Protein AF-A0A957L681-F1 (afdb_monomer_lite)

Foldseek 3Di:
DDWPQALWLQGFAPLQVLQVVCVVVVFFSLCCCQPQLQVQVDPPNDDDSVNCLQCVLCCQEADPVVVSSQVSCCVVVVDPDNCLNHNNLQVLAADPPQQFDQFFWADLQVQVVCVVVVHAAGHGSLRGGSLAQADLVVLGGIDQFAPDPVGRDGHGSGDRQDDRQAGSPPRDGRSDDDDDPPPPDDPSVLNNLLSVLCGCVSNCPVVQPGRFHLQLLLQLLLVLCCVPPVDNCLVVLCVVLVHPSVQNVCSNPVSHHYHSNSLSSSCVVSVHRSVCSRRPGDDNPPGDPDDPPPPPPLVVLVVLLVVQLVDPVRDALQVSCVVSVHGSVVCCVSPVPSNVSSHVSNVVSVVVVLVVVLVVLVVVLVCLLPDPDPVRDQLVNVCVVVVHDSVVNCVSPVVSNVSSNVSNVVVVVVLLVLLVVLLVVLLVDPDVVRDALVRSCVVSVHDSVVCCVRPVPSNVSSVVSNVPDDDDDDDDDDDDDDPVLVVLLVVLLVVLDVVQDDLCRSCVVSVHDSVCCCVRPVVSNVSSVVSNVVNVVVLLVCVVVVLVVVLVPPDPALDDLVNVCVVSVHDSVVCCVSPVPSNVVSVVRNVVVVVVLLVVLVVLLVVLLDDDPDQRDQLCVSCVVSVHHSVVSCVSPVPSSVSSNVSNVVSVVVLLVVLVVLLVVLLPPLPDQRDQCCVSCVVSVHNGNPVSCVSPVPSNVSSVVSNVVVVVVLLVVLVVLLVVLQVVQPPDQQDALCVSCVSSVHDSVVCCVSPVPSNVVSVVSNVVVVVVVVVVVVVVVVVVVVVVPDDPDDDDDD

Structure (mmCIF, N/CA/C/O backbone):
data_AF-A0A957L681-F1
#
_entry.id   AF-A0A957L681-F1
#
loop_
_atom_site.group_PDB
_atom_site.id
_atom_site.type_symbol
_atom_site.label_atom_id
_atom_site.label_alt_id
_atom_site.label_comp_id
_atom_site.label_asym_id
_atom_site.label_entity_id
_atom_site.label_seq_id
_atom_site.pdbx_PDB_ins_code
_atom_site.Cartn_x
_atom_site.Cartn_y
_atom_site.Cartn_z
_atom_site.occupancy
_atom_site.B_iso_or_equiv
_atom_site.auth_seq_id
_atom_site.auth_comp_id
_atom_site.auth_asym_id
_atom_site.auth_atom_id
_atom_site.pdbx_PDB_model_num
ATOM 1 N N . MET A 1 1 ? -26.807 -1.780 -19.763 1.00 87.75 1 MET A N 1
ATOM 2 C CA . MET A 1 1 ? -26.046 -3.051 -19.727 1.00 87.75 1 MET A CA 1
ATOM 3 C C . MET A 1 1 ? -26.229 -3.669 -18.350 1.00 87.75 1 MET A C 1
ATOM 5 O O . MET A 1 1 ? -25.937 -2.991 -17.377 1.00 87.75 1 MET A O 1
ATOM 9 N N . SER A 1 2 ? -26.726 -4.903 -18.248 1.00 89.81 2 SER A N 1
ATOM 10 C CA . SER A 1 2 ? -27.035 -5.515 -16.944 1.00 89.81 2 SER A CA 1
ATOM 11 C C . SER A 1 2 ? -25.801 -6.160 -16.287 1.00 89.81 2 SER A C 1
ATOM 13 O O . SER A 1 2 ? -25.000 -6.780 -17.005 1.00 89.81 2 SER A O 1
ATOM 15 N N . PRO A 1 3 ? -25.640 -6.055 -14.951 1.00 93.31 3 PRO A N 1
ATOM 16 C CA . PRO A 1 3 ? -24.631 -6.807 -14.207 1.00 93.31 3 PRO A CA 1
ATOM 17 C C . PRO A 1 3 ? -24.843 -8.319 -14.333 1.00 93.31 3 PRO A C 1
ATOM 19 O O . PRO A 1 3 ? -25.966 -8.779 -14.552 1.00 93.31 3 PRO A O 1
ATOM 22 N N . ARG A 1 4 ? -23.771 -9.107 -14.211 1.00 93.75 4 ARG A N 1
ATOM 23 C CA . ARG A 1 4 ? -23.842 -10.578 -14.316 1.00 93.75 4 ARG A CA 1
ATOM 24 C C . ARG A 1 4 ? -23.822 -11.254 -12.948 1.00 93.75 4 ARG A C 1
ATOM 26 O O . ARG A 1 4 ? -23.226 -10.744 -12.004 1.00 93.75 4 ARG A O 1
ATOM 33 N N . GLY A 1 5 ? -24.481 -12.409 -12.861 1.00 89.88 5 GLY A N 1
ATOM 34 C CA . GLY A 1 5 ? -24.462 -13.268 -11.675 1.00 89.88 5 GLY A CA 1
ATOM 35 C C . GLY A 1 5 ? -25.135 -12.681 -10.427 1.00 89.88 5 GLY A C 1
ATOM 36 O O . GLY A 1 5 ? -24.836 -13.138 -9.327 1.00 89.88 5 GLY A O 1
ATOM 37 N N . LEU A 1 6 ? -26.009 -11.674 -10.556 1.00 89.62 6 LEU A N 1
ATOM 38 C CA . LEU A 1 6 ? -26.772 -11.145 -9.417 1.00 89.62 6 LEU A CA 1
ATOM 39 C C . LEU A 1 6 ? -27.554 -12.270 -8.721 1.00 89.62 6 LEU A C 1
ATOM 41 O O . LEU A 1 6 ? -28.134 -13.117 -9.393 1.00 89.62 6 LEU A O 1
ATOM 45 N N . GLY A 1 7 ? -27.541 -12.282 -7.385 1.00 85.50 7 GLY A N 1
ATOM 46 C CA . GLY A 1 7 ? -28.184 -13.336 -6.591 1.00 85.50 7 GLY A CA 1
ATOM 47 C C . GLY A 1 7 ? -27.446 -14.682 -6.601 1.00 85.50 7 GLY A C 1
ATOM 48 O O . GLY A 1 7 ? -27.969 -15.668 -6.096 1.00 85.50 7 GLY A O 1
ATOM 49 N N . SER A 1 8 ? -26.223 -14.746 -7.138 1.00 90.44 8 SER A N 1
ATOM 50 C CA . SER A 1 8 ? -25.410 -15.968 -7.171 1.00 90.44 8 SER A CA 1
ATOM 51 C C . SER A 1 8 ? -24.030 -15.768 -6.541 1.00 90.44 8 SER A C 1
ATOM 53 O O . SER A 1 8 ? -23.558 -14.644 -6.363 1.00 90.44 8 SER A O 1
ATOM 55 N N . SER A 1 9 ? -23.337 -16.872 -6.260 1.00 87.75 9 SER A N 1
ATOM 56 C CA . SER A 1 9 ? -21.938 -16.865 -5.812 1.00 87.75 9 SER A CA 1
ATOM 57 C C . SER A 1 9 ? -20.956 -16.369 -6.882 1.00 87.75 9 SER A C 1
ATOM 59 O O . SER A 1 9 ? -19.845 -15.945 -6.560 1.00 87.75 9 SER A O 1
ATOM 61 N N . GLU A 1 10 ? -21.371 -16.378 -8.151 1.00 90.62 10 GLU A N 1
ATOM 62 C CA . GLU A 1 10 ? -20.607 -15.884 -9.297 1.00 90.62 10 GLU A CA 1
ATOM 63 C C . GLU A 1 10 ? -20.992 -14.440 -9.665 1.00 90.62 10 GLU A C 1
ATOM 65 O O . GLU A 1 10 ? -20.824 -14.036 -10.817 1.00 90.62 10 GLU A O 1
ATOM 70 N N . VAL A 1 11 ? -21.506 -13.651 -8.711 1.00 94.94 11 VAL A N 1
ATOM 71 C CA . VAL A 1 11 ? -21.824 -12.232 -8.929 1.00 94.94 11 VAL A CA 1
ATOM 72 C C . VAL A 1 11 ? -20.609 -11.460 -9.432 1.00 94.94 11 VAL A C 1
ATOM 74 O O . VAL A 1 11 ? -19.487 -11.616 -8.945 1.00 94.94 11 VAL A O 1
ATOM 77 N N . GLU A 1 12 ? -20.823 -10.630 -10.444 1.00 95.81 12 GLU A N 1
ATOM 78 C CA . GLU A 1 12 ? -19.795 -9.797 -11.052 1.00 95.81 12 GLU A CA 1
ATOM 79 C C . GLU A 1 12 ? -19.247 -8.748 -10.068 1.00 95.81 12 GLU A C 1
ATOM 81 O O . GLU A 1 12 ? -19.979 -8.193 -9.254 1.00 95.81 12 GLU A O 1
ATOM 86 N N . SER A 1 13 ? -17.950 -8.434 -10.149 1.00 95.38 13 SER A N 1
ATOM 87 C CA . SER A 1 13 ? -17.375 -7.322 -9.382 1.00 95.38 13 SER A CA 1
ATOM 88 C C . SER A 1 13 ? -17.637 -5.965 -10.040 1.00 95.38 13 SER A C 1
ATOM 90 O O . SER A 1 13 ? -17.685 -5.851 -11.268 1.00 95.38 13 SER A O 1
ATOM 92 N N . LEU A 1 14 ? -17.716 -4.891 -9.250 1.00 94.50 14 LEU A N 1
ATOM 93 C CA . LEU A 1 14 ? -17.930 -3.541 -9.784 1.00 94.50 14 LEU A CA 1
ATOM 94 C C . LEU A 1 14 ? -16.829 -3.117 -10.775 1.00 94.50 14 LEU A C 1
ATOM 96 O O . LEU A 1 14 ? -17.115 -2.484 -11.791 1.00 94.50 14 LEU A O 1
ATOM 100 N N . THR A 1 15 ? -15.568 -3.495 -10.537 1.00 93.69 15 THR A N 1
ATOM 101 C CA . THR A 1 15 ? -14.467 -3.221 -11.483 1.00 93.69 15 THR A CA 1
ATOM 102 C C . THR A 1 15 ? -14.595 -3.996 -12.796 1.00 93.69 15 THR A C 1
ATOM 104 O O . THR A 1 15 ? -14.230 -3.471 -13.851 1.00 93.69 15 THR A O 1
ATOM 107 N N . SER A 1 16 ? -15.117 -5.227 -12.757 1.00 94.56 16 SER A N 1
ATOM 108 C CA . SER A 1 16 ? -15.453 -5.995 -13.963 1.00 94.56 16 SER A CA 1
ATOM 109 C C . SER A 1 16 ? -16.592 -5.343 -14.738 1.00 94.56 16 SER A C 1
ATOM 111 O O . SER A 1 16 ? -16.451 -5.108 -15.940 1.00 94.56 16 SER A O 1
ATOM 113 N N . TYR A 1 17 ? -17.666 -4.970 -14.037 1.00 94.81 17 TYR A N 1
ATOM 114 C CA . TYR A 1 17 ? -18.809 -4.277 -14.621 1.00 94.81 17 TYR A CA 1
ATOM 115 C C . TYR A 1 17 ? -18.373 -2.990 -15.332 1.00 94.81 17 TYR A C 1
ATOM 117 O O . TYR A 1 17 ? -18.709 -2.788 -16.495 1.00 94.81 17 TYR A O 1
ATOM 125 N N . LEU A 1 18 ? -17.531 -2.172 -14.689 1.00 92.69 18 LEU A N 1
ATOM 126 C CA . LEU A 1 18 ? -16.954 -0.964 -15.290 1.00 92.69 18 LEU A CA 1
ATOM 127 C C . LEU A 1 18 ? -16.109 -1.249 -16.535 1.00 92.69 18 LEU A C 1
ATOM 129 O O . LEU A 1 18 ? -16.176 -0.503 -17.508 1.00 92.69 18 LEU A O 1
ATOM 133 N N . THR A 1 19 ? -15.311 -2.317 -16.512 1.00 92.56 19 THR A N 1
ATOM 134 C CA . THR A 1 19 ? -14.456 -2.698 -17.646 1.00 92.56 19 THR A CA 1
ATOM 135 C C . THR A 1 19 ? -15.303 -3.138 -18.839 1.00 92.56 19 THR A C 1
ATOM 137 O O . THR A 1 19 ? -15.050 -2.705 -19.961 1.00 92.56 19 THR A O 1
ATOM 140 N N . ARG A 1 20 ? -16.352 -3.934 -18.605 1.00 93.56 20 ARG A N 1
ATOM 141 C CA . ARG A 1 20 ? -17.291 -4.340 -19.659 1.00 93.56 20 ARG A CA 1
ATOM 142 C C . ARG A 1 20 ? -18.157 -3.187 -20.152 1.00 93.56 20 ARG A C 1
ATOM 144 O O . ARG A 1 20 ? -18.409 -3.113 -21.348 1.00 93.56 20 ARG A O 1
ATOM 151 N N . LEU A 1 21 ? -18.572 -2.280 -19.267 1.00 92.94 21 LEU A N 1
ATOM 152 C CA . LEU A 1 21 ? -19.291 -1.068 -19.651 1.00 92.94 21 LEU A CA 1
ATOM 153 C C . LEU A 1 21 ? -18.421 -0.222 -20.587 1.00 92.94 21 LEU A C 1
ATOM 155 O O . LEU A 1 21 ? -18.846 0.131 -21.680 1.00 92.94 21 LEU A O 1
ATOM 159 N N . ALA A 1 22 ? -17.167 0.021 -20.210 1.00 92.12 22 ALA A N 1
ATOM 160 C CA . ALA A 1 22 ? -16.224 0.764 -21.036 1.00 92.12 22 ALA A CA 1
ATOM 161 C C . ALA A 1 22 ? -15.970 0.083 -22.393 1.00 92.12 22 ALA A C 1
ATOM 163 O O . ALA A 1 22 ? -15.969 0.751 -23.425 1.00 92.12 22 ALA A O 1
ATOM 164 N N . GLN A 1 23 ? -15.843 -1.250 -22.403 1.00 91.06 23 GLN A N 1
ATOM 165 C CA . GLN A 1 23 ? -15.726 -2.038 -23.631 1.00 91.06 23 GLN A CA 1
ATOM 166 C C . GLN A 1 23 ? -16.964 -1.894 -24.529 1.00 91.06 23 GLN A C 1
ATOM 168 O O . GLN A 1 23 ? -16.808 -1.689 -25.728 1.00 91.06 23 GLN A O 1
ATOM 173 N N . ALA A 1 24 ? -18.175 -1.964 -23.968 1.00 91.44 24 ALA A N 1
ATOM 174 C CA . ALA A 1 24 ? -19.424 -1.803 -24.718 1.00 91.44 24 ALA A CA 1
ATOM 175 C C . ALA A 1 24 ? -19.571 -0.400 -25.331 1.00 91.44 24 ALA A C 1
ATOM 177 O O . ALA A 1 24 ? -20.181 -0.248 -26.382 1.00 91.44 24 ALA A O 1
ATOM 178 N N . HIS A 1 25 ? -18.980 0.611 -24.691 1.00 91.31 25 HIS A N 1
ATOM 179 C CA . HIS A 1 25 ? -18.936 1.987 -25.182 1.00 91.31 25 HIS A CA 1
ATOM 180 C C . HIS A 1 25 ? -17.671 2.311 -25.997 1.00 91.31 25 HIS A C 1
ATOM 182 O O . HIS A 1 25 ? -17.462 3.468 -26.346 1.00 91.31 25 HIS A O 1
ATOM 188 N N . CYS A 1 26 ? -16.819 1.322 -26.301 1.00 90.88 26 CYS A N 1
ATOM 189 C CA . CYS A 1 26 ? -15.567 1.497 -27.049 1.00 90.88 26 CYS A CA 1
ATOM 190 C C . CYS A 1 26 ? -14.629 2.576 -26.469 1.00 90.88 26 CYS A C 1
ATOM 192 O O . CYS A 1 26 ? -13.864 3.210 -27.197 1.00 90.88 26 CYS A O 1
ATOM 194 N N . VAL A 1 27 ? -14.656 2.777 -25.149 1.00 91.62 27 VAL A N 1
ATOM 195 C CA . VAL A 1 27 ? -13.833 3.771 -24.447 1.00 91.62 27 VAL A CA 1
ATOM 196 C C . VAL A 1 27 ? -12.896 3.102 -23.443 1.00 91.62 27 VAL A C 1
ATOM 198 O O . VAL A 1 27 ? -13.237 2.081 -22.846 1.00 91.62 27 VAL A O 1
ATOM 201 N N . PRO A 1 28 ? -11.710 3.674 -23.171 1.00 89.12 28 PRO A N 1
ATOM 202 C CA . PRO A 1 28 ? -10.885 3.208 -22.065 1.00 89.12 28 PRO A CA 1
ATOM 203 C C . PRO A 1 28 ? -11.620 3.376 -20.730 1.00 89.12 28 PRO A C 1
ATOM 205 O O . PRO A 1 28 ? -12.110 4.461 -20.420 1.00 89.12 28 PRO A O 1
ATOM 208 N N . VAL A 1 29 ? -11.610 2.347 -19.879 1.00 88.69 29 VAL A N 1
ATOM 209 C CA . VAL A 1 29 ? -12.271 2.371 -18.554 1.00 88.69 29 VAL A CA 1
ATOM 210 C C . VAL A 1 29 ? -11.850 3.552 -17.680 1.00 88.69 29 VAL A C 1
ATOM 212 O O . VAL A 1 29 ? -12.662 4.120 -16.956 1.00 88.69 29 VAL A O 1
ATOM 215 N N . THR A 1 30 ? -10.593 3.985 -17.774 1.00 84.94 30 THR A N 1
ATOM 216 C CA . THR A 1 30 ? -10.134 5.152 -17.017 1.00 84.94 30 THR A CA 1
ATOM 217 C C . THR A 1 30 ? -10.623 6.473 -17.590 1.00 84.94 30 THR A C 1
ATOM 219 O O . THR A 1 30 ? -10.729 7.428 -16.832 1.00 84.94 30 THR A O 1
ATOM 222 N N . LYS A 1 31 ? -10.930 6.534 -18.892 1.00 86.62 31 LYS A N 1
ATOM 223 C CA . LYS A 1 31 ? -11.551 7.701 -19.520 1.00 86.62 31 LYS A CA 1
ATOM 224 C C . LYS A 1 31 ? -13.026 7.787 -19.171 1.00 86.62 31 LYS A C 1
ATOM 226 O O . LYS A 1 31 ? -13.458 8.858 -18.776 1.00 86.62 31 LYS A O 1
ATOM 231 N N . LEU A 1 32 ? -13.744 6.664 -19.192 1.00 88.25 32 LEU A N 1
ATOM 232 C CA . LEU A 1 32 ? -15.112 6.600 -18.669 1.00 88.25 32 LEU A CA 1
ATOM 233 C C . LEU A 1 32 ? -15.155 7.066 -17.206 1.00 88.25 32 LEU A C 1
ATOM 235 O O . LEU A 1 32 ? -15.974 7.898 -16.831 1.00 88.25 32 LEU A O 1
ATOM 239 N N . ALA A 1 33 ? -14.217 6.597 -16.381 1.00 84.50 33 ALA A N 1
ATOM 240 C CA . ALA A 1 33 ? -14.135 7.022 -14.989 1.00 84.50 33 ALA A CA 1
ATOM 241 C C . ALA A 1 33 ? -13.776 8.505 -14.806 1.00 84.50 33 ALA A C 1
ATOM 243 O O . ALA A 1 33 ? -14.333 9.156 -13.929 1.00 84.50 33 ALA A O 1
ATOM 244 N N . GLU A 1 34 ? -12.840 9.029 -15.598 1.00 82.31 34 GLU A N 1
ATOM 245 C CA . GLU A 1 34 ? -12.382 10.424 -15.538 1.00 82.31 34 GLU A CA 1
ATOM 246 C C . GLU A 1 34 ? -13.435 11.414 -16.044 1.00 82.31 34 GLU A C 1
ATOM 248 O O . GLU A 1 34 ? -13.578 12.483 -15.460 1.00 82.31 34 GLU A O 1
ATOM 253 N N . LEU A 1 35 ? -14.154 11.073 -17.113 1.00 83.56 35 LEU A N 1
ATOM 254 C CA . LEU A 1 35 ? -15.069 11.992 -17.789 1.00 83.56 35 LEU A CA 1
ATOM 255 C C . LEU A 1 35 ? -16.498 11.912 -17.256 1.00 83.56 35 LEU A C 1
ATOM 257 O O . LEU A 1 35 ? -17.141 12.945 -17.163 1.00 83.56 35 LEU A O 1
ATOM 261 N N . GLU A 1 36 ? -16.975 10.729 -16.865 1.00 86.38 36 GLU A N 1
ATOM 262 C CA . GLU A 1 36 ? -18.381 10.548 -16.473 1.00 86.38 36 GLU A CA 1
ATOM 263 C C . GLU A 1 36 ? -18.541 10.410 -14.962 1.00 86.38 36 GLU A C 1
ATOM 265 O O . GLU A 1 36 ? -19.365 11.073 -14.334 1.00 86.38 36 GLU A O 1
ATOM 270 N N . ILE A 1 37 ? -17.724 9.554 -14.339 1.00 83.19 37 ILE A N 1
ATOM 271 C CA . ILE A 1 37 ? -17.869 9.279 -12.909 1.00 83.19 37 ILE A CA 1
ATOM 272 C C . ILE A 1 37 ? -17.265 10.439 -12.105 1.00 83.19 37 ILE A C 1
ATOM 274 O O . ILE A 1 37 ? -17.917 10.979 -11.216 1.00 83.19 37 ILE A O 1
ATOM 278 N N . ALA A 1 38 ? -16.022 10.847 -12.391 1.00 80.31 38 ALA A N 1
ATOM 279 C CA . ALA A 1 38 ? -15.285 11.813 -11.571 1.00 80.31 38 ALA A CA 1
ATOM 280 C C . ALA A 1 38 ? -15.967 13.186 -11.390 1.00 80.31 38 ALA A C 1
ATOM 282 O O . ALA A 1 38 ? -15.841 13.722 -10.283 1.00 80.31 38 ALA A O 1
ATOM 283 N N . PRO A 1 39 ? -16.691 13.757 -12.377 1.00 80.19 39 PRO A N 1
ATOM 284 C CA . PRO A 1 39 ? -17.434 15.004 -12.180 1.00 80.19 39 PRO A CA 1
ATOM 285 C C . PRO A 1 39 ? -18.550 14.891 -11.139 1.00 80.19 39 PRO A C 1
ATOM 287 O O . PRO A 1 39 ? -18.707 15.783 -10.312 1.00 80.19 39 PRO A O 1
ATOM 290 N N . LEU A 1 40 ? -19.267 13.764 -11.097 1.00 75.75 40 LEU A N 1
ATOM 291 C CA . LEU A 1 40 ? -20.317 13.524 -10.096 1.00 75.75 40 LEU A CA 1
ATOM 292 C C . LEU A 1 40 ? -19.758 13.319 -8.682 1.00 75.75 40 LEU A C 1
ATOM 294 O O . LEU A 1 40 ? -20.473 13.438 -7.689 1.00 75.75 40 LEU A O 1
ATOM 298 N N . LEU A 1 41 ? -18.467 13.012 -8.586 1.00 70.69 41 LEU A N 1
ATOM 299 C CA . LEU A 1 41 ? -17.764 12.729 -7.338 1.00 70.69 41 LEU A CA 1
ATOM 300 C C . LEU A 1 41 ? -17.086 13.973 -6.751 1.00 70.69 41 LEU A C 1
ATOM 302 O O . LEU A 1 41 ? -16.596 13.927 -5.624 1.00 70.69 41 LEU A O 1
ATOM 306 N N . ASN A 1 42 ? -17.019 15.078 -7.498 1.00 55.84 42 ASN A N 1
ATOM 307 C CA . ASN A 1 42 ? -16.224 16.247 -7.147 1.00 55.84 42 ASN A CA 1
ATOM 308 C C . ASN A 1 42 ? -17.022 17.549 -7.228 1.00 55.84 42 ASN A C 1
ATOM 310 O O . ASN A 1 42 ? -17.269 18.062 -8.311 1.00 55.84 42 ASN A O 1
ATOM 314 N N . LYS A 1 43 ? -17.217 18.196 -6.073 1.00 48.75 43 LYS A N 1
ATOM 315 C CA . LYS A 1 43 ? -17.292 19.666 -6.023 1.00 48.75 43 LYS A CA 1
ATOM 316 C C . LYS A 1 43 ? -15.898 20.325 -6.197 1.00 48.75 43 LYS A C 1
ATOM 318 O O . LYS A 1 43 ? -15.844 21.504 -6.512 1.00 48.75 43 LYS A O 1
ATOM 323 N N . ASN A 1 44 ? -14.781 19.570 -6.070 1.00 42.41 44 ASN A N 1
ATOM 324 C CA . ASN A 1 44 ? -13.398 20.104 -5.963 1.00 42.41 44 ASN A CA 1
ATOM 325 C C . ASN A 1 44 ? -12.315 19.426 -6.870 1.00 42.41 44 ASN A C 1
ATOM 327 O O . ASN A 1 44 ? -11.127 19.440 -6.545 1.00 42.41 44 ASN A O 1
ATOM 331 N N . GLY A 1 45 ? -12.678 18.787 -7.988 1.00 50.12 45 GLY A N 1
ATOM 332 C CA . GLY A 1 45 ? -11.745 18.376 -9.067 1.00 50.12 45 GLY A CA 1
ATOM 333 C C . GLY A 1 45 ? -10.561 17.431 -8.745 1.00 50.12 45 GLY A C 1
ATOM 334 O O . GLY A 1 45 ? -9.553 17.463 -9.444 1.00 50.12 45 GLY A O 1
ATOM 335 N N . THR A 1 46 ? -10.604 16.590 -7.702 1.00 56.09 46 THR A N 1
ATOM 336 C CA . THR A 1 46 ? -9.388 15.929 -7.163 1.00 56.09 46 THR A CA 1
ATOM 337 C C . THR A 1 46 ? -9.098 14.494 -7.665 1.00 56.09 46 THR A C 1
ATOM 339 O O . THR A 1 46 ? -8.046 13.928 -7.320 1.00 56.09 46 THR A O 1
ATOM 342 N N . LEU A 1 47 ? -9.988 13.874 -8.456 1.00 59.66 47 LEU A N 1
ATOM 343 C CA . LEU A 1 47 ? -9.836 12.494 -8.955 1.00 59.66 47 LEU A CA 1
ATOM 344 C C . LEU A 1 47 ? -9.117 12.467 -10.307 1.00 59.66 47 LEU A C 1
ATOM 346 O O . LEU A 1 47 ? -9.688 12.798 -11.335 1.00 59.66 47 LEU A O 1
ATOM 350 N N . THR A 1 48 ? -7.856 12.039 -10.300 1.00 64.06 48 THR A N 1
ATOM 351 C CA . THR A 1 48 ? -7.056 11.852 -11.516 1.00 64.06 48 THR A CA 1
ATOM 352 C C . THR A 1 48 ? -7.100 10.397 -11.986 1.00 64.06 48 THR A C 1
ATOM 354 O O . THR A 1 48 ? -7.285 9.476 -11.183 1.00 64.06 48 THR A O 1
ATOM 357 N N . ARG A 1 49 ? -6.798 10.159 -13.269 1.00 63.75 49 ARG A N 1
ATOM 358 C CA . ARG A 1 49 ? -6.617 8.815 -13.857 1.00 63.75 49 ARG A CA 1
ATOM 359 C C . ARG A 1 49 ? -5.746 7.875 -13.008 1.00 63.75 49 ARG A C 1
ATOM 361 O O . ARG A 1 49 ? -6.047 6.687 -12.860 1.00 63.75 49 ARG A O 1
ATOM 368 N N . THR A 1 50 ? -4.648 8.396 -12.458 1.00 63.56 50 THR A N 1
ATOM 369 C CA . THR A 1 50 ? -3.697 7.629 -11.639 1.00 63.56 50 THR A CA 1
ATOM 370 C C . THR A 1 50 ? -4.268 7.286 -10.268 1.00 63.56 50 THR A C 1
ATOM 372 O O . THR A 1 50 ? -4.107 6.156 -9.813 1.00 63.56 50 THR A O 1
ATOM 375 N N . LYS A 1 51 ? -4.998 8.211 -9.631 1.00 67.44 51 LYS A N 1
ATOM 376 C CA . LYS A 1 51 ? -5.697 7.948 -8.365 1.00 67.44 51 LYS A CA 1
ATOM 377 C C . LYS A 1 51 ? -6.818 6.928 -8.537 1.00 67.44 51 LYS A C 1
ATOM 379 O O . LYS A 1 51 ? -6.939 6.046 -7.696 1.00 67.44 51 LYS A O 1
ATOM 384 N N . PHE A 1 52 ? -7.571 7.000 -9.637 1.00 71.56 52 PHE A N 1
ATOM 385 C CA . PHE A 1 52 ? -8.606 6.015 -9.953 1.00 71.56 52 PHE A CA 1
ATOM 386 C C . PHE A 1 52 ? -8.012 4.611 -10.123 1.00 71.56 52 PHE A C 1
ATOM 388 O O . PHE A 1 52 ? -8.444 3.672 -9.462 1.00 71.56 52 PHE A O 1
ATOM 395 N N . SER A 1 53 ? -6.955 4.477 -10.932 1.00 69.88 53 SER A N 1
ATOM 396 C CA . SER A 1 53 ? -6.303 3.181 -11.178 1.00 69.88 53 SER A CA 1
ATOM 397 C C . SER A 1 53 ? -5.679 2.595 -9.902 1.00 69.88 53 SER A C 1
ATOM 399 O O . SER A 1 53 ? -5.852 1.414 -9.613 1.00 69.88 53 SER A O 1
ATOM 401 N N . ASN A 1 54 ? -5.011 3.425 -9.093 1.00 70.44 54 ASN A N 1
ATOM 402 C CA . ASN A 1 54 ? -4.397 2.995 -7.831 1.00 70.44 54 ASN A CA 1
ATOM 403 C C . ASN A 1 54 ? -5.436 2.694 -6.734 1.00 70.44 54 ASN A C 1
ATOM 405 O O . ASN A 1 54 ? -5.190 1.871 -5.852 1.00 70.44 54 ASN A O 1
ATOM 409 N N . GLY A 1 55 ? -6.593 3.358 -6.780 1.00 73.88 55 GLY A N 1
ATOM 410 C CA . GLY A 1 55 ? -7.714 3.173 -5.859 1.00 73.88 55 GLY A CA 1
ATOM 411 C C . GLY A 1 55 ? -8.731 2.122 -6.306 1.00 73.88 55 GLY A C 1
ATOM 412 O O . GLY A 1 55 ? -9.656 1.837 -5.548 1.00 73.88 55 GLY A O 1
ATOM 413 N N . ALA A 1 56 ? -8.570 1.527 -7.493 1.00 80.31 56 ALA A N 1
ATOM 414 C CA . ALA A 1 56 ? -9.566 0.654 -8.114 1.00 80.31 56 ALA A CA 1
ATOM 415 C C . ALA A 1 56 ? -9.952 -0.546 -7.240 1.00 80.31 56 ALA A C 1
ATOM 417 O O . ALA A 1 56 ? -11.117 -0.928 -7.218 1.00 80.31 56 ALA A O 1
ATOM 418 N N . LYS A 1 57 ? -9.019 -1.093 -6.446 1.00 81.12 57 LYS A N 1
ATOM 419 C CA . LYS A 1 57 ? -9.336 -2.176 -5.500 1.00 81.12 57 LYS A CA 1
ATOM 420 C C . LYS A 1 57 ? -10.434 -1.793 -4.512 1.00 81.12 57 LYS A C 1
ATOM 422 O O . LYS A 1 57 ? -11.271 -2.619 -4.186 1.00 81.12 57 LYS A O 1
ATOM 427 N N . ASN A 1 58 ? -10.481 -0.533 -4.080 1.00 85.94 58 ASN A N 1
ATOM 428 C CA . ASN A 1 58 ? -11.452 -0.088 -3.089 1.00 85.94 58 ASN A CA 1
ATOM 429 C C . ASN A 1 58 ? -12.878 -0.062 -3.662 1.00 85.94 58 ASN A C 1
ATOM 431 O O . ASN A 1 58 ? -13.824 -0.139 -2.887 1.00 85.94 58 ASN A O 1
ATOM 435 N N . LEU A 1 59 ? -13.054 -0.017 -4.991 1.00 89.25 59 LEU A N 1
ATOM 436 C CA . LEU A 1 59 ? -14.375 -0.026 -5.634 1.00 89.25 59 LEU A CA 1
ATOM 437 C C . LEU A 1 59 ? -15.163 -1.306 -5.346 1.00 89.25 59 LEU A C 1
ATOM 439 O O . LEU A 1 59 ? -16.369 -1.237 -5.179 1.00 89.25 59 LEU A O 1
ATOM 443 N N . ASN A 1 60 ? -14.492 -2.451 -5.224 1.00 93.81 60 ASN A N 1
ATOM 444 C CA . ASN A 1 60 ? -15.156 -3.712 -4.876 1.00 93.81 60 ASN A CA 1
ATOM 445 C C . ASN A 1 60 ? -15.374 -3.868 -3.362 1.00 93.81 60 ASN A C 1
ATOM 447 O O . ASN A 1 60 ? -15.929 -4.867 -2.917 1.00 93.81 60 ASN A O 1
ATOM 451 N N . GLY A 1 61 ? -14.886 -2.923 -2.555 1.00 92.25 61 GLY A N 1
ATOM 452 C CA . GLY A 1 61 ? -14.891 -3.000 -1.098 1.00 92.25 61 GLY A CA 1
ATOM 453 C C . GLY A 1 61 ? -16.017 -2.203 -0.478 1.00 92.25 61 GLY A C 1
ATOM 454 O O . GLY A 1 61 ? -17.106 -2.087 -1.027 1.00 92.25 61 GLY A O 1
ATOM 455 N N . TRP A 1 62 ? -15.715 -1.614 0.671 1.00 88.50 62 TRP A N 1
ATOM 456 C CA . TRP A 1 62 ? -16.579 -0.646 1.316 1.00 88.50 62 TRP A CA 1
ATOM 457 C C . TRP A 1 62 ? -15.749 0.566 1.737 1.00 88.50 62 TRP A C 1
ATOM 459 O O . TRP A 1 62 ? -14.910 0.524 2.634 1.00 88.50 62 TRP A O 1
ATOM 469 N N . SER A 1 63 ? -15.923 1.673 1.035 1.00 86.56 63 SER A N 1
ATOM 470 C CA . SER A 1 63 ? -15.283 2.946 1.351 1.00 86.56 63 SER A CA 1
ATOM 471 C C . SER A 1 63 ? -16.211 4.089 0.982 1.00 86.56 63 SER A C 1
ATOM 473 O O . SER A 1 63 ? -17.156 3.882 0.222 1.00 86.56 63 SER A O 1
ATOM 475 N N . ASP A 1 64 ? -15.938 5.290 1.488 1.00 83.56 64 ASP A N 1
ATOM 476 C CA . ASP A 1 64 ? -16.701 6.482 1.094 1.00 83.56 64 ASP A CA 1
ATOM 477 C C . ASP A 1 64 ? -16.607 6.673 -0.423 1.00 83.56 64 ASP A C 1
ATOM 479 O O . ASP A 1 64 ? -17.599 6.926 -1.098 1.00 83.56 64 ASP A O 1
ATOM 483 N N . TRP A 1 65 ? -15.424 6.388 -0.975 1.00 81.31 65 TRP A N 1
ATOM 484 C CA . TRP A 1 65 ? -15.198 6.307 -2.411 1.00 81.31 65 TRP A CA 1
ATOM 485 C C . TRP A 1 65 ? -16.125 5.300 -3.111 1.00 81.31 65 TRP A C 1
ATOM 487 O O . TRP A 1 65 ? -16.716 5.625 -4.137 1.00 81.31 65 TRP A O 1
ATOM 497 N N . THR A 1 66 ? -16.289 4.097 -2.555 1.00 89.38 66 THR A N 1
ATOM 498 C CA . THR A 1 66 ? -17.207 3.081 -3.092 1.00 89.38 66 THR A CA 1
ATOM 499 C C . THR A 1 66 ? -18.649 3.568 -3.074 1.00 89.38 66 THR A C 1
ATOM 501 O O . THR A 1 66 ? -19.330 3.438 -4.083 1.00 89.38 66 THR A O 1
ATOM 504 N N . ALA A 1 67 ? -19.102 4.153 -1.960 1.00 89.06 67 ALA A N 1
ATOM 505 C CA . ALA A 1 67 ? -20.458 4.684 -1.832 1.00 89.06 67 ALA A CA 1
ATOM 506 C C . ALA A 1 67 ? -20.737 5.734 -2.910 1.00 89.06 67 ALA A C 1
ATOM 508 O O . ALA A 1 67 ? -21.722 5.645 -3.634 1.00 89.06 67 ALA A O 1
ATOM 509 N N . MET A 1 68 ? -19.821 6.693 -3.061 1.00 86.00 68 MET A N 1
ATOM 510 C CA . MET A 1 68 ? -19.950 7.750 -4.056 1.00 86.00 68 MET A CA 1
ATOM 511 C C . MET A 1 68 ? -19.936 7.190 -5.486 1.00 86.00 68 MET A C 1
ATOM 513 O O . MET A 1 68 ? -20.745 7.605 -6.313 1.00 86.00 68 MET A O 1
ATOM 517 N N . ALA A 1 69 ? -19.051 6.230 -5.782 1.00 87.69 69 ALA A N 1
ATOM 518 C CA . ALA A 1 69 ? -18.983 5.588 -7.093 1.00 87.69 69 ALA A CA 1
ATOM 519 C C . ALA A 1 69 ? -20.254 4.788 -7.418 1.00 87.69 69 ALA A C 1
ATOM 521 O O . ALA A 1 69 ? -20.723 4.847 -8.551 1.00 87.69 69 ALA A O 1
ATOM 522 N N . LEU A 1 70 ? -20.830 4.084 -6.437 1.00 91.62 70 LEU A N 1
ATOM 523 C CA . LEU A 1 70 ? -22.113 3.395 -6.583 1.00 91.62 70 LEU A CA 1
ATOM 524 C C . LEU A 1 70 ? -23.222 4.395 -6.921 1.00 91.62 70 LEU A C 1
ATOM 526 O O . LEU A 1 70 ? -23.871 4.238 -7.951 1.00 91.62 70 LEU A O 1
ATOM 530 N N . THR A 1 71 ? -23.368 5.469 -6.141 1.00 90.12 71 THR A N 1
ATOM 531 C CA . THR A 1 71 ? -24.373 6.513 -6.398 1.00 90.12 71 THR A CA 1
ATOM 532 C C . THR A 1 71 ? -24.216 7.133 -7.786 1.00 90.12 71 THR A C 1
ATOM 534 O O . THR A 1 71 ? -25.194 7.253 -8.527 1.00 90.12 71 THR A O 1
ATOM 537 N N . ALA A 1 72 ? -22.988 7.491 -8.173 1.00 89.25 72 ALA A N 1
ATOM 538 C CA . ALA A 1 72 ? -22.701 8.051 -9.490 1.00 89.25 72 ALA A CA 1
ATOM 539 C C . ALA A 1 72 ? -23.075 7.067 -10.610 1.00 89.25 72 ALA A C 1
ATOM 541 O O . ALA A 1 72 ? -23.770 7.436 -11.553 1.00 89.25 72 ALA A O 1
ATOM 542 N N . LEU A 1 73 ? -22.682 5.796 -10.489 1.00 91.62 73 LEU A N 1
ATOM 543 C CA . LEU A 1 73 ? -22.964 4.784 -11.506 1.00 91.62 73 LEU A CA 1
ATOM 544 C C . LEU A 1 73 ? -24.445 4.436 -11.604 1.00 91.62 73 LEU A C 1
ATOM 546 O O . LEU A 1 73 ? -24.943 4.290 -12.715 1.00 91.62 73 LEU A O 1
ATOM 550 N N . GLN A 1 74 ? -25.164 4.341 -10.488 1.00 93.19 74 GLN A N 1
ATOM 551 C CA . GLN A 1 74 ? -26.613 4.124 -10.507 1.00 93.19 74 GLN A CA 1
ATOM 552 C C . GLN A 1 74 ? -27.330 5.307 -11.169 1.00 93.19 74 GLN A C 1
ATOM 554 O O . GLN A 1 74 ? -28.244 5.108 -11.965 1.00 93.19 74 GLN A O 1
ATOM 559 N N . THR A 1 75 ? -26.862 6.533 -10.922 1.00 91.38 75 THR A N 1
ATOM 560 C CA . THR A 1 75 ? -27.405 7.745 -11.554 1.00 91.38 75 THR A CA 1
ATOM 561 C C . THR A 1 75 ? -27.161 7.755 -13.064 1.00 91.38 75 THR A C 1
ATOM 563 O O . THR A 1 75 ? -28.092 7.988 -13.832 1.00 91.38 75 THR A O 1
ATOM 566 N N . LEU A 1 76 ? -25.927 7.471 -13.494 1.00 91.19 76 LEU A N 1
ATOM 567 C CA . LEU A 1 76 ? -25.525 7.489 -14.904 1.00 91.19 76 LEU A CA 1
ATOM 568 C C . LEU A 1 76 ? -26.137 6.337 -15.705 1.00 91.19 76 LEU A C 1
ATOM 570 O O . LEU A 1 76 ? -26.599 6.531 -16.823 1.00 91.19 76 LEU A O 1
ATOM 574 N N . THR A 1 77 ? -26.127 5.128 -15.144 1.00 91.75 77 THR A N 1
ATOM 575 C CA . THR A 1 77 ? -26.539 3.915 -15.868 1.00 91.75 77 THR A CA 1
ATOM 576 C C . THR A 1 77 ? -28.014 3.577 -15.693 1.00 91.75 77 THR A C 1
ATOM 578 O O . THR A 1 77 ? -28.519 2.741 -16.438 1.00 91.75 77 THR A O 1
ATOM 581 N N . ARG A 1 78 ? -28.695 4.194 -14.712 1.00 92.06 78 ARG A N 1
ATOM 582 C CA . ARG A 1 78 ? -30.063 3.855 -14.273 1.00 92.06 78 ARG A CA 1
ATOM 583 C C . ARG A 1 78 ? -30.233 2.393 -13.842 1.00 92.06 78 ARG A C 1
ATOM 585 O O . ARG A 1 78 ? -31.349 1.900 -13.749 1.00 92.06 78 ARG A O 1
ATOM 592 N N . VAL A 1 79 ? -29.127 1.699 -13.575 1.00 91.50 79 VAL A N 1
ATOM 593 C CA . VAL A 1 79 ? -29.127 0.325 -13.075 1.00 91.50 79 VAL A CA 1
ATOM 594 C C . VAL A 1 79 ? -29.173 0.360 -11.555 1.00 91.50 79 VAL A C 1
ATOM 596 O O . VAL A 1 79 ? -28.307 0.951 -10.911 1.00 91.50 79 VAL A O 1
ATOM 599 N N . GLU A 1 80 ? -30.169 -0.298 -10.978 1.00 88.38 80 GLU A N 1
ATOM 600 C CA . GLU A 1 80 ? -30.299 -0.452 -9.532 1.00 88.38 80 GLU A CA 1
ATOM 601 C C . GLU A 1 80 ? -29.495 -1.654 -9.010 1.00 88.38 80 GLU A C 1
ATOM 603 O O . GLU A 1 80 ? -28.971 -2.467 -9.770 1.00 88.38 80 GLU A O 1
ATOM 608 N N . GLY A 1 81 ? -29.338 -1.753 -7.688 1.00 86.69 81 GLY A N 1
ATOM 609 C CA . GLY A 1 81 ? -28.723 -2.929 -7.062 1.00 86.69 81 GLY A CA 1
ATOM 610 C C . GLY A 1 81 ? -27.204 -3.076 -7.240 1.00 86.69 81 GLY A C 1
ATOM 611 O O . GLY A 1 81 ? -26.650 -4.090 -6.820 1.00 86.69 81 GLY A O 1
ATOM 612 N N . LEU A 1 82 ? -26.490 -2.069 -7.771 1.00 92.75 82 LEU A N 1
ATOM 613 C CA . LEU A 1 82 ? -25.026 -2.130 -7.970 1.00 92.75 82 LEU A CA 1
ATOM 614 C C . LEU A 1 82 ? -24.230 -2.391 -6.677 1.00 92.75 82 LEU A C 1
ATOM 616 O O . LEU A 1 82 ? -23.098 -2.870 -6.740 1.00 92.75 82 LEU A O 1
ATOM 620 N N . ARG A 1 83 ? -24.825 -2.139 -5.501 1.00 92.56 83 ARG A N 1
ATOM 621 C CA . ARG A 1 83 ? -24.239 -2.478 -4.193 1.00 92.56 83 ARG A CA 1
ATOM 622 C C . ARG A 1 83 ? -23.865 -3.962 -4.072 1.00 92.56 83 ARG A C 1
ATOM 624 O O . ARG A 1 83 ? -22.880 -4.267 -3.405 1.00 92.56 83 ARG A O 1
ATOM 631 N N . ALA A 1 84 ? -24.598 -4.855 -4.746 1.00 93.12 84 ALA A N 1
ATOM 632 C CA . ALA A 1 84 ? -24.352 -6.298 -4.749 1.00 93.12 84 ALA A CA 1
ATOM 633 C C . ALA A 1 84 ? -23.063 -6.704 -5.486 1.00 93.12 84 ALA A C 1
ATOM 635 O O . ALA A 1 84 ? -22.557 -7.800 -5.278 1.00 93.12 84 ALA A O 1
ATOM 636 N N . LEU A 1 85 ? -22.485 -5.807 -6.293 1.00 94.75 85 LEU A N 1
ATOM 637 C CA . LEU A 1 85 ? -21.214 -6.035 -6.994 1.00 94.75 85 LEU A CA 1
ATOM 638 C C . LEU A 1 85 ? -19.987 -5.698 -6.122 1.00 94.75 85 LEU A C 1
ATOM 640 O O . LEU A 1 85 ? -18.860 -5.604 -6.620 1.00 94.75 85 LEU A O 1
ATOM 644 N N . THR A 1 86 ? -20.201 -5.436 -4.829 1.00 95.12 86 THR A N 1
ATOM 645 C CA . THR A 1 86 ? -19.198 -4.937 -3.879 1.00 95.12 86 THR A CA 1
ATOM 646 C C . THR A 1 86 ? -19.390 -5.539 -2.487 1.00 95.12 86 THR A C 1
ATOM 648 O O . THR A 1 86 ? -20.447 -6.071 -2.166 1.00 95.12 86 THR A O 1
ATOM 651 N N . MET A 1 87 ? -18.402 -5.358 -1.608 1.00 94.88 87 MET A N 1
ATOM 652 C CA . MET A 1 87 ? -18.513 -5.675 -0.178 1.00 94.88 87 MET A CA 1
ATOM 653 C C . MET A 1 87 ? -19.181 -4.559 0.651 1.00 94.88 87 MET A C 1
ATOM 655 O O . MET A 1 87 ? -19.129 -4.599 1.880 1.00 94.88 87 MET A O 1
ATOM 659 N N . TYR A 1 88 ? -19.802 -3.558 0.013 1.00 94.12 88 TYR A N 1
ATOM 660 C CA . TYR A 1 88 ? -20.464 -2.433 0.685 1.00 94.12 88 TYR A CA 1
ATOM 661 C C . TYR A 1 88 ? -21.564 -2.812 1.698 1.00 94.12 88 TYR A C 1
ATOM 663 O O . TYR A 1 88 ? -21.610 -2.177 2.761 1.00 94.12 88 TYR A O 1
ATOM 671 N N . PRO A 1 89 ? -22.412 -3.834 1.447 1.00 92.81 89 PRO A N 1
ATOM 672 C CA . PRO A 1 89 ? -23.418 -4.272 2.421 1.00 92.81 89 PRO A CA 1
ATOM 673 C C . PRO A 1 89 ? -22.807 -4.697 3.766 1.00 92.81 89 PRO A C 1
ATOM 675 O O . PRO A 1 89 ? -23.394 -4.487 4.819 1.00 92.81 89 PRO A O 1
ATOM 678 N N . TRP A 1 90 ? -21.572 -5.202 3.753 1.00 93.12 90 TRP A N 1
ATOM 679 C CA . TRP A 1 90 ? -20.895 -5.781 4.919 1.00 93.12 90 TRP A CA 1
ATOM 680 C C . TRP A 1 90 ? -20.013 -4.779 5.693 1.00 93.12 90 TRP A C 1
ATOM 682 O O . TRP A 1 90 ? -19.225 -5.171 6.555 1.00 93.12 90 TRP A O 1
ATOM 692 N N . ARG A 1 91 ? -20.120 -3.474 5.395 1.00 92.75 91 ARG A N 1
ATOM 693 C CA . ARG A 1 91 ? -19.176 -2.426 5.845 1.00 92.75 91 ARG A CA 1
ATOM 694 C C . ARG A 1 91 ? -19.056 -2.228 7.353 1.00 92.75 91 ARG A C 1
ATOM 696 O O . ARG A 1 91 ? -18.055 -1.691 7.812 1.00 92.75 91 ARG A O 1
ATOM 703 N N . GLN A 1 92 ? -20.099 -2.568 8.105 1.00 90.25 92 GLN A N 1
ATOM 704 C CA . GLN A 1 92 ? -20.116 -2.335 9.550 1.00 90.25 92 GLN A CA 1
ATOM 705 C C . GLN A 1 92 ? -19.492 -3.507 10.321 1.00 90.25 92 GLN A C 1
ATOM 707 O O . GLN A 1 92 ? -18.994 -3.323 11.425 1.00 90.25 92 GLN A O 1
ATOM 712 N N . VAL A 1 93 ? -19.479 -4.700 9.721 1.00 91.62 93 VAL A N 1
ATOM 713 C CA . VAL A 1 93 ? -19.124 -5.963 10.385 1.00 91.62 93 VAL A CA 1
ATOM 714 C C . VAL A 1 93 ? -17.770 -6.519 9.936 1.00 91.62 93 VAL A C 1
ATOM 716 O O . VAL A 1 93 ? -17.061 -7.127 10.738 1.00 91.62 93 VAL A O 1
ATOM 719 N N . LEU A 1 94 ? -17.363 -6.271 8.686 1.00 93.50 94 LEU A N 1
ATOM 720 C CA . LEU A 1 94 ? -16.087 -6.742 8.141 1.00 93.50 94 LEU A CA 1
ATOM 721 C C . LEU A 1 94 ? -15.058 -5.623 8.061 1.00 93.50 94 LEU A C 1
ATOM 723 O O . LEU A 1 94 ? -15.353 -4.566 7.522 1.00 93.50 94 LEU A O 1
ATOM 727 N N . ALA A 1 95 ? -13.832 -5.871 8.518 1.00 92.56 95 ALA A N 1
ATOM 728 C CA . ALA A 1 95 ? -12.732 -4.906 8.475 1.00 92.56 95 ALA A CA 1
ATOM 729 C C . ALA A 1 95 ? -12.181 -4.707 7.043 1.00 92.56 95 ALA A C 1
ATOM 731 O O . ALA A 1 95 ? -12.303 -5.591 6.194 1.00 92.56 95 ALA A O 1
ATOM 732 N N . ARG A 1 96 ? -11.553 -3.552 6.757 1.00 90.00 96 ARG A N 1
ATOM 733 C CA . ARG A 1 96 ? -10.952 -3.252 5.430 1.00 90.00 96 ARG A CA 1
ATOM 734 C C . ARG A 1 96 ? -9.640 -4.000 5.216 1.00 90.00 96 ARG A C 1
ATOM 736 O O . ARG A 1 96 ? -9.257 -4.297 4.082 1.00 90.00 96 ARG A O 1
ATOM 743 N N . GLU A 1 97 ? -8.911 -4.235 6.297 1.00 88.31 97 GLU A N 1
ATOM 744 C CA . GLU A 1 97 ? -7.595 -4.848 6.305 1.00 88.31 97 GLU A CA 1
ATOM 745 C C . GLU A 1 97 ? -7.675 -6.269 5.749 1.00 88.31 97 GLU A C 1
ATOM 747 O O . GLU A 1 97 ? -8.439 -7.092 6.241 1.00 88.31 97 GLU A O 1
ATOM 752 N N . LYS A 1 98 ? -6.863 -6.562 4.725 1.00 89.25 98 LYS A N 1
ATOM 753 C CA . LYS A 1 98 ? -6.848 -7.863 4.033 1.00 89.25 98 LYS A CA 1
ATOM 754 C C . LYS A 1 98 ? -8.222 -8.343 3.535 1.00 89.25 98 LYS A C 1
ATOM 756 O O . LYS A 1 98 ? -8.439 -9.537 3.385 1.00 89.25 98 LYS A O 1
ATOM 761 N N . LEU A 1 99 ? -9.157 -7.432 3.258 1.00 93.94 99 LEU A N 1
ATOM 762 C CA . LEU A 1 99 ? -10.428 -7.817 2.645 1.00 93.94 99 LEU A CA 1
ATOM 763 C C . LEU A 1 99 ? -10.250 -8.104 1.151 1.00 93.94 99 LEU A C 1
ATOM 765 O O . LEU A 1 99 ? -10.743 -9.106 0.642 1.00 93.94 99 LEU A O 1
ATOM 769 N N . LEU A 1 100 ? -9.524 -7.224 0.455 1.00 94.69 100 LEU A N 1
ATOM 770 C CA . LEU A 1 100 ? -9.379 -7.248 -0.998 1.00 94.69 100 LEU A CA 1
ATOM 771 C C . LEU A 1 100 ? -7.922 -7.305 -1.431 1.00 94.69 100 LEU A C 1
ATOM 773 O O . LEU A 1 100 ? -7.076 -6.564 -0.916 1.00 94.69 100 LEU A O 1
ATOM 777 N N . ARG A 1 101 ? -7.663 -8.107 -2.463 1.00 92.62 101 ARG A N 1
ATOM 778 C CA . ARG A 1 101 ? -6.343 -8.187 -3.091 1.00 92.62 101 ARG A CA 1
ATOM 779 C C . ARG A 1 101 ? -6.044 -6.975 -3.979 1.00 92.62 101 ARG A C 1
ATOM 781 O O . ARG A 1 101 ? -6.954 -6.370 -4.550 1.00 92.62 101 ARG A O 1
ATOM 788 N N . PRO A 1 102 ? -4.761 -6.601 -4.129 1.00 90.31 102 PRO A N 1
ATOM 789 C CA . PRO A 1 102 ? -4.360 -5.445 -4.934 1.00 90.31 102 PRO A CA 1
ATOM 790 C C . PRO A 1 102 ? -4.308 -5.711 -6.449 1.00 90.31 102 PRO A C 1
ATOM 792 O O . PRO A 1 102 ? -4.303 -4.756 -7.227 1.00 90.31 102 PRO A O 1
ATOM 795 N N . HIS A 1 103 ? -4.256 -6.976 -6.872 1.00 91.19 103 HIS A N 1
ATOM 796 C CA . HIS A 1 103 ? -4.068 -7.392 -8.265 1.00 91.19 103 HIS A CA 1
ATOM 797 C C . HIS A 1 103 ? -5.170 -8.352 -8.711 1.00 91.19 103 HIS A C 1
ATOM 799 O O . HIS A 1 103 ? -5.785 -9.022 -7.885 1.00 91.19 103 HIS A O 1
ATOM 805 N N . LEU A 1 104 ? -5.418 -8.420 -10.019 1.00 92.38 104 LEU A N 1
ATOM 806 C CA . LEU A 1 104 ? -6.412 -9.321 -10.589 1.00 92.38 104 LEU A CA 1
ATOM 807 C C . LEU A 1 104 ? -6.006 -10.778 -10.356 1.00 92.38 104 LEU A C 1
ATOM 809 O O . LEU A 1 104 ? -4.862 -11.162 -10.598 1.00 92.38 104 LEU A O 1
ATOM 813 N N . ALA A 1 105 ? -6.977 -11.573 -9.924 1.00 94.25 105 ALA A N 1
ATOM 814 C CA . ALA A 1 105 ? -6.890 -13.019 -9.863 1.00 94.25 105 ALA A CA 1
ATOM 815 C C . ALA A 1 105 ? -7.999 -13.623 -10.723 1.00 94.25 105 ALA A C 1
ATOM 817 O O . ALA A 1 105 ? -9.083 -13.042 -10.810 1.00 94.25 105 ALA A O 1
ATOM 818 N N . TRP A 1 106 ? -7.736 -14.758 -11.362 1.00 94.94 106 TRP A N 1
ATOM 819 C CA . TRP A 1 106 ? -8.722 -15.401 -12.226 1.00 94.94 106 TRP A CA 1
ATOM 820 C C . TRP A 1 106 ? -8.553 -16.909 -12.298 1.00 94.94 106 TRP A C 1
ATOM 822 O O . TRP A 1 106 ? -7.500 -17.455 -11.994 1.00 94.94 106 TRP A O 1
ATOM 832 N N . CYS A 1 107 ? -9.601 -17.580 -12.749 1.00 94.12 107 CYS A N 1
ATOM 833 C CA . CYS A 1 107 ? -9.578 -18.997 -13.062 1.00 94.12 107 CYS A CA 1
ATOM 834 C C . CYS A 1 107 ? -9.432 -19.171 -14.580 1.00 94.12 107 CYS A C 1
ATOM 836 O O . CYS A 1 107 ? -10.303 -18.723 -15.329 1.00 94.12 107 CYS A O 1
ATOM 838 N N . SER A 1 108 ? -8.343 -19.795 -15.045 1.00 93.62 108 SER A N 1
ATOM 839 C CA . SER A 1 108 ? -8.098 -19.993 -16.484 1.00 93.62 108 SER A CA 1
ATOM 840 C C . SER A 1 108 ? -9.183 -20.855 -17.132 1.00 93.62 108 SER A C 1
ATOM 842 O O . SER A 1 108 ? -9.679 -20.489 -18.193 1.00 93.62 108 SER A O 1
ATOM 844 N N . SER A 1 109 ? -9.624 -21.919 -16.456 1.00 94.00 109 SER A N 1
ATOM 845 C CA . SER A 1 109 ? -10.697 -22.794 -16.949 1.00 94.00 109 SER A CA 1
ATOM 846 C C . SER A 1 109 ? -12.060 -22.099 -16.979 1.00 94.00 109 SER A C 1
ATOM 848 O O . SER A 1 109 ? -12.804 -22.302 -17.927 1.00 94.00 109 SER A O 1
ATOM 850 N N . CYS A 1 110 ? -12.389 -21.219 -16.017 1.00 94.06 110 CYS A N 1
ATOM 851 C CA . CYS A 1 110 ? -13.619 -20.410 -16.104 1.00 94.06 110 CYS A CA 1
ATOM 852 C C . CYS A 1 110 ? -13.613 -19.534 -17.352 1.00 94.06 110 CYS A C 1
ATOM 854 O O . CYS A 1 110 ? -14.603 -19.501 -18.075 1.00 94.06 110 CYS A O 1
ATOM 856 N N . TYR A 1 111 ? -12.502 -18.842 -17.613 1.00 95.00 111 TYR A N 1
ATOM 857 C CA . TYR A 1 111 ? -12.379 -18.053 -18.832 1.00 95.00 111 TYR A CA 1
ATOM 858 C C . TYR A 1 111 ? -12.523 -18.920 -20.077 1.00 95.00 111 TYR A C 1
ATOM 860 O O . TYR A 1 111 ? -13.291 -18.553 -20.962 1.00 95.00 111 TYR A O 1
ATOM 868 N N . ASP A 1 112 ? -11.810 -20.043 -20.146 1.00 93.81 112 ASP A N 1
ATOM 869 C CA . ASP A 1 112 ? -11.836 -20.941 -21.300 1.00 93.81 112 ASP A CA 1
ATOM 870 C C . ASP A 1 112 ? -13.247 -21.485 -21.575 1.00 93.81 112 ASP A C 1
ATOM 872 O O . ASP A 1 112 ? -13.766 -21.303 -22.675 1.00 93.81 112 ASP A O 1
ATOM 876 N N . VAL A 1 113 ? -13.932 -22.001 -20.548 1.00 94.25 113 VAL A N 1
ATOM 877 C CA . VAL A 1 113 ? -15.327 -22.464 -20.641 1.00 94.25 113 VAL A CA 1
ATOM 878 C C . VAL A 1 113 ? -16.258 -21.347 -21.106 1.00 94.25 113 VAL A C 1
ATOM 880 O O . VAL A 1 113 ? -17.079 -21.570 -21.996 1.00 94.25 113 VAL A O 1
ATOM 883 N N . TRP A 1 114 ? -16.141 -20.137 -20.546 1.00 94.38 114 TRP A N 1
ATOM 884 C CA . TRP A 1 114 ? -16.976 -19.014 -20.977 1.00 94.38 114 TRP A CA 1
ATOM 885 C C . TRP A 1 114 ? -16.712 -18.625 -22.430 1.00 94.38 114 TRP A C 1
ATOM 887 O O . TRP A 1 114 ? -17.661 -18.348 -23.153 1.00 94.38 114 TRP A O 1
ATOM 897 N N . ARG A 1 115 ? -15.456 -18.656 -22.888 1.00 93.62 115 ARG A N 1
ATOM 898 C CA . ARG A 1 115 ? -15.117 -18.361 -24.284 1.00 93.62 115 ARG A CA 1
ATOM 899 C C . ARG A 1 115 ? -15.641 -19.425 -25.244 1.00 93.62 115 ARG A C 1
ATOM 901 O O . ARG A 1 115 ? -16.177 -19.060 -26.282 1.00 93.62 115 ARG A O 1
ATOM 908 N N . GLN A 1 116 ? -15.491 -20.704 -24.906 1.00 92.81 116 GLN A N 1
ATOM 909 C CA . GLN A 1 116 ? -15.970 -21.824 -25.726 1.00 92.81 116 GLN A CA 1
ATOM 910 C C . GLN A 1 116 ? -17.497 -21.872 -25.802 1.00 92.81 116 GLN A C 1
ATOM 912 O O . GLN A 1 116 ? -18.052 -22.216 -26.837 1.00 92.81 116 GLN A O 1
ATOM 917 N N . SER A 1 117 ? -18.170 -21.487 -24.718 1.00 92.94 117 SER A N 1
ATOM 918 C CA . SER A 1 117 ? -19.636 -21.461 -24.634 1.00 92.94 117 SER A CA 1
ATOM 919 C C . SER A 1 117 ? -20.244 -20.129 -25.095 1.00 92.94 117 SER A C 1
ATOM 921 O O . SER A 1 117 ? -21.418 -19.881 -24.824 1.00 92.94 117 SER A O 1
ATOM 923 N N . GLU A 1 118 ? -19.437 -19.236 -25.683 1.00 91.44 118 GLU A N 1
ATOM 924 C CA . GLU A 1 118 ? -19.820 -17.875 -26.100 1.00 91.44 118 GLU A CA 1
ATOM 925 C C . GLU A 1 118 ? -20.526 -17.052 -25.002 1.00 91.44 118 GLU A C 1
ATOM 927 O O . GLU A 1 118 ? -21.305 -16.131 -25.255 1.00 91.44 118 GLU A O 1
ATOM 932 N N . GLN A 1 119 ? -20.223 -17.359 -23.742 1.00 91.06 119 GLN A N 1
ATOM 933 C CA . GLN A 1 119 ? -20.729 -16.632 -22.591 1.00 91.06 119 GLN A CA 1
ATOM 934 C C . GLN A 1 119 ? -19.926 -15.339 -22.393 1.00 91.06 119 GLN A C 1
ATOM 936 O O . GLN A 1 119 ? -18.711 -15.297 -22.621 1.00 91.06 119 GLN A O 1
ATOM 941 N N . PRO A 1 120 ? -20.568 -14.256 -21.922 1.00 90.12 120 PRO A N 1
ATOM 942 C CA . PRO A 1 120 ? -19.873 -13.011 -21.638 1.00 90.12 120 PRO A CA 1
ATOM 943 C C . PRO A 1 120 ? -18.813 -13.239 -20.556 1.00 90.12 120 PRO A C 1
ATOM 945 O O . PRO A 1 120 ? -19.130 -13.665 -19.451 1.00 90.12 120 PRO A O 1
ATOM 948 N N . VAL A 1 121 ? -17.560 -12.906 -20.859 1.00 94.62 121 VAL A N 1
ATOM 949 C CA . VAL A 1 121 ? -16.444 -13.029 -19.912 1.00 94.62 121 VAL A CA 1
ATOM 950 C C . VAL A 1 121 ? -16.478 -11.866 -18.924 1.00 94.62 121 VAL A C 1
ATOM 952 O O . VAL A 1 121 ? -16.537 -10.704 -19.327 1.00 94.62 121 VAL A O 1
ATOM 955 N N . TYR A 1 122 ? -16.408 -12.169 -17.631 1.00 95.00 122 TYR A N 1
ATOM 956 C CA . TYR A 1 122 ? -16.364 -11.187 -16.549 1.00 95.00 122 TYR A CA 1
ATOM 957 C C . TYR A 1 122 ? -15.558 -11.730 -15.360 1.00 95.00 122 TYR A C 1
ATOM 959 O O . TYR A 1 122 ? -15.150 -12.890 -15.361 1.00 95.00 122 TYR A O 1
ATOM 967 N N . ASN A 1 123 ? -15.318 -10.898 -14.343 1.00 94.69 123 ASN A N 1
ATOM 968 C CA . ASN A 1 123 ? -14.608 -11.311 -13.131 1.00 94.69 123 ASN A CA 1
ATOM 969 C C . ASN A 1 123 ? -15.577 -11.344 -11.937 1.00 94.69 123 ASN A C 1
ATOM 971 O O . ASN A 1 123 ? -16.063 -10.280 -11.535 1.00 94.69 123 ASN A O 1
ATOM 975 N N . PRO A 1 124 ? -15.832 -12.520 -11.338 1.00 95.62 124 PRO A N 1
ATOM 976 C CA . PRO A 1 124 ? -16.594 -12.639 -10.102 1.00 95.62 124 PRO A CA 1
ATOM 977 C C . PRO A 1 124 ? -15.998 -11.829 -8.941 1.00 95.62 124 PRO A C 1
ATOM 979 O O . PRO A 1 124 ? -14.774 -11.729 -8.785 1.00 95.62 124 PRO A O 1
ATOM 982 N N . LEU A 1 125 ? -16.858 -11.284 -8.078 1.00 95.44 125 LEU A N 1
ATOM 983 C CA . LEU A 1 125 ? -16.465 -10.578 -6.855 1.00 95.44 125 LEU A CA 1
ATOM 984 C C . LEU A 1 125 ? -15.647 -11.481 -5.925 1.00 95.44 125 LEU A C 1
ATOM 986 O O . LEU A 1 125 ? -14.641 -11.030 -5.376 1.00 95.44 125 LEU A O 1
ATOM 990 N N . LEU A 1 126 ? -16.000 -12.768 -5.846 1.00 95.31 126 LEU A N 1
ATOM 991 C CA . LEU A 1 126 ? -15.290 -13.787 -5.070 1.00 95.31 126 LEU A CA 1
ATOM 992 C C . LEU A 1 126 ? -13.773 -13.797 -5.346 1.00 95.31 126 LEU A C 1
ATOM 994 O O . LEU A 1 126 ? -12.978 -13.871 -4.413 1.00 95.31 126 LEU A O 1
ATOM 998 N N . TRP A 1 127 ? -13.348 -13.644 -6.607 1.00 94.88 127 TRP A N 1
ATOM 999 C CA . TRP A 1 127 ? -11.922 -13.663 -6.975 1.00 94.88 127 TRP A CA 1
ATOM 1000 C C . TRP A 1 127 ? -11.131 -12.459 -6.451 1.00 94.88 127 TRP A C 1
ATOM 1002 O O . TRP A 1 127 ? -9.900 -12.497 -6.457 1.00 94.88 127 TRP A O 1
ATOM 1012 N N . HIS A 1 128 ? -11.812 -11.394 -6.021 1.00 94.69 128 HIS A N 1
ATOM 1013 C CA . HIS A 1 128 ? -11.199 -10.165 -5.518 1.00 94.69 128 HIS A CA 1
ATOM 1014 C C . HIS A 1 128 ? -10.973 -10.186 -4.002 1.00 94.69 128 HIS A C 1
ATOM 1016 O O . HIS A 1 128 ? -10.272 -9.311 -3.485 1.00 94.69 128 HIS A O 1
ATOM 1022 N N . LEU A 1 129 ? -11.536 -11.162 -3.286 1.00 95.00 129 LEU A N 1
ATOM 1023 C CA . LEU A 1 129 ? -11.298 -11.327 -1.858 1.00 95.00 129 LEU A CA 1
ATOM 1024 C C . LEU A 1 129 ? -9.877 -11.836 -1.620 1.00 95.00 129 LEU A C 1
ATOM 1026 O O . LEU A 1 129 ? -9.448 -12.801 -2.244 1.00 95.00 129 LEU A O 1
ATOM 1030 N N . ASP A 1 130 ? -9.130 -11.190 -0.723 1.00 94.00 130 ASP A N 1
ATOM 1031 C CA . ASP A 1 130 ? -7.731 -11.552 -0.443 1.00 94.00 130 ASP A CA 1
ATOM 1032 C C . ASP A 1 130 ? -7.612 -13.009 0.027 1.00 94.00 130 ASP A C 1
ATOM 1034 O O . ASP A 1 130 ? -6.760 -13.735 -0.473 1.00 94.00 130 ASP A O 1
ATOM 1038 N N . ALA A 1 131 ? -8.540 -13.448 0.884 1.00 92.56 131 ALA A N 1
ATOM 1039 C CA . ALA A 1 131 ? -8.552 -14.770 1.512 1.00 92.56 131 ALA A CA 1
ATOM 1040 C C . ALA A 1 131 ? -8.835 -15.956 0.562 1.00 92.56 131 ALA A C 1
ATOM 1042 O O . ALA A 1 131 ? -8.616 -17.099 0.959 1.00 92.56 131 ALA A O 1
ATOM 1043 N N . VAL A 1 132 ? -9.330 -15.706 -0.659 1.00 93.62 132 VAL A N 1
ATOM 1044 C CA . VAL A 1 132 ? -9.773 -16.753 -1.598 1.00 93.62 132 VAL A CA 1
ATOM 1045 C C . VAL A 1 132 ? -8.670 -17.107 -2.591 1.00 93.62 132 VAL A C 1
ATOM 1047 O O . VAL A 1 132 ? -8.394 -16.358 -3.529 1.00 93.62 132 VAL A O 1
ATOM 1050 N N . GLU A 1 133 ? -8.040 -18.262 -2.433 1.00 92.62 133 GLU A N 1
ATOM 1051 C CA . GLU A 1 133 ? -6.910 -18.691 -3.273 1.00 92.62 133 GLU A CA 1
ATOM 1052 C C . GLU A 1 133 ? -7.326 -19.627 -4.414 1.00 92.62 133 GLU A C 1
ATOM 1054 O O . GLU A 1 133 ? -6.572 -19.810 -5.372 1.00 92.62 133 GLU A O 1
ATOM 1059 N N . ILE A 1 134 ? -8.537 -20.184 -4.347 1.00 92.69 134 ILE A N 1
ATOM 1060 C CA . ILE A 1 134 ? -9.030 -21.190 -5.291 1.00 92.69 134 ILE A CA 1
ATOM 1061 C C . ILE A 1 134 ? -10.282 -20.723 -6.035 1.00 92.69 134 ILE A C 1
ATOM 1063 O O . ILE A 1 134 ? -11.025 -19.846 -5.593 1.00 92.69 134 ILE A O 1
ATOM 1067 N N . CYS A 1 135 ? -10.543 -21.356 -7.172 1.00 92.12 135 CYS A N 1
ATOM 1068 C CA . CYS A 1 135 ? -11.841 -21.335 -7.822 1.00 92.12 135 CYS A CA 1
ATOM 1069 C C . CYS A 1 135 ? -12.682 -22.518 -7.316 1.00 92.12 135 CYS A C 1
ATOM 1071 O O . CYS A 1 135 ? -12.266 -23.653 -7.545 1.00 92.12 135 CYS A O 1
ATOM 1073 N N . PRO A 1 136 ? -13.868 -22.301 -6.714 1.00 90.38 136 PRO A N 1
ATOM 1074 C CA . PRO A 1 136 ? -14.702 -23.407 -6.231 1.00 90.38 136 PRO A CA 1
ATOM 1075 C C . PRO A 1 136 ? -15.281 -24.260 -7.370 1.00 90.38 136 PRO A C 1
ATOM 1077 O O . PRO A 1 136 ? -15.465 -25.459 -7.208 1.00 90.38 136 PRO A O 1
ATOM 1080 N N . ARG A 1 137 ? -15.515 -23.664 -8.549 1.00 90.25 137 ARG A N 1
ATOM 1081 C CA . ARG A 1 137 ? -16.109 -24.348 -9.709 1.00 90.25 137 ARG A CA 1
ATOM 1082 C C . ARG A 1 137 ? -15.181 -25.377 -10.355 1.00 90.25 137 ARG A C 1
ATOM 1084 O O . ARG A 1 137 ? -15.621 -26.463 -10.697 1.00 90.25 137 ARG A O 1
ATOM 1091 N N . HIS A 1 138 ? -13.914 -25.015 -10.545 1.00 90.12 138 HIS A N 1
ATOM 1092 C CA . HIS A 1 138 ? -12.915 -25.871 -11.201 1.00 90.12 138 HIS A CA 1
ATOM 1093 C C . HIS A 1 138 ? -11.903 -26.468 -10.217 1.00 90.12 138 HIS A C 1
ATOM 1095 O O . HIS A 1 138 ? -10.963 -27.119 -10.653 1.00 90.12 138 HIS A O 1
ATOM 1101 N N . GLN A 1 139 ? -12.066 -26.192 -8.916 1.00 90.00 139 GLN A N 1
ATOM 1102 C CA . GLN A 1 139 ? -11.208 -26.666 -7.823 1.00 90.00 139 GLN A CA 1
ATOM 1103 C C . GLN A 1 139 ? -9.711 -26.536 -8.137 1.00 90.00 139 GLN A C 1
ATOM 1105 O O . GLN A 1 139 ? -8.924 -27.458 -7.969 1.00 90.00 139 GLN A O 1
ATOM 1110 N N . GLN A 1 140 ? -9.321 -25.354 -8.614 1.00 88.25 140 GLN A N 1
ATOM 1111 C CA . GLN A 1 140 ? -7.946 -25.038 -8.995 1.00 88.25 140 GLN A CA 1
ATOM 1112 C C . GLN A 1 140 ? -7.520 -23.694 -8.409 1.00 88.25 140 GLN A C 1
ATOM 1114 O O . GLN A 1 140 ? -8.365 -22.827 -8.160 1.00 88.25 140 GLN A O 1
ATOM 1119 N N . SER A 1 141 ? -6.219 -23.497 -8.201 1.00 91.31 141 SER A N 1
ATOM 1120 C CA . SER A 1 141 ? -5.687 -22.221 -7.721 1.00 91.31 141 SER A CA 1
ATOM 1121 C C . SER A 1 141 ? -5.956 -21.101 -8.726 1.00 91.31 141 SER A C 1
ATOM 1123 O O . SER A 1 141 ? -5.870 -21.293 -9.942 1.00 91.31 141 SER A O 1
ATOM 1125 N N . LEU A 1 142 ? -6.267 -19.909 -8.222 1.00 92.50 142 LEU A N 1
ATOM 1126 C CA . LEU A 1 142 ? -6.417 -18.732 -9.067 1.00 92.50 142 LEU A CA 1
ATOM 1127 C C . LEU A 1 142 ? -5.051 -18.298 -9.621 1.00 92.50 142 LEU A C 1
ATOM 1129 O O . LEU A 1 142 ? -4.032 -18.287 -8.934 1.00 92.50 142 LEU A O 1
ATOM 1133 N N . CYS A 1 143 ? -5.030 -17.908 -10.888 1.00 91.94 143 CYS A N 1
ATOM 1134 C CA . CYS A 1 143 ? -3.876 -17.311 -11.536 1.00 91.94 143 CYS A CA 1
ATOM 1135 C C . CYS A 1 143 ? -3.750 -15.836 -11.138 1.00 91.94 143 CYS A C 1
ATOM 1137 O O . CYS A 1 143 ? -4.743 -15.112 -11.097 1.00 91.94 143 CYS A O 1
ATOM 1139 N N . HIS A 1 144 ? -2.516 -15.377 -10.909 1.00 90.38 144 HIS A N 1
ATOM 1140 C CA . HIS A 1 144 ? -2.208 -13.985 -10.538 1.00 90.38 144 HIS A CA 1
ATOM 1141 C C . HIS A 1 144 ? -1.216 -13.302 -11.492 1.00 90.38 144 HIS A C 1
ATOM 1143 O O . HIS A 1 144 ? -1.035 -12.083 -11.450 1.00 90.38 144 HIS A O 1
ATOM 1149 N N . CYS A 1 145 ? -0.574 -14.082 -12.363 1.00 92.50 145 CYS A N 1
ATOM 1150 C CA . CYS A 1 145 ? 0.396 -13.627 -13.352 1.00 92.50 145 CYS A CA 1
ATOM 1151 C C . CYS A 1 145 ? -0.022 -14.107 -14.739 1.00 92.50 145 CYS A C 1
ATOM 1153 O O . CYS A 1 145 ? -0.603 -15.180 -14.887 1.00 92.50 145 CYS A O 1
ATOM 1155 N N . CYS A 1 146 ? 0.276 -13.310 -15.762 1.00 92.56 146 CYS A N 1
ATOM 1156 C CA . CYS A 1 146 ? 0.032 -13.687 -17.151 1.00 92.56 146 CYS A CA 1
ATOM 1157 C C . CYS A 1 146 ? 0.727 -15.031 -17.477 1.00 92.56 146 CYS A C 1
ATOM 1159 O O . CYS A 1 146 ? 1.936 -15.120 -17.246 1.00 92.56 146 CYS A O 1
ATOM 1161 N N . PRO A 1 147 ? 0.026 -16.041 -18.036 1.00 90.50 147 PRO A N 1
ATOM 1162 C CA . PRO A 1 147 ? 0.610 -17.361 -18.304 1.00 90.50 147 PRO A CA 1
ATOM 1163 C C . PRO A 1 147 ? 1.618 -17.337 -19.463 1.00 90.50 147 PRO A C 1
ATOM 1165 O O . PRO A 1 147 ? 2.438 -18.238 -19.602 1.00 90.50 147 PRO A O 1
ATOM 1168 N N . HIS A 1 148 ? 1.592 -16.285 -20.288 1.00 90.75 148 HIS A N 1
ATOM 1169 C CA . HIS A 1 148 ? 2.475 -16.146 -21.445 1.00 90.75 148 HIS A CA 1
ATOM 1170 C C . HIS A 1 148 ? 3.941 -15.930 -21.014 1.00 90.75 148 HIS A C 1
ATOM 1172 O O . HIS A 1 148 ? 4.201 -14.958 -20.286 1.00 90.75 148 HIS A O 1
ATOM 1178 N N . PRO A 1 149 ? 4.901 -16.763 -21.480 1.00 86.88 149 PRO A N 1
ATOM 1179 C CA . PRO A 1 149 ? 6.299 -16.755 -21.029 1.00 86.88 149 PRO A CA 1
ATOM 1180 C C . PRO A 1 149 ? 7.006 -15.402 -21.143 1.00 86.88 149 PRO A C 1
ATOM 1182 O O . PRO A 1 149 ? 7.717 -15.009 -20.221 1.00 86.88 149 PRO A O 1
ATOM 1185 N N . ASP A 1 150 ? 6.745 -14.653 -22.215 1.00 91.00 150 ASP A N 1
ATOM 1186 C CA . ASP A 1 150 ? 7.382 -13.348 -22.467 1.00 91.00 150 ASP A CA 1
ATOM 1187 C C . ASP A 1 150 ? 6.757 -12.208 -21.650 1.00 91.00 150 ASP A C 1
ATOM 1189 O O . ASP A 1 150 ? 7.225 -11.069 -21.687 1.00 91.00 150 ASP A O 1
ATOM 1193 N N . CYS A 1 151 ? 5.648 -12.477 -20.952 1.00 92.00 151 CYS A N 1
ATOM 1194 C CA . CYS A 1 151 ? 4.934 -11.481 -20.170 1.00 92.00 151 CYS A CA 1
ATOM 1195 C C . CYS A 1 151 ? 5.131 -11.707 -18.670 1.00 92.00 151 CYS A C 1
ATOM 1197 O O . CYS A 1 151 ? 5.742 -10.861 -18.021 1.00 92.00 151 CYS A O 1
ATOM 1199 N N . ARG A 1 152 ? 4.582 -12.798 -18.111 1.00 90.62 152 ARG A N 1
ATOM 1200 C CA . ARG A 1 152 ? 4.624 -13.155 -16.672 1.00 90.62 152 ARG A CA 1
ATOM 1201 C C . ARG A 1 152 ? 4.301 -12.023 -15.673 1.00 90.62 152 ARG A C 1
ATOM 1203 O O . ARG A 1 152 ? 4.624 -12.121 -14.493 1.00 90.62 152 ARG A O 1
ATOM 1210 N N . ARG A 1 153 ? 3.646 -10.941 -16.113 1.00 91.88 153 ARG A N 1
ATOM 1211 C CA . ARG A 1 153 ? 3.313 -9.779 -15.269 1.00 91.88 153 ARG A CA 1
ATOM 1212 C C . ARG A 1 153 ? 2.083 -10.053 -14.411 1.00 91.88 153 ARG A C 1
ATOM 1214 O O . ARG A 1 153 ? 1.126 -10.658 -14.896 1.00 91.88 153 ARG A O 1
ATOM 1221 N N . GLN A 1 154 ? 2.078 -9.519 -13.192 1.00 92.56 154 GLN A N 1
ATOM 1222 C CA . GLN A 1 154 ? 0.860 -9.363 -12.395 1.00 92.56 154 GLN A CA 1
ATOM 1223 C C . GLN A 1 154 ? -0.039 -8.291 -13.009 1.00 92.56 154 GLN A C 1
ATOM 1225 O O . GLN A 1 154 ? 0.441 -7.263 -13.499 1.00 92.56 154 GLN A O 1
ATOM 1230 N N . LEU A 1 155 ? -1.347 -8.541 -13.011 1.00 90.81 155 LEU A N 1
ATOM 1231 C CA . LEU A 1 155 ? -2.302 -7.691 -13.714 1.00 90.81 155 LEU A CA 1
ATOM 1232 C C . LEU A 1 155 ? -2.993 -6.719 -12.743 1.00 90.81 155 LEU A C 1
ATOM 1234 O O . LEU A 1 155 ? -3.459 -7.141 -11.682 1.00 90.81 155 LEU A O 1
ATOM 1238 N N . PRO A 1 156 ? -3.076 -5.414 -13.063 1.00 89.56 156 PRO A N 1
ATOM 1239 C CA . PRO A 1 156 ? -3.890 -4.486 -12.284 1.00 89.56 156 PRO A CA 1
ATOM 1240 C C . PRO A 1 156 ? -5.382 -4.818 -12.444 1.00 89.56 156 PRO A C 1
ATOM 1242 O O . PRO A 1 156 ? -5.791 -5.338 -13.480 1.00 89.56 156 PRO A O 1
ATOM 1245 N N . LEU A 1 157 ? -6.197 -4.471 -11.443 1.00 87.94 157 LEU A N 1
ATOM 1246 C CA . LEU A 1 157 ? -7.652 -4.693 -11.480 1.00 87.94 157 LEU A CA 1
ATOM 1247 C C . LEU A 1 157 ? -8.353 -3.918 -12.601 1.00 87.94 157 LEU A C 1
ATOM 1249 O O . LEU A 1 157 ? -9.340 -4.390 -13.153 1.00 87.94 157 LEU A O 1
ATOM 1253 N N . VAL A 1 158 ? -7.847 -2.725 -12.920 1.00 87.12 158 VAL A N 1
ATOM 1254 C CA . VAL A 1 158 ? -8.393 -1.836 -13.948 1.00 87.12 158 VAL A CA 1
ATOM 1255 C C . VAL A 1 158 ? -7.237 -1.257 -14.766 1.00 87.12 158 VAL A C 1
ATOM 1257 O O . VAL A 1 158 ? -6.215 -0.849 -14.211 1.00 87.12 158 VAL A O 1
ATOM 1260 N N . ASN A 1 159 ? -7.377 -1.233 -16.095 1.00 86.12 159 ASN A N 1
ATOM 1261 C CA . ASN A 1 159 ? -6.365 -0.728 -17.030 1.00 86.12 159 ASN A CA 1
ATOM 1262 C C . ASN A 1 159 ? -7.036 -0.161 -18.293 1.00 86.12 159 ASN A C 1
ATOM 1264 O O . ASN A 1 159 ? -8.028 -0.713 -18.752 1.00 86.12 159 ASN A O 1
ATOM 1268 N N . ASN A 1 160 ? -6.467 0.886 -18.901 1.00 83.75 160 ASN A N 1
ATOM 1269 C CA . ASN A 1 160 ? -6.936 1.483 -20.162 1.00 83.75 160 ASN A CA 1
ATOM 1270 C C . ASN A 1 160 ? -7.086 0.485 -21.312 1.00 83.75 160 ASN A C 1
ATOM 1272 O O . ASN A 1 160 ? -7.932 0.691 -22.171 1.00 83.75 160 ASN A O 1
ATOM 1276 N N . ARG A 1 161 ? -6.231 -0.541 -21.350 1.00 83.56 161 ARG A N 1
ATOM 1277 C CA . ARG A 1 161 ? -6.270 -1.618 -22.349 1.00 83.56 161 ARG A CA 1
ATOM 1278 C C . ARG A 1 161 ? -6.784 -2.932 -21.755 1.00 83.56 161 ARG A C 1
ATOM 1280 O O . ARG A 1 161 ? -6.453 -4.002 -22.255 1.00 83.56 161 ARG A O 1
ATOM 1287 N N . GLY A 1 162 ? -7.452 -2.852 -20.606 1.00 81.19 162 GLY A N 1
ATOM 1288 C CA . GLY A 1 162 ? -8.021 -4.003 -19.924 1.00 81.19 162 GLY A CA 1
ATOM 1289 C C . GLY A 1 162 ? -9.282 -4.457 -20.640 1.00 81.19 162 GLY A C 1
ATOM 1290 O O . GLY A 1 162 ? -10.203 -3.669 -20.819 1.00 81.19 162 GLY A O 1
ATOM 1291 N N . GLN A 1 163 ? -9.310 -5.730 -21.012 1.00 88.06 163 GLN A N 1
ATOM 1292 C CA . GLN A 1 163 ? -10.486 -6.427 -21.512 1.00 88.06 163 GLN A CA 1
ATOM 1293 C C . GLN A 1 163 ? -10.664 -7.692 -20.659 1.00 88.06 163 GLN A C 1
ATOM 1295 O O . GLN A 1 163 ? -9.657 -8.335 -20.337 1.00 88.06 163 GLN A O 1
ATOM 1300 N N . PRO A 1 164 ? -11.896 -8.063 -20.263 1.00 88.44 164 PRO A N 1
ATOM 1301 C CA . PRO A 1 164 ? -12.125 -9.288 -19.503 1.00 88.44 164 PRO A CA 1
ATOM 1302 C C . PRO A 1 164 ? -11.535 -10.501 -20.230 1.00 88.44 164 PRO A C 1
ATOM 1304 O O . PRO A 1 164 ? -11.734 -10.669 -21.430 1.00 88.44 164 PRO A O 1
ATOM 1307 N N . GLY A 1 165 ? -10.770 -11.327 -19.514 1.00 91.38 165 GLY A N 1
ATOM 1308 C CA . GLY A 1 165 ? -10.111 -12.504 -20.087 1.00 91.38 165 GLY A CA 1
ATOM 1309 C C . GLY A 1 165 ? -8.818 -12.248 -20.874 1.00 91.38 165 GLY A C 1
ATOM 1310 O O . GLY A 1 165 ? -8.178 -13.215 -21.279 1.00 91.38 165 GLY A O 1
ATOM 1311 N N . TYR A 1 166 ? -8.369 -10.998 -21.053 1.00 93.62 166 TYR A N 1
ATOM 1312 C CA . TYR A 1 166 ? -7.138 -10.677 -21.795 1.00 93.62 166 TYR A CA 1
ATOM 1313 C C . TYR A 1 166 ? -6.111 -9.918 -20.950 1.00 93.62 166 TYR A C 1
ATOM 1315 O O . TYR A 1 166 ? -6.430 -9.099 -20.087 1.00 93.62 166 TYR A O 1
ATOM 1323 N N . CYS A 1 167 ? -4.829 -10.170 -21.220 1.00 93.75 167 CYS A N 1
ATOM 1324 C CA . CYS A 1 167 ? -3.740 -9.452 -20.570 1.00 93.75 167 CYS A CA 1
ATOM 1325 C C . CYS A 1 167 ? -3.636 -8.010 -21.107 1.00 93.75 167 CYS A C 1
ATOM 1327 O O . CYS A 1 167 ? -3.330 -7.843 -22.286 1.00 93.75 167 CYS A O 1
ATOM 1329 N N . PRO A 1 168 ? -3.720 -6.949 -20.281 1.00 91.38 168 PRO A N 1
ATOM 1330 C CA . PRO A 1 168 ? -3.625 -5.567 -20.763 1.00 91.38 168 PRO A CA 1
ATOM 1331 C C . PRO A 1 168 ? -2.245 -5.188 -21.334 1.00 91.38 168 PRO A C 1
ATOM 1333 O O . PRO A 1 168 ? -2.111 -4.175 -22.023 1.00 91.38 168 PRO A O 1
ATOM 1336 N N . PHE A 1 169 ? -1.202 -5.972 -21.040 1.00 92.88 169 PHE A N 1
ATOM 1337 C CA . PHE A 1 169 ? 0.165 -5.695 -21.487 1.00 92.88 169 PHE A CA 1
ATOM 1338 C C . PHE A 1 169 ? 0.505 -6.385 -22.806 1.00 92.88 169 PHE A C 1
ATOM 1340 O O . PHE A 1 169 ? 1.015 -5.730 -23.709 1.00 92.88 169 PHE A O 1
ATOM 1347 N N . CYS A 1 170 ? 0.239 -7.690 -22.911 1.00 93.69 170 CYS A N 1
ATOM 1348 C CA . CYS A 1 170 ? 0.559 -8.472 -24.109 1.00 93.69 170 CYS A CA 1
ATOM 1349 C C . CYS A 1 170 ? -0.649 -8.753 -25.008 1.00 93.69 170 CYS A C 1
ATOM 1351 O O . CYS A 1 170 ? -0.457 -9.314 -26.077 1.00 93.69 170 CYS A O 1
ATOM 1353 N N . GLN A 1 171 ? -1.862 -8.378 -24.582 1.00 92.56 171 GLN A N 1
ATOM 1354 C CA . GLN A 1 171 ? -3.121 -8.500 -25.333 1.00 92.56 171 GLN A CA 1
ATOM 1355 C C . GLN A 1 171 ? -3.496 -9.937 -25.729 1.00 92.56 171 GLN A C 1
ATOM 1357 O O . GLN A 1 171 ? -4.322 -10.160 -26.605 1.00 92.56 171 GLN A O 1
ATOM 1362 N N . ARG A 1 172 ? -2.914 -10.933 -25.054 1.00 94.50 172 ARG A N 1
ATOM 1363 C CA . ARG A 1 172 ? -3.206 -12.353 -25.265 1.00 94.50 172 ARG A CA 1
ATOM 1364 C C . ARG A 1 172 ? -4.228 -12.872 -24.250 1.00 94.50 172 ARG A C 1
ATOM 1366 O O . ARG A 1 172 ? -4.316 -12.359 -23.130 1.00 94.50 172 ARG A O 1
ATOM 1373 N N . TRP A 1 173 ? -4.968 -13.902 -24.661 1.00 95.00 173 TRP A N 1
ATOM 1374 C CA . TRP A 1 173 ? -5.983 -14.600 -23.866 1.00 95.00 173 TRP A CA 1
ATOM 1375 C C . TRP A 1 173 ? -5.394 -15.213 -22.586 1.00 95.00 173 TRP A C 1
ATOM 1377 O O . TRP A 1 173 ? -4.287 -15.755 -22.610 1.00 95.00 173 TRP A O 1
ATOM 1387 N N . LEU A 1 174 ? -6.121 -15.116 -21.472 1.00 94.06 174 LEU A N 1
ATOM 1388 C CA . LEU A 1 174 ? -5.691 -15.574 -20.145 1.00 94.06 174 LEU A CA 1
ATOM 1389 C C . LEU A 1 174 ? -6.223 -16.963 -19.763 1.00 94.06 174 LEU A C 1
ATOM 1391 O O . LEU A 1 174 ? -5.697 -17.566 -18.828 1.00 94.06 174 LEU A O 1
ATOM 1395 N N . GLY A 1 175 ? -7.245 -17.467 -20.458 1.00 91.56 175 GLY A N 1
ATOM 1396 C CA . GLY A 1 175 ? -7.790 -18.813 -20.261 1.00 91.56 175 GLY A CA 1
ATOM 1397 C C . GLY A 1 175 ? -6.979 -19.874 -21.000 1.00 91.56 175 GLY A C 1
ATOM 1398 O O . GLY A 1 175 ? -7.523 -20.573 -21.841 1.00 91.56 175 GLY A O 1
ATOM 1399 N N . VAL A 1 176 ? -5.665 -19.926 -20.767 1.00 85.31 176 VAL A N 1
ATOM 1400 C CA . VAL A 1 176 ? -4.798 -20.972 -21.330 1.00 85.31 176 VAL A CA 1
ATOM 1401 C C . VAL A 1 176 ? -4.780 -22.145 -20.353 1.00 85.31 176 VAL A C 1
ATOM 1403 O O . VAL A 1 176 ? -4.326 -21.995 -19.218 1.00 85.31 176 VAL A O 1
ATOM 1406 N N . THR A 1 177 ? -5.292 -23.295 -20.780 1.00 68.62 177 THR A N 1
ATOM 1407 C CA . THR A 1 177 ? -5.318 -24.544 -20.012 1.00 68.62 177 THR A CA 1
ATOM 1408 C C . THR A 1 177 ? -4.142 -25.429 -20.446 1.00 68.62 177 THR A C 1
ATOM 1410 O O . THR A 1 177 ? -4.232 -26.162 -21.425 1.00 68.62 177 THR A O 1
ATOM 1413 N N . GLY A 1 178 ? -3.003 -25.320 -19.757 1.00 59.03 178 GLY A N 1
ATOM 1414 C CA . GLY A 1 178 ? -1.796 -26.125 -19.997 1.00 59.03 178 GLY A CA 1
ATOM 1415 C C . GLY A 1 178 ? -0.853 -26.071 -18.790 1.00 59.03 178 GLY A C 1
ATOM 1416 O O . GLY A 1 178 ? -0.846 -25.051 -18.103 1.00 59.03 178 GLY A O 1
ATOM 1417 N N . GLU A 1 179 ? -0.159 -27.188 -18.517 1.00 45.47 179 GLU A N 1
ATOM 1418 C CA . GLU A 1 179 ? 0.659 -27.523 -17.327 1.00 45.47 179 GLU A CA 1
ATOM 1419 C C . GLU A 1 179 ? 0.586 -26.517 -16.170 1.00 45.47 179 GLU A C 1
ATOM 1421 O O . GLU A 1 179 ? 1.341 -25.547 -16.067 1.00 45.47 179 GLU A O 1
ATOM 1426 N N . GLN A 1 180 ? -0.361 -26.773 -15.267 1.00 50.19 180 GLN A N 1
ATOM 1427 C CA . GLN A 1 180 ? -0.502 -26.016 -14.036 1.00 50.19 180 GLN A CA 1
ATOM 1428 C C . GLN A 1 180 ? 0.751 -26.190 -13.180 1.00 50.19 180 GLN A C 1
ATOM 1430 O O . GLN A 1 180 ? 1.108 -27.300 -12.788 1.00 50.19 180 GLN A O 1
ATOM 1435 N N . ILE A 1 181 ? 1.390 -25.074 -12.837 1.00 48.19 181 ILE A N 1
ATOM 1436 C CA . ILE A 1 181 ? 2.394 -25.045 -11.777 1.00 48.19 181 ILE A CA 1
ATOM 1437 C C . ILE A 1 181 ? 1.650 -25.383 -10.484 1.00 48.19 181 ILE A C 1
ATOM 1439 O O . ILE A 1 181 ? 0.918 -24.546 -9.953 1.00 48.19 181 ILE A O 1
ATOM 1443 N N . GLN A 1 182 ? 1.800 -26.618 -10.004 1.00 44.38 182 GLN A N 1
ATOM 1444 C CA . GLN A 1 182 ? 1.247 -27.040 -8.723 1.00 44.38 182 GLN A CA 1
ATOM 1445 C C . GLN A 1 182 ? 1.809 -26.143 -7.616 1.00 44.38 182 GLN A C 1
ATOM 1447 O O . GLN A 1 182 ? 2.996 -26.187 -7.289 1.00 44.38 182 GLN A O 1
ATOM 1452 N N . VAL A 1 183 ? 0.951 -25.306 -7.034 1.00 50.25 183 VAL A N 1
ATOM 1453 C CA . VAL A 1 183 ? 1.293 -24.542 -5.836 1.00 50.25 183 VAL A CA 1
ATOM 1454 C C . VAL A 1 183 ? 1.098 -25.473 -4.642 1.00 50.25 183 VAL A C 1
ATOM 1456 O O . VAL A 1 183 ? -0.013 -25.686 -4.169 1.00 50.25 183 VAL A O 1
ATOM 1459 N N . THR A 1 184 ? 2.196 -26.029 -4.138 1.00 50.47 184 THR A 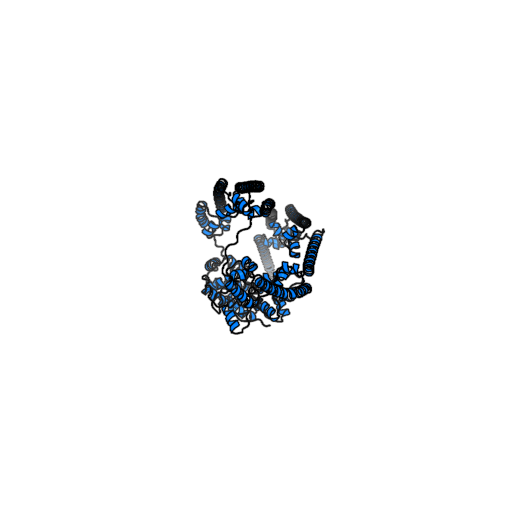N 1
ATOM 1460 C CA . THR A 1 184 ? 2.254 -27.034 -3.059 1.00 50.47 184 THR A CA 1
ATOM 1461 C C . THR A 1 184 ? 1.901 -26.507 -1.656 1.00 50.47 184 THR A C 1
ATOM 1463 O O . THR A 1 184 ? 2.223 -27.145 -0.659 1.00 50.47 184 THR A O 1
ATOM 1466 N N . LYS A 1 185 ? 1.256 -25.337 -1.539 1.00 65.00 185 LYS A N 1
ATOM 1467 C CA . LYS A 1 185 ? 1.035 -24.642 -0.253 1.00 65.00 185 LYS A CA 1
ATOM 1468 C C . LYS A 1 185 ? -0.415 -24.279 0.083 1.00 65.00 185 LYS A C 1
ATOM 1470 O O . LYS A 1 185 ? -0.630 -23.676 1.131 1.00 65.00 185 LYS A O 1
ATOM 1475 N N . VAL A 1 186 ? -1.382 -24.609 -0.772 1.00 76.75 186 VAL A N 1
ATOM 1476 C CA . VAL A 1 186 ? -2.793 -24.262 -0.537 1.00 76.75 186 VAL A CA 1
ATOM 1477 C C . VAL A 1 186 ? -3.439 -25.284 0.402 1.00 76.75 186 VAL A C 1
ATOM 1479 O O . VAL A 1 186 ? -3.401 -26.484 0.137 1.00 76.75 186 VAL A O 1
ATOM 1482 N N . ASP A 1 187 ? -4.053 -24.804 1.485 1.00 86.50 187 ASP A N 1
ATOM 1483 C CA . ASP A 1 187 ? -4.896 -25.613 2.373 1.00 86.50 187 ASP A CA 1
ATOM 1484 C C . ASP A 1 187 ? -6.266 -25.834 1.713 1.00 86.50 187 ASP A C 1
ATOM 1486 O O . ASP A 1 187 ? -7.185 -25.018 1.833 1.00 86.50 187 ASP A O 1
ATOM 1490 N N . TRP A 1 188 ? -6.356 -26.903 0.921 1.00 87.25 188 TRP A N 1
ATOM 1491 C CA . TRP A 1 188 ? -7.516 -27.211 0.086 1.00 87.25 188 TRP A CA 1
ATOM 1492 C C . TRP A 1 188 ? -8.826 -27.386 0.866 1.00 87.25 188 TRP A C 1
ATOM 1494 O O . TRP A 1 188 ? -9.801 -26.735 0.481 1.00 87.25 188 TRP A O 1
ATOM 1504 N N . PRO A 1 189 ? -8.890 -28.189 1.951 1.00 89.50 189 PRO A N 1
ATOM 1505 C CA . PRO A 1 189 ? -10.112 -28.330 2.744 1.00 89.50 189 PRO A CA 1
ATOM 1506 C C . PRO A 1 189 ? -10.626 -26.992 3.281 1.00 89.50 189 PRO A C 1
ATOM 1508 O O . PRO A 1 189 ? -11.800 -26.660 3.109 1.00 89.50 189 PRO A O 1
ATOM 1511 N N . TRP A 1 190 ? -9.732 -26.184 3.857 1.00 90.12 190 TRP A N 1
ATOM 1512 C CA . TRP A 1 190 ? -10.068 -24.853 4.357 1.00 90.12 190 TRP A CA 1
ATOM 1513 C C . TRP A 1 190 ? -10.570 -23.927 3.242 1.00 90.12 190 TRP A C 1
ATOM 1515 O O . TRP A 1 190 ? -11.579 -23.243 3.408 1.00 90.12 190 TRP A O 1
ATOM 1525 N N . GLN A 1 191 ? -9.888 -23.893 2.094 1.00 92.50 191 GLN A N 1
ATOM 1526 C CA . GLN A 1 191 ? -10.257 -23.018 0.979 1.00 92.50 191 GLN A CA 1
ATOM 1527 C C . GLN A 1 191 ? -11.597 -23.413 0.342 1.00 92.50 191 GLN A C 1
ATOM 1529 O O . GLN A 1 191 ? -12.394 -22.537 -0.009 1.00 92.50 191 GLN A O 1
ATOM 1534 N N . LEU A 1 192 ? -11.881 -24.713 0.221 1.00 90.94 192 LEU A N 1
ATOM 1535 C CA . LEU A 1 192 ? -13.167 -25.197 -0.279 1.00 90.94 192 LEU A CA 1
ATOM 1536 C C . LEU A 1 192 ? -14.300 -24.846 0.692 1.00 90.94 192 LEU A C 1
ATOM 1538 O O . LEU A 1 192 ? -15.320 -24.303 0.273 1.00 90.94 192 LEU A O 1
ATOM 1542 N N . TRP A 1 193 ? -14.093 -25.060 1.995 1.00 93.94 193 TRP A N 1
ATOM 1543 C CA . TRP A 1 193 ? -15.050 -24.637 3.017 1.00 93.94 193 TRP A CA 1
ATOM 1544 C C . TRP A 1 193 ? -15.290 -23.121 2.972 1.00 93.94 193 TRP A C 1
ATOM 1546 O O . TRP A 1 193 ? -16.434 -22.680 2.882 1.00 93.94 193 TRP A O 1
ATOM 1556 N N . LEU A 1 194 ? -14.225 -22.312 2.946 1.00 94.19 194 LEU A N 1
ATOM 1557 C CA . LEU A 1 194 ? -14.316 -20.851 2.935 1.00 94.19 194 LEU A CA 1
ATOM 1558 C C . LEU A 1 194 ? -15.091 -20.342 1.716 1.00 94.19 194 LEU A C 1
ATOM 1560 O O . LEU A 1 194 ? -15.971 -19.495 1.849 1.00 94.19 194 LEU A O 1
ATOM 1564 N N . THR A 1 195 ? -14.772 -20.842 0.522 1.00 92.69 195 THR A N 1
ATOM 1565 C CA . THR A 1 195 ? -15.455 -20.417 -0.709 1.00 92.69 195 THR A CA 1
ATOM 1566 C C . THR A 1 195 ? -16.934 -20.799 -0.714 1.00 92.69 195 THR A C 1
ATOM 1568 O O . THR A 1 195 ? -17.753 -19.991 -1.154 1.00 92.69 195 THR A O 1
ATOM 1571 N N . ASN A 1 196 ? -17.293 -21.952 -0.141 1.00 91.44 196 ASN A N 1
ATOM 1572 C CA . ASN A 1 196 ? -18.688 -22.346 0.060 1.00 91.44 196 ASN A CA 1
ATOM 1573 C C . ASN A 1 196 ? -19.408 -21.442 1.071 1.00 91.44 196 ASN A C 1
ATOM 1575 O O . ASN A 1 196 ? -20.541 -21.041 0.825 1.00 91.44 196 ASN A O 1
ATOM 1579 N N . GLN A 1 197 ? -18.749 -21.049 2.165 1.00 93.50 197 GLN A N 1
ATOM 1580 C CA . GLN A 1 197 ? -19.321 -20.127 3.156 1.00 93.50 197 GLN A CA 1
ATOM 1581 C C . GLN A 1 197 ? -19.509 -18.705 2.620 1.00 93.50 197 GLN A C 1
ATOM 1583 O O . GLN A 1 197 ? -20.404 -17.994 3.063 1.00 93.50 197 GLN A O 1
ATOM 1588 N N . LEU A 1 198 ? -18.689 -18.275 1.658 1.00 93.31 198 LEU A N 1
ATOM 1589 C CA . LEU A 1 198 ? -18.804 -16.957 1.028 1.00 93.31 198 LEU A CA 1
ATOM 1590 C C . LEU A 1 198 ? -19.918 -16.885 -0.024 1.00 93.31 198 LEU A C 1
ATOM 1592 O O . LEU A 1 198 ? -20.399 -15.793 -0.314 1.00 93.31 198 LEU A O 1
ATOM 1596 N N . ALA A 1 199 ? -20.344 -18.013 -0.598 1.00 89.75 199 ALA A N 1
ATOM 1597 C CA . ALA A 1 199 ? -21.399 -18.036 -1.610 1.00 89.75 199 ALA A CA 1
ATOM 1598 C C . ALA A 1 199 ? -22.732 -17.431 -1.105 1.00 89.75 199 ALA A C 1
ATOM 1600 O O . ALA A 1 199 ? -23.240 -16.524 -1.774 1.00 89.75 199 ALA A O 1
ATOM 1601 N N . PRO A 1 200 ? -23.257 -17.819 0.079 1.00 91.19 200 PRO A N 1
ATOM 1602 C CA . PRO A 1 200 ? -24.447 -17.201 0.664 1.00 91.19 200 PRO A CA 1
ATOM 1603 C C . PRO A 1 200 ? -24.328 -15.692 0.903 1.00 91.19 200 PRO A C 1
ATOM 1605 O O . PRO A 1 200 ? -25.311 -14.970 0.756 1.00 91.19 200 PRO A O 1
ATOM 1608 N N . LEU A 1 201 ? -23.132 -15.185 1.232 1.00 91.19 201 LEU A N 1
ATOM 1609 C CA . LEU A 1 201 ? -22.895 -13.746 1.432 1.00 91.19 201 LEU A CA 1
ATOM 1610 C C . LEU A 1 201 ? -23.089 -12.926 0.150 1.00 91.19 201 LEU A C 1
ATOM 1612 O O . LEU A 1 201 ? -23.246 -11.710 0.228 1.00 91.19 201 LEU A O 1
ATOM 1616 N N . PHE A 1 202 ? -23.047 -13.552 -1.025 1.00 90.62 202 PHE A N 1
ATOM 1617 C CA . PHE A 1 202 ? -23.279 -12.876 -2.299 1.00 90.62 202 PHE A CA 1
ATOM 1618 C C . PHE A 1 202 ? -24.700 -13.079 -2.812 1.00 90.62 202 PHE A C 1
ATOM 1620 O O . PHE A 1 202 ? -25.304 -12.130 -3.312 1.00 90.62 202 PHE A O 1
ATOM 1627 N N . SER A 1 203 ? -25.253 -14.284 -2.656 1.00 88.06 203 SER A N 1
ATOM 1628 C CA . SER A 1 203 ? -26.597 -14.589 -3.147 1.00 88.06 203 SER A CA 1
ATOM 1629 C C . SER A 1 203 ? -27.693 -13.858 -2.371 1.00 88.06 203 SER A C 1
ATOM 1631 O O . SER A 1 203 ? -28.670 -13.431 -2.972 1.00 88.06 203 SER A O 1
ATOM 1633 N N . THR A 1 204 ? -27.506 -13.640 -1.066 1.00 86.44 204 THR A N 1
ATOM 1634 C CA . THR A 1 204 ? -28.541 -13.073 -0.177 1.00 86.44 204 THR A CA 1
ATOM 1635 C C . THR A 1 204 ? -28.574 -11.548 -0.120 1.00 86.44 204 THR A C 1
ATOM 1637 O O . THR A 1 204 ? -29.469 -10.976 0.493 1.00 86.44 204 THR A O 1
ATOM 1640 N N . VAL A 1 205 ? -27.634 -10.847 -0.769 1.00 86.31 205 VAL A N 1
ATOM 1641 C CA . VAL A 1 205 ? -27.516 -9.377 -0.661 1.00 86.31 205 VAL A CA 1
ATOM 1642 C C . VAL A 1 205 ? -28.781 -8.641 -1.114 1.00 86.31 205 VAL A C 1
ATOM 1644 O O . VAL A 1 205 ? -29.086 -7.559 -0.601 1.00 86.31 205 VAL A O 1
ATOM 1647 N N . ALA A 1 206 ? -29.497 -9.199 -2.091 1.00 81.38 206 ALA A N 1
ATOM 1648 C CA . ALA A 1 206 ? -30.748 -8.634 -2.585 1.00 81.38 206 ALA A CA 1
ATOM 1649 C C . ALA A 1 206 ? -31.866 -8.706 -1.532 1.00 81.38 206 ALA A C 1
ATOM 1651 O O . ALA A 1 206 ? -32.629 -7.753 -1.402 1.00 81.38 206 ALA A O 1
ATOM 1652 N N . ASP A 1 207 ? -31.883 -9.776 -0.737 1.00 82.50 207 ASP A N 1
ATOM 1653 C CA . ASP A 1 207 ? -32.937 -10.089 0.232 1.00 82.50 207 ASP A CA 1
ATOM 1654 C C . ASP A 1 207 ? -32.638 -9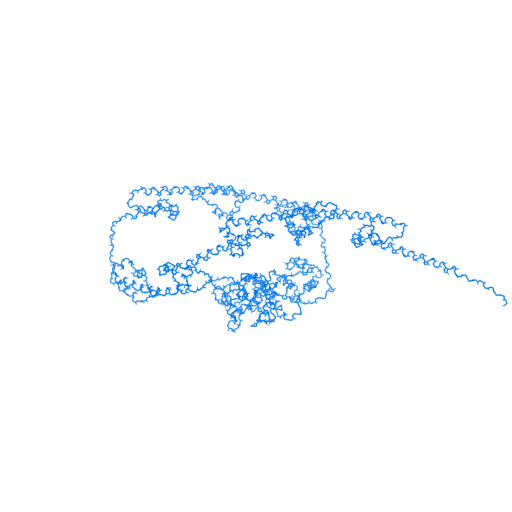.552 1.643 1.00 82.50 207 ASP A C 1
ATOM 1656 O O . ASP A 1 207 ? -33.458 -9.678 2.552 1.00 82.50 207 ASP A O 1
ATOM 1660 N N . LEU A 1 208 ? -31.463 -8.941 1.853 1.00 82.19 208 LEU A N 1
ATOM 1661 C CA . LEU A 1 208 ? -31.092 -8.360 3.143 1.00 82.19 208 LEU A CA 1
ATOM 1662 C C . LEU A 1 208 ? -32.015 -7.178 3.496 1.00 82.19 208 LEU A C 1
ATOM 1664 O O . LEU A 1 208 ? -31.947 -6.143 2.822 1.00 82.19 208 LEU A O 1
ATOM 1668 N N . PRO A 1 209 ? -32.795 -7.259 4.596 1.00 76.12 209 PRO A N 1
ATOM 1669 C CA . PRO A 1 209 ? -33.717 -6.193 4.992 1.00 76.12 209 PRO A CA 1
ATOM 1670 C C . PRO A 1 209 ? -32.980 -4.916 5.419 1.00 76.12 209 PRO A C 1
ATOM 1672 O O . PRO A 1 209 ? -33.498 -3.811 5.280 1.00 76.12 209 PRO A O 1
ATOM 1675 N N . ALA A 1 210 ? -31.763 -5.062 5.945 1.00 81.94 210 ALA A N 1
ATOM 1676 C CA . ALA A 1 210 ? -30.859 -3.977 6.293 1.00 81.94 210 ALA A CA 1
ATOM 1677 C C . ALA A 1 210 ? -29.411 -4.484 6.283 1.00 81.94 210 ALA A C 1
ATOM 1679 O O . ALA A 1 210 ? -29.161 -5.691 6.310 1.00 81.94 210 ALA A O 1
ATOM 1680 N N . ASP A 1 211 ? -28.454 -3.556 6.274 1.00 86.12 211 ASP A N 1
ATOM 1681 C CA . ASP A 1 211 ? -27.045 -3.916 6.413 1.00 86.12 211 ASP A CA 1
ATOM 1682 C C . ASP A 1 211 ? -26.779 -4.505 7.816 1.00 86.12 211 ASP A C 1
ATOM 1684 O O . ASP A 1 211 ? -27.284 -3.960 8.804 1.00 86.12 211 ASP A O 1
ATOM 1688 N N . PRO A 1 212 ? -25.976 -5.580 7.932 1.00 88.31 212 PRO A N 1
ATOM 1689 C CA . PRO A 1 212 ? -25.646 -6.204 9.211 1.00 88.31 212 PRO A CA 1
ATOM 1690 C C . PRO A 1 212 ? -25.085 -5.219 10.234 1.00 88.31 212 PRO A C 1
ATOM 1692 O O . PRO A 1 212 ? -24.187 -4.430 9.921 1.00 88.31 212 PRO A O 1
ATOM 1695 N N . SER A 1 213 ? -25.589 -5.291 11.470 1.00 86.69 213 SER A N 1
ATOM 1696 C CA . SER A 1 213 ? -25.146 -4.402 12.544 1.00 86.69 213 SER A CA 1
ATOM 1697 C C . SER A 1 213 ? -23.939 -4.981 13.301 1.00 86.69 213 SER A C 1
ATOM 1699 O O . SER A 1 213 ? -23.877 -6.192 13.541 1.00 86.69 213 SER A O 1
ATOM 1701 N N . PRO A 1 214 ? -22.993 -4.135 13.746 1.00 86.88 214 PRO A N 1
ATOM 1702 C CA . PRO A 1 214 ? -21.888 -4.557 14.604 1.00 86.88 214 PRO A CA 1
ATOM 1703 C C . PRO A 1 214 ? -22.353 -5.214 15.907 1.00 86.88 214 PRO A C 1
ATOM 1705 O O . PRO A 1 214 ? -21.703 -6.124 16.417 1.00 86.88 214 PRO A O 1
ATOM 1708 N N . GLN A 1 215 ? -23.486 -4.756 16.445 1.00 83.56 215 GLN A N 1
ATOM 1709 C CA . GLN A 1 215 ? -24.084 -5.283 17.668 1.00 83.56 215 GLN A CA 1
ATOM 1710 C C . GLN A 1 215 ? -24.639 -6.692 17.455 1.00 83.56 215 GLN A C 1
ATOM 1712 O O . GLN A 1 215 ? -24.477 -7.540 18.327 1.00 83.56 215 GLN A O 1
ATOM 1717 N N . THR A 1 216 ? -25.235 -6.958 16.290 1.00 84.38 216 THR A N 1
ATOM 1718 C CA . THR A 1 216 ? -25.709 -8.292 15.899 1.00 84.38 216 THR A CA 1
ATOM 1719 C C . THR A 1 216 ? -24.546 -9.275 15.844 1.00 84.38 216 THR A C 1
ATOM 1721 O O . THR A 1 216 ? -24.600 -10.309 16.501 1.00 84.38 216 THR A O 1
ATOM 1724 N N . LEU A 1 217 ? -23.450 -8.908 15.167 1.00 88.00 217 LEU A N 1
ATOM 1725 C CA . LEU A 1 217 ? -22.236 -9.727 15.134 1.00 88.00 217 LEU A CA 1
ATOM 1726 C C . LEU A 1 217 ? -21.684 -9.979 16.546 1.00 88.00 217 LEU A C 1
ATOM 1728 O O . LEU A 1 217 ? -21.370 -11.115 16.889 1.00 88.00 217 LEU A O 1
ATOM 1732 N N . ALA A 1 218 ? -21.571 -8.938 17.375 1.00 85.81 218 ALA A N 1
ATOM 1733 C CA . ALA A 1 218 ? -21.065 -9.074 18.739 1.00 85.81 218 ALA A CA 1
ATOM 1734 C C . ALA A 1 218 ? -21.944 -10.001 19.594 1.00 85.81 218 ALA A C 1
ATOM 1736 O O . ALA A 1 218 ? -21.412 -10.834 20.324 1.00 85.81 218 ALA A O 1
ATOM 1737 N N . CYS A 1 219 ? -23.269 -9.885 19.481 1.00 82.62 219 CYS A N 1
ATOM 1738 C CA . CYS A 1 219 ? -24.222 -10.714 20.212 1.00 82.62 219 CYS A CA 1
ATOM 1739 C C . CYS A 1 219 ? -24.163 -12.173 19.751 1.00 82.62 219 CYS A C 1
ATOM 1741 O O . CYS A 1 219 ? -23.955 -13.053 20.580 1.00 82.62 219 CYS A O 1
ATOM 1743 N N . ASN A 1 220 ? -24.227 -12.429 18.441 1.00 85.50 220 ASN A N 1
ATOM 1744 C CA . ASN A 1 220 ? -24.147 -13.785 17.898 1.00 85.50 220 ASN A CA 1
ATOM 1745 C C . ASN A 1 220 ? -22.816 -14.449 18.246 1.00 85.50 220 ASN A C 1
ATOM 1747 O O . ASN A 1 220 ? -22.789 -15.611 18.642 1.00 85.50 220 ASN A O 1
ATOM 1751 N N . LEU A 1 221 ? -21.712 -13.699 18.157 1.00 85.50 221 LEU A N 1
ATOM 1752 C CA . LEU A 1 221 ? -20.399 -14.187 18.557 1.00 85.50 221 LEU A CA 1
ATOM 1753 C C . LEU A 1 221 ? -20.377 -14.526 20.049 1.00 85.50 221 LEU A C 1
ATOM 1755 O O . LEU A 1 221 ? -19.885 -15.586 20.413 1.00 85.50 221 LEU A O 1
ATOM 1759 N N . ALA A 1 222 ? -20.938 -13.675 20.911 1.00 80.62 222 ALA A N 1
ATOM 1760 C CA . ALA A 1 222 ? -21.027 -13.953 22.342 1.00 80.62 222 ALA A CA 1
ATOM 1761 C C . ALA A 1 222 ? -21.871 -15.203 22.644 1.00 80.62 222 ALA A C 1
ATOM 1763 O O . ALA A 1 222 ? -21.475 -16.014 23.478 1.00 80.62 222 ALA A O 1
ATOM 1764 N N . THR A 1 223 ? -22.985 -15.395 21.935 1.00 80.88 223 THR A N 1
ATOM 1765 C CA . THR A 1 223 ? -23.836 -16.585 22.060 1.00 80.88 223 THR A CA 1
ATOM 1766 C C . THR A 1 223 ? -23.096 -17.850 21.630 1.00 80.88 223 THR A C 1
ATOM 1768 O O . THR A 1 223 ? -23.087 -18.823 22.379 1.00 80.88 223 THR A O 1
ATOM 1771 N N . CYS A 1 224 ? -22.396 -17.818 20.490 1.00 78.12 224 CYS A N 1
ATOM 1772 C CA . CYS A 1 224 ? -21.596 -18.953 20.017 1.00 78.12 224 CYS A CA 1
ATOM 1773 C C . CYS A 1 224 ? -20.459 -19.305 20.993 1.00 78.12 224 CYS A C 1
ATOM 1775 O O . CYS A 1 224 ? -20.122 -20.472 21.175 1.00 78.12 224 CYS A O 1
ATOM 1777 N N . LEU A 1 225 ? -19.865 -18.297 21.643 1.00 75.94 225 LEU A N 1
ATOM 1778 C CA . LEU A 1 225 ? -18.837 -18.498 22.669 1.00 75.94 225 LEU A CA 1
ATOM 1779 C C . LEU A 1 225 ? -19.404 -19.142 23.933 1.00 75.94 225 LEU A C 1
ATOM 1781 O O . LEU A 1 225 ? -18.787 -20.048 24.493 1.00 75.94 225 LEU A O 1
ATOM 1785 N N . ALA A 1 226 ? -20.573 -18.677 24.375 1.00 72.88 226 ALA A N 1
ATOM 1786 C CA . ALA A 1 226 ? -21.245 -19.213 25.547 1.00 72.88 226 ALA A CA 1
ATOM 1787 C C . ALA A 1 226 ? -21.652 -20.681 25.342 1.00 72.88 226 ALA A C 1
ATOM 1789 O O . ALA A 1 226 ? -21.482 -21.486 26.257 1.00 72.88 226 ALA A O 1
ATOM 1790 N N . SER A 1 227 ? -22.122 -21.045 24.142 1.00 71.56 227 SER A N 1
ATOM 1791 C CA . SER A 1 227 ? -22.506 -22.422 23.816 1.00 71.56 227 SER A CA 1
ATOM 1792 C C . SER A 1 227 ? -21.315 -23.369 23.640 1.00 71.56 227 SER A C 1
ATOM 1794 O O . SER A 1 227 ? -21.436 -24.545 23.962 1.00 71.56 227 SER A O 1
ATOM 1796 N N . ALA A 1 228 ? -20.170 -22.885 23.145 1.00 65.25 228 ALA A N 1
ATOM 1797 C CA . ALA A 1 228 ? -19.021 -23.738 22.821 1.00 65.25 228 ALA A CA 1
ATOM 1798 C C . ALA A 1 228 ? -18.118 -24.074 24.023 1.00 65.25 228 ALA A C 1
ATOM 1800 O O . ALA A 1 228 ? -17.554 -25.165 24.073 1.00 65.25 228 ALA A O 1
ATOM 1801 N N . SER A 1 229 ? -17.958 -23.156 24.983 1.00 58.84 229 SER A N 1
ATOM 1802 C CA . SER A 1 229 ? -16.887 -23.262 25.990 1.00 58.84 229 SER A CA 1
ATOM 1803 C C . SER A 1 229 ? -17.366 -23.535 27.421 1.00 58.84 229 SER A C 1
ATOM 1805 O O . SER A 1 229 ? -16.529 -23.700 28.310 1.00 58.84 229 SER A O 1
ATOM 1807 N N . GLY A 1 230 ? -18.680 -23.507 27.700 1.00 54.78 230 GLY A N 1
ATOM 1808 C CA . GLY A 1 230 ? -19.263 -23.632 29.056 1.00 54.78 230 GLY A CA 1
ATOM 1809 C C . GLY A 1 230 ? -18.854 -22.529 30.055 1.00 54.78 230 GLY A C 1
ATOM 1810 O O . GLY A 1 230 ? -19.456 -22.368 31.112 1.00 54.78 230 GLY A O 1
ATOM 1811 N N . THR A 1 231 ? -17.843 -21.733 29.707 1.00 52.53 231 THR A N 1
ATOM 1812 C CA . THR A 1 231 ? -17.266 -20.604 30.429 1.00 52.53 231 THR A CA 1
ATOM 1813 C C . THR A 1 231 ? -16.941 -19.512 29.410 1.00 52.53 231 THR A C 1
ATOM 1815 O O . THR A 1 231 ? -16.573 -19.794 28.272 1.00 52.53 231 THR A O 1
ATOM 1818 N N . ASN A 1 232 ? -17.077 -18.244 29.799 1.00 60.81 232 ASN A N 1
ATOM 1819 C CA . ASN A 1 232 ? -16.885 -17.080 28.921 1.00 60.81 232 ASN A CA 1
ATOM 1820 C C . ASN A 1 232 ? -15.382 -16.786 28.649 1.00 60.81 232 ASN A C 1
ATOM 1822 O O . ASN A 1 232 ? -14.937 -15.636 28.704 1.00 60.81 232 ASN A O 1
ATOM 1826 N N . ASP A 1 233 ? -14.568 -17.827 28.421 1.00 67.94 233 ASP A N 1
ATOM 1827 C CA . ASP A 1 233 ? -13.112 -17.732 28.269 1.00 67.94 233 ASP A CA 1
ATOM 1828 C C . ASP A 1 233 ? -12.699 -17.317 26.847 1.00 67.94 233 ASP A C 1
ATOM 1830 O O . ASP A 1 233 ? -12.313 -18.112 25.984 1.00 67.94 233 ASP A O 1
ATOM 1834 N N . VAL A 1 234 ? -12.734 -16.004 26.626 1.00 69.81 234 VAL A N 1
ATOM 1835 C CA . VAL A 1 234 ? -12.265 -15.349 25.397 1.00 69.81 234 VAL A CA 1
ATOM 1836 C C . VAL A 1 234 ? -10.785 -15.646 25.108 1.00 69.81 234 VAL A C 1
ATOM 1838 O O . VAL A 1 234 ? -10.377 -15.653 23.946 1.00 69.81 234 VAL A O 1
ATOM 1841 N N . ILE A 1 235 ? -9.960 -15.875 26.136 1.00 69.50 235 ILE A N 1
ATOM 1842 C CA . ILE A 1 235 ? -8.516 -16.109 25.977 1.00 69.50 235 ILE A CA 1
ATOM 1843 C C . ILE A 1 235 ? -8.261 -17.551 25.529 1.00 69.50 235 ILE A C 1
ATOM 1845 O O . ILE A 1 235 ? -7.413 -17.771 24.659 1.00 69.50 235 ILE A O 1
ATOM 1849 N N . GLY A 1 236 ? -9.006 -18.510 26.080 1.00 69.81 236 GLY A N 1
ATOM 1850 C CA . GLY A 1 236 ? -9.005 -19.909 25.659 1.00 69.81 236 GLY A CA 1
ATOM 1851 C C . GLY A 1 236 ? -9.333 -20.059 24.176 1.00 69.81 236 GLY A C 1
ATOM 1852 O O . GLY A 1 236 ? -8.510 -20.588 23.423 1.00 69.81 236 GLY A O 1
ATOM 1853 N N . LEU A 1 237 ? -10.453 -19.480 23.717 1.00 70.75 237 LEU A N 1
ATOM 1854 C CA . LEU A 1 237 ? -10.800 -19.528 22.292 1.00 70.75 237 LEU A CA 1
ATOM 1855 C C . LEU A 1 237 ? -9.753 -18.808 21.431 1.00 70.75 237 LEU A C 1
ATOM 1857 O O . LEU A 1 237 ? -9.343 -19.318 20.390 1.00 70.75 237 LEU A O 1
ATOM 1861 N N . ALA A 1 238 ? -9.284 -17.633 21.855 1.00 78.25 238 ALA A N 1
ATOM 1862 C CA . ALA A 1 238 ? -8.253 -16.900 21.125 1.00 78.25 238 ALA A CA 1
ATOM 1863 C C . ALA A 1 238 ? -7.008 -17.771 20.865 1.00 78.25 238 ALA A C 1
ATOM 1865 O O . ALA A 1 238 ? -6.472 -17.769 19.756 1.00 78.25 238 ALA A O 1
ATOM 1866 N N . ARG A 1 239 ? -6.587 -18.575 21.851 1.00 76.81 239 ARG A N 1
ATOM 1867 C CA . ARG A 1 239 ? -5.492 -19.543 21.687 1.00 76.81 239 ARG A CA 1
ATOM 1868 C C . ARG A 1 239 ? -5.863 -20.690 20.750 1.00 76.81 239 ARG A C 1
ATOM 1870 O O . ARG A 1 239 ? -5.061 -20.998 19.876 1.00 76.81 239 ARG A O 1
ATOM 1877 N N . GLN A 1 240 ? -7.053 -21.273 20.898 1.00 71.19 240 GLN A N 1
ATOM 1878 C CA . GLN A 1 240 ? -7.525 -22.388 20.067 1.00 71.19 240 GLN A CA 1
ATOM 1879 C C . GLN A 1 240 ? -7.621 -22.010 18.581 1.00 71.19 240 GLN A C 1
ATOM 1881 O O . GLN A 1 240 ? -7.175 -22.757 17.717 1.00 71.19 240 GLN A O 1
ATOM 1886 N N . VAL A 1 241 ? -8.140 -20.818 18.277 1.00 71.69 241 VAL A N 1
ATOM 1887 C CA . VAL A 1 241 ? -8.284 -20.315 16.899 1.00 71.69 241 VAL A CA 1
ATOM 1888 C C . VAL A 1 241 ? -6.973 -19.691 16.381 1.00 71.69 241 VAL A C 1
ATOM 1890 O O . VAL A 1 241 ? -6.814 -19.443 15.184 1.00 71.69 241 VAL A O 1
ATOM 1893 N N . GLY A 1 242 ? -6.003 -19.428 17.265 1.00 70.81 242 GLY A N 1
ATOM 1894 C CA . GLY A 1 242 ? -4.733 -18.781 16.923 1.00 70.81 242 GLY A CA 1
ATOM 1895 C C . GLY A 1 242 ? -4.868 -17.283 16.613 1.00 70.81 242 GLY A C 1
ATOM 1896 O O . GLY A 1 242 ? -4.113 -16.741 15.803 1.00 70.81 242 GLY A O 1
ATOM 1897 N N . ILE A 1 243 ? -5.836 -16.602 17.231 1.00 81.44 243 ILE A N 1
ATOM 1898 C CA . ILE A 1 243 ? -6.125 -15.171 17.047 1.00 81.44 243 ILE A CA 1
ATOM 1899 C C . ILE A 1 243 ? -5.767 -14.410 18.331 1.00 81.44 243 ILE A C 1
ATOM 1901 O O . ILE A 1 243 ? -5.832 -14.939 19.433 1.00 81.44 243 ILE A O 1
ATOM 1905 N N . SER A 1 244 ? -5.384 -13.135 18.225 1.00 80.94 244 SER A N 1
ATOM 1906 C CA . SER A 1 244 ? -5.212 -12.293 19.416 1.00 80.94 244 SER A CA 1
ATOM 1907 C C . SER A 1 244 ? -6.550 -12.100 20.134 1.00 80.94 244 SER A C 1
ATOM 1909 O O . SER A 1 244 ? -7.503 -11.605 19.530 1.00 80.94 244 SER A O 1
ATOM 1911 N N . GLY A 1 245 ? -6.603 -12.388 21.438 1.00 77.88 245 GLY A N 1
ATOM 1912 C CA . GLY A 1 245 ? -7.805 -12.172 22.256 1.00 77.88 245 GLY A CA 1
ATOM 1913 C C . GLY A 1 245 ? -8.309 -10.725 22.232 1.00 77.88 245 GLY A C 1
ATOM 1914 O O . GLY A 1 245 ? -9.497 -10.486 22.415 1.00 77.88 245 GLY A O 1
ATOM 1915 N N . GLY A 1 246 ? -7.441 -9.760 21.901 1.00 79.31 246 GLY A N 1
ATOM 1916 C CA . GLY A 1 246 ? -7.833 -8.368 21.682 1.00 79.31 246 GLY A CA 1
ATOM 1917 C C . GLY A 1 246 ? -8.793 -8.161 20.503 1.00 79.31 246 GLY A C 1
ATOM 1918 O O . GLY A 1 246 ? -9.620 -7.259 20.568 1.00 79.31 246 GLY A O 1
ATOM 1919 N N . VAL A 1 247 ? -8.728 -8.996 19.456 1.00 82.50 247 VAL A N 1
ATOM 1920 C CA . VAL A 1 247 ? -9.635 -8.919 18.293 1.00 82.50 247 VAL A CA 1
ATOM 1921 C C . VAL A 1 247 ? -11.047 -9.335 18.696 1.00 82.50 247 VAL A C 1
ATOM 1923 O O . VAL A 1 247 ? -12.000 -8.603 18.443 1.00 82.50 247 VAL A O 1
ATOM 1926 N N . ILE A 1 248 ? -11.168 -10.475 19.383 1.00 83.00 248 ILE A N 1
ATOM 1927 C CA . ILE A 1 248 ? -12.453 -10.976 19.886 1.00 83.00 248 ILE A CA 1
ATOM 1928 C C . ILE A 1 248 ? -13.011 -9.992 20.919 1.00 83.00 248 ILE A C 1
ATOM 1930 O O . ILE A 1 248 ? -14.157 -9.565 20.818 1.00 83.00 248 ILE A O 1
ATOM 1934 N N . TYR A 1 249 ? -12.176 -9.536 21.856 1.00 81.38 249 TYR A N 1
ATOM 1935 C CA . TYR A 1 249 ? -12.565 -8.549 22.861 1.00 81.38 249 TYR A CA 1
ATOM 1936 C C . TYR A 1 249 ? -13.062 -7.233 22.243 1.00 81.38 249 TYR A C 1
ATOM 1938 O O . TYR A 1 249 ? -14.071 -6.691 22.696 1.00 81.38 249 TYR A O 1
ATOM 1946 N N . GLY A 1 250 ? -12.369 -6.717 21.223 1.00 82.38 250 GLY A N 1
ATOM 1947 C CA . GLY A 1 250 ? -12.750 -5.495 20.515 1.00 82.38 250 GLY A CA 1
ATOM 1948 C C . GLY A 1 250 ? -14.090 -5.629 19.794 1.00 82.38 250 GLY A C 1
ATOM 1949 O O . GLY A 1 250 ? -14.911 -4.717 19.865 1.00 82.38 250 GLY A O 1
ATOM 1950 N N . CYS A 1 251 ? -14.356 -6.779 19.173 1.00 84.38 251 CYS A N 1
ATOM 1951 C CA . CYS A 1 251 ? -15.663 -7.054 18.580 1.00 84.38 251 CYS A CA 1
ATOM 1952 C C . CYS A 1 251 ? -16.765 -7.110 19.642 1.00 84.38 251 CYS A C 1
ATOM 1954 O O . CYS A 1 251 ? -17.753 -6.394 19.532 1.00 84.38 251 CYS A O 1
ATOM 1956 N N . LEU A 1 252 ? -16.574 -7.905 20.699 1.00 82.38 252 LEU A N 1
ATOM 1957 C CA . LEU A 1 252 ? -17.595 -8.122 21.726 1.00 82.38 252 LEU A CA 1
ATOM 1958 C C . LEU A 1 252 ? -17.940 -6.849 22.513 1.00 82.38 252 LEU A C 1
ATOM 1960 O O . LEU A 1 252 ? -19.104 -6.601 22.802 1.00 82.38 252 LEU A O 1
ATOM 1964 N N . ASN A 1 253 ? -16.940 -6.035 22.866 1.00 77.62 253 ASN A N 1
ATOM 1965 C CA . ASN A 1 253 ? -17.130 -4.903 23.787 1.00 77.62 253 ASN A CA 1
ATOM 1966 C C . ASN A 1 253 ? -17.196 -3.540 23.098 1.00 77.62 253 ASN A C 1
ATOM 1968 O O . ASN A 1 253 ? -17.684 -2.572 23.681 1.00 77.62 253 ASN A O 1
ATOM 1972 N N . HIS A 1 254 ? -16.632 -3.425 21.899 1.00 77.31 254 HIS A N 1
ATOM 1973 C CA . HIS A 1 254 ? -16.535 -2.153 21.184 1.00 77.31 254 HIS A CA 1
ATOM 1974 C C . HIS A 1 254 ? -17.198 -2.208 19.812 1.00 77.31 254 HIS A C 1
ATOM 1976 O O . HIS A 1 254 ? -17.080 -1.240 19.062 1.00 77.31 254 HIS A O 1
ATOM 1982 N N . ALA A 1 255 ? -17.875 -3.319 19.495 1.00 82.00 255 ALA A N 1
ATOM 1983 C CA . ALA A 1 255 ? -18.550 -3.540 18.224 1.00 82.00 255 ALA A CA 1
ATOM 1984 C C . ALA A 1 255 ? -17.624 -3.227 17.031 1.00 82.00 255 ALA A C 1
ATOM 1986 O O . ALA A 1 255 ? -18.010 -2.586 16.055 1.00 82.00 255 ALA A O 1
ATOM 1987 N N . GLN A 1 256 ? -16.346 -3.604 17.161 1.00 85.19 256 GLN A N 1
ATOM 1988 C CA . GLN A 1 256 ? -15.347 -3.373 16.124 1.00 85.19 256 GLN A CA 1
ATOM 1989 C C . GLN A 1 256 ? -15.476 -4.412 15.006 1.00 85.19 256 GLN A C 1
ATOM 1991 O O . GLN A 1 256 ? -15.649 -5.595 15.301 1.00 85.19 256 GLN A O 1
ATOM 1996 N N . PRO A 1 257 ? -15.321 -4.001 13.734 1.00 88.06 257 PRO A N 1
ATOM 1997 C CA . PRO A 1 257 ? -15.351 -4.928 12.614 1.00 88.06 257 PRO A CA 1
ATOM 1998 C C . PRO A 1 257 ? -14.163 -5.897 12.666 1.00 88.06 257 PRO A C 1
ATOM 2000 O O . PRO A 1 257 ? -13.039 -5.514 13.006 1.00 88.06 257 PRO A O 1
ATOM 2003 N N . ILE A 1 258 ? -14.400 -7.151 12.282 1.00 91.56 258 ILE A N 1
ATOM 2004 C CA . ILE A 1 258 ? -13.380 -8.208 12.259 1.00 91.56 258 ILE A CA 1
ATOM 2005 C C . ILE A 1 258 ? -12.930 -8.450 10.817 1.00 91.56 258 ILE A C 1
ATOM 2007 O O . ILE A 1 258 ? -13.714 -8.378 9.873 1.00 91.56 258 ILE A O 1
ATOM 2011 N N . ARG A 1 259 ? -11.645 -8.750 10.613 1.00 92.56 259 ARG A N 1
ATOM 2012 C CA . ARG A 1 259 ? -11.147 -9.179 9.299 1.00 92.56 259 ARG A CA 1
ATOM 2013 C C . ARG A 1 259 ? -11.831 -10.469 8.849 1.00 92.56 259 ARG A C 1
ATOM 2015 O O . ARG A 1 259 ? -11.929 -11.411 9.632 1.00 92.56 259 ARG A O 1
ATOM 2022 N N . LEU A 1 260 ? -12.207 -10.540 7.573 1.00 93.25 260 LEU A N 1
ATOM 2023 C CA . LEU A 1 260 ? -12.908 -11.693 7.001 1.00 93.25 260 LEU A CA 1
ATOM 2024 C C . LEU A 1 260 ? -12.163 -13.019 7.230 1.00 93.25 260 LEU A C 1
ATOM 2026 O O . LEU A 1 260 ? -12.782 -14.010 7.598 1.00 93.25 260 LEU A O 1
ATOM 2030 N N . ASP A 1 261 ? -10.836 -13.027 7.080 1.00 90.75 261 ASP A N 1
ATOM 2031 C CA . ASP A 1 261 ? -10.021 -14.231 7.270 1.00 90.75 261 ASP A CA 1
ATOM 2032 C C . ASP A 1 261 ? -10.015 -14.734 8.721 1.00 90.75 261 ASP A C 1
ATOM 2034 O O . ASP A 1 261 ? -9.965 -15.937 8.963 1.00 90.75 261 ASP A O 1
ATOM 2038 N N . LEU A 1 262 ? -10.095 -13.821 9.692 1.00 91.19 262 LEU A N 1
ATOM 2039 C CA . LEU A 1 262 ? -10.164 -14.158 11.114 1.00 91.19 262 LEU A CA 1
ATOM 2040 C C . LEU A 1 262 ? -11.574 -14.606 11.502 1.00 91.19 262 LEU A C 1
ATOM 2042 O O . LEU A 1 262 ? -11.721 -15.593 12.215 1.00 91.19 262 LEU A O 1
ATOM 2046 N N . LEU A 1 263 ? -12.599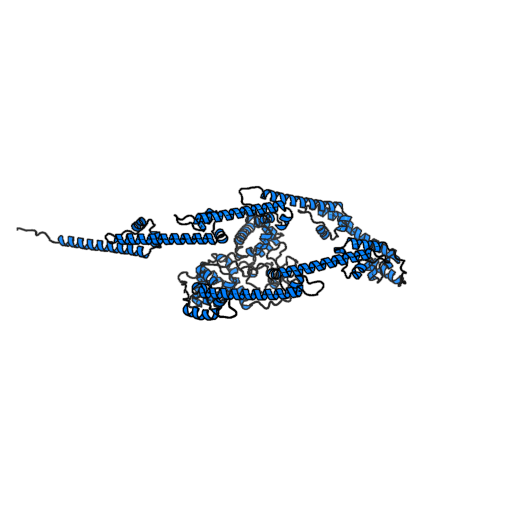 -13.916 10.999 1.00 91.38 263 LEU A N 1
ATOM 2047 C CA . LEU A 1 263 ? -13.995 -14.271 11.242 1.00 91.38 263 LEU A CA 1
ATOM 2048 C C . LEU A 1 263 ? -14.319 -15.664 10.695 1.00 91.38 263 LEU A C 1
ATOM 2050 O O . LEU A 1 263 ? -14.903 -16.480 11.400 1.00 91.38 263 LEU A O 1
ATOM 2054 N N . ALA A 1 264 ? -13.871 -15.965 9.476 1.00 92.06 264 ALA A N 1
ATOM 2055 C CA . ALA A 1 264 ? -14.047 -17.280 8.881 1.00 92.06 264 ALA A CA 1
ATOM 2056 C C . ALA A 1 264 ? -13.336 -18.379 9.688 1.00 92.06 264 ALA A C 1
ATOM 2058 O O . ALA A 1 264 ? -13.877 -19.467 9.840 1.00 92.06 264 ALA A O 1
ATOM 2059 N N . ARG A 1 265 ? -12.148 -18.106 10.254 1.00 89.50 265 ARG A N 1
ATOM 2060 C CA . ARG A 1 265 ? -11.440 -19.073 11.116 1.00 89.50 265 ARG A CA 1
ATOM 2061 C C . ARG A 1 265 ? -12.204 -19.353 12.402 1.00 89.50 265 ARG A C 1
ATOM 2063 O O . ARG A 1 265 ? -12.240 -20.497 12.835 1.00 89.50 265 ARG A O 1
ATOM 2070 N N . ILE A 1 266 ? -12.810 -18.323 12.993 1.00 88.12 266 ILE A N 1
ATOM 2071 C CA . ILE A 1 266 ? -13.689 -18.485 14.156 1.00 88.12 266 ILE A CA 1
ATOM 2072 C C . ILE A 1 266 ? -14.877 -19.374 13.772 1.00 88.12 266 ILE A C 1
ATOM 2074 O O . ILE A 1 266 ? -15.115 -20.372 14.437 1.00 88.12 266 ILE A O 1
ATOM 2078 N N . CYS A 1 267 ? -15.561 -19.064 12.668 1.00 89.31 267 CYS A N 1
ATOM 2079 C CA . CYS A 1 267 ? -16.706 -19.838 12.179 1.00 89.31 267 CYS A CA 1
ATOM 2080 C C . CYS A 1 267 ? -16.349 -21.308 11.906 1.00 89.31 267 CYS A C 1
ATOM 2082 O O . CYS A 1 267 ? -17.093 -22.198 12.293 1.00 89.31 267 CYS A O 1
ATOM 2084 N N . TYR A 1 268 ? -15.185 -21.568 11.309 1.00 89.25 268 TYR A N 1
ATOM 2085 C CA . TYR A 1 268 ? -14.706 -22.923 11.022 1.00 89.25 268 TYR A CA 1
ATOM 2086 C C . TYR A 1 268 ? -14.404 -23.736 12.279 1.00 89.25 268 TYR A C 1
ATOM 2088 O O . TYR A 1 268 ? -14.672 -24.928 12.319 1.00 89.25 268 TYR A O 1
ATOM 2096 N N . GLN A 1 269 ? -13.848 -23.100 13.313 1.00 84.50 269 GLN A N 1
ATOM 2097 C CA . GLN A 1 269 ? -13.537 -23.771 14.578 1.00 84.50 269 GLN A CA 1
ATOM 2098 C C . GLN A 1 269 ? -14.775 -23.973 15.461 1.00 84.50 269 GLN A C 1
ATOM 2100 O O . GLN A 1 269 ? -14.799 -24.898 16.265 1.00 84.50 269 GLN A O 1
ATOM 2105 N N . LEU A 1 270 ? -15.785 -23.108 15.326 1.00 80.50 270 LEU A N 1
ATOM 2106 C CA . LEU A 1 270 ? -17.050 -23.189 16.064 1.00 80.50 270 LEU A CA 1
ATOM 2107 C C . LEU A 1 270 ? -18.143 -23.972 15.316 1.00 80.50 270 LEU A C 1
ATOM 2109 O O . LEU A 1 270 ? -19.251 -24.090 15.832 1.00 80.50 270 LEU A O 1
ATOM 2113 N N . ASP A 1 271 ? -17.844 -24.458 14.109 1.00 83.62 271 ASP A N 1
ATOM 2114 C CA . ASP A 1 271 ? -18.793 -25.100 13.192 1.00 83.62 271 ASP A CA 1
ATOM 2115 C C . ASP A 1 271 ? -20.091 -24.287 13.007 1.00 83.62 271 ASP A C 1
ATOM 2117 O O . ASP A 1 271 ? -21.206 -24.788 13.121 1.00 83.62 271 ASP A O 1
ATOM 2121 N N . GLN A 1 272 ? -19.938 -22.977 12.783 1.00 86.31 272 GLN A N 1
ATOM 2122 C CA . GLN A 1 272 ? -21.052 -22.047 12.573 1.00 86.31 272 GLN A CA 1
ATOM 2123 C C . GLN A 1 272 ? -21.042 -21.488 11.144 1.00 86.31 272 GLN A C 1
ATOM 2125 O O . GLN A 1 272 ? -19.974 -21.100 10.654 1.00 86.31 272 GLN A O 1
ATOM 2130 N N . PRO A 1 273 ? -22.204 -21.376 10.472 1.00 90.19 273 PRO A N 1
ATOM 2131 C CA . PRO A 1 273 ? -22.291 -20.720 9.173 1.00 90.19 273 PRO A CA 1
ATOM 2132 C C . PRO A 1 273 ? -21.909 -19.237 9.251 1.00 90.19 273 PRO A C 1
ATOM 2134 O O . PRO A 1 273 ? -22.378 -18.491 10.115 1.00 90.19 273 PRO A O 1
ATOM 2137 N N . LEU A 1 274 ? -21.076 -18.781 8.310 1.00 92.06 274 LEU A N 1
ATOM 2138 C CA . LEU A 1 274 ? -20.568 -17.403 8.304 1.00 92.06 274 LEU A CA 1
ATOM 2139 C C . LEU A 1 274 ? -21.694 -16.372 8.143 1.00 92.06 274 LEU A C 1
ATOM 2141 O O . LEU A 1 274 ? -21.642 -15.305 8.754 1.00 92.06 274 LEU A O 1
ATOM 2145 N N . LEU A 1 275 ? -22.692 -16.679 7.309 1.00 90.50 275 LEU A N 1
ATOM 2146 C CA . LEU A 1 275 ? -23.829 -15.792 7.075 1.00 90.50 275 LEU A CA 1
ATOM 2147 C C . LEU A 1 275 ? -24.657 -15.616 8.351 1.00 90.50 275 LEU A C 1
ATOM 2149 O O . LEU A 1 275 ? -24.904 -14.482 8.751 1.00 90.50 275 LEU A O 1
ATOM 2153 N N . ASP A 1 276 ? -24.994 -16.713 9.028 1.00 88.56 276 ASP A N 1
ATOM 2154 C CA . ASP A 1 276 ? -25.819 -16.698 10.239 1.00 88.56 276 ASP A CA 1
ATOM 2155 C C . ASP A 1 276 ? -25.166 -15.875 11.346 1.00 88.56 276 ASP A C 1
ATOM 2157 O O . ASP A 1 276 ? -25.820 -15.045 11.975 1.00 88.56 276 ASP A O 1
ATOM 2161 N N . LEU A 1 277 ? -23.847 -15.997 11.514 1.00 88.12 277 LEU A N 1
ATOM 2162 C CA . LEU A 1 277 ? -23.111 -15.181 12.476 1.00 88.12 277 LEU A CA 1
ATOM 2163 C C . LEU A 1 277 ? -23.231 -13.674 12.180 1.00 88.12 277 LEU A C 1
ATOM 2165 O O . LEU A 1 277 ? -23.256 -12.860 13.106 1.00 88.12 277 LEU A O 1
ATOM 2169 N N . LEU A 1 278 ? -23.328 -13.290 10.905 1.00 88.50 278 LEU A N 1
ATOM 2170 C CA . LEU A 1 278 ? -23.455 -11.898 10.473 1.00 88.50 278 LEU A CA 1
ATOM 2171 C C . LEU A 1 278 ? -24.904 -11.386 10.506 1.00 88.50 278 LEU A C 1
ATOM 2173 O O . LEU A 1 278 ? -25.103 -10.193 10.733 1.00 88.50 278 LEU A O 1
ATOM 2177 N N . THR A 1 279 ? -25.904 -12.240 10.265 1.00 84.06 279 THR A N 1
ATOM 2178 C CA . THR A 1 279 ? -27.290 -11.803 10.002 1.00 84.06 279 THR A CA 1
ATOM 2179 C C . THR A 1 279 ? -28.335 -12.297 10.998 1.00 84.06 279 THR A C 1
ATOM 2181 O O . THR A 1 279 ? -29.366 -11.636 11.135 1.00 84.06 279 THR A O 1
ATOM 2184 N N . ALA A 1 280 ? -28.119 -13.419 11.689 1.00 74.12 280 ALA A N 1
ATOM 2185 C CA . ALA A 1 280 ? -29.088 -13.944 12.650 1.00 74.12 280 ALA A CA 1
ATOM 2186 C C . ALA A 1 280 ? -29.275 -12.953 13.805 1.00 74.12 280 ALA A C 1
ATOM 2188 O O . ALA A 1 280 ? -28.328 -12.303 14.233 1.00 74.12 280 ALA A O 1
ATOM 2189 N N . ARG A 1 281 ? -30.494 -12.788 14.319 1.00 62.50 281 ARG A N 1
ATOM 2190 C CA . ARG A 1 281 ? -30.727 -11.952 15.504 1.00 62.50 281 ARG A CA 1
ATOM 2191 C C . ARG A 1 281 ? -30.746 -12.850 16.734 1.00 62.50 281 ARG A C 1
ATOM 2193 O O . ARG A 1 281 ? -31.763 -13.479 16.998 1.00 62.50 281 ARG A O 1
ATOM 2200 N N . ALA A 1 282 ? -29.644 -12.907 17.477 1.00 56.91 282 ALA A N 1
ATOM 2201 C CA . ALA A 1 282 ? -29.689 -13.407 18.846 1.00 56.91 282 ALA A CA 1
ATOM 2202 C C . ALA A 1 282 ? -30.455 -12.418 19.745 1.00 56.91 282 ALA A C 1
ATOM 2204 O O . ALA A 1 282 ? -30.346 -11.198 19.578 1.00 56.91 282 ALA A O 1
ATOM 2205 N N . ASP A 1 283 ? -31.240 -12.947 20.684 1.00 53.84 283 ASP A N 1
ATOM 2206 C CA . ASP A 1 283 ? -32.018 -12.146 21.626 1.00 53.84 283 ASP A CA 1
ATOM 2207 C C . ASP A 1 283 ? -31.054 -11.439 22.611 1.00 53.84 283 ASP A C 1
ATOM 2209 O O . ASP A 1 283 ? -30.318 -12.119 23.336 1.00 53.84 283 ASP A O 1
ATOM 2213 N N . PRO A 1 284 ? -31.002 -10.091 22.671 1.00 48.66 284 PRO A N 1
ATOM 2214 C CA . PRO A 1 284 ? -29.987 -9.357 23.444 1.00 48.66 284 PRO A CA 1
ATOM 2215 C C . PRO A 1 284 ? -30.030 -9.604 24.960 1.00 48.66 284 PRO A C 1
ATOM 2217 O O . PRO A 1 284 ? -29.120 -9.196 25.683 1.00 48.66 284 PRO A O 1
ATOM 2220 N N . ALA A 1 285 ? -31.097 -10.233 25.454 1.00 43.84 285 ALA A N 1
ATOM 2221 C CA . ALA A 1 285 ? -31.411 -10.361 26.870 1.00 43.84 285 ALA A CA 1
ATOM 2222 C C . ALA A 1 285 ? -30.537 -11.371 27.644 1.00 43.84 285 ALA A C 1
ATOM 2224 O O . ALA A 1 285 ? -30.624 -11.401 28.869 1.00 43.84 285 ALA A O 1
ATOM 2225 N N . GLN A 1 286 ? -29.695 -12.184 26.988 1.00 47.91 286 GLN A N 1
ATOM 2226 C CA . GLN A 1 286 ? -29.058 -13.338 27.649 1.00 47.91 286 GLN A CA 1
ATOM 2227 C C . GLN A 1 286 ? -27.530 -13.330 27.796 1.00 47.91 286 GLN A C 1
ATOM 2229 O O . GLN A 1 286 ? -27.004 -14.268 28.391 1.00 47.91 286 GLN A O 1
ATOM 2234 N N . VAL A 1 287 ? -26.784 -12.310 27.350 1.00 46.72 287 VAL A N 1
ATOM 2235 C CA . VAL A 1 287 ? -25.306 -12.399 27.396 1.00 46.72 287 VAL A CA 1
ATOM 2236 C C . VAL A 1 287 ? -24.649 -11.339 28.292 1.00 46.72 287 VAL A C 1
ATOM 2238 O O . VAL A 1 287 ? -24.147 -10.324 27.804 1.00 46.72 287 VAL A O 1
ATOM 2241 N N . PRO A 1 288 ? -24.574 -11.561 29.621 1.00 42.38 288 PRO A N 1
ATOM 2242 C CA . PRO A 1 288 ? -23.726 -10.764 30.495 1.00 42.38 288 PRO A CA 1
ATOM 2243 C C . PRO A 1 288 ? -22.256 -11.187 30.323 1.00 42.38 288 PRO A C 1
ATOM 2245 O O . PRO A 1 288 ? -21.774 -12.137 30.941 1.00 42.38 288 PRO A O 1
ATOM 2248 N N . LEU A 1 289 ? -21.497 -10.455 29.504 1.00 45.41 289 LEU A N 1
ATOM 2249 C CA . LEU A 1 289 ? -20.036 -10.594 29.425 1.00 45.41 289 LEU A CA 1
ATOM 2250 C C . LEU A 1 289 ? -19.382 -9.990 30.685 1.00 45.41 289 LEU A C 1
ATOM 2252 O O . LEU A 1 289 ? -18.976 -8.827 30.710 1.00 45.41 289 LEU A O 1
ATOM 2256 N N . ARG A 1 290 ? -19.277 -10.773 31.767 1.00 42.47 290 ARG A N 1
ATOM 2257 C CA . ARG A 1 290 ? -18.459 -10.417 32.941 1.00 42.47 290 ARG A CA 1
ATOM 2258 C C . ARG A 1 290 ? -16.974 -10.625 32.628 1.00 42.47 290 ARG A C 1
ATOM 2260 O O . ARG A 1 290 ? -16.547 -11.726 32.302 1.00 42.47 290 ARG A O 1
ATOM 2267 N N . ARG A 1 291 ? -16.162 -9.578 32.817 1.00 39.72 291 ARG A N 1
ATOM 2268 C CA . ARG A 1 291 ? -14.698 -9.698 32.925 1.00 39.72 291 ARG A CA 1
ATOM 2269 C C . ARG A 1 291 ? -14.357 -10.542 34.156 1.00 39.72 291 ARG A C 1
ATOM 2271 O O . ARG A 1 291 ? -14.412 -10.027 35.270 1.00 39.72 291 ARG A O 1
ATOM 2278 N N . THR A 1 292 ? -13.904 -11.776 33.978 1.00 37.53 292 THR A N 1
ATOM 2279 C CA . THR A 1 292 ? -13.029 -12.392 34.979 1.00 37.53 292 THR A CA 1
ATOM 2280 C C . THR A 1 292 ? -11.668 -11.714 34.847 1.00 37.53 292 THR A C 1
ATOM 2282 O O . THR A 1 292 ? -10.910 -11.985 33.916 1.00 37.53 292 THR A O 1
ATOM 2285 N N . LYS A 1 293 ? -11.356 -10.764 35.738 1.00 42.69 293 LYS A N 1
ATOM 2286 C CA . LYS A 1 293 ? -9.955 -10.393 35.969 1.00 42.69 293 LYS A CA 1
ATOM 2287 C C . LYS A 1 293 ? -9.265 -11.681 36.409 1.00 42.69 293 LYS A C 1
ATOM 2289 O O . LYS A 1 293 ? -9.575 -12.173 37.488 1.00 42.69 293 LYS A O 1
ATOM 2294 N N . SER A 1 294 ? -8.397 -12.249 35.576 1.00 44.12 294 SER A N 1
ATOM 2295 C CA . SER A 1 294 ? -7.519 -13.332 36.011 1.00 44.12 294 SER A CA 1
ATOM 2296 C C . SER A 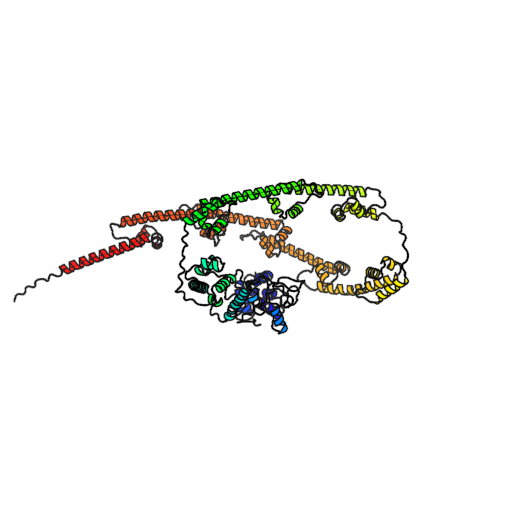1 294 ? -6.748 -12.817 37.222 1.00 44.12 294 SER A C 1
ATOM 2298 O O . SER A 1 294 ? -5.990 -11.853 37.110 1.00 44.12 294 SER A O 1
ATOM 2300 N N . GLN A 1 295 ? -7.019 -13.390 38.388 1.00 49.22 295 GLN A N 1
ATOM 2301 C CA . GLN A 1 295 ? -6.272 -13.123 39.603 1.00 49.22 295 GLN A CA 1
ATOM 2302 C C . GLN A 1 295 ? -4.893 -13.749 39.370 1.00 49.22 295 GLN A C 1
ATOM 2304 O O . GLN A 1 295 ? -4.742 -14.965 39.400 1.00 49.22 295 GLN A O 1
ATOM 2309 N N . VAL A 1 296 ? -3.925 -12.932 38.949 1.00 58.84 296 VAL A N 1
ATOM 2310 C CA . VAL A 1 296 ? -2.548 -13.391 38.757 1.00 58.84 296 VAL A CA 1
ATOM 2311 C C . VAL A 1 296 ? -1.975 -13.598 40.150 1.00 58.84 296 VAL A C 1
ATOM 2313 O O . VAL A 1 296 ? -1.905 -12.644 40.920 1.00 58.84 296 VAL A O 1
ATOM 2316 N N . ASP A 1 297 ? -1.613 -14.836 40.466 1.00 71.94 297 ASP A N 1
ATOM 2317 C CA . ASP A 1 297 ? -0.886 -15.175 41.684 1.00 71.94 297 ASP A CA 1
ATOM 2318 C C . ASP A 1 297 ? 0.504 -14.521 41.628 1.00 71.94 297 ASP A C 1
ATOM 2320 O O . ASP A 1 297 ? 1.358 -14.888 40.813 1.00 71.94 297 ASP A O 1
ATOM 2324 N N . ILE A 1 298 ? 0.677 -13.468 42.429 1.00 72.62 298 ILE A N 1
ATOM 2325 C CA . ILE A 1 298 ? 1.866 -12.613 42.429 1.00 72.62 298 ILE A CA 1
ATOM 2326 C C . ILE A 1 298 ? 3.067 -13.386 42.997 1.00 72.62 298 ILE A C 1
ATOM 2328 O O . ILE A 1 298 ? 4.158 -13.286 42.439 1.00 72.62 298 ILE A O 1
ATOM 2332 N N . GLU A 1 299 ? 2.873 -14.222 44.020 1.00 74.62 299 GLU A N 1
ATOM 2333 C CA . GLU A 1 299 ? 3.956 -14.987 44.660 1.00 74.62 299 GLU A CA 1
ATOM 2334 C C . GLU A 1 299 ? 4.492 -16.086 43.735 1.00 74.62 299 GLU A C 1
ATOM 2336 O O . GLU A 1 299 ? 5.705 -16.226 43.550 1.00 74.62 299 GLU A O 1
ATOM 2341 N N . ALA A 1 300 ? 3.599 -16.808 43.050 1.00 76.88 300 ALA A N 1
ATOM 2342 C CA . ALA A 1 300 ? 4.002 -17.803 42.058 1.00 76.88 300 ALA A CA 1
ATOM 2343 C C . ALA A 1 300 ? 4.719 -17.175 40.845 1.00 76.88 300 ALA A C 1
ATOM 2345 O O . ALA A 1 300 ? 5.538 -17.832 40.191 1.00 76.88 300 ALA A O 1
ATOM 2346 N N . LEU A 1 301 ? 4.409 -15.916 40.512 1.00 81.69 301 LEU A N 1
ATOM 2347 C CA . LEU A 1 301 ? 5.057 -15.186 39.421 1.00 81.69 301 LEU A CA 1
ATOM 2348 C C . LEU A 1 301 ? 6.474 -14.726 39.799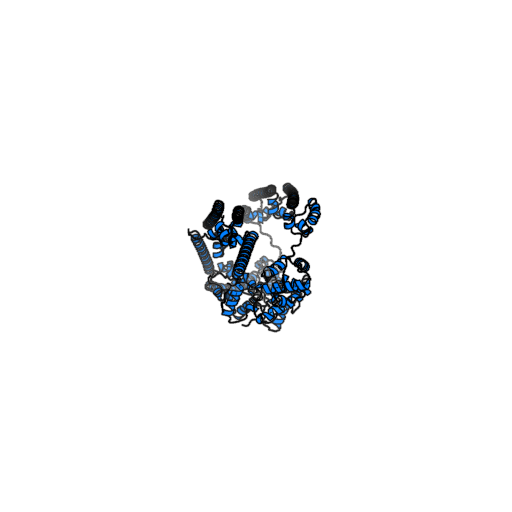 1.00 81.69 301 LEU A C 1
ATOM 2350 O O . LEU A 1 301 ? 7.367 -14.813 38.956 1.00 81.69 301 LEU A O 1
ATOM 2354 N N . GLU A 1 302 ? 6.700 -14.303 41.045 1.00 81.19 302 GLU A N 1
ATOM 2355 C CA . GLU A 1 302 ? 8.026 -13.909 41.542 1.00 81.19 302 GLU A CA 1
ATOM 2356 C C . GLU A 1 302 ? 9.007 -15.090 41.554 1.00 81.19 302 GLU A C 1
ATOM 2358 O O . GLU A 1 302 ? 10.109 -14.992 41.005 1.00 81.19 302 GLU A O 1
ATOM 2363 N N . GLN A 1 303 ? 8.580 -16.248 42.074 1.00 83.56 303 GLN A N 1
ATOM 2364 C CA . GLN A 1 303 ? 9.405 -17.463 42.100 1.00 83.56 303 GLN A CA 1
ATOM 2365 C C . GLN A 1 303 ? 9.832 -17.910 40.696 1.00 83.56 303 GLN A C 1
ATOM 2367 O O . GLN A 1 303 ? 10.961 -18.356 40.487 1.00 83.56 303 GLN A O 1
ATOM 2372 N N . LYS A 1 304 ? 8.946 -17.756 39.705 1.00 85.06 304 LYS A N 1
ATOM 2373 C CA . LYS A 1 304 ? 9.243 -18.092 38.307 1.00 85.06 304 LYS A CA 1
ATOM 2374 C C . LYS A 1 304 ? 10.107 -17.041 37.609 1.00 85.06 304 LYS A C 1
ATOM 2376 O O . LYS A 1 304 ? 10.791 -17.388 36.651 1.00 85.06 304 LYS A O 1
ATOM 2381 N N . LEU A 1 305 ? 10.087 -15.782 38.052 1.00 86.69 305 LEU A N 1
ATOM 2382 C CA . LEU A 1 305 ? 10.879 -14.687 37.480 1.00 86.69 305 LEU A CA 1
ATOM 2383 C C . LEU A 1 305 ? 12.349 -14.729 37.929 1.00 86.69 305 LEU A C 1
ATOM 2385 O O . LEU A 1 305 ? 13.234 -14.443 37.121 1.00 86.69 305 LEU A O 1
ATOM 2389 N N . ALA A 1 306 ? 12.614 -15.143 39.172 1.00 85.19 306 ALA A N 1
ATOM 2390 C CA . ALA A 1 306 ? 13.951 -15.230 39.765 1.00 85.19 306 ALA A CA 1
ATOM 2391 C C . ALA A 1 306 ? 15.033 -15.914 38.888 1.00 85.19 306 ALA A C 1
ATOM 2393 O O . ALA A 1 306 ? 16.093 -15.311 38.700 1.00 85.19 306 ALA A O 1
ATOM 2394 N N . PRO A 1 307 ? 14.814 -17.103 38.283 1.00 86.62 307 PRO A N 1
ATOM 2395 C CA . PRO A 1 307 ? 15.836 -17.755 37.454 1.00 86.62 307 PRO A CA 1
ATOM 2396 C C . PRO A 1 307 ? 16.187 -16.981 36.170 1.00 86.62 307 PRO A C 1
ATOM 2398 O O . PRO A 1 307 ? 17.299 -17.106 35.661 1.00 86.62 307 PRO A O 1
ATOM 2401 N N . PHE A 1 308 ? 15.285 -16.139 35.651 1.00 86.81 308 PHE A N 1
ATOM 2402 C CA . PHE A 1 308 ? 15.552 -15.336 34.450 1.00 86.81 308 PHE A CA 1
ATOM 2403 C C . PHE A 1 308 ? 16.478 -14.142 34.722 1.00 86.81 308 PHE A C 1
ATOM 2405 O O . PHE A 1 308 ? 17.109 -13.635 33.795 1.00 86.81 308 PHE A O 1
ATOM 2412 N N . LEU A 1 309 ? 16.591 -13.699 35.980 1.00 85.00 309 LEU A N 1
ATOM 2413 C CA . LEU A 1 309 ? 17.473 -12.592 36.371 1.00 85.00 309 LEU A CA 1
ATOM 2414 C C . LEU A 1 309 ? 18.960 -12.980 36.311 1.00 85.00 309 LEU A C 1
ATOM 2416 O O . LEU A 1 309 ? 19.825 -12.117 36.125 1.00 85.00 309 LEU A O 1
ATOM 2420 N N . SER A 1 310 ? 19.260 -14.275 36.432 1.00 84.44 310 SER A N 1
ATOM 2421 C CA . SER A 1 310 ? 20.617 -14.829 36.434 1.00 84.44 310 SER A CA 1
ATOM 2422 C C . SER A 1 310 ? 20.988 -15.608 35.162 1.00 84.44 310 SER A C 1
ATOM 2424 O O . SER A 1 310 ? 22.162 -15.944 35.004 1.00 84.44 310 SER A O 1
ATOM 2426 N N . GLU A 1 311 ? 20.057 -15.817 34.220 1.00 86.81 311 GLU A N 1
ATOM 2427 C CA . GLU A 1 311 ? 20.282 -16.554 32.961 1.00 86.81 311 GLU A CA 1
ATOM 2428 C C . GLU A 1 311 ? 21.433 -15.951 32.115 1.00 86.81 311 GLU A C 1
ATOM 2430 O O . GLU A 1 311 ? 21.641 -14.727 32.052 1.00 86.81 311 GLU A O 1
ATOM 2435 N N . MET A 1 312 ? 22.203 -16.825 31.452 1.00 80.31 312 MET A N 1
ATOM 2436 C CA . MET A 1 312 ? 23.198 -16.467 30.438 1.00 80.31 312 MET A CA 1
ATOM 2437 C C . MET A 1 312 ? 23.033 -17.341 29.183 1.00 80.31 312 MET A C 1
ATOM 2439 O O . MET A 1 312 ? 23.077 -18.564 29.305 1.00 80.31 312 MET A O 1
ATOM 2443 N N . PRO A 1 313 ? 22.896 -16.746 27.979 1.00 82.25 313 PRO A N 1
ATOM 2444 C CA . PRO A 1 313 ? 22.847 -15.306 27.698 1.00 82.25 313 PRO A CA 1
ATOM 2445 C C . PRO A 1 313 ? 21.563 -14.644 28.244 1.00 82.25 313 PRO A C 1
ATOM 2447 O O . PRO A 1 313 ? 20.509 -15.278 28.252 1.00 82.25 313 PRO A O 1
ATOM 2450 N N . PRO A 1 314 ? 21.625 -13.379 28.708 1.00 86.94 314 PRO A N 1
ATOM 2451 C CA . PRO A 1 314 ? 20.456 -12.703 29.263 1.00 86.94 314 PRO A CA 1
ATOM 2452 C C . PRO A 1 314 ? 19.356 -12.556 28.208 1.00 86.94 314 PRO A C 1
ATOM 2454 O O . PRO A 1 314 ? 19.622 -12.210 27.054 1.00 86.94 314 PRO A O 1
ATOM 2457 N N . CYS A 1 315 ? 18.111 -12.805 28.611 1.00 85.50 315 CYS A N 1
ATOM 2458 C CA . CYS A 1 315 ? 16.949 -12.707 27.735 1.00 85.50 315 CYS A CA 1
ATOM 2459 C C . CYS A 1 315 ? 16.324 -11.297 27.774 1.00 85.50 315 CYS A C 1
ATOM 2461 O O . CYS A 1 315 ? 16.268 -10.678 28.836 1.00 85.50 315 CYS A O 1
ATOM 2463 N N . PRO A 1 316 ? 15.763 -10.795 26.657 1.00 87.94 316 PRO A N 1
ATOM 2464 C CA . PRO A 1 316 ? 14.947 -9.584 26.673 1.00 87.94 316 PRO A CA 1
ATOM 2465 C C . PRO A 1 316 ? 13.741 -9.739 27.610 1.00 87.94 316 PRO A C 1
ATOM 2467 O O . PRO A 1 316 ? 13.066 -10.771 27.583 1.00 87.94 316 PRO A O 1
ATOM 2470 N N . ALA A 1 317 ? 13.379 -8.682 28.342 1.00 85.38 317 ALA A N 1
ATOM 2471 C CA . ALA A 1 317 ? 12.245 -8.700 29.278 1.00 85.38 317 ALA A CA 1
ATOM 2472 C C . ALA A 1 317 ? 10.917 -9.151 28.627 1.00 85.38 317 ALA A C 1
ATOM 2474 O O . ALA A 1 317 ? 10.102 -9.847 29.231 1.00 85.38 317 ALA A O 1
ATOM 2475 N N . GLN A 1 318 ? 10.726 -8.840 27.343 1.00 82.94 318 GLN A N 1
ATOM 2476 C CA . GLN A 1 318 ? 9.561 -9.266 26.562 1.00 82.94 318 GLN A CA 1
ATOM 2477 C C . GLN A 1 318 ? 9.535 -10.775 26.275 1.00 82.94 318 GLN A C 1
ATOM 2479 O O . GLN A 1 318 ? 8.462 -11.370 26.174 1.00 82.94 318 GLN A O 1
ATOM 2484 N N . GLN A 1 319 ? 10.704 -11.400 26.131 1.00 85.06 319 GLN A N 1
ATOM 2485 C CA . GLN A 1 319 ? 10.840 -12.842 25.939 1.00 85.06 319 GLN A CA 1
ATOM 2486 C C . GLN A 1 319 ? 10.651 -13.588 27.262 1.00 85.06 319 GLN A C 1
ATOM 2488 O O . GLN A 1 319 ? 9.974 -14.615 27.276 1.00 85.06 319 GLN A O 1
ATOM 2493 N N . VAL A 1 320 ? 11.157 -13.029 28.365 1.00 86.38 320 VAL A N 1
ATOM 2494 C CA . VAL A 1 320 ? 10.891 -13.517 29.727 1.00 86.38 320 VAL A CA 1
ATOM 2495 C C . VAL A 1 320 ? 9.385 -13.503 30.012 1.00 86.38 320 VAL A C 1
ATOM 2497 O O . VAL A 1 320 ? 8.822 -14.528 30.384 1.00 86.38 320 VAL A O 1
ATOM 2500 N N . ALA A 1 321 ? 8.691 -12.404 29.701 1.00 83.25 321 ALA A N 1
ATOM 2501 C CA . ALA A 1 321 ? 7.238 -12.311 29.851 1.00 83.25 321 ALA A CA 1
ATOM 2502 C C . ALA A 1 321 ? 6.475 -13.389 29.059 1.00 83.25 321 ALA A C 1
ATOM 2504 O O . ALA A 1 321 ? 5.571 -14.034 29.589 1.00 83.25 321 ALA A O 1
ATOM 2505 N N . ARG A 1 322 ? 6.887 -13.653 27.810 1.00 81.00 322 ARG A N 1
ATOM 2506 C CA . ARG A 1 322 ? 6.303 -14.727 26.987 1.00 81.00 322 ARG A CA 1
ATOM 2507 C C . ARG A 1 322 ? 6.519 -16.113 27.593 1.00 81.00 322 ARG A C 1
ATOM 2509 O O . ARG A 1 322 ? 5.578 -16.898 27.599 1.00 81.00 322 ARG A O 1
ATOM 2516 N N . ARG A 1 323 ? 7.722 -16.407 28.102 1.00 80.25 323 ARG A N 1
ATOM 2517 C CA . ARG A 1 323 ? 8.038 -17.687 28.767 1.00 80.25 323 ARG A CA 1
ATOM 2518 C C . ARG A 1 323 ? 7.232 -17.879 30.055 1.00 80.25 323 ARG A C 1
ATOM 2520 O O . ARG A 1 323 ? 6.840 -18.996 30.361 1.00 80.25 323 ARG A O 1
ATOM 2527 N N . LEU A 1 324 ? 6.931 -16.787 30.754 1.00 80.00 324 LEU A N 1
ATOM 2528 C CA . LEU A 1 324 ? 6.099 -16.773 31.958 1.00 80.00 324 LEU A CA 1
ATOM 2529 C C . LEU A 1 324 ? 4.587 -16.777 31.669 1.00 80.00 324 LEU A C 1
ATOM 2531 O O . LEU A 1 324 ? 3.789 -16.827 32.600 1.00 80.00 324 LEU A O 1
ATOM 2535 N N . GLY A 1 325 ? 4.169 -16.715 30.399 1.00 72.12 325 GLY A N 1
ATOM 2536 C CA . GLY A 1 325 ? 2.753 -16.688 30.020 1.00 72.12 325 GLY A CA 1
ATOM 2537 C C . GLY A 1 325 ? 2.018 -15.395 30.399 1.00 72.12 325 GLY A C 1
ATOM 2538 O O . GLY A 1 325 ? 0.788 -15.363 30.359 1.00 72.12 325 GLY A O 1
ATOM 2539 N N . VAL A 1 326 ? 2.747 -14.327 30.741 1.00 78.88 326 VAL A N 1
ATOM 2540 C CA . VAL A 1 326 ? 2.198 -13.032 31.176 1.00 78.88 326 VAL A CA 1
ATOM 2541 C C . VAL A 1 326 ? 2.600 -11.903 30.225 1.00 78.88 326 VAL A C 1
ATOM 2543 O O . VAL A 1 326 ? 3.535 -12.008 29.433 1.00 78.88 326 VAL A O 1
ATOM 2546 N N . ASN A 1 327 ? 1.888 -10.777 30.277 1.00 76.44 327 ASN A N 1
ATOM 2547 C CA . ASN A 1 327 ? 2.293 -9.591 29.525 1.00 76.44 327 ASN A CA 1
ATOM 2548 C C . ASN A 1 327 ? 3.482 -8.907 30.225 1.00 76.44 327 ASN A C 1
ATOM 2550 O O . ASN A 1 327 ? 3.509 -8.802 31.446 1.00 76.44 327 ASN A O 1
ATOM 2554 N N . SER A 1 328 ? 4.438 -8.378 29.459 1.00 78.38 328 SER A N 1
ATOM 2555 C CA . SER A 1 328 ? 5.577 -7.602 29.971 1.00 78.38 328 SER A CA 1
ATOM 2556 C C . SER A 1 328 ? 5.155 -6.428 30.865 1.00 78.38 328 SER A C 1
ATOM 2558 O O . SER A 1 328 ? 5.885 -6.069 31.785 1.00 78.38 328 SER A O 1
ATOM 2560 N N . CYS A 1 329 ? 3.969 -5.850 30.634 1.00 74.62 329 CYS A N 1
ATOM 2561 C CA . CYS A 1 329 ? 3.405 -4.813 31.499 1.00 74.62 329 CYS A CA 1
ATOM 2562 C C . CYS A 1 329 ? 3.055 -5.322 32.906 1.00 74.62 329 CYS A C 1
ATOM 2564 O O . CYS A 1 329 ? 3.092 -4.534 33.841 1.00 74.62 329 CYS A O 1
ATOM 2566 N N . VAL A 1 330 ? 2.737 -6.612 33.066 1.00 79.38 330 VAL A N 1
ATOM 2567 C CA . VAL A 1 330 ? 2.455 -7.234 34.372 1.00 79.38 330 VAL A CA 1
ATOM 2568 C C . VAL A 1 330 ? 3.742 -7.281 35.196 1.00 79.38 330 VAL A C 1
ATOM 2570 O O . VAL A 1 330 ? 3.746 -6.828 36.333 1.00 79.38 330 VAL A O 1
ATOM 2573 N N . ILE A 1 331 ? 4.859 -7.704 34.596 1.00 83.25 331 ILE A N 1
ATOM 2574 C CA . ILE A 1 331 ? 6.171 -7.714 35.265 1.00 83.25 331 ILE A CA 1
ATOM 2575 C C . ILE A 1 331 ? 6.615 -6.286 35.607 1.00 83.25 331 ILE A C 1
ATOM 2577 O O . ILE A 1 331 ? 7.015 -6.024 36.731 1.00 83.25 331 ILE A O 1
ATOM 2581 N N . HIS A 1 332 ? 6.471 -5.336 34.678 1.00 80.81 332 HIS A N 1
ATOM 2582 C CA . HIS A 1 332 ? 6.796 -3.927 34.930 1.00 80.81 332 HIS A CA 1
ATOM 2583 C C . HIS A 1 332 ? 5.937 -3.301 36.046 1.00 80.81 332 HIS A C 1
ATOM 2585 O O . HIS A 1 332 ? 6.404 -2.421 36.762 1.00 80.81 332 HIS A O 1
ATOM 2591 N N . HIS A 1 333 ? 4.668 -3.701 36.168 1.00 78.38 333 HIS A N 1
ATOM 2592 C CA . HIS A 1 333 ? 3.745 -3.142 37.156 1.00 78.38 333 HIS A CA 1
ATOM 2593 C C . HIS A 1 333 ? 3.924 -3.750 38.551 1.00 78.38 333 HIS A C 1
ATOM 2595 O O . HIS A 1 333 ? 3.923 -3.006 39.525 1.00 78.38 333 HIS A O 1
ATOM 2601 N N . HIS A 1 334 ? 4.084 -5.073 38.642 1.00 82.25 334 HIS A N 1
ATOM 2602 C CA . HIS A 1 334 ? 4.192 -5.781 39.921 1.00 82.25 334 HIS A CA 1
ATOM 2603 C C . HIS A 1 334 ? 5.640 -5.893 40.429 1.00 82.25 334 HIS A C 1
ATOM 2605 O O . HIS A 1 334 ? 5.849 -5.889 41.635 1.00 82.25 334 HIS A O 1
ATOM 2611 N N . PHE A 1 335 ? 6.636 -5.922 39.532 1.00 86.88 335 PHE A N 1
ATOM 2612 C CA . PHE A 1 335 ? 8.057 -6.123 39.856 1.00 86.88 335 PHE A CA 1
ATOM 2613 C C . PHE A 1 335 ? 8.990 -5.141 39.108 1.00 86.88 335 PHE A C 1
ATOM 2615 O O . PHE A 1 335 ? 9.831 -5.553 38.299 1.00 86.88 335 PHE A O 1
ATOM 2622 N N . PRO A 1 336 ? 8.881 -3.820 39.347 1.00 85.94 336 PRO A N 1
ATOM 2623 C CA . PRO A 1 336 ? 9.602 -2.803 38.573 1.00 85.94 336 PRO A CA 1
ATOM 2624 C C . PRO A 1 336 ? 11.134 -2.913 38.669 1.00 85.94 336 PRO A C 1
ATOM 2626 O O . PRO A 1 336 ? 11.818 -2.740 37.661 1.00 85.94 336 PRO A O 1
ATOM 2629 N N . ALA A 1 337 ? 11.676 -3.256 39.844 1.00 86.50 337 ALA A N 1
ATOM 2630 C CA . ALA A 1 337 ? 13.121 -3.392 40.053 1.00 86.50 337 ALA A CA 1
ATOM 2631 C C . ALA A 1 337 ? 13.711 -4.584 39.275 1.00 86.50 337 ALA A C 1
ATOM 2633 O O . ALA A 1 337 ? 14.698 -4.442 38.555 1.00 86.50 337 ALA A O 1
ATOM 2634 N N . GLN A 1 338 ? 13.054 -5.745 39.352 1.00 87.31 338 GLN A N 1
ATOM 2635 C CA . GLN A 1 338 ? 13.447 -6.959 38.626 1.00 87.31 338 GLN A CA 1
ATOM 2636 C C . GLN A 1 338 ? 13.291 -6.760 37.104 1.00 87.31 338 GLN A C 1
ATOM 2638 O O . GLN A 1 338 ? 14.125 -7.211 36.320 1.00 87.31 338 GLN A O 1
ATOM 2643 N N . TYR A 1 339 ? 12.268 -6.013 36.668 1.00 87.44 339 TYR A N 1
ATOM 2644 C CA . TYR A 1 339 ? 12.105 -5.620 35.267 1.00 87.44 339 TYR A CA 1
ATOM 2645 C C . TYR A 1 339 ? 13.253 -4.729 34.767 1.00 87.44 339 TYR A C 1
ATOM 2647 O O . TYR A 1 339 ? 13.802 -4.994 33.696 1.00 87.44 339 TYR A O 1
ATOM 2655 N N . GLN A 1 340 ? 13.638 -3.696 35.528 1.00 87.19 340 GLN A N 1
ATOM 2656 C CA . GLN A 1 340 ? 14.790 -2.851 35.186 1.00 87.19 340 GLN A CA 1
ATOM 2657 C C . GLN A 1 340 ? 16.078 -3.667 35.101 1.00 87.19 340 GLN A C 1
ATOM 2659 O O . GLN A 1 340 ? 16.809 -3.533 34.124 1.00 87.19 340 GLN A O 1
ATOM 2664 N N . GLN A 1 341 ? 16.304 -4.580 36.046 1.00 89.75 341 GLN A N 1
ATOM 2665 C CA . GLN A 1 341 ? 17.476 -5.451 36.044 1.00 89.75 341 GLN A CA 1
ATOM 2666 C C . GLN A 1 341 ? 17.561 -6.320 34.774 1.00 89.75 341 GLN A C 1
ATOM 2668 O O . GLN A 1 341 ? 18.640 -6.453 34.193 1.00 89.75 341 GLN A O 1
ATOM 2673 N N . LEU A 1 342 ? 16.437 -6.872 34.294 1.00 89.69 342 LEU A N 1
ATOM 2674 C CA . LEU A 1 342 ? 16.391 -7.613 33.022 1.00 89.69 342 LEU A CA 1
ATOM 2675 C C . LEU A 1 342 ? 16.749 -6.731 31.823 1.00 89.69 342 LEU A C 1
ATOM 2677 O O . LEU A 1 342 ? 17.488 -7.162 30.934 1.00 89.69 342 LEU A O 1
ATOM 2681 N N . VAL A 1 343 ? 16.212 -5.509 31.783 1.00 89.50 343 VAL A N 1
ATOM 2682 C CA . VAL A 1 343 ? 16.463 -4.560 30.692 1.00 89.50 343 VAL A CA 1
ATOM 2683 C C . VAL A 1 343 ? 17.932 -4.144 30.674 1.00 89.50 343 VAL A C 1
ATOM 2685 O O . VAL A 1 343 ? 18.583 -4.293 29.642 1.00 89.50 343 VAL A O 1
ATOM 2688 N N . GLU A 1 344 ? 18.478 -3.712 31.810 1.00 89.69 344 GLU A N 1
ATOM 2689 C CA . GLU A 1 344 ? 19.867 -3.256 31.927 1.00 89.69 344 GLU A CA 1
ATOM 2690 C C . GLU A 1 344 ? 20.863 -4.365 31.586 1.00 89.69 344 GLU A C 1
ATOM 2692 O O . GLU A 1 344 ? 21.787 -4.156 30.797 1.00 89.69 344 GLU A O 1
ATOM 2697 N N . ARG A 1 345 ? 20.654 -5.580 32.106 1.00 90.06 345 ARG A N 1
ATOM 2698 C CA . ARG A 1 345 ? 21.533 -6.726 31.832 1.00 90.06 345 ARG A CA 1
ATOM 2699 C C . ARG A 1 345 ? 21.530 -7.101 30.349 1.00 90.06 345 ARG A C 1
ATOM 2701 O O . ARG A 1 345 ? 22.585 -7.382 29.775 1.00 90.06 345 ARG A O 1
ATOM 2708 N N . TYR A 1 346 ? 20.359 -7.091 29.709 1.00 89.94 346 TYR A N 1
ATOM 2709 C CA . TYR A 1 346 ? 20.255 -7.351 28.274 1.00 89.94 346 TYR A CA 1
ATOM 2710 C C . TYR A 1 346 ? 20.898 -6.235 27.439 1.00 89.94 346 TYR A C 1
ATOM 2712 O O . TYR A 1 346 ? 21.585 -6.518 26.455 1.00 89.94 346 TYR A O 1
ATOM 2720 N N . GLU A 1 347 ? 20.725 -4.972 27.832 1.00 87.75 347 GLU A N 1
ATOM 2721 C CA . GLU A 1 347 ? 21.362 -3.833 27.171 1.00 87.75 347 GLU A CA 1
ATOM 2722 C C . GLU A 1 347 ? 22.887 -3.893 27.265 1.00 87.75 347 GLU A C 1
ATOM 2724 O O . GLU A 1 347 ? 23.557 -3.736 26.243 1.00 87.75 347 GLU A O 1
ATOM 2729 N N . GLN A 1 348 ? 23.442 -4.200 28.439 1.00 90.12 348 GLN A N 1
ATOM 2730 C CA . GLN A 1 348 ? 24.882 -4.384 28.636 1.00 90.12 348 GLN A CA 1
ATOM 2731 C C . GLN A 1 348 ? 25.430 -5.528 27.774 1.00 90.12 348 GLN A C 1
ATOM 2733 O O . GLN A 1 348 ? 26.432 -5.358 27.076 1.00 90.12 348 GLN A O 1
ATOM 2738 N N . TYR A 1 349 ? 24.747 -6.677 27.750 1.00 90.88 349 TYR A N 1
ATOM 2739 C CA . TYR A 1 349 ? 25.120 -7.800 26.889 1.00 90.88 349 TYR A CA 1
ATOM 2740 C C . TYR A 1 349 ? 25.084 -7.424 25.402 1.00 90.88 349 TYR A C 1
ATOM 2742 O O . TYR A 1 349 ? 26.026 -7.707 24.662 1.00 90.88 349 TYR A O 1
ATOM 2750 N N . ARG A 1 350 ? 24.031 -6.726 24.960 1.00 90.38 350 ARG A N 1
ATOM 2751 C CA . ARG A 1 350 ? 23.894 -6.251 23.577 1.00 90.38 350 ARG A CA 1
ATOM 2752 C C . ARG A 1 350 ? 24.979 -5.239 23.207 1.00 90.38 350 ARG A C 1
ATOM 2754 O O . ARG A 1 350 ? 25.482 -5.286 22.087 1.00 90.38 350 ARG A O 1
ATOM 2761 N N . GLN A 1 351 ? 25.333 -4.330 24.115 1.00 87.44 351 GLN A N 1
ATOM 2762 C CA . GLN A 1 351 ? 26.420 -3.372 23.905 1.00 87.44 351 GLN A CA 1
ATOM 2763 C C . GLN A 1 351 ? 27.772 -4.081 23.783 1.00 87.44 351 GLN A C 1
ATOM 2765 O O . GLN A 1 351 ? 28.544 -3.733 22.892 1.00 87.44 351 GLN A O 1
ATOM 2770 N N . ARG A 1 352 ? 28.035 -5.099 24.613 1.00 89.50 352 ARG A N 1
ATOM 2771 C CA . ARG A 1 352 ? 29.255 -5.915 24.530 1.00 89.50 352 ARG A CA 1
ATOM 2772 C C . ARG A 1 352 ? 29.352 -6.655 23.196 1.00 89.50 352 ARG A C 1
ATOM 2774 O O . ARG A 1 352 ? 30.324 -6.474 22.482 1.00 89.50 352 ARG A O 1
ATOM 2781 N N . GLN A 1 353 ? 28.286 -7.350 22.799 1.00 88.06 353 GLN A N 1
ATOM 2782 C CA . GLN A 1 353 ? 28.199 -8.031 21.501 1.00 88.06 353 GLN A CA 1
ATOM 2783 C C . GLN A 1 353 ? 28.409 -7.082 20.311 1.00 88.06 353 GLN A C 1
ATOM 2785 O O . GLN A 1 353 ? 29.009 -7.452 19.304 1.00 88.06 353 GLN A O 1
ATOM 2790 N N . LEU A 1 354 ? 27.910 -5.844 20.405 1.00 86.12 354 LEU A N 1
ATOM 2791 C CA . LEU A 1 354 ? 28.118 -4.843 19.362 1.00 86.12 354 LEU A CA 1
ATOM 2792 C C . LEU A 1 354 ? 29.577 -4.372 19.295 1.00 86.12 354 LEU A C 1
ATOM 2794 O O . LEU A 1 354 ? 30.078 -4.174 18.192 1.00 86.12 354 LEU A O 1
ATOM 2798 N N . ARG A 1 355 ? 30.242 -4.197 20.445 1.00 86.50 355 ARG A N 1
ATOM 2799 C CA . ARG A 1 355 ? 31.672 -3.853 20.511 1.00 86.50 355 ARG A CA 1
ATOM 2800 C C . ARG A 1 355 ? 32.528 -4.974 19.935 1.00 86.50 355 ARG A C 1
ATOM 2802 O O . ARG A 1 355 ? 33.216 -4.720 18.958 1.00 86.50 355 ARG A O 1
ATOM 2809 N N . ASP A 1 356 ? 32.351 -6.205 20.413 1.00 88.56 356 ASP A N 1
ATOM 2810 C CA . ASP A 1 356 ? 33.107 -7.372 19.939 1.00 88.56 356 ASP A CA 1
ATOM 2811 C C . ASP A 1 356 ? 32.971 -7.547 18.415 1.00 88.56 356 ASP A C 1
ATOM 2813 O O . ASP A 1 356 ? 33.941 -7.797 17.701 1.00 88.56 356 ASP A O 1
ATOM 2817 N N . ARG A 1 357 ? 31.760 -7.340 17.878 1.00 86.81 357 ARG A N 1
ATOM 2818 C CA . ARG A 1 357 ? 31.518 -7.350 16.431 1.00 86.81 357 ARG A CA 1
ATOM 2819 C C . ARG A 1 357 ? 32.227 -6.204 15.703 1.00 86.81 357 ARG A C 1
ATOM 2821 O O . ARG A 1 357 ? 32.719 -6.411 14.595 1.00 86.81 357 ARG A O 1
ATOM 2828 N N . ASN A 1 358 ? 32.201 -4.990 16.248 1.00 87.75 358 ASN A N 1
ATOM 2829 C CA . ASN A 1 358 ? 32.857 -3.841 15.625 1.00 87.75 358 ASN A CA 1
ATOM 2830 C C . ASN A 1 358 ? 34.380 -4.001 15.630 1.00 87.75 358 ASN A C 1
ATOM 2832 O O . ASN A 1 358 ? 35.005 -3.661 14.631 1.00 87.75 358 ASN A O 1
ATOM 2836 N N . ASP A 1 359 ? 34.945 -4.573 16.691 1.00 88.75 359 ASP A N 1
ATOM 2837 C CA . ASP A 1 359 ? 36.376 -4.858 16.802 1.00 88.75 359 ASP A CA 1
ATOM 2838 C C . ASP A 1 359 ? 36.796 -5.914 15.766 1.00 88.75 359 ASP A C 1
ATOM 2840 O O . ASP A 1 359 ? 37.707 -5.677 14.977 1.00 88.75 359 ASP A O 1
ATOM 2844 N N . GLN A 1 360 ? 36.029 -7.005 15.621 1.00 88.31 360 GLN A N 1
ATOM 2845 C CA . GLN A 1 360 ? 36.251 -7.993 14.552 1.00 88.31 360 GLN A CA 1
ATOM 2846 C C . GLN A 1 360 ? 36.185 -7.380 13.142 1.00 88.31 360 GLN A C 1
ATOM 2848 O O . GLN A 1 360 ? 36.952 -7.753 12.252 1.00 88.31 360 GLN A O 1
ATOM 2853 N N . LEU A 1 361 ? 35.257 -6.446 12.908 1.00 88.62 361 LEU A N 1
ATOM 2854 C CA . LEU A 1 361 ? 35.162 -5.736 11.630 1.00 88.62 361 LEU A CA 1
ATOM 2855 C C . LEU A 1 361 ? 36.344 -4.786 11.421 1.00 88.62 361 LEU A C 1
ATOM 2857 O O . LEU A 1 361 ? 36.817 -4.656 10.291 1.00 88.62 361 LEU A O 1
ATOM 2861 N N . ALA A 1 362 ? 36.820 -4.132 12.480 1.00 88.44 362 ALA A N 1
ATOM 2862 C CA . ALA A 1 362 ? 37.997 -3.278 12.428 1.00 88.44 362 ALA A CA 1
ATOM 2863 C C . ALA A 1 362 ? 39.239 -4.089 12.036 1.00 88.44 362 ALA A C 1
ATOM 2865 O O . ALA A 1 362 ? 39.919 -3.701 11.086 1.00 88.44 362 ALA A O 1
ATOM 2866 N N . ASP A 1 363 ? 39.455 -5.253 12.654 1.00 89.44 363 ASP A N 1
ATOM 2867 C CA . ASP A 1 363 ? 40.566 -6.159 12.333 1.00 89.44 363 ASP A CA 1
ATOM 2868 C C . ASP A 1 363 ? 40.525 -6.617 10.868 1.00 89.44 363 ASP A C 1
ATOM 2870 O O . ASP A 1 363 ? 41.529 -6.567 10.153 1.00 89.44 363 ASP A O 1
ATOM 2874 N N . GLN A 1 364 ? 39.341 -6.992 10.368 1.00 87.94 364 GLN A N 1
ATOM 2875 C CA . GLN A 1 364 ? 39.157 -7.372 8.964 1.00 87.94 364 GLN A CA 1
ATOM 2876 C C . GLN A 1 364 ? 39.460 -6.211 8.007 1.00 87.94 364 GLN A C 1
ATOM 2878 O O . GLN A 1 364 ? 40.160 -6.389 7.009 1.00 87.94 364 GLN A O 1
ATOM 2883 N N . LEU A 1 365 ? 38.955 -5.006 8.294 1.00 88.06 365 LEU A N 1
ATOM 2884 C CA . LEU A 1 365 ? 39.228 -3.820 7.476 1.00 88.06 365 LEU A CA 1
ATOM 2885 C C . LEU A 1 365 ? 40.708 -3.428 7.519 1.00 88.06 365 LEU A C 1
ATOM 2887 O O . LEU A 1 365 ? 41.255 -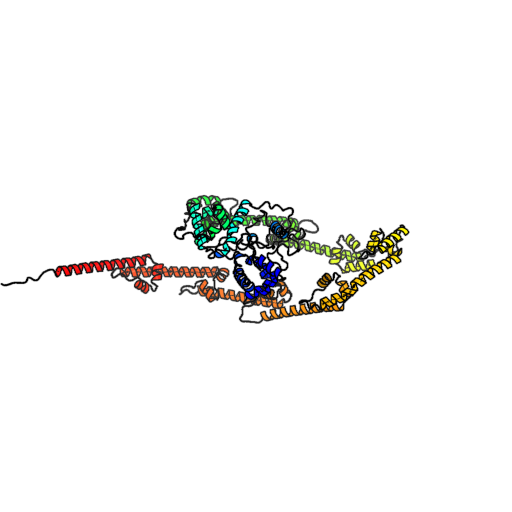2.995 6.502 1.00 88.06 365 LEU A O 1
ATOM 2891 N N . GLN A 1 366 ? 41.361 -3.604 8.665 1.00 89.62 366 GLN A N 1
ATOM 2892 C CA . GLN A 1 366 ? 42.785 -3.366 8.826 1.00 89.62 366 GLN A CA 1
ATOM 2893 C C . GLN A 1 366 ? 43.607 -4.378 8.018 1.00 89.62 366 GLN A C 1
ATOM 2895 O O . GLN A 1 366 ? 44.545 -3.966 7.336 1.00 89.62 366 GLN A O 1
ATOM 2900 N N . ALA A 1 367 ? 43.215 -5.654 7.978 1.00 87.50 367 ALA A N 1
ATOM 2901 C CA . ALA A 1 367 ? 43.834 -6.654 7.107 1.00 87.50 367 ALA A CA 1
ATOM 2902 C C . ALA A 1 367 ? 43.710 -6.280 5.615 1.00 87.50 367 ALA A C 1
ATOM 2904 O O . ALA A 1 367 ? 44.698 -6.316 4.882 1.00 87.50 367 ALA A O 1
ATOM 2905 N N . PHE A 1 368 ? 42.535 -5.818 5.165 1.00 87.12 368 PHE A N 1
ATOM 2906 C CA . PHE A 1 368 ? 42.365 -5.331 3.788 1.00 87.12 368 PHE A CA 1
ATOM 2907 C C . PHE A 1 368 ? 43.205 -4.086 3.487 1.00 87.12 368 PHE A C 1
ATOM 2909 O O . PHE A 1 368 ? 43.740 -3.957 2.384 1.00 87.12 368 PHE A O 1
ATOM 2916 N N . LEU A 1 369 ? 43.341 -3.168 4.447 1.00 86.19 369 LEU A N 1
ATOM 2917 C CA . LEU A 1 369 ? 44.139 -1.954 4.276 1.00 86.19 369 LEU A CA 1
ATOM 2918 C C . LEU A 1 369 ? 45.637 -2.258 4.121 1.00 86.19 369 LEU A C 1
ATOM 2920 O O . LEU A 1 369 ? 46.305 -1.577 3.338 1.00 86.19 369 LEU A O 1
ATOM 2924 N N . HIS A 1 370 ? 46.142 -3.270 4.831 1.00 84.56 370 HIS A N 1
ATOM 2925 C CA . HIS A 1 370 ? 47.544 -3.700 4.787 1.00 84.56 370 HIS A CA 1
ATOM 2926 C C . HIS A 1 370 ? 47.834 -4.757 3.713 1.00 84.56 370 HIS A C 1
ATOM 2928 O O . HIS A 1 370 ? 48.996 -5.071 3.485 1.00 84.56 370 HIS A O 1
ATOM 2934 N N . SER A 1 371 ? 46.815 -5.268 3.017 1.00 84.06 371 SER A N 1
ATOM 2935 C CA . SER A 1 371 ? 47.010 -6.227 1.926 1.00 84.06 371 SER A CA 1
ATOM 2936 C C . SER A 1 371 ? 47.913 -5.668 0.813 1.00 84.06 371 SER A C 1
ATOM 2938 O O . SER A 1 371 ? 47.840 -4.487 0.459 1.00 84.06 371 SER A O 1
ATOM 2940 N N . GLU A 1 372 ? 48.758 -6.518 0.228 1.00 78.88 372 GLU A N 1
ATOM 2941 C CA . GLU A 1 372 ? 49.600 -6.184 -0.936 1.00 78.88 372 GLU A CA 1
ATOM 2942 C C . GLU A 1 372 ? 48.863 -6.371 -2.279 1.00 78.88 372 GLU A C 1
ATOM 2944 O O . GLU A 1 372 ? 49.457 -6.267 -3.349 1.00 78.88 372 GLU A O 1
ATOM 2949 N N . GLU A 1 373 ? 47.550 -6.623 -2.246 1.00 79.06 373 GLU A N 1
ATOM 2950 C CA . GLU A 1 373 ? 46.736 -6.865 -3.439 1.00 79.06 373 GLU A CA 1
ATOM 2951 C C . GLU A 1 373 ? 46.708 -5.629 -4.362 1.00 79.06 373 GLU A C 1
ATOM 2953 O O . GLU A 1 373 ? 46.412 -4.506 -3.935 1.00 79.06 373 GLU A O 1
ATOM 2958 N N . MET A 1 374 ? 47.002 -5.839 -5.651 1.00 77.88 374 MET A N 1
ATOM 2959 C CA . MET A 1 374 ? 46.999 -4.804 -6.687 1.00 77.88 374 MET A CA 1
ATOM 2960 C C . MET A 1 374 ? 46.083 -5.217 -7.852 1.00 77.88 374 MET A C 1
ATOM 2962 O O . MET A 1 374 ? 46.316 -6.260 -8.459 1.00 77.88 374 MET A O 1
ATOM 2966 N N . PRO A 1 375 ? 45.073 -4.400 -8.223 1.00 80.50 375 PRO A N 1
ATOM 2967 C CA . PRO A 1 375 ? 44.736 -3.090 -7.658 1.00 80.50 375 PRO A CA 1
ATOM 2968 C C . PRO A 1 375 ? 44.152 -3.186 -6.234 1.00 80.50 375 PRO A C 1
ATOM 2970 O O . PRO A 1 375 ? 43.383 -4.107 -5.966 1.00 80.50 375 PRO A O 1
ATOM 2973 N N . PRO A 1 376 ? 44.426 -2.207 -5.344 1.00 86.81 376 PRO A N 1
ATOM 2974 C CA . PRO A 1 376 ? 43.947 -2.251 -3.967 1.00 86.81 376 PRO A CA 1
ATOM 2975 C C . PRO A 1 376 ? 42.414 -2.311 -3.933 1.00 86.81 376 PRO A C 1
ATOM 2977 O O . PRO A 1 376 ? 41.762 -1.578 -4.697 1.00 86.81 376 PRO A O 1
ATOM 2980 N N . PRO A 1 377 ? 41.816 -3.140 -3.064 1.00 86.25 377 PRO A N 1
ATOM 2981 C CA . PRO A 1 377 ? 40.384 -3.386 -3.076 1.00 86.25 377 PRO A CA 1
ATOM 2982 C C . PRO A 1 377 ? 39.594 -2.106 -2.776 1.00 86.25 377 PRO A C 1
ATOM 2984 O O . PRO A 1 377 ? 39.923 -1.312 -1.896 1.00 86.25 377 PRO A O 1
ATOM 2987 N N . THR A 1 378 ? 38.519 -1.879 -3.534 1.00 89.25 378 THR A N 1
ATOM 2988 C CA . THR A 1 378 ? 37.613 -0.751 -3.269 1.00 89.25 378 THR A CA 1
ATOM 2989 C C . THR A 1 378 ? 36.716 -1.056 -2.077 1.00 89.25 378 THR A C 1
ATOM 2991 O O . THR A 1 378 ? 36.308 -2.202 -1.892 1.00 89.25 378 THR A O 1
ATOM 2994 N N . LEU A 1 379 ? 36.277 -0.021 -1.351 1.00 87.31 379 LEU A N 1
ATOM 2995 C CA . LEU A 1 379 ? 35.293 -0.169 -0.270 1.00 87.31 379 LEU A CA 1
ATOM 2996 C C . LEU A 1 379 ? 34.050 -0.957 -0.726 1.00 87.31 379 LEU A C 1
ATOM 2998 O O . LEU A 1 379 ? 33.514 -1.767 0.020 1.00 87.31 379 LEU A O 1
ATOM 3002 N N . ARG A 1 380 ? 33.627 -0.787 -1.987 1.00 87.06 380 ARG A N 1
ATOM 3003 C CA . ARG A 1 380 ? 32.494 -1.516 -2.577 1.00 87.06 380 ARG A CA 1
ATOM 3004 C C . ARG A 1 380 ? 32.778 -3.004 -2.807 1.00 87.06 380 ARG A C 1
ATOM 3006 O O . ARG A 1 380 ? 31.852 -3.800 -2.680 1.00 87.06 380 ARG A O 1
ATOM 3013 N N . ASN A 1 381 ? 34.008 -3.374 -3.161 1.00 87.44 381 ASN A N 1
ATOM 3014 C CA . ASN A 1 381 ? 34.409 -4.777 -3.290 1.00 87.44 381 ASN A CA 1
ATOM 3015 C C . ASN A 1 381 ? 34.515 -5.440 -1.913 1.00 87.44 381 ASN A C 1
ATOM 3017 O O . ASN A 1 381 ? 33.967 -6.523 -1.747 1.00 87.44 381 ASN A O 1
ATOM 3021 N N . ILE A 1 382 ? 35.084 -4.747 -0.923 1.00 88.38 382 ILE A N 1
ATOM 3022 C CA . ILE A 1 382 ? 35.146 -5.222 0.468 1.00 88.38 382 ILE A CA 1
ATOM 3023 C C . ILE A 1 382 ? 33.730 -5.425 1.026 1.00 88.38 382 ILE A C 1
ATOM 3025 O O . ILE A 1 382 ? 33.428 -6.473 1.583 1.00 88.38 382 ILE A O 1
ATOM 3029 N N . CYS A 1 383 ? 32.804 -4.489 0.775 1.00 89.62 383 CYS A N 1
ATOM 3030 C CA . CYS A 1 383 ? 31.388 -4.658 1.129 1.00 89.62 383 CYS A CA 1
ATOM 3031 C C . CYS A 1 383 ? 30.773 -5.930 0.519 1.00 89.62 383 CYS A C 1
ATOM 3033 O O . CYS A 1 383 ? 29.984 -6.604 1.176 1.00 89.62 383 CYS A O 1
ATOM 3035 N N . ARG A 1 384 ? 31.109 -6.261 -0.739 1.00 87.75 384 ARG A N 1
ATOM 3036 C CA . ARG A 1 384 ? 30.621 -7.489 -1.388 1.00 87.75 384 ARG A CA 1
ATOM 3037 C C . ARG A 1 384 ? 31.253 -8.743 -0.788 1.00 87.75 384 ARG A C 1
ATOM 3039 O O . ARG A 1 384 ? 30.524 -9.700 -0.567 1.00 87.75 384 ARG A O 1
ATOM 3046 N N . GLN A 1 385 ? 32.557 -8.727 -0.514 1.00 85.81 385 GLN A N 1
ATOM 3047 C CA . GLN A 1 385 ? 33.273 -9.850 0.106 1.00 85.81 385 GLN A CA 1
ATOM 3048 C C . GLN A 1 385 ? 32.747 -10.145 1.515 1.00 85.81 385 GLN A C 1
ATOM 3050 O O . GLN A 1 385 ? 32.526 -11.301 1.851 1.00 85.81 385 GLN A O 1
ATOM 3055 N N . LEU A 1 386 ? 32.444 -9.103 2.292 1.00 85.38 386 LEU A N 1
ATOM 3056 C CA . LEU A 1 386 ? 31.853 -9.226 3.626 1.00 85.38 386 LEU A CA 1
ATOM 3057 C C . LEU A 1 386 ? 30.323 -9.415 3.606 1.00 85.38 386 LEU A C 1
ATOM 3059 O O . LEU A 1 386 ? 29.717 -9.554 4.661 1.00 85.38 386 LEU A O 1
ATOM 3063 N N . GLN A 1 387 ? 29.677 -9.393 2.431 1.00 85.81 387 GLN A N 1
ATOM 3064 C CA . GLN A 1 387 ? 28.213 -9.437 2.258 1.00 85.81 387 GLN A CA 1
ATOM 3065 C C . GLN A 1 387 ? 27.449 -8.384 3.088 1.00 85.81 387 GLN A C 1
ATOM 3067 O O . GLN A 1 387 ? 26.333 -8.604 3.562 1.00 85.81 387 GLN A O 1
ATOM 3072 N N . MET A 1 388 ? 28.037 -7.198 3.246 1.00 84.56 388 MET A N 1
ATOM 3073 C CA . MET A 1 388 ? 27.510 -6.122 4.084 1.00 84.56 388 MET A CA 1
ATOM 3074 C C . MET A 1 388 ? 27.201 -4.860 3.281 1.00 84.56 388 MET A C 1
ATOM 3076 O O . MET A 1 388 ? 27.758 -4.592 2.216 1.00 84.56 388 MET A O 1
ATOM 3080 N N . LYS A 1 389 ? 26.279 -4.045 3.804 1.00 83.31 389 LYS A N 1
ATOM 3081 C CA . LYS A 1 389 ? 25.947 -2.747 3.206 1.00 83.31 389 LYS A CA 1
ATOM 3082 C C . LYS A 1 389 ? 27.025 -1.709 3.554 1.00 83.31 389 LYS A C 1
ATOM 3084 O O . LYS A 1 389 ? 27.485 -1.693 4.696 1.00 83.31 389 LYS A O 1
ATOM 3089 N N . PRO A 1 390 ? 27.339 -0.766 2.642 1.00 81.81 390 PRO A N 1
ATOM 3090 C CA . PRO A 1 390 ? 28.306 0.302 2.908 1.00 81.81 390 PRO A CA 1
ATOM 3091 C C . PRO A 1 390 ? 27.966 1.125 4.153 1.00 81.81 390 PRO A C 1
ATOM 3093 O O . PRO A 1 390 ? 28.852 1.415 4.944 1.00 81.81 390 PRO A O 1
ATOM 3096 N N . SER A 1 391 ? 26.676 1.405 4.377 1.00 80.44 391 SER A N 1
ATOM 3097 C CA . SER A 1 391 ? 26.180 2.140 5.549 1.00 80.44 391 SER A CA 1
ATOM 3098 C C . SER A 1 391 ? 26.530 1.471 6.881 1.00 80.44 391 SER A C 1
ATOM 3100 O O . SER A 1 391 ? 26.686 2.149 7.891 1.00 80.44 391 SER A O 1
ATOM 3102 N N . THR A 1 392 ? 26.633 0.139 6.895 1.00 83.25 392 THR A N 1
ATOM 3103 C CA . THR A 1 392 ? 26.942 -0.636 8.100 1.00 83.25 392 THR A CA 1
ATOM 3104 C C . THR A 1 392 ? 28.426 -0.554 8.441 1.00 83.25 392 THR A C 1
ATOM 3106 O O . THR A 1 392 ? 28.759 -0.366 9.604 1.00 83.25 392 THR A O 1
ATOM 3109 N N . LEU A 1 393 ? 29.312 -0.617 7.443 1.00 83.31 393 LEU A N 1
ATOM 3110 C CA . LEU A 1 393 ? 30.757 -0.477 7.656 1.00 83.31 393 LEU A CA 1
ATOM 3111 C C . LEU A 1 393 ? 31.144 0.965 7.998 1.00 83.31 393 LEU A C 1
ATOM 3113 O O . LEU A 1 393 ? 31.928 1.182 8.915 1.00 83.31 393 LEU A O 1
ATOM 3117 N N . THR A 1 394 ? 30.536 1.957 7.339 1.00 83.19 394 THR A N 1
ATOM 3118 C CA . THR A 1 394 ? 30.780 3.373 7.659 1.00 83.19 394 THR A CA 1
ATOM 3119 C C . THR A 1 394 ? 30.254 3.767 9.037 1.00 83.19 394 THR A C 1
ATOM 3121 O O . THR A 1 394 ? 30.802 4.676 9.647 1.00 83.19 394 THR A O 1
ATOM 3124 N N . GLY A 1 395 ? 29.195 3.109 9.523 1.00 81.88 395 GLY A N 1
ATOM 3125 C CA . GLY A 1 395 ? 28.668 3.327 10.871 1.00 81.88 395 GLY A CA 1
ATOM 3126 C C . GLY A 1 395 ? 29.478 2.636 11.972 1.00 81.88 395 GLY A C 1
ATOM 3127 O O . GLY A 1 395 ? 29.500 3.133 13.091 1.00 81.88 395 GLY A O 1
ATOM 3128 N N . ALA A 1 396 ? 30.137 1.514 11.662 1.00 84.38 396 ALA A N 1
ATOM 3129 C CA . ALA A 1 396 ? 30.962 0.767 12.613 1.00 84.38 396 ALA A CA 1
ATOM 3130 C C . ALA A 1 396 ? 32.402 1.310 12.704 1.00 84.38 396 ALA A C 1
ATOM 3132 O O . ALA A 1 396 ? 32.890 1.550 13.803 1.00 84.38 396 ALA A O 1
ATOM 3133 N N . CYS A 1 397 ? 33.067 1.538 11.562 1.00 87.44 397 CYS A N 1
ATOM 3134 C CA . CYS A 1 397 ? 34.489 1.907 11.488 1.00 87.44 397 CYS A CA 1
ATOM 3135 C C . CYS A 1 397 ? 34.740 2.989 10.407 1.00 87.44 397 CYS A C 1
ATOM 3137 O O . CYS A 1 397 ? 35.292 2.691 9.339 1.00 87.44 397 CYS A O 1
ATOM 3139 N N . PRO A 1 398 ? 34.334 4.253 10.637 1.00 87.62 398 PRO A N 1
ATOM 3140 C CA . PRO A 1 398 ? 34.393 5.314 9.624 1.00 87.62 398 PRO A CA 1
ATOM 3141 C C . PRO A 1 398 ? 35.820 5.644 9.159 1.00 87.62 398 PRO A C 1
ATOM 3143 O O . PRO A 1 398 ? 36.052 5.809 7.959 1.00 87.62 398 PRO A O 1
ATOM 3146 N N . GLU A 1 399 ? 36.786 5.683 10.080 1.00 87.81 399 GLU A N 1
ATOM 3147 C CA . GLU A 1 399 ? 38.173 6.061 9.773 1.00 87.81 399 GLU A CA 1
ATOM 3148 C C . GLU A 1 399 ? 38.884 5.024 8.892 1.00 87.81 399 GLU A C 1
ATOM 3150 O O . GLU A 1 399 ? 39.494 5.378 7.881 1.00 87.81 399 GLU A O 1
ATOM 3155 N N . LEU A 1 400 ? 38.724 3.727 9.176 1.00 88.62 400 LEU A N 1
ATOM 3156 C CA . LEU A 1 400 ? 39.297 2.662 8.342 1.00 88.62 400 LEU A CA 1
ATOM 3157 C C . LEU A 1 400 ? 38.690 2.662 6.928 1.00 88.62 400 LEU A C 1
ATOM 3159 O O . LEU A 1 400 ? 39.409 2.527 5.935 1.00 88.62 400 LEU A O 1
ATOM 3163 N N . CYS A 1 401 ? 37.380 2.910 6.805 1.00 89.12 401 CYS A N 1
ATOM 3164 C CA . CYS A 1 401 ? 36.718 3.055 5.503 1.00 89.12 401 CYS A CA 1
ATOM 3165 C C . CYS A 1 401 ? 37.282 4.237 4.691 1.00 89.12 401 CYS A C 1
ATOM 3167 O O . CYS A 1 401 ? 37.436 4.148 3.462 1.00 89.12 401 CYS A O 1
ATOM 3169 N N . ARG A 1 402 ? 37.606 5.346 5.368 1.00 90.06 402 ARG A N 1
ATOM 3170 C CA . ARG A 1 402 ? 38.235 6.525 4.761 1.00 90.06 402 ARG A CA 1
ATOM 3171 C C . ARG A 1 402 ? 39.653 6.209 4.279 1.00 90.06 402 ARG A C 1
ATOM 3173 O O . ARG A 1 402 ? 39.972 6.542 3.136 1.00 90.06 402 ARG A O 1
ATOM 3180 N N . LEU A 1 403 ? 40.459 5.519 5.086 1.00 90.06 403 LEU A N 1
ATOM 3181 C CA . LEU A 1 403 ? 41.830 5.128 4.732 1.00 90.06 403 LEU A CA 1
ATOM 3182 C C . LEU A 1 403 ? 41.880 4.192 3.515 1.00 90.06 403 LEU A C 1
ATOM 3184 O O . LEU A 1 403 ? 42.654 4.429 2.587 1.00 90.06 403 LEU A O 1
ATOM 3188 N N . ILE A 1 404 ? 40.990 3.197 3.442 1.00 89.44 404 ILE A N 1
ATOM 3189 C CA . ILE A 1 404 ? 40.863 2.305 2.272 1.00 89.44 404 ILE A CA 1
ATOM 3190 C C . ILE A 1 404 ? 40.532 3.109 1.009 1.00 89.44 404 ILE A C 1
ATOM 3192 O O . ILE A 1 404 ? 41.121 2.919 -0.061 1.00 89.44 404 ILE A O 1
ATOM 3196 N N . THR A 1 405 ? 39.598 4.053 1.132 1.00 89.88 405 THR A N 1
ATOM 3197 C CA . THR A 1 405 ? 39.199 4.920 0.018 1.00 89.88 405 THR A CA 1
ATOM 3198 C C . THR A 1 405 ? 40.361 5.807 -0.442 1.00 89.88 405 THR A C 1
ATOM 3200 O O . THR A 1 405 ? 40.568 5.984 -1.647 1.00 89.88 405 THR A O 1
ATOM 3203 N N . GLN A 1 406 ? 41.157 6.326 0.497 1.00 89.06 406 GLN A N 1
ATOM 3204 C CA . GLN A 1 406 ? 42.346 7.127 0.213 1.00 89.06 406 GLN A CA 1
ATOM 3205 C C . GLN A 1 406 ? 43.439 6.308 -0.487 1.00 89.06 406 GLN A C 1
ATOM 3207 O O . GLN A 1 406 ? 43.973 6.769 -1.499 1.00 89.06 406 GLN A O 1
ATOM 3212 N N . ARG A 1 407 ? 43.709 5.075 -0.037 1.00 88.50 407 ARG A N 1
ATOM 3213 C CA . ARG A 1 407 ? 44.672 4.157 -0.672 1.00 88.50 407 ARG A CA 1
ATOM 3214 C C . ARG A 1 407 ? 44.311 3.877 -2.133 1.00 88.50 407 ARG A C 1
ATOM 3216 O O . ARG A 1 407 ? 45.151 4.012 -3.022 1.00 88.50 407 ARG A O 1
ATOM 3223 N N . HIS A 1 408 ? 43.045 3.562 -2.414 1.00 86.69 408 HIS A N 1
ATOM 3224 C CA . HIS A 1 408 ? 42.602 3.308 -3.789 1.00 86.69 408 HIS A CA 1
ATOM 3225 C C . HIS A 1 408 ? 42.656 4.568 -4.672 1.00 86.69 408 HIS A C 1
ATOM 3227 O O . HIS A 1 408 ? 42.968 4.494 -5.865 1.00 86.69 408 HIS A O 1
ATOM 3233 N N . ARG A 1 409 ? 42.394 5.749 -4.095 1.00 87.75 409 ARG A N 1
ATOM 3234 C CA . ARG A 1 409 ? 42.546 7.034 -4.793 1.00 87.75 409 ARG A CA 1
ATOM 3235 C C . ARG A 1 409 ? 44.007 7.309 -5.161 1.00 87.75 409 ARG A C 1
ATOM 3237 O O . ARG A 1 409 ? 44.256 7.716 -6.295 1.00 87.75 409 ARG A O 1
ATOM 3244 N N . ALA A 1 410 ? 44.947 7.055 -4.251 1.00 87.81 410 ALA A N 1
ATOM 3245 C CA . ALA A 1 410 ? 46.379 7.218 -4.500 1.00 87.81 410 ALA A CA 1
ATOM 3246 C C . ALA A 1 410 ? 46.870 6.292 -5.627 1.00 87.81 410 ALA A C 1
ATOM 3248 O O . ALA A 1 410 ? 47.511 6.760 -6.567 1.00 87.81 410 ALA A O 1
ATOM 3249 N N . TYR A 1 411 ? 46.469 5.015 -5.609 1.00 88.50 411 TYR A N 1
ATOM 3250 C CA . TYR A 1 411 ? 46.759 4.073 -6.698 1.00 88.50 411 TYR A CA 1
ATOM 3251 C C . TYR A 1 411 ? 46.244 4.571 -8.055 1.00 88.50 411 TYR A C 1
ATOM 3253 O O . TYR A 1 411 ? 46.985 4.591 -9.038 1.00 88.50 411 TYR A O 1
ATOM 3261 N N . ARG A 1 412 ? 44.984 5.025 -8.118 1.00 87.06 412 ARG A N 1
ATOM 3262 C CA . ARG A 1 412 ? 44.404 5.565 -9.357 1.00 87.06 412 ARG A CA 1
ATOM 3263 C C . ARG A 1 412 ? 45.164 6.779 -9.882 1.00 87.06 412 ARG A C 1
ATOM 3265 O O . ARG A 1 412 ? 45.324 6.902 -11.093 1.00 87.06 412 ARG A O 1
ATOM 3272 N N . GLN A 1 413 ? 45.604 7.665 -8.991 1.00 87.25 413 GLN A N 1
ATOM 3273 C CA . GLN A 1 413 ? 46.380 8.840 -9.374 1.00 87.25 413 GLN A CA 1
ATOM 3274 C C . GLN A 1 413 ? 47.751 8.434 -9.932 1.00 87.25 413 GLN A C 1
ATOM 3276 O O . GLN A 1 413 ? 48.123 8.915 -10.997 1.00 87.25 413 GLN A O 1
ATOM 3281 N N . GLY A 1 414 ? 48.449 7.495 -9.284 1.00 88.12 414 GLY A N 1
ATOM 3282 C CA . GLY A 1 414 ? 49.736 6.975 -9.762 1.00 88.12 414 GLY A CA 1
ATOM 3283 C C . GLY A 1 414 ? 49.638 6.204 -11.084 1.00 88.12 414 GLY A C 1
ATOM 3284 O O . GLY A 1 414 ? 50.492 6.345 -11.953 1.00 88.12 414 GLY A O 1
ATOM 3285 N N . ARG A 1 415 ? 48.567 5.426 -11.289 1.00 87.19 415 ARG A N 1
ATOM 3286 C CA . ARG A 1 415 ? 48.285 4.776 -12.582 1.00 87.19 415 ARG A CA 1
ATOM 3287 C C . ARG A 1 415 ? 48.060 5.810 -13.686 1.00 87.19 415 ARG A C 1
ATOM 3289 O O . ARG A 1 415 ? 48.559 5.644 -14.794 1.00 87.19 415 ARG A O 1
ATOM 3296 N N . LYS A 1 416 ? 47.331 6.891 -13.384 1.00 87.25 416 LYS A N 1
ATOM 3297 C CA . LYS A 1 416 ? 47.093 7.989 -14.327 1.00 87.25 416 LYS A CA 1
ATOM 3298 C C . LYS A 1 416 ? 48.410 8.656 -14.739 1.00 87.25 416 LYS A C 1
ATOM 3300 O O . LYS A 1 416 ? 48.668 8.758 -15.930 1.00 87.25 416 LYS A O 1
ATOM 3305 N N . THR A 1 417 ? 49.259 9.042 -13.788 1.00 89.12 417 THR A N 1
ATOM 3306 C CA . THR A 1 417 ? 50.533 9.711 -14.107 1.00 89.12 417 THR A CA 1
ATOM 3307 C C . THR A 1 417 ? 51.492 8.810 -14.891 1.00 89.12 417 THR A C 1
ATOM 3309 O O . THR A 1 417 ? 52.119 9.277 -15.837 1.00 89.12 417 THR A O 1
ATOM 3312 N N . LYS A 1 418 ? 51.561 7.508 -14.572 1.00 88.44 418 LYS A N 1
ATOM 3313 C CA . LYS A 1 418 ? 52.360 6.533 -15.341 1.00 88.44 418 LYS A CA 1
ATOM 3314 C C . LYS A 1 418 ? 51.867 6.371 -16.782 1.00 88.44 418 LYS A C 1
ATOM 3316 O O . LYS A 1 418 ? 52.678 6.380 -17.703 1.00 88.44 418 LYS A O 1
ATOM 3321 N N . ALA A 1 419 ? 50.554 6.248 -16.982 1.00 87.19 419 ALA A N 1
ATOM 3322 C CA . ALA A 1 419 ? 49.968 6.125 -18.316 1.00 87.19 419 ALA A CA 1
ATOM 3323 C C . ALA A 1 419 ? 50.172 7.398 -19.159 1.00 87.19 419 ALA A C 1
ATOM 3325 O O . ALA A 1 419 ? 50.449 7.305 -20.350 1.00 87.19 419 ALA A O 1
ATOM 3326 N N . GLU A 1 420 ? 50.084 8.579 -18.541 1.00 88.81 420 GLU A N 1
ATOM 3327 C CA . GLU A 1 420 ? 50.338 9.867 -19.196 1.00 88.81 420 GLU A CA 1
ATOM 3328 C C . GLU A 1 420 ? 51.794 9.996 -19.659 1.00 88.81 420 GLU A C 1
ATOM 3330 O O . GLU A 1 420 ? 52.044 10.274 -20.832 1.00 88.81 420 GLU A O 1
ATOM 3335 N N . ALA A 1 421 ? 52.749 9.707 -18.769 1.00 88.88 421 ALA A N 1
ATOM 3336 C CA . ALA A 1 421 ? 54.173 9.724 -19.092 1.00 88.88 421 ALA A CA 1
ATOM 3337 C C . ALA A 1 421 ? 54.531 8.702 -20.186 1.00 88.88 421 ALA A C 1
ATOM 3339 O O . ALA A 1 421 ? 55.262 9.026 -21.120 1.00 88.88 421 ALA A O 1
ATOM 3340 N N . GLY A 1 422 ? 53.974 7.488 -20.117 1.00 88.69 422 GLY A N 1
ATOM 3341 C CA . GLY A 1 422 ? 54.214 6.444 -21.113 1.00 88.69 422 GLY A CA 1
ATOM 3342 C C . GLY A 1 422 ? 53.633 6.770 -22.494 1.00 88.69 422 GLY A C 1
ATOM 3343 O O . GLY A 1 422 ? 54.291 6.542 -23.506 1.00 88.69 422 GLY A O 1
ATOM 3344 N N . LEU A 1 423 ? 52.435 7.364 -22.560 1.00 87.50 423 LEU A N 1
ATOM 3345 C CA . LEU A 1 423 ? 51.868 7.849 -23.824 1.00 87.50 423 LEU A CA 1
ATOM 3346 C C . LEU A 1 423 ? 52.693 8.997 -24.420 1.00 87.50 423 LEU A C 1
ATOM 3348 O O . LEU A 1 423 ? 52.916 9.014 -25.630 1.00 87.50 423 LEU A O 1
ATOM 3352 N N . ALA A 1 424 ? 53.170 9.927 -23.588 1.00 87.38 424 ALA A N 1
ATOM 3353 C CA . ALA A 1 424 ? 54.049 11.009 -24.026 1.00 87.38 424 ALA A CA 1
ATOM 3354 C C . ALA A 1 424 ? 55.389 10.475 -24.566 1.00 87.38 424 ALA A C 1
ATOM 3356 O O . ALA A 1 424 ? 55.853 10.926 -25.611 1.00 87.38 424 ALA A O 1
ATOM 3357 N N . GLN A 1 425 ? 55.971 9.461 -23.918 1.00 87.25 425 GLN A N 1
ATOM 3358 C CA . GLN A 1 425 ? 57.198 8.808 -24.380 1.00 87.25 425 GLN A CA 1
ATOM 3359 C C . GLN A 1 425 ? 57.004 8.089 -25.726 1.00 87.25 425 GLN A C 1
ATOM 3361 O O . GLN A 1 425 ? 57.853 8.196 -26.607 1.00 87.25 425 GLN A O 1
ATOM 3366 N N . ILE A 1 426 ? 55.873 7.400 -25.917 1.00 86.06 426 ILE A N 1
ATOM 3367 C CA . ILE A 1 426 ? 55.529 6.739 -27.189 1.00 86.06 426 ILE A CA 1
ATOM 3368 C C . ILE A 1 426 ? 55.350 7.761 -28.321 1.00 86.06 426 ILE A C 1
ATOM 3370 O O . ILE A 1 426 ? 55.742 7.499 -29.455 1.00 86.06 426 ILE A O 1
ATOM 3374 N N . LEU A 1 427 ? 54.773 8.926 -28.023 1.00 84.25 427 LEU A N 1
ATOM 3375 C CA . LEU A 1 427 ? 54.622 10.016 -28.988 1.00 84.25 427 LEU A CA 1
ATOM 3376 C C . LEU A 1 427 ? 55.954 10.662 -29.376 1.00 84.25 427 LEU A C 1
ATOM 3378 O O . LEU A 1 427 ? 56.116 11.051 -30.535 1.00 84.25 427 LEU A O 1
ATOM 3382 N N . ALA A 1 428 ? 56.883 10.759 -28.422 1.00 83.25 428 ALA A N 1
ATOM 3383 C CA . ALA A 1 428 ? 58.212 11.328 -28.612 1.00 83.25 428 ALA A CA 1
ATOM 3384 C C . ALA A 1 428 ? 59.205 10.379 -29.313 1.00 83.25 428 ALA A C 1
ATOM 3386 O O . ALA A 1 428 ? 60.229 10.843 -29.799 1.00 83.25 428 ALA A O 1
ATOM 3387 N N . GLY A 1 429 ? 58.931 9.071 -29.367 1.00 79.69 429 GLY A N 1
ATOM 3388 C CA . GLY A 1 429 ? 59.815 8.088 -30.004 1.00 79.69 429 GLY A CA 1
ATOM 3389 C C . GLY A 1 429 ? 59.730 8.072 -31.536 1.00 79.69 429 GLY A C 1
ATOM 3390 O O . GLY A 1 429 ? 58.652 8.231 -32.108 1.00 79.69 429 GLY A O 1
ATOM 3391 N N . ASP A 1 430 ? 60.854 7.794 -32.203 1.00 71.75 430 ASP A N 1
ATOM 3392 C CA . ASP A 1 430 ? 60.990 7.784 -33.673 1.00 71.75 430 ASP A CA 1
ATOM 3393 C C . ASP A 1 430 ? 60.835 6.404 -34.332 1.00 71.75 430 ASP A C 1
ATOM 3395 O O . ASP A 1 430 ? 61.423 6.099 -35.367 1.00 71.75 430 ASP A O 1
ATOM 3399 N N . GLU A 1 431 ? 59.997 5.549 -33.752 1.00 76.75 431 GLU A N 1
ATOM 3400 C CA . GLU A 1 431 ? 59.760 4.199 -34.268 1.00 76.75 431 GLU A CA 1
ATOM 3401 C C . GLU A 1 431 ? 58.998 4.210 -35.612 1.00 76.75 431 GLU A C 1
ATOM 3403 O O . GLU A 1 431 ? 57.989 4.906 -35.767 1.00 76.75 431 GLU A O 1
ATOM 3408 N N . ALA A 1 432 ? 59.462 3.406 -36.580 1.00 73.31 432 ALA A N 1
ATOM 3409 C CA . ALA A 1 432 ? 58.810 3.182 -37.870 1.00 73.31 432 ALA A CA 1
ATOM 3410 C C . ALA A 1 432 ? 58.544 1.673 -38.087 1.00 73.31 432 ALA A C 1
ATOM 3412 O O . ALA A 1 432 ? 59.499 0.898 -38.138 1.00 73.31 432 ALA A O 1
ATOM 3413 N N . PRO A 1 433 ? 57.280 1.237 -38.264 1.00 71.88 433 PRO A N 1
ATOM 3414 C CA . PRO A 1 433 ? 56.065 2.050 -38.314 1.00 71.88 433 PRO A CA 1
ATOM 3415 C C . PRO A 1 433 ? 55.681 2.630 -36.935 1.00 71.88 433 PRO A C 1
ATOM 3417 O O . PRO A 1 433 ? 55.753 1.913 -35.938 1.00 71.88 433 PRO A O 1
ATOM 3420 N N . PRO A 1 434 ? 55.211 3.893 -36.866 1.00 79.31 434 PRO A N 1
ATOM 3421 C CA . PRO A 1 434 ? 54.806 4.528 -35.608 1.00 79.31 434 PRO A CA 1
ATOM 3422 C C . PRO A 1 434 ? 53.694 3.720 -34.942 1.00 79.31 434 PRO A C 1
ATOM 3424 O O . PRO A 1 434 ? 52.783 3.324 -35.659 1.00 79.31 434 PRO A O 1
ATOM 3427 N N . PRO A 1 435 ? 53.713 3.448 -33.630 1.00 83.81 435 PRO A N 1
ATOM 3428 C CA . PRO A 1 435 ? 52.797 2.500 -32.995 1.00 83.81 435 PRO A CA 1
ATOM 3429 C C . PRO A 1 435 ? 51.324 2.939 -33.048 1.00 83.81 435 PRO A C 1
ATOM 3431 O O . PRO A 1 435 ? 51.001 4.124 -33.020 1.00 83.81 435 PRO A O 1
ATOM 3434 N N . SER A 1 436 ? 50.399 1.979 -33.130 1.00 86.56 436 SER A N 1
ATOM 3435 C CA . SER A 1 436 ? 48.956 2.255 -33.027 1.00 86.56 436 SER A CA 1
ATOM 3436 C C . SER A 1 436 ? 48.519 2.455 -31.570 1.00 86.56 436 SER A C 1
ATOM 3438 O O . SER A 1 436 ? 49.189 2.003 -30.649 1.00 86.56 436 SER A O 1
ATOM 3440 N N . VAL A 1 437 ? 47.352 3.068 -31.329 1.00 84.06 437 VAL A N 1
ATOM 3441 C CA . VAL A 1 437 ? 46.802 3.207 -29.959 1.00 84.06 437 VAL A CA 1
ATOM 3442 C C . VAL A 1 437 ? 46.587 1.839 -29.289 1.00 84.06 437 VAL A C 1
ATOM 3444 O O . VAL A 1 437 ? 46.704 1.720 -28.075 1.00 84.06 437 VAL A O 1
ATOM 3447 N N . ILE A 1 438 ? 46.335 0.791 -30.079 1.00 85.25 438 ILE A N 1
ATOM 3448 C CA . ILE A 1 438 ? 46.211 -0.596 -29.607 1.00 85.25 438 ILE A CA 1
ATOM 3449 C C . ILE A 1 438 ? 47.578 -1.136 -29.161 1.00 85.25 438 ILE A C 1
ATOM 3451 O O . ILE A 1 438 ? 47.687 -1.730 -28.092 1.00 85.25 438 ILE A O 1
ATOM 3455 N N . GLU A 1 439 ? 48.626 -0.891 -29.950 1.00 83.88 439 GLU A N 1
ATOM 3456 C CA . GLU A 1 439 ? 50.006 -1.277 -29.621 1.00 83.88 439 GLU A CA 1
ATOM 3457 C C . GLU A 1 439 ? 50.530 -0.482 -28.410 1.00 83.88 439 GLU A C 1
ATOM 3459 O O . GLU A 1 439 ? 51.172 -1.049 -27.529 1.00 83.88 439 GLU A O 1
ATOM 3464 N N . ALA A 1 440 ? 50.189 0.806 -28.308 1.00 85.56 440 ALA A N 1
ATOM 3465 C CA . ALA A 1 440 ? 50.506 1.647 -27.156 1.00 85.56 440 ALA A CA 1
ATOM 3466 C C . ALA A 1 440 ? 49.800 1.163 -25.879 1.00 85.56 440 ALA A C 1
ATOM 3468 O O . ALA A 1 440 ? 50.426 1.071 -24.827 1.00 85.56 440 ALA A O 1
ATOM 3469 N N . ALA A 1 441 ? 48.521 0.785 -25.971 1.00 87.19 441 ALA A N 1
ATOM 3470 C CA . ALA A 1 441 ? 47.774 0.201 -24.859 1.00 87.19 441 ALA A CA 1
ATOM 3471 C C . ALA A 1 441 ? 48.393 -1.122 -24.379 1.00 87.19 441 ALA A C 1
ATOM 3473 O O . ALA A 1 441 ? 48.569 -1.318 -23.177 1.00 87.19 441 ALA A O 1
ATOM 3474 N N . ALA A 1 442 ? 48.802 -1.988 -25.312 1.00 86.62 442 ALA A N 1
ATOM 3475 C CA . ALA A 1 442 ? 49.474 -3.247 -24.997 1.00 86.62 442 ALA A CA 1
ATOM 3476 C C . ALA A 1 442 ? 50.831 -3.033 -24.302 1.00 86.62 442 ALA A C 1
ATOM 3478 O O . ALA A 1 442 ? 51.122 -3.707 -23.317 1.00 86.62 442 ALA A O 1
ATOM 3479 N N . ARG A 1 443 ? 51.636 -2.063 -24.758 1.00 85.94 443 ARG A N 1
ATOM 3480 C CA . ARG A 1 443 ? 52.939 -1.725 -24.151 1.00 85.94 443 ARG A CA 1
ATOM 3481 C C . ARG A 1 443 ? 52.815 -1.139 -22.747 1.00 85.94 443 ARG A C 1
ATOM 3483 O O . ARG A 1 443 ? 53.664 -1.393 -21.903 1.00 85.94 443 ARG A O 1
ATOM 3490 N N . LEU A 1 444 ? 51.762 -0.361 -22.504 1.00 85.00 444 LEU A N 1
ATOM 3491 C CA . LEU A 1 444 ? 51.498 0.246 -21.199 1.00 85.00 444 LEU A CA 1
ATOM 3492 C C . LEU A 1 444 ? 50.769 -0.706 -20.235 1.00 85.00 444 LEU A C 1
ATOM 3494 O O . LEU A 1 444 ? 50.633 -0.375 -19.060 1.00 85.00 444 LEU A O 1
ATOM 3498 N N . GLY A 1 445 ? 50.304 -1.871 -20.705 1.00 83.06 445 GLY A N 1
ATOM 3499 C CA . GLY A 1 445 ? 49.487 -2.796 -19.911 1.00 83.06 445 GLY A CA 1
ATOM 3500 C C . GLY A 1 445 ? 48.118 -2.216 -19.539 1.00 83.06 445 GLY A C 1
ATOM 3501 O O . GLY A 1 445 ? 47.550 -2.562 -18.505 1.00 83.06 445 GLY A O 1
ATOM 3502 N N . GLU A 1 446 ? 47.600 -1.296 -20.356 1.00 86.88 446 GLU A N 1
ATOM 3503 C CA . GLU A 1 446 ? 46.409 -0.499 -20.069 1.00 86.88 446 GLU A CA 1
ATOM 3504 C C . GLU A 1 446 ? 45.255 -0.829 -21.025 1.00 86.88 446 GLU A C 1
ATOM 3506 O O . GLU A 1 446 ? 45.455 -1.188 -22.183 1.00 86.88 446 GLU A O 1
ATOM 3511 N N . ASP A 1 447 ? 44.010 -0.679 -20.561 1.00 87.00 447 ASP A N 1
ATOM 3512 C CA . ASP A 1 447 ? 42.832 -0.864 -21.420 1.00 87.00 447 ASP A CA 1
ATOM 3513 C C . ASP A 1 447 ? 42.714 0.308 -22.409 1.00 87.00 447 ASP A C 1
ATOM 3515 O O . ASP A 1 447 ? 42.695 1.479 -22.019 1.00 87.00 447 ASP A O 1
ATOM 3519 N N . ILE A 1 448 ? 42.547 -0.003 -23.695 1.00 86.31 448 ILE A N 1
ATOM 3520 C CA . ILE A 1 448 ? 42.302 0.964 -24.773 1.00 86.31 448 ILE A CA 1
ATOM 3521 C C . ILE A 1 448 ? 41.163 1.930 -24.398 1.00 86.31 448 ILE A C 1
ATOM 3523 O O . ILE A 1 448 ? 41.274 3.141 -24.593 1.00 86.31 448 ILE A O 1
ATOM 3527 N N . LYS A 1 449 ? 40.075 1.425 -23.799 1.00 86.56 449 LYS A N 1
ATOM 3528 C CA . LYS A 1 449 ? 38.935 2.249 -23.360 1.00 86.56 449 LYS A CA 1
ATOM 3529 C C . LYS A 1 449 ? 39.315 3.215 -22.240 1.00 86.56 449 LYS A C 1
ATOM 3531 O O . LYS A 1 449 ? 38.778 4.320 -22.181 1.00 86.56 449 LYS A O 1
ATOM 3536 N N . TYR A 1 450 ? 40.214 2.806 -21.346 1.00 87.50 450 TYR A N 1
ATOM 3537 C CA . TYR A 1 450 ? 40.717 3.656 -20.268 1.00 87.50 450 TYR A CA 1
ATOM 3538 C C . TYR A 1 450 ? 41.564 4.803 -20.828 1.00 87.50 450 TYR A C 1
ATOM 3540 O O . TYR A 1 450 ? 41.337 5.955 -20.454 1.00 87.50 450 TYR A O 1
ATOM 3548 N N . LEU A 1 451 ? 42.451 4.521 -21.787 1.00 86.94 451 LEU A N 1
ATOM 3549 C CA . LEU A 1 451 ? 43.300 5.537 -22.413 1.00 86.94 451 LEU A CA 1
ATOM 3550 C C . LEU A 1 451 ? 42.485 6.588 -23.178 1.00 86.94 451 LEU A C 1
ATOM 3552 O O . LEU A 1 451 ? 42.682 7.778 -22.950 1.00 86.94 451 LEU A O 1
ATOM 3556 N N . TYR A 1 452 ? 41.491 6.188 -23.980 1.00 86.81 452 TYR A N 1
ATOM 3557 C CA . TYR A 1 452 ? 40.605 7.152 -24.655 1.00 86.81 452 TYR A CA 1
ATOM 3558 C C . TYR A 1 452 ? 39.774 7.994 -23.682 1.00 86.81 452 TYR A C 1
ATOM 3560 O O . TYR A 1 452 ? 39.477 9.155 -23.960 1.00 86.81 452 TYR A O 1
ATOM 3568 N N . LYS A 1 453 ? 39.383 7.417 -22.541 1.00 87.81 453 LYS A N 1
ATOM 3569 C CA . LYS A 1 453 ? 38.589 8.116 -21.527 1.00 87.81 453 LYS A CA 1
ATOM 3570 C C . LYS A 1 453 ? 39.418 9.127 -20.736 1.00 87.81 453 LYS A C 1
ATOM 3572 O O . LYS A 1 453 ? 38.900 10.181 -20.377 1.00 87.81 453 LYS A O 1
ATOM 3577 N N . CYS A 1 454 ? 40.662 8.789 -20.408 1.00 85.06 454 CYS A N 1
ATOM 3578 C CA . CYS A 1 454 ? 41.513 9.606 -19.546 1.00 85.06 454 CYS A CA 1
ATOM 3579 C C . CYS A 1 454 ? 42.446 10.548 -20.318 1.00 85.06 454 CYS A C 1
ATOM 3581 O O . CYS A 1 454 ? 42.754 11.615 -19.793 1.00 85.06 454 CYS A O 1
ATOM 3583 N N . PHE A 1 455 ? 42.850 10.184 -21.540 1.00 90.19 455 PHE A N 1
ATOM 3584 C CA . PHE A 1 455 ? 43.825 10.907 -22.367 1.00 90.19 455 PHE A CA 1
ATOM 3585 C C . PHE A 1 455 ? 43.402 10.965 -23.849 1.00 90.19 455 PHE A C 1
ATOM 3587 O O . PHE A 1 455 ? 44.117 10.470 -24.729 1.00 90.19 455 PHE A O 1
ATOM 3594 N N . PRO A 1 456 ? 42.237 11.559 -24.166 1.00 87.88 456 PRO A N 1
ATOM 3595 C CA . PRO A 1 456 ? 41.709 11.581 -25.529 1.00 87.88 456 PRO A CA 1
ATOM 3596 C C . PRO A 1 456 ? 42.650 12.269 -26.527 1.00 87.88 456 PRO A C 1
ATOM 3598 O O . PRO A 1 456 ? 42.784 11.793 -27.654 1.00 87.88 456 PRO A O 1
ATOM 3601 N N . GLU A 1 457 ? 43.337 13.342 -26.121 1.00 88.12 457 GLU A N 1
ATOM 3602 C CA . GLU A 1 457 ? 44.215 14.092 -27.028 1.00 88.12 457 GLU A CA 1
ATOM 3603 C C . GLU A 1 457 ? 45.518 13.357 -27.352 1.00 88.12 457 GLU A C 1
ATOM 3605 O O . GLU A 1 457 ? 45.897 13.290 -28.520 1.00 88.12 457 GLU A O 1
ATOM 3610 N N . LEU A 1 458 ? 46.152 12.704 -26.372 1.00 88.62 458 LEU A N 1
ATOM 3611 C CA . LEU A 1 458 ? 47.342 11.880 -26.627 1.00 88.62 458 LEU A CA 1
ATOM 3612 C C . LEU A 1 458 ? 47.005 10.702 -27.558 1.00 88.62 458 LEU A C 1
ATOM 3614 O O . LEU A 1 458 ? 47.743 10.409 -28.497 1.00 88.62 458 LEU A O 1
ATOM 3618 N N . CYS A 1 459 ? 45.836 10.075 -27.379 1.00 88.31 459 CYS A N 1
ATOM 3619 C CA . CYS A 1 459 ? 45.374 9.009 -28.273 1.00 88.31 459 CYS A CA 1
ATOM 3620 C C . CYS A 1 459 ? 45.129 9.511 -29.710 1.00 88.31 459 CYS A C 1
ATOM 3622 O O . CYS A 1 459 ? 45.421 8.797 -30.676 1.00 88.31 459 CYS A O 1
ATOM 3624 N N . ARG A 1 460 ? 44.610 10.737 -29.877 1.00 87.94 460 ARG A N 1
ATOM 3625 C CA . ARG A 1 460 ? 44.438 11.358 -31.201 1.00 87.94 460 ARG A CA 1
ATOM 3626 C C . ARG A 1 460 ? 45.778 11.640 -31.871 1.00 87.94 460 ARG A C 1
ATOM 3628 O O . ARG A 1 460 ? 45.910 11.329 -33.049 1.00 87.94 460 ARG A O 1
ATOM 3635 N N . GLN A 1 461 ? 46.767 12.137 -31.135 1.00 86.56 461 GLN A N 1
ATOM 3636 C CA . GLN A 1 461 ? 48.106 12.402 -31.671 1.00 86.56 461 GLN A CA 1
ATOM 3637 C C . GLN A 1 461 ? 48.795 11.117 -32.161 1.00 86.56 461 GLN A C 1
ATOM 3639 O O . GLN A 1 461 ? 49.342 11.095 -33.263 1.00 86.56 461 GLN A O 1
ATOM 3644 N N . ILE A 1 462 ? 48.685 10.006 -31.418 1.00 85.75 462 ILE A N 1
ATOM 3645 C CA . ILE A 1 462 ? 49.224 8.699 -31.848 1.00 85.75 462 ILE A CA 1
ATOM 3646 C C . ILE A 1 462 ? 48.522 8.235 -33.129 1.00 85.75 462 ILE A C 1
ATOM 3648 O O . ILE A 1 462 ? 49.154 7.771 -34.079 1.00 85.75 462 ILE A O 1
ATOM 3652 N N . THR A 1 463 ? 47.199 8.408 -33.183 1.00 85.75 463 THR A N 1
ATOM 3653 C CA . THR A 1 463 ? 46.395 8.067 -34.364 1.00 85.75 463 THR A CA 1
ATOM 3654 C C . THR A 1 463 ? 46.810 8.900 -35.582 1.00 85.75 463 THR A C 1
ATOM 3656 O O . THR A 1 463 ? 46.954 8.353 -36.674 1.00 85.75 463 THR A O 1
ATOM 3659 N N . GLN A 1 464 ? 47.061 10.199 -35.395 1.00 84.38 464 GLN A N 1
ATOM 3660 C CA . GLN A 1 464 ? 47.545 11.101 -36.441 1.00 84.38 464 GLN A CA 1
ATOM 3661 C C . GLN A 1 464 ? 48.932 10.677 -36.945 1.00 84.38 464 GLN A C 1
ATOM 3663 O O . GLN A 1 464 ? 49.100 10.512 -38.155 1.00 84.38 464 GLN A O 1
ATOM 3668 N N . ARG A 1 465 ? 49.881 10.380 -36.043 1.00 82.06 465 ARG A N 1
ATOM 3669 C CA . ARG A 1 465 ? 51.230 9.895 -36.395 1.00 82.06 465 ARG A CA 1
ATOM 3670 C C . ARG A 1 465 ? 51.179 8.581 -37.188 1.00 82.06 465 ARG A C 1
ATOM 3672 O O . ARG A 1 465 ? 51.852 8.464 -38.208 1.00 82.06 465 ARG A O 1
ATOM 3679 N N . ARG A 1 466 ? 50.321 7.625 -36.796 1.00 79.38 466 ARG A N 1
ATOM 3680 C CA . ARG A 1 466 ? 50.089 6.371 -37.551 1.00 79.38 466 ARG A CA 1
ATOM 3681 C C . ARG A 1 466 ? 49.475 6.626 -38.926 1.00 79.38 466 ARG A C 1
ATOM 3683 O O . ARG A 1 466 ? 49.870 5.977 -39.887 1.00 79.38 466 ARG A O 1
ATOM 3690 N N . SER A 1 467 ? 48.524 7.554 -39.028 1.00 76.88 467 SER A N 1
ATOM 3691 C CA . SER A 1 467 ? 47.841 7.863 -40.293 1.00 76.88 467 SER A CA 1
ATOM 3692 C C . SER A 1 467 ? 48.728 8.575 -41.320 1.00 76.88 467 SER A C 1
ATOM 3694 O O . SER A 1 467 ? 48.508 8.418 -42.518 1.00 76.88 467 SER A O 1
ATOM 3696 N N . ALA A 1 468 ? 49.746 9.314 -40.864 1.00 75.38 468 ALA A N 1
ATOM 3697 C CA . ALA A 1 468 ? 50.716 9.990 -41.723 1.00 75.38 468 ALA A CA 1
ATOM 3698 C C . ALA A 1 468 ? 51.766 9.033 -42.330 1.00 75.38 468 ALA A C 1
ATOM 3700 O O . ALA A 1 468 ? 52.418 9.376 -43.315 1.00 75.38 468 ALA A O 1
ATOM 3701 N N . TYR A 1 469 ? 51.921 7.823 -41.780 1.00 73.12 469 TYR A N 1
ATOM 3702 C CA . TYR A 1 469 ? 52.856 6.814 -42.277 1.00 73.12 469 TYR A CA 1
ATOM 3703 C C . TYR A 1 469 ? 52.263 6.021 -43.460 1.00 73.12 469 TYR A C 1
ATOM 3705 O O . TYR A 1 469 ? 51.239 5.349 -43.324 1.00 73.12 469 TYR A O 1
ATOM 3713 N N . ARG A 1 470 ? 52.917 6.074 -44.632 1.00 55.47 470 ARG A N 1
ATOM 3714 C CA . ARG A 1 470 ? 52.486 5.404 -45.877 1.00 55.47 470 ARG A CA 1
ATOM 3715 C C . ARG A 1 470 ? 53.201 4.046 -46.037 1.00 55.47 470 ARG A C 1
ATOM 3717 O O . ARG A 1 470 ? 54.414 4.044 -46.228 1.00 55.47 470 ARG A O 1
ATOM 3724 N N . PRO A 1 471 ? 52.508 2.891 -45.986 1.00 55.84 471 PRO A N 1
ATOM 3725 C CA . PRO A 1 471 ? 53.152 1.595 -46.203 1.00 55.84 471 PRO A CA 1
ATOM 3726 C C . PRO A 1 471 ? 53.385 1.299 -47.698 1.00 55.84 471 PRO A C 1
ATOM 3728 O O . PRO A 1 471 ? 52.618 1.741 -48.556 1.00 55.84 471 PRO A O 1
ATOM 3731 N N . ALA A 1 472 ? 54.414 0.499 -48.001 1.00 46.19 472 ALA A N 1
ATOM 3732 C CA . ALA A 1 472 ? 54.669 -0.065 -49.331 1.00 46.19 472 ALA A CA 1
ATOM 3733 C C . ALA A 1 472 ? 53.535 -1.025 -49.779 1.00 46.19 472 ALA A C 1
ATOM 3735 O O . ALA A 1 472 ? 52.899 -1.667 -48.931 1.00 46.19 472 ALA A O 1
ATOM 3736 N N . PRO A 1 473 ? 53.248 -1.142 -51.093 1.00 45.00 473 PRO A N 1
ATOM 3737 C CA . PRO A 1 473 ? 52.120 -1.925 -51.596 1.00 45.00 473 PRO A CA 1
ATOM 3738 C C . PRO A 1 473 ? 52.287 -3.427 -51.321 1.00 45.00 473 PRO A C 1
ATOM 3740 O O . PRO A 1 473 ? 53.290 -4.039 -51.676 1.00 45.00 473 PRO A O 1
ATOM 3743 N N . ARG A 1 474 ? 51.265 -4.041 -50.708 1.00 44.84 474 ARG A N 1
ATOM 3744 C CA . ARG A 1 474 ? 51.196 -5.494 -50.491 1.00 44.84 474 ARG A CA 1
ATOM 3745 C C . ARG A 1 474 ? 50.906 -6.228 -51.803 1.00 44.84 474 ARG A C 1
ATOM 3747 O O . ARG A 1 474 ? 49.910 -5.943 -52.470 1.00 44.84 474 ARG A O 1
ATOM 3754 N N . VAL A 1 475 ? 51.741 -7.220 -52.108 1.00 43.22 475 VAL A N 1
ATOM 3755 C CA . VAL A 1 475 ? 51.561 -8.204 -53.185 1.00 43.22 475 VAL A CA 1
ATOM 3756 C C . VAL A 1 475 ? 50.245 -8.963 -52.963 1.00 43.22 475 VAL A C 1
ATOM 3758 O O . VAL A 1 475 ? 50.027 -9.552 -51.904 1.00 43.22 475 VAL A O 1
ATOM 3761 N N . LYS A 1 476 ? 49.334 -8.912 -53.943 1.00 39.56 476 LYS A N 1
ATOM 3762 C CA . LYS A 1 476 ? 48.058 -9.643 -53.910 1.00 39.56 476 LYS A CA 1
ATOM 3763 C C . LYS A 1 476 ? 48.290 -11.116 -54.254 1.00 39.56 476 LYS A C 1
ATOM 3765 O O . LYS A 1 476 ? 48.854 -11.420 -55.299 1.00 39.56 476 LYS A O 1
ATOM 3770 N N . GLY A 1 477 ? 47.811 -12.002 -53.382 1.00 42.78 477 GLY A N 1
ATOM 3771 C CA . GLY A 1 477 ? 47.784 -13.451 -53.582 1.00 42.78 477 GLY A CA 1
ATOM 3772 C C . GLY A 1 477 ? 46.827 -13.920 -54.689 1.00 42.78 477 GLY A C 1
ATOM 3773 O O . GLY A 1 477 ? 45.953 -13.180 -55.147 1.00 42.78 477 GLY A O 1
ATOM 3774 N N . GLN A 1 478 ? 47.052 -15.170 -55.097 1.00 44.28 478 GLN A N 1
ATOM 3775 C CA . GLN A 1 478 ? 46.577 -15.873 -56.295 1.00 44.28 478 GLN A CA 1
ATOM 3776 C C . GLN A 1 478 ? 45.042 -15.895 -56.520 1.00 44.28 478 GLN A C 1
ATOM 3778 O O . GLN A 1 478 ? 44.259 -15.838 -55.569 1.00 44.28 478 GLN A O 1
ATOM 3783 N N . PRO A 1 479 ? 44.580 -15.985 -57.788 1.00 48.22 479 PRO A N 1
ATOM 3784 C CA . PRO A 1 479 ? 43.163 -16.079 -58.143 1.00 48.22 479 PRO A CA 1
ATOM 3785 C C . PRO A 1 479 ? 42.537 -17.435 -57.762 1.00 48.22 479 PRO A C 1
ATOM 3787 O O . PRO A 1 479 ? 42.977 -18.467 -58.246 1.00 48.22 479 PRO A O 1
ATOM 3790 N N . LYS A 1 480 ? 41.454 -17.412 -56.970 1.00 50.06 480 LYS A N 1
ATOM 3791 C CA . LYS A 1 480 ? 40.454 -18.497 -56.922 1.00 50.06 480 LYS A CA 1
ATOM 3792 C C . LYS A 1 480 ? 39.521 -18.401 -58.142 1.00 50.06 480 LYS A C 1
ATOM 3794 O O . LYS A 1 480 ? 39.252 -17.283 -58.600 1.00 50.06 480 LYS A O 1
ATOM 3799 N N . ASP A 1 481 ? 39.070 -19.553 -58.639 1.00 56.72 481 ASP A N 1
ATOM 3800 C CA . ASP A 1 481 ? 38.315 -19.761 -59.885 1.00 56.72 481 ASP A CA 1
ATOM 3801 C C . ASP A 1 481 ? 37.179 -18.750 -60.127 1.00 56.72 481 ASP A C 1
ATOM 3803 O O . ASP A 1 481 ? 36.167 -18.700 -59.429 1.00 56.72 481 ASP A O 1
ATOM 3807 N N . HIS A 1 482 ? 37.368 -17.922 -61.157 1.00 56.31 482 HIS A N 1
ATOM 3808 C CA . HIS A 1 482 ? 36.523 -16.782 -61.546 1.00 56.31 482 HIS A CA 1
ATOM 3809 C C . HIS A 1 482 ? 35.208 -17.132 -62.287 1.00 56.31 482 HIS A C 1
ATOM 3811 O O . HIS A 1 482 ? 34.229 -16.405 -62.093 1.00 56.31 482 HIS A O 1
ATOM 3817 N N . PRO A 1 483 ? 35.104 -18.222 -63.081 1.00 59.91 483 PRO A N 1
ATOM 3818 C CA . PRO A 1 483 ? 33.869 -18.530 -63.814 1.00 59.91 483 PRO A CA 1
ATOM 3819 C C . PRO A 1 483 ? 32.696 -18.907 -62.896 1.00 59.91 483 PRO A C 1
ATOM 3821 O O . PRO A 1 483 ? 31.581 -18.419 -63.081 1.00 59.91 483 PRO A O 1
ATOM 3824 N N . THR A 1 484 ? 32.958 -19.712 -61.861 1.00 68.56 484 THR A N 1
ATOM 3825 C CA . THR A 1 484 ? 31.942 -20.236 -60.932 1.00 68.56 484 THR A CA 1
ATOM 3826 C C . THR A 1 484 ? 31.324 -19.130 -60.072 1.00 68.56 484 THR A C 1
ATOM 3828 O O . THR A 1 484 ? 30.105 -19.079 -59.901 1.00 68.56 484 THR A O 1
ATOM 3831 N N . ILE A 1 485 ? 32.144 -18.179 -59.608 1.00 70.88 485 ILE A N 1
ATOM 3832 C CA . ILE A 1 485 ? 31.701 -17.037 -58.789 1.00 70.88 485 ILE A CA 1
ATOM 3833 C C . ILE A 1 485 ? 30.794 -16.100 -59.599 1.00 70.88 485 ILE A C 1
ATOM 3835 O O . ILE A 1 485 ? 29.801 -15.597 -59.074 1.00 70.88 485 ILE A O 1
ATOM 3839 N N . ARG A 1 486 ? 31.082 -15.892 -60.893 1.00 77.50 486 ARG A N 1
ATOM 3840 C CA . ARG A 1 486 ? 30.251 -15.047 -61.768 1.00 77.50 486 ARG A CA 1
ATOM 3841 C C . ARG A 1 486 ? 28.847 -15.623 -61.944 1.00 77.50 486 ARG A C 1
ATOM 3843 O O . ARG A 1 486 ? 27.874 -14.886 -61.808 1.00 77.50 486 ARG A O 1
ATOM 3850 N N . CYS A 1 487 ? 28.743 -16.925 -62.217 1.00 77.25 487 CYS A N 1
ATOM 3851 C CA . CYS A 1 487 ? 27.460 -17.608 -62.395 1.00 77.25 487 CYS A CA 1
ATOM 3852 C C . CYS A 1 487 ? 26.619 -17.587 -61.111 1.00 77.25 487 CYS A C 1
ATOM 3854 O O . CYS A 1 487 ? 25.431 -17.277 -61.162 1.00 77.25 487 CYS A O 1
ATOM 3856 N N . GLN A 1 488 ? 27.239 -17.833 -59.955 1.00 78.31 488 GLN A N 1
ATOM 3857 C CA . GLN A 1 488 ? 26.549 -17.778 -58.665 1.00 78.31 488 GLN A CA 1
ATOM 3858 C C . GLN A 1 488 ? 26.113 -16.350 -58.294 1.00 78.31 488 GLN A C 1
ATOM 3860 O O . GLN A 1 488 ? 25.007 -16.159 -57.795 1.00 78.31 488 GLN A O 1
ATOM 3865 N N . PHE A 1 489 ? 26.926 -15.327 -58.586 1.00 82.94 489 PHE A N 1
ATOM 3866 C CA . PHE A 1 489 ? 26.542 -13.930 -58.356 1.00 82.94 489 PHE A CA 1
ATOM 3867 C C . PHE A 1 489 ? 25.361 -13.520 -59.255 1.00 82.94 489 PHE A C 1
ATOM 3869 O O . PHE A 1 489 ? 24.397 -12.923 -58.779 1.00 82.94 489 PHE A O 1
ATOM 3876 N N . MET A 1 490 ? 25.370 -13.905 -60.535 1.00 80.94 490 MET A N 1
ATOM 3877 C CA . MET A 1 490 ? 24.228 -13.665 -61.428 1.00 80.94 490 MET A CA 1
ATOM 3878 C C . MET A 1 490 ? 22.949 -14.362 -60.941 1.00 80.94 490 MET A C 1
ATOM 3880 O O . MET A 1 490 ? 21.880 -13.760 -60.996 1.00 80.94 490 MET A O 1
ATOM 3884 N N . ALA A 1 491 ? 23.052 -15.584 -60.404 1.00 81.81 491 ALA A N 1
ATOM 3885 C CA . ALA A 1 491 ? 21.910 -16.294 -59.830 1.00 81.81 491 ALA A CA 1
ATOM 3886 C C . ALA A 1 491 ? 21.311 -15.560 -58.615 1.00 81.81 491 ALA A C 1
ATOM 3888 O O . ALA A 1 491 ? 20.093 -15.458 -58.510 1.00 81.81 491 ALA A O 1
ATOM 3889 N N . ILE A 1 492 ? 22.147 -14.990 -57.738 1.00 81.00 492 ILE A N 1
ATOM 3890 C CA . ILE A 1 492 ? 21.683 -14.201 -56.583 1.00 81.00 492 ILE A CA 1
ATOM 3891 C C . ILE A 1 492 ? 20.965 -12.919 -57.040 1.00 81.00 492 ILE A C 1
ATOM 3893 O O . ILE A 1 492 ? 19.922 -12.575 -56.491 1.00 81.00 492 ILE A O 1
ATOM 3897 N N . LEU A 1 493 ? 21.472 -12.231 -58.070 1.00 79.88 493 LEU A N 1
ATOM 3898 C CA . LEU A 1 493 ? 20.827 -11.022 -58.609 1.00 79.88 493 LEU A CA 1
ATOM 3899 C C . LEU A 1 493 ? 19.480 -11.302 -59.292 1.00 79.88 493 LEU A C 1
ATOM 3901 O O . LEU A 1 493 ? 18.622 -10.419 -59.333 1.00 79.88 493 LEU A O 1
ATOM 3905 N N . ALA A 1 494 ? 19.286 -12.514 -59.816 1.00 79.44 494 ALA A N 1
ATOM 3906 C CA . ALA A 1 494 ? 18.049 -12.929 -60.473 1.00 79.44 494 ALA A CA 1
ATOM 3907 C C . ALA A 1 494 ? 16.931 -13.323 -59.489 1.00 79.44 494 ALA A C 1
ATOM 3909 O O . ALA A 1 494 ? 15.763 -13.294 -59.863 1.00 79.44 494 ALA A O 1
ATOM 3910 N N . GLN A 1 495 ? 17.260 -13.663 -58.236 1.00 77.75 495 GLN A N 1
ATOM 3911 C CA . GLN A 1 495 ? 16.285 -14.116 -57.229 1.00 77.75 495 GLN A CA 1
ATOM 3912 C C . GLN A 1 495 ? 15.363 -13.002 -56.697 1.00 77.75 495 GLN A C 1
ATOM 3914 O O . GLN A 1 495 ? 14.389 -13.313 -56.019 1.00 77.75 495 GLN A O 1
ATOM 3919 N N . ALA A 1 496 ? 15.635 -11.728 -57.015 1.00 66.06 496 ALA A N 1
ATOM 3920 C CA . ALA A 1 496 ? 14.803 -10.570 -56.658 1.00 66.06 496 ALA A CA 1
ATOM 3921 C C . ALA A 1 496 ? 14.358 -10.538 -55.174 1.00 66.06 496 ALA A C 1
ATOM 3923 O O . ALA A 1 496 ? 13.208 -10.226 -54.864 1.00 66.06 496 ALA A O 1
ATOM 3924 N N . GLU A 1 497 ? 15.270 -10.858 -54.245 1.00 72.94 497 GLU A N 1
ATOM 3925 C CA . GLU A 1 497 ? 15.008 -10.806 -52.799 1.00 72.94 497 GLU A CA 1
ATOM 3926 C C . GLU A 1 497 ? 14.598 -9.384 -52.355 1.00 72.94 497 GLU A C 1
ATOM 3928 O O . GLU A 1 497 ? 15.244 -8.396 -52.712 1.00 72.94 497 GLU A O 1
ATOM 3933 N N . THR A 1 498 ? 13.544 -9.267 -51.536 1.00 71.75 498 THR A N 1
ATOM 3934 C CA . THR A 1 498 ? 13.111 -7.997 -50.927 1.00 71.75 498 THR A CA 1
ATOM 3935 C C . THR A 1 498 ? 13.231 -8.065 -49.396 1.00 71.75 498 THR A C 1
ATOM 3937 O O . THR A 1 498 ? 12.444 -8.784 -48.773 1.00 71.75 498 THR A O 1
ATOM 3940 N N . PRO A 1 499 ? 14.152 -7.314 -48.753 1.00 70.19 499 PRO A N 1
ATOM 3941 C CA . PRO A 1 499 ? 15.053 -6.309 -49.332 1.00 70.19 499 PRO A CA 1
ATOM 3942 C C . PRO A 1 499 ? 16.251 -6.916 -50.096 1.00 70.19 499 PRO A C 1
ATOM 3944 O O . PRO A 1 499 ? 16.698 -8.006 -49.735 1.00 70.19 499 PRO A O 1
ATOM 3947 N N . PRO A 1 500 ? 16.810 -6.195 -51.091 1.00 78.81 500 PRO A N 1
ATOM 3948 C CA . PRO A 1 500 ? 17.973 -6.659 -51.848 1.00 78.81 500 PRO A CA 1
ATOM 3949 C C . PRO A 1 500 ? 19.191 -6.897 -50.927 1.00 78.81 500 PRO A C 1
ATOM 3951 O O . PRO A 1 500 ? 19.430 -6.104 -50.006 1.00 78.81 500 PRO A O 1
ATOM 3954 N N . PRO A 1 501 ? 19.963 -7.983 -51.135 1.00 80.75 501 PRO A N 1
ATOM 3955 C CA . PRO A 1 501 ? 21.050 -8.380 -50.243 1.00 80.75 501 PRO A CA 1
ATOM 3956 C C . PRO A 1 501 ? 22.269 -7.464 -50.388 1.00 80.75 501 PRO A C 1
ATOM 3958 O O . PRO A 1 501 ? 22.720 -7.189 -51.492 1.00 80.75 501 PRO A O 1
ATOM 3961 N N . SER A 1 502 ? 22.879 -7.059 -49.266 1.00 82.25 502 SER A N 1
ATOM 3962 C CA . SER A 1 502 ? 24.064 -6.188 -49.308 1.00 82.25 502 SER A CA 1
ATOM 3963 C C . SER A 1 502 ? 25.254 -6.825 -50.034 1.00 82.25 502 SER A C 1
ATOM 3965 O O . SER A 1 502 ? 25.483 -8.029 -49.916 1.00 82.25 502 SER A O 1
ATOM 3967 N N . LEU A 1 503 ? 26.124 -6.022 -50.660 1.00 81.44 503 LEU A N 1
ATOM 3968 C CA . LEU A 1 503 ? 27.365 -6.528 -51.278 1.00 81.44 503 LEU A CA 1
ATOM 3969 C C . LEU A 1 503 ? 28.226 -7.390 -50.324 1.00 81.44 503 LEU A C 1
ATOM 3971 O O . LEU A 1 503 ? 28.910 -8.309 -50.769 1.00 81.44 503 LEU A O 1
ATOM 3975 N N . ARG A 1 504 ? 28.212 -7.110 -49.010 1.00 79.81 504 ARG A N 1
ATOM 3976 C CA . ARG A 1 504 ? 28.914 -7.932 -48.001 1.00 79.81 504 ARG A CA 1
ATOM 3977 C C . ARG A 1 504 ? 28.243 -9.285 -47.781 1.00 79.81 504 ARG A C 1
ATOM 3979 O O . ARG A 1 504 ? 28.940 -10.269 -47.570 1.00 79.81 504 ARG A O 1
ATOM 3986 N N . GLU A 1 505 ? 26.919 -9.319 -47.827 1.00 79.56 505 GLU A N 1
ATOM 3987 C CA . GLU A 1 505 ? 26.134 -10.543 -47.694 1.00 79.56 505 GLU A CA 1
ATOM 3988 C C . GLU A 1 505 ? 26.290 -11.425 -48.937 1.00 79.56 505 GLU A C 1
ATOM 3990 O O . GLU A 1 505 ? 26.534 -12.620 -48.812 1.00 79.56 505 GLU A O 1
ATOM 3995 N N . VAL A 1 506 ? 26.289 -10.830 -50.131 1.00 82.12 506 VAL A N 1
ATOM 3996 C CA . VAL A 1 506 ? 26.607 -11.546 -51.374 1.00 82.12 506 VAL A CA 1
ATOM 3997 C C . VAL A 1 506 ? 28.041 -12.087 -51.350 1.00 82.12 506 VAL A C 1
ATOM 3999 O O . VAL A 1 506 ? 28.267 -13.244 -51.685 1.00 82.12 506 VAL A O 1
ATOM 4002 N N . ALA A 1 507 ? 29.010 -11.303 -50.867 1.00 81.75 507 ALA A N 1
ATOM 4003 C CA . ALA A 1 507 ? 30.390 -11.764 -50.692 1.00 81.75 507 ALA A CA 1
ATOM 4004 C C . ALA A 1 507 ? 30.500 -12.960 -49.729 1.00 81.75 507 ALA A C 1
ATOM 4006 O O . ALA A 1 507 ? 31.208 -13.922 -50.020 1.00 81.75 507 ALA A O 1
ATOM 4007 N N . ARG A 1 508 ? 29.744 -12.935 -48.622 1.00 81.12 508 ARG A N 1
ATOM 4008 C CA . ARG A 1 508 ? 29.659 -14.037 -47.655 1.00 81.12 508 ARG A CA 1
ATOM 4009 C C . ARG A 1 508 ? 29.057 -15.301 -48.275 1.00 81.12 508 ARG A C 1
ATOM 4011 O O . ARG A 1 508 ? 29.578 -16.385 -48.047 1.00 81.12 508 ARG A O 1
ATOM 4018 N N . ARG A 1 509 ? 27.981 -15.169 -49.058 1.00 80.31 509 ARG A N 1
ATOM 4019 C CA . ARG A 1 509 ? 27.315 -16.298 -49.738 1.00 80.31 509 ARG A CA 1
ATOM 4020 C C . ARG A 1 509 ? 28.188 -16.940 -50.823 1.00 80.31 509 ARG A C 1
ATOM 4022 O O . ARG A 1 509 ? 28.044 -18.126 -51.083 1.00 80.31 509 ARG A O 1
ATOM 4029 N N . LEU A 1 510 ? 29.096 -16.169 -51.419 1.00 78.38 510 LEU A N 1
ATOM 4030 C CA . LEU A 1 510 ? 30.040 -16.612 -52.453 1.00 78.38 510 LEU A CA 1
ATOM 4031 C C . LEU A 1 510 ? 31.424 -17.002 -51.895 1.00 78.38 510 LEU A C 1
ATOM 4033 O O . LEU A 1 510 ? 32.363 -17.156 -52.673 1.00 78.38 510 LEU A O 1
ATOM 4037 N N . ASP A 1 511 ? 31.569 -17.078 -50.565 1.00 70.94 511 ASP A N 1
ATOM 4038 C CA . ASP A 1 511 ? 32.825 -17.350 -49.842 1.00 70.94 511 ASP A CA 1
ATOM 4039 C C . ASP A 1 511 ? 34.039 -16.561 -50.378 1.00 70.94 511 ASP A C 1
ATOM 4041 O O . ASP A 1 511 ? 35.144 -17.068 -50.598 1.00 70.94 511 ASP A O 1
ATOM 4045 N N . CYS A 1 512 ? 33.827 -15.271 -50.648 1.00 74.62 512 CYS A N 1
ATOM 4046 C CA . CYS A 1 512 ? 34.852 -14.393 -51.194 1.00 74.62 512 CYS A CA 1
ATOM 4047 C C . CYS A 1 512 ? 34.832 -13.016 -50.528 1.00 74.62 512 CYS A C 1
ATOM 4049 O O . CYS A 1 512 ? 33.904 -12.630 -49.819 1.00 74.62 512 CYS A O 1
ATOM 4051 N N . SER A 1 513 ? 35.896 -12.237 -50.731 1.00 77.31 513 SER A N 1
ATOM 4052 C CA . SER A 1 513 ? 35.960 -10.895 -50.157 1.00 77.31 513 SER A CA 1
ATOM 4053 C C . SER A 1 513 ? 35.186 -9.887 -51.016 1.00 77.31 513 SER A C 1
ATOM 4055 O O . SER A 1 513 ? 35.261 -9.900 -52.248 1.00 77.31 513 SER A O 1
ATOM 4057 N N . ALA A 1 514 ? 34.496 -8.941 -50.371 1.00 75.25 514 ALA A N 1
ATOM 4058 C CA . ALA A 1 514 ? 33.779 -7.872 -51.072 1.00 75.25 514 ALA A CA 1
ATOM 4059 C C . ALA A 1 514 ? 34.708 -7.000 -51.946 1.00 75.25 514 ALA A C 1
ATOM 4061 O O . ALA A 1 514 ? 34.264 -6.393 -52.919 1.00 75.25 514 ALA A O 1
ATOM 4062 N N . THR A 1 515 ? 36.005 -6.936 -51.626 1.00 76.19 515 THR A N 1
ATOM 4063 C CA . THR A 1 515 ? 37.017 -6.260 -52.451 1.00 76.19 515 THR A CA 1
ATOM 4064 C C . THR A 1 515 ? 37.360 -7.063 -53.705 1.00 76.19 515 THR A C 1
ATOM 4066 O O . THR A 1 515 ? 37.527 -6.460 -54.765 1.00 76.19 515 THR A O 1
ATOM 4069 N N . THR A 1 516 ? 37.397 -8.397 -53.624 1.00 74.62 516 THR A N 1
ATOM 4070 C CA . THR A 1 516 ? 37.564 -9.286 -54.786 1.00 74.62 516 THR A CA 1
ATOM 4071 C C . THR A 1 516 ? 36.396 -9.141 -55.764 1.00 74.62 516 THR A C 1
ATOM 4073 O O . THR A 1 516 ? 36.635 -8.979 -56.959 1.00 74.62 516 THR A O 1
ATOM 4076 N N . LEU A 1 517 ? 35.150 -9.109 -55.272 1.00 75.19 517 LEU A N 1
ATOM 4077 C CA . LEU A 1 517 ? 33.963 -8.916 -56.119 1.00 75.19 517 LEU A CA 1
ATOM 4078 C C . LEU A 1 517 ? 33.977 -7.568 -56.849 1.00 75.19 517 LEU A C 1
ATOM 4080 O O . LEU A 1 517 ? 33.762 -7.530 -58.057 1.00 75.19 517 LEU A O 1
ATOM 4084 N N . ARG A 1 518 ? 34.317 -6.474 -56.154 1.00 79.62 518 ARG A N 1
ATOM 4085 C CA . ARG A 1 518 ? 34.418 -5.140 -56.780 1.00 79.62 518 ARG A CA 1
ATOM 4086 C C . ARG A 1 518 ? 35.487 -5.071 -57.863 1.00 79.62 518 ARG A C 1
ATOM 4088 O O . ARG A 1 518 ? 35.286 -4.401 -58.864 1.00 79.62 518 ARG A O 1
ATOM 4095 N N . GLN A 1 519 ? 36.626 -5.726 -57.646 1.00 75.88 519 GLN A N 1
ATOM 4096 C CA . GLN A 1 519 ? 37.745 -5.683 -58.589 1.00 75.88 519 GLN A CA 1
ATOM 4097 C C . GLN A 1 519 ? 37.500 -6.541 -59.828 1.00 75.88 519 GLN A C 1
ATOM 4099 O O . GLN A 1 519 ? 37.976 -6.196 -60.902 1.00 75.88 519 GLN A O 1
ATOM 4104 N N . ARG A 1 520 ? 36.799 -7.670 -59.679 1.00 75.06 520 ARG A N 1
ATOM 4105 C CA . ARG A 1 520 ? 36.702 -8.693 -60.728 1.00 75.06 520 ARG A CA 1
ATOM 4106 C C . ARG A 1 520 ? 35.331 -8.800 -61.395 1.00 75.06 520 ARG A C 1
ATOM 4108 O O . ARG A 1 520 ? 35.249 -9.362 -62.482 1.00 75.06 520 ARG A O 1
ATOM 4115 N N . HIS A 1 521 ? 34.279 -8.275 -60.765 1.00 79.56 521 HIS A N 1
ATOM 4116 C CA . HIS A 1 521 ? 32.894 -8.290 -61.251 1.00 79.56 521 HIS A CA 1
ATOM 4117 C C . HIS A 1 521 ? 32.209 -6.937 -60.989 1.00 79.56 521 HIS A C 1
ATOM 4119 O O . HIS A 1 521 ? 31.133 -6.870 -60.392 1.00 79.56 521 HIS A O 1
ATOM 4125 N N . ALA A 1 522 ? 32.850 -5.847 -61.424 1.00 80.81 522 ALA A N 1
ATOM 4126 C CA . ALA A 1 522 ? 32.371 -4.480 -61.209 1.00 80.81 522 ALA A CA 1
ATOM 4127 C C . ALA A 1 522 ? 30.940 -4.262 -61.737 1.00 80.81 522 ALA A C 1
ATOM 4129 O O . ALA A 1 522 ? 30.098 -3.768 -60.996 1.00 80.81 522 ALA A O 1
ATOM 4130 N N . ALA A 1 523 ? 30.634 -4.751 -62.945 1.00 81.62 523 ALA A N 1
ATOM 4131 C CA . ALA A 1 523 ? 29.312 -4.604 -63.561 1.00 81.62 523 ALA A CA 1
ATOM 4132 C C . ALA A 1 523 ? 28.172 -5.232 -62.731 1.00 81.62 523 ALA A C 1
ATOM 4134 O O . ALA A 1 523 ? 27.131 -4.609 -62.544 1.00 81.62 523 ALA A O 1
ATOM 4135 N N . LEU A 1 524 ? 28.380 -6.429 -62.163 1.00 84.12 524 LEU A N 1
ATOM 4136 C CA . LEU A 1 524 ? 27.386 -7.086 -61.296 1.00 84.12 524 LEU A CA 1
ATOM 4137 C C . LEU A 1 524 ? 27.244 -6.363 -59.949 1.00 84.12 524 LEU A C 1
ATOM 4139 O O . LEU A 1 524 ? 26.150 -6.264 -59.398 1.00 84.12 524 LEU A O 1
ATOM 4143 N N . CYS A 1 525 ? 28.343 -5.809 -59.427 1.00 84.19 525 CYS A N 1
ATOM 4144 C CA . CYS A 1 525 ? 28.296 -4.969 -58.231 1.00 84.19 525 CYS A CA 1
ATOM 4145 C C . CYS A 1 525 ? 27.512 -3.674 -58.477 1.00 84.19 525 CYS A C 1
ATOM 4147 O O . CYS A 1 525 ? 26.834 -3.200 -57.569 1.00 84.19 525 CYS A O 1
ATOM 4149 N N . ASP A 1 526 ? 27.614 -3.091 -59.669 1.00 83.69 526 ASP A N 1
ATOM 4150 C CA . ASP A 1 526 ? 26.885 -1.876 -60.024 1.00 83.69 526 ASP A CA 1
ATOM 4151 C C . ASP A 1 526 ? 25.399 -2.159 -60.262 1.00 83.69 526 ASP A C 1
ATOM 4153 O O . ASP A 1 526 ? 24.562 -1.389 -59.798 1.00 83.69 526 ASP A O 1
ATOM 4157 N N . GLN A 1 527 ? 25.058 -3.314 -60.839 1.00 83.31 527 GLN A N 1
ATOM 4158 C CA . GLN A 1 527 ? 23.674 -3.785 -60.927 1.00 83.31 527 GLN A CA 1
ATOM 4159 C C . GLN A 1 527 ? 23.046 -4.004 -59.539 1.00 83.31 527 GLN A C 1
ATOM 4161 O O . GLN A 1 527 ? 21.926 -3.557 -59.299 1.00 83.31 527 GLN A O 1
ATOM 4166 N N . LEU A 1 528 ? 23.778 -4.609 -58.591 1.00 83.31 528 LEU A N 1
ATOM 4167 C CA . LEU A 1 528 ? 23.311 -4.753 -57.206 1.00 83.31 528 LEU A CA 1
ATOM 4168 C C . LEU A 1 528 ? 23.057 -3.390 -56.550 1.00 83.31 528 LEU A C 1
ATOM 4170 O O . LEU A 1 528 ? 22.022 -3.180 -55.925 1.00 83.31 528 LEU A O 1
ATOM 4174 N N . LYS A 1 529 ? 23.984 -2.439 -56.728 1.00 82.75 529 LYS A N 1
ATOM 4175 C CA . LYS A 1 529 ? 23.818 -1.072 -56.214 1.00 82.75 529 LYS A CA 1
ATOM 4176 C C . LYS A 1 529 ? 22.619 -0.369 -56.839 1.00 82.75 529 LYS A C 1
ATOM 4178 O O . LYS A 1 529 ? 21.962 0.391 -56.142 1.00 82.75 529 LYS A O 1
ATOM 4183 N N . GLN A 1 530 ? 22.342 -0.585 -58.125 1.00 81.44 530 GLN A N 1
ATOM 4184 C CA . GLN A 1 530 ? 21.169 -0.017 -58.792 1.00 81.44 530 GLN A CA 1
ATOM 4185 C C . GLN A 1 530 ? 19.868 -0.608 -58.234 1.00 81.44 530 GLN A C 1
ATOM 4187 O O . GLN A 1 530 ? 18.938 0.148 -57.973 1.00 81.44 530 GLN A O 1
ATOM 4192 N N . GLN A 1 531 ? 19.818 -1.919 -57.970 1.00 78.75 531 GLN A N 1
ATOM 4193 C CA . GLN A 1 531 ? 18.666 -2.566 -57.327 1.00 78.75 531 GLN A CA 1
ATOM 4194 C C . GLN A 1 531 ? 18.464 -2.089 -55.878 1.00 78.75 531 GLN A C 1
ATOM 4196 O O . GLN A 1 531 ? 17.346 -1.750 -55.491 1.00 78.75 531 GLN A O 1
ATOM 4201 N N . GLU A 1 532 ? 19.539 -1.987 -55.086 1.00 74.75 532 GLU A N 1
ATOM 4202 C CA . GLU A 1 532 ? 19.499 -1.390 -53.744 1.00 74.75 532 GLU A CA 1
ATOM 4203 C C . GLU A 1 532 ? 19.030 0.072 -53.802 1.00 74.75 532 GLU A C 1
ATOM 4205 O O . GLU A 1 532 ? 18.142 0.471 -53.049 1.00 74.75 532 GLU A O 1
ATOM 4210 N N . ALA A 1 533 ? 19.585 0.872 -54.717 1.00 77.12 533 ALA A N 1
ATOM 4211 C CA . ALA A 1 533 ? 19.235 2.279 -54.879 1.00 77.12 533 ALA A CA 1
ATOM 4212 C C . ALA A 1 533 ? 17.771 2.462 -55.291 1.00 77.12 533 ALA A C 1
ATOM 4214 O O . ALA A 1 533 ? 17.098 3.296 -54.695 1.00 77.12 533 ALA A O 1
ATOM 4215 N N . ALA A 1 534 ? 17.259 1.666 -56.233 1.00 78.69 534 ALA A N 1
ATOM 4216 C CA . ALA A 1 534 ? 15.859 1.707 -56.649 1.00 78.69 534 ALA A CA 1
ATOM 4217 C C . ALA A 1 534 ? 14.909 1.334 -55.495 1.00 78.69 534 ALA A C 1
ATOM 4219 O O . ALA A 1 534 ? 13.917 2.026 -55.262 1.00 78.69 534 ALA A O 1
ATOM 4220 N N . PHE A 1 535 ? 15.246 0.303 -54.710 1.00 77.00 535 PHE A N 1
ATOM 4221 C CA . PHE A 1 535 ? 14.473 -0.093 -53.527 1.00 77.00 535 PHE A CA 1
ATOM 4222 C C . PHE A 1 535 ? 14.436 1.014 -52.460 1.00 77.00 535 PHE A C 1
ATOM 4224 O O . PHE A 1 535 ? 13.369 1.351 -51.940 1.00 77.00 535 PHE A O 1
ATOM 4231 N N . TYR A 1 536 ? 15.585 1.622 -52.144 1.00 70.31 536 TYR A N 1
ATOM 4232 C CA . TYR A 1 536 ? 15.634 2.730 -51.188 1.00 70.31 536 TYR A CA 1
ATOM 4233 C C . TYR A 1 536 ? 14.982 4.005 -51.738 1.00 70.31 536 TYR A C 1
ATOM 4235 O O . TYR A 1 536 ? 14.322 4.695 -50.971 1.00 70.31 536 TYR A O 1
ATOM 4243 N N . GLN A 1 537 ? 15.088 4.306 -53.036 1.00 73.50 537 GLN A N 1
ATOM 4244 C CA . GLN A 1 537 ? 14.402 5.441 -53.668 1.00 73.50 537 GLN A CA 1
ATOM 4245 C C . GLN A 1 537 ? 12.877 5.304 -53.579 1.00 73.50 537 GLN A C 1
ATOM 4247 O O . GLN A 1 537 ? 12.216 6.254 -53.162 1.00 73.50 537 GLN A O 1
ATOM 4252 N N . ALA A 1 538 ? 12.327 4.117 -53.857 1.00 71.44 538 ALA A N 1
ATOM 4253 C CA . ALA A 1 538 ? 10.897 3.846 -53.699 1.00 71.44 538 ALA A CA 1
ATOM 4254 C C . ALA A 1 538 ? 10.437 3.986 -52.235 1.00 71.44 538 ALA A C 1
ATOM 4256 O O . ALA A 1 538 ? 9.395 4.575 -51.960 1.00 71.44 538 ALA A O 1
ATOM 4257 N N . LYS A 1 539 ? 11.247 3.515 -51.275 1.00 66.81 539 LYS A N 1
ATOM 4258 C CA . LYS A 1 539 ? 10.964 3.656 -49.835 1.00 66.81 539 LYS A CA 1
ATOM 4259 C C . LYS A 1 539 ? 11.093 5.101 -49.330 1.00 66.81 539 LYS A C 1
ATOM 4261 O O . LYS A 1 539 ? 10.454 5.454 -48.344 1.00 66.81 539 LYS A O 1
ATOM 4266 N N . ILE A 1 540 ? 11.932 5.921 -49.967 1.00 68.56 540 ILE A N 1
ATOM 4267 C CA . ILE A 1 540 ? 12.177 7.325 -49.603 1.00 68.56 540 ILE A CA 1
ATOM 4268 C C . ILE A 1 540 ? 11.102 8.259 -50.173 1.00 68.56 540 ILE A C 1
ATOM 4270 O O . ILE A 1 540 ? 10.763 9.230 -49.503 1.00 68.56 540 ILE A O 1
ATOM 4274 N N . ALA A 1 541 ? 10.541 7.967 -51.350 1.00 74.19 541 ALA A N 1
ATOM 4275 C CA . ALA A 1 541 ? 9.558 8.825 -52.022 1.00 74.19 541 ALA A CA 1
ATOM 4276 C C . ALA A 1 541 ? 8.285 9.097 -51.189 1.00 74.19 541 ALA A C 1
ATOM 4278 O O . ALA A 1 541 ? 7.716 10.180 -51.273 1.00 74.19 541 ALA A O 1
ATOM 4279 N N . ASP A 1 542 ? 7.881 8.146 -50.344 1.00 73.75 542 ASP A N 1
ATOM 4280 C CA . ASP A 1 542 ? 6.682 8.212 -49.490 1.00 73.75 542 ASP A CA 1
ATOM 4281 C C . ASP A 1 542 ? 6.927 8.913 -48.127 1.00 73.75 542 ASP A C 1
ATOM 4283 O O . ASP A 1 542 ? 5.999 9.321 -47.426 1.00 73.75 542 ASP A O 1
ATOM 4287 N N . LEU A 1 543 ? 8.192 9.096 -47.722 1.00 74.38 543 LEU A N 1
ATOM 4288 C CA . LEU A 1 543 ? 8.537 9.643 -46.400 1.00 74.38 543 LEU A CA 1
ATOM 4289 C C . LEU A 1 543 ? 8.184 11.127 -46.197 1.00 74.38 543 LEU A C 1
ATOM 4291 O O . LEU A 1 543 ? 7.723 11.447 -45.098 1.00 74.38 543 LEU A O 1
ATOM 4295 N N . PRO A 1 544 ? 8.370 12.038 -47.176 1.00 75.50 544 PRO A N 1
ATOM 4296 C CA . PRO A 1 544 ? 8.009 13.445 -47.012 1.00 75.50 544 PRO A CA 1
ATOM 4297 C C . PRO A 1 544 ? 6.509 13.646 -46.776 1.00 75.50 544 PRO A C 1
ATOM 4299 O O . PRO A 1 544 ? 6.137 14.400 -45.880 1.00 75.50 544 PRO A O 1
ATOM 4302 N N . ALA A 1 545 ? 5.655 12.928 -47.516 1.00 78.44 545 ALA A N 1
ATOM 4303 C CA . ALA A 1 545 ? 4.199 13.009 -47.381 1.00 78.44 545 ALA A CA 1
ATOM 4304 C C . ALA A 1 545 ? 3.740 12.543 -45.991 1.00 78.44 545 ALA A C 1
ATOM 4306 O O . ALA A 1 545 ? 3.026 13.255 -45.288 1.00 78.44 545 ALA A O 1
ATOM 4307 N N . ARG A 1 546 ? 4.254 11.399 -45.528 1.00 77.50 546 ARG A N 1
ATOM 4308 C CA . ARG A 1 546 ? 3.935 10.853 -44.200 1.00 77.50 546 ARG A CA 1
ATOM 4309 C C . ARG A 1 546 ? 4.489 11.686 -43.049 1.00 77.50 546 ARG A C 1
ATOM 4311 O O . ARG A 1 546 ? 3.890 11.726 -41.977 1.00 77.50 546 ARG A O 1
ATOM 4318 N N . LEU A 1 547 ? 5.639 12.338 -43.235 1.00 77.19 547 LEU A N 1
ATOM 4319 C CA . LEU A 1 547 ? 6.176 13.266 -42.241 1.00 77.19 547 LEU A CA 1
ATOM 4320 C C . LEU A 1 547 ? 5.334 14.547 -42.180 1.00 77.19 547 LEU A C 1
ATOM 4322 O O . LEU A 1 547 ? 5.035 15.002 -41.080 1.00 77.19 547 LEU A O 1
ATOM 4326 N N . ALA A 1 548 ? 4.906 15.081 -43.328 1.00 77.88 548 ALA A N 1
ATOM 4327 C CA . ALA A 1 548 ? 4.012 16.234 -43.399 1.00 77.88 548 ALA A CA 1
ATOM 4328 C C . ALA A 1 548 ? 2.649 15.950 -42.744 1.00 77.88 548 ALA A C 1
ATOM 4330 O O . ALA A 1 548 ? 2.165 16.782 -41.984 1.00 77.88 548 ALA A O 1
ATOM 4331 N N . GLU A 1 549 ? 2.074 14.757 -42.929 1.00 79.25 549 GLU A N 1
ATOM 4332 C CA . GLU A 1 549 ? 0.854 14.334 -42.223 1.00 79.25 549 GLU A CA 1
ATOM 4333 C C . GLU A 1 549 ? 1.029 14.305 -40.698 1.00 79.25 549 GLU A C 1
ATOM 4335 O O . GLU A 1 549 ? 0.144 14.739 -39.966 1.00 79.25 549 GLU A O 1
ATOM 4340 N N . ILE A 1 550 ? 2.174 13.829 -40.196 1.00 73.00 550 ILE A N 1
ATOM 4341 C CA . ILE A 1 550 ? 2.465 13.803 -38.752 1.00 73.00 550 ILE A CA 1
ATOM 4342 C C . ILE A 1 550 ? 2.655 15.221 -38.194 1.00 73.00 550 ILE A C 1
ATOM 4344 O O . ILE A 1 550 ? 2.293 15.469 -37.047 1.00 73.00 550 ILE A O 1
ATOM 4348 N N . VAL A 1 551 ? 3.221 16.142 -38.980 1.00 72.06 551 VAL A N 1
ATOM 4349 C CA . VAL A 1 551 ? 3.377 17.555 -38.593 1.00 72.06 551 VAL A CA 1
ATOM 4350 C C . VAL A 1 551 ? 2.030 18.289 -38.622 1.00 72.06 551 VAL A C 1
ATOM 4352 O O . VAL A 1 551 ? 1.743 19.066 -37.711 1.00 72.06 551 VAL A O 1
ATOM 4355 N N . ALA A 1 552 ? 1.189 18.006 -39.621 1.00 73.19 552 ALA A N 1
ATOM 4356 C CA . ALA A 1 552 ? -0.148 18.580 -39.780 1.00 73.19 552 ALA A CA 1
ATOM 4357 C C . ALA A 1 552 ? -1.167 18.018 -38.775 1.00 73.19 552 ALA A C 1
ATOM 4359 O O . ALA A 1 552 ? -2.109 18.711 -38.382 1.00 73.19 552 ALA A O 1
ATOM 4360 N N . ALA A 1 553 ? -0.979 16.777 -38.321 1.00 68.94 553 ALA A N 1
ATOM 4361 C CA . ALA A 1 553 ? -1.721 16.218 -37.206 1.00 68.94 553 ALA A CA 1
ATOM 4362 C C . ALA A 1 553 ? -1.391 17.031 -35.945 1.00 68.94 553 ALA A C 1
ATOM 4364 O O . ALA A 1 553 ? -0.324 16.891 -35.352 1.00 68.94 553 ALA A O 1
ATOM 4365 N N . ASN A 1 554 ? -2.311 17.908 -35.539 1.00 59.34 554 ASN A N 1
ATOM 4366 C CA . ASN A 1 554 ? -2.198 18.767 -34.360 1.00 59.34 554 ASN A CA 1
ATOM 4367 C C . ASN A 1 554 ? -2.247 17.952 -33.048 1.00 59.34 554 ASN A C 1
ATOM 4369 O O . ASN A 1 554 ? -3.176 18.055 -32.248 1.00 59.34 554 ASN A O 1
ATOM 4373 N N . GLU A 1 555 ? -1.239 17.109 -32.820 1.00 62.25 555 GLU A N 1
ATOM 4374 C CA . GLU A 1 555 ? -1.051 16.376 -31.574 1.00 62.25 555 GLU A CA 1
ATOM 4375 C C . GLU A 1 555 ? -0.829 17.378 -30.424 1.00 62.25 555 GLU A C 1
ATOM 4377 O O . GLU A 1 555 ? -0.114 18.372 -30.560 1.00 62.25 555 GLU A O 1
ATOM 4382 N N . THR A 1 556 ? -1.439 17.114 -29.262 1.00 58.53 556 THR A N 1
ATOM 4383 C CA . THR A 1 556 ? -1.433 17.999 -28.076 1.00 58.53 556 THR A CA 1
ATOM 4384 C C . THR A 1 556 ? -0.045 18.254 -27.471 1.00 58.53 556 THR A C 1
ATOM 4386 O O . THR A 1 556 ? 0.085 19.067 -26.562 1.00 58.53 556 THR A O 1
ATOM 4389 N N . SER A 1 557 ? 0.984 17.532 -27.916 1.00 66.69 557 SER A N 1
ATOM 4390 C CA . SER A 1 557 ? 2.379 17.707 -27.501 1.00 66.69 557 SER A CA 1
ATOM 4391 C C . SER A 1 557 ? 3.303 17.331 -28.650 1.00 66.69 557 SER A C 1
ATOM 4393 O O . SER A 1 557 ? 3.094 16.270 -29.243 1.00 66.69 557 SER A O 1
ATOM 4395 N N . ALA A 1 558 ? 4.345 18.121 -28.910 1.00 69.94 558 ALA A N 1
ATOM 4396 C CA . ALA A 1 558 ? 5.282 17.865 -29.997 1.00 69.94 558 ALA A CA 1
ATOM 4397 C C . ALA A 1 558 ? 5.952 16.476 -29.859 1.00 69.94 558 ALA A C 1
ATOM 4399 O O . ALA A 1 558 ? 6.707 16.238 -28.902 1.00 69.94 558 ALA A O 1
ATOM 4400 N N . PRO A 1 559 ? 5.716 15.531 -30.792 1.00 75.19 559 PRO A N 1
ATOM 4401 C CA . PRO A 1 559 ? 6.346 14.220 -30.743 1.00 75.19 559 PRO A CA 1
ATOM 4402 C C . PRO A 1 559 ? 7.865 14.338 -30.930 1.00 75.19 559 PRO A C 1
ATOM 4404 O O . PRO A 1 559 ? 8.369 15.094 -31.756 1.00 75.19 559 PRO A O 1
ATOM 4407 N N . SER A 1 560 ? 8.639 13.562 -30.164 1.00 80.50 560 SER A N 1
ATOM 4408 C CA . SER A 1 560 ? 10.099 13.557 -30.331 1.00 80.50 560 SER A CA 1
ATOM 4409 C C . SER A 1 560 ? 10.502 12.965 -31.686 1.00 80.50 560 SER A C 1
ATOM 4411 O O . SER A 1 560 ? 9.905 11.989 -32.139 1.00 80.50 560 SER A O 1
ATOM 4413 N N . LEU A 1 561 ? 11.601 13.454 -32.273 1.00 81.19 561 LEU A N 1
ATOM 4414 C CA . LEU A 1 561 ? 12.151 12.908 -33.524 1.00 81.19 561 LEU A CA 1
ATOM 4415 C C . LEU A 1 561 ? 12.405 11.388 -33.449 1.00 81.19 561 LEU A C 1
ATOM 4417 O O . LEU A 1 561 ? 12.283 10.674 -34.438 1.00 81.19 561 LEU A O 1
ATOM 4421 N N . ARG A 1 562 ? 12.700 10.869 -32.248 1.00 79.81 562 ARG A N 1
ATOM 4422 C CA . ARG A 1 562 ? 12.858 9.431 -31.985 1.00 79.81 562 ARG A CA 1
ATOM 4423 C C . ARG A 1 562 ? 11.530 8.666 -32.030 1.00 79.81 562 ARG A C 1
ATOM 4425 O O . ARG A 1 562 ? 11.501 7.538 -32.509 1.00 79.81 562 ARG A O 1
ATOM 4432 N N . ALA A 1 563 ? 10.443 9.263 -31.543 1.00 80.38 563 ALA A N 1
ATOM 4433 C CA . ALA A 1 563 ? 9.106 8.676 -31.627 1.00 80.38 563 ALA A CA 1
ATOM 4434 C C . ALA A 1 563 ? 8.611 8.641 -33.081 1.00 80.38 563 ALA A C 1
ATOM 4436 O O . ALA A 1 563 ? 8.059 7.634 -33.514 1.00 80.38 563 ALA A O 1
ATOM 4437 N N . ILE A 1 564 ? 8.886 9.697 -33.851 1.00 81.00 564 ILE A N 1
ATOM 4438 C CA . ILE A 1 564 ? 8.582 9.768 -35.287 1.00 81.00 564 ILE A CA 1
ATOM 4439 C C . ILE A 1 564 ? 9.405 8.734 -36.069 1.00 81.00 564 ILE A C 1
ATOM 4441 O O . ILE A 1 564 ? 8.849 7.973 -36.854 1.00 81.00 564 ILE A O 1
ATOM 4445 N N . SER A 1 565 ? 10.705 8.619 -35.778 1.00 84.00 565 SER A N 1
ATOM 4446 C CA . SER A 1 565 ? 11.586 7.582 -36.337 1.00 84.00 565 SER A CA 1
ATOM 4447 C C . SER A 1 565 ? 11.042 6.162 -36.115 1.00 84.00 565 SER A C 1
ATOM 4449 O O . SER A 1 565 ? 11.016 5.358 -37.045 1.00 84.00 565 SER A O 1
ATOM 4451 N N . HIS A 1 566 ? 10.523 5.865 -34.918 1.00 78.56 566 HIS A N 1
ATOM 4452 C CA . HIS A 1 566 ? 9.897 4.573 -34.624 1.00 78.56 566 HIS A CA 1
ATOM 4453 C C . HIS A 1 566 ? 8.551 4.375 -35.344 1.00 78.56 566 HIS A C 1
ATOM 4455 O O . HIS A 1 566 ? 8.255 3.266 -35.778 1.00 78.56 566 HIS A O 1
ATOM 4461 N N . ARG A 1 567 ? 7.725 5.422 -35.481 1.00 79.19 567 ARG A N 1
ATOM 4462 C CA . ARG A 1 567 ? 6.441 5.357 -36.212 1.00 79.19 567 ARG A CA 1
ATOM 4463 C C . ARG A 1 567 ? 6.637 5.125 -37.710 1.00 79.19 567 ARG A C 1
ATOM 4465 O O . ARG A 1 567 ? 5.845 4.420 -38.323 1.00 79.19 567 ARG A O 1
ATOM 4472 N N . LEU A 1 568 ? 7.688 5.706 -38.283 1.00 76.44 568 LEU A N 1
ATOM 4473 C CA . LEU A 1 568 ? 8.002 5.589 -39.707 1.00 76.44 568 LEU A CA 1
ATOM 4474 C C . LEU A 1 568 ? 8.885 4.373 -40.030 1.00 76.44 568 LEU A C 1
ATOM 4476 O O . LEU A 1 568 ? 9.014 4.016 -41.197 1.00 76.44 568 LEU A O 1
ATOM 4480 N N . GLY A 1 569 ? 9.483 3.720 -39.024 1.00 73.06 569 GLY A N 1
ATOM 4481 C CA . GLY A 1 569 ? 10.401 2.594 -39.232 1.00 73.06 569 GLY A CA 1
ATOM 4482 C C . GLY A 1 569 ? 11.695 2.998 -39.950 1.00 73.06 569 GLY A C 1
ATOM 4483 O O . GLY A 1 569 ? 12.278 2.193 -40.678 1.00 73.06 569 GLY A O 1
ATOM 4484 N N . VAL A 1 570 ? 12.123 4.254 -39.781 1.00 75.69 570 VAL A N 1
ATOM 4485 C CA . VAL A 1 570 ? 13.292 4.854 -40.445 1.00 75.69 570 VAL A CA 1
ATOM 4486 C C . VAL A 1 570 ? 14.177 5.522 -39.408 1.00 75.69 570 VAL A C 1
ATOM 4488 O O . VAL A 1 570 ? 13.682 6.201 -38.511 1.00 75.69 570 VAL A O 1
ATOM 4491 N N . GLU A 1 571 ? 15.494 5.359 -39.519 1.00 77.31 571 GLU A N 1
ATOM 4492 C CA . GLU A 1 571 ? 16.433 5.967 -38.581 1.00 77.31 571 GLU A CA 1
ATOM 4493 C C . GLU A 1 571 ? 16.421 7.502 -38.635 1.00 77.31 571 GLU A C 1
ATOM 4495 O O . GLU A 1 571 ? 16.396 8.117 -39.702 1.00 77.31 571 GLU A O 1
ATOM 4500 N N . SER A 1 572 ? 16.532 8.138 -37.466 1.00 76.88 572 SER A N 1
ATOM 4501 C CA . SER A 1 572 ? 16.471 9.597 -37.299 1.00 76.88 572 SER A CA 1
ATOM 4502 C C . SER A 1 572 ? 17.478 10.387 -38.144 1.00 76.88 572 SER A C 1
ATOM 4504 O O . SER A 1 572 ? 17.266 11.570 -38.396 1.00 76.88 572 SER A O 1
ATOM 4506 N N . HIS A 1 573 ? 18.594 9.774 -38.547 1.00 77.38 573 HIS A N 1
ATOM 4507 C CA . HIS A 1 573 ? 19.612 10.430 -39.367 1.00 77.38 573 HIS A CA 1
ATOM 4508 C C . HIS A 1 573 ? 19.185 10.555 -40.841 1.00 77.38 573 HIS A C 1
ATOM 4510 O O . HIS A 1 573 ? 19.527 11.540 -41.490 1.00 77.38 573 HIS A O 1
ATOM 4516 N N . LEU A 1 574 ? 18.395 9.602 -41.351 1.00 73.19 574 LEU A N 1
ATOM 4517 C CA . LEU A 1 574 ? 17.859 9.631 -42.714 1.00 73.19 574 LEU A CA 1
ATOM 4518 C C . LEU A 1 574 ? 16.755 10.679 -42.843 1.00 73.19 574 LEU A C 1
ATOM 4520 O O . LEU A 1 574 ? 16.750 11.433 -43.809 1.00 73.19 574 LEU A O 1
ATOM 4524 N N . LEU A 1 575 ? 15.892 10.805 -41.831 1.00 75.81 575 LEU A N 1
ATOM 4525 C CA . LEU A 1 575 ? 14.846 11.835 -41.796 1.00 75.81 575 LEU A CA 1
ATOM 4526 C C . LEU A 1 575 ? 15.434 13.251 -41.886 1.00 75.81 575 LEU A C 1
ATOM 4528 O O . LEU A 1 575 ? 14.974 14.057 -42.687 1.00 75.81 575 LEU A O 1
ATOM 4532 N N . LYS A 1 576 ? 16.518 13.521 -41.146 1.00 80.69 576 LYS A N 1
ATOM 4533 C CA . LYS A 1 576 ? 17.233 14.809 -41.197 1.00 80.69 576 LYS A CA 1
ATOM 4534 C C . LYS A 1 576 ? 17.882 15.099 -42.550 1.00 80.69 576 LYS A C 1
ATOM 4536 O O . LYS A 1 576 ? 18.073 16.259 -42.884 1.00 80.69 576 LYS A O 1
ATOM 4541 N N . LYS A 1 577 ? 18.272 14.057 -43.287 1.00 77.25 577 LYS A N 1
ATOM 4542 C CA . LYS A 1 577 ? 18.927 14.188 -44.594 1.00 77.25 577 LYS A CA 1
ATOM 4543 C C . LYS A 1 577 ? 17.916 14.398 -45.724 1.00 77.25 577 LYS A C 1
ATOM 4545 O O . LYS A 1 577 ? 18.232 15.090 -46.680 1.00 77.25 577 LYS A O 1
ATOM 4550 N N . ILE A 1 578 ? 16.742 13.776 -45.620 1.00 75.19 578 ILE A N 1
ATOM 4551 C CA . ILE A 1 578 ? 15.708 13.775 -46.665 1.00 75.19 578 ILE A CA 1
ATOM 4552 C C . ILE A 1 578 ? 14.754 14.969 -46.503 1.00 75.19 578 ILE A C 1
ATOM 4554 O O . ILE A 1 578 ? 14.414 15.603 -47.494 1.00 75.19 578 ILE A O 1
ATOM 4558 N N . CYS A 1 579 ? 14.351 15.301 -45.271 1.00 76.31 579 CYS A N 1
ATOM 4559 C CA . CYS A 1 579 ? 13.417 16.395 -44.973 1.00 76.31 579 CYS A CA 1
ATOM 4560 C C . CYS A 1 579 ? 13.944 17.266 -43.815 1.00 76.31 579 CYS A C 1
ATOM 4562 O O . CYS A 1 579 ? 13.409 17.196 -42.700 1.00 76.31 579 CYS A O 1
ATOM 4564 N N . PRO A 1 580 ? 15.011 18.058 -44.035 1.00 81.88 580 PRO A N 1
ATOM 4565 C CA . PRO A 1 580 ? 15.625 18.871 -42.986 1.00 81.88 580 PRO A CA 1
ATOM 4566 C C . PRO A 1 580 ? 14.663 19.920 -42.416 1.00 81.88 580 PRO A C 1
ATOM 4568 O O . PRO A 1 580 ? 14.621 20.084 -41.198 1.00 81.88 580 PRO A O 1
ATOM 4571 N N . ASP A 1 581 ? 13.851 20.552 -43.265 1.00 81.88 581 ASP A N 1
ATOM 4572 C CA . ASP A 1 581 ? 12.978 21.668 -42.878 1.00 81.88 581 ASP A CA 1
ATOM 4573 C C . ASP A 1 581 ? 11.844 21.215 -41.947 1.00 81.88 581 ASP A C 1
ATOM 4575 O O . ASP A 1 581 ? 11.682 21.755 -40.855 1.00 81.88 581 ASP A O 1
ATOM 4579 N N . LEU A 1 582 ? 11.144 20.127 -42.295 1.00 80.50 582 LEU A N 1
ATOM 4580 C CA . LEU A 1 582 ? 10.110 19.530 -41.435 1.00 80.50 582 LEU A CA 1
ATOM 4581 C C . LEU A 1 582 ? 10.698 19.014 -40.111 1.00 80.50 582 LEU A C 1
ATOM 4583 O O . LEU A 1 582 ? 10.094 19.144 -39.046 1.00 80.50 582 LEU A O 1
ATOM 4587 N N . CYS A 1 583 ? 11.907 18.442 -40.146 1.00 82.38 583 CYS A N 1
ATOM 4588 C CA . CYS A 1 583 ? 12.598 18.023 -38.926 1.00 82.38 583 CYS A CA 1
ATOM 4589 C C . CYS A 1 583 ? 12.975 19.218 -38.038 1.00 82.38 583 CYS A C 1
ATOM 4591 O O . CYS A 1 583 ? 12.922 19.100 -36.811 1.00 82.38 583 CYS A O 1
ATOM 4593 N N . TYR A 1 584 ? 13.377 20.339 -38.638 1.00 84.81 584 TYR A N 1
ATOM 4594 C CA . TYR A 1 584 ? 13.684 21.577 -37.931 1.00 84.81 584 TYR A CA 1
ATOM 4595 C C . TYR A 1 584 ? 12.429 22.156 -37.270 1.00 84.81 584 TYR A C 1
ATOM 4597 O O . TYR A 1 584 ? 12.466 22.454 -36.077 1.00 84.81 584 TYR A O 1
ATOM 4605 N N . GLU A 1 585 ? 11.303 22.189 -37.983 1.00 82.88 585 GLU A N 1
ATOM 4606 C CA . GLU A 1 585 ? 10.011 22.653 -37.468 1.00 82.88 585 GLU A CA 1
ATOM 4607 C C . GLU A 1 585 ? 9.552 21.850 -36.236 1.00 82.88 585 GLU A C 1
ATOM 4609 O O . GLU A 1 585 ? 9.211 22.422 -35.198 1.00 82.88 585 GLU A O 1
ATOM 4614 N N . ILE A 1 586 ? 9.651 20.514 -36.283 1.00 81.62 586 ILE A N 1
ATOM 4615 C CA . ILE A 1 586 ? 9.333 19.634 -35.142 1.00 81.62 586 ILE A CA 1
ATOM 4616 C C . ILE A 1 586 ? 10.230 19.939 -33.933 1.00 81.62 586 ILE A C 1
ATOM 4618 O O . ILE A 1 586 ? 9.769 19.974 -32.787 1.00 81.62 586 ILE A O 1
ATOM 4622 N N . LEU A 1 587 ? 11.531 20.137 -34.167 1.00 83.88 587 LEU A N 1
ATOM 4623 C CA . LEU A 1 587 ? 12.486 20.440 -33.101 1.00 83.88 587 LEU A CA 1
ATOM 4624 C C . LEU A 1 587 ? 12.233 21.826 -32.495 1.00 83.88 587 LEU A C 1
ATOM 4626 O O . LEU A 1 587 ? 12.290 21.962 -31.271 1.00 83.88 587 LEU A O 1
ATOM 4630 N N . GLN A 1 588 ? 11.905 22.819 -33.321 1.00 84.44 588 GLN A N 1
ATOM 4631 C CA . GLN A 1 588 ? 11.583 24.180 -32.900 1.00 84.44 588 GLN A CA 1
ATOM 4632 C C . GLN A 1 588 ? 10.273 24.226 -32.100 1.00 84.44 588 GLN A C 1
ATOM 4634 O O . GLN A 1 588 ? 10.226 24.837 -31.028 1.00 84.44 588 GLN A O 1
ATOM 4639 N N . ARG A 1 589 ? 9.235 23.500 -32.536 1.00 81.88 589 ARG A N 1
ATOM 4640 C CA . ARG A 1 589 ? 7.982 23.325 -31.781 1.00 81.88 589 ARG A CA 1
ATOM 4641 C C . ARG A 1 589 ? 8.232 22.656 -30.427 1.00 81.88 589 ARG A C 1
ATOM 4643 O O . ARG A 1 589 ? 7.793 23.143 -29.390 1.00 81.88 589 ARG A O 1
ATOM 4650 N N . GLY A 1 590 ? 9.041 21.596 -30.395 1.00 82.44 590 GLY A N 1
ATOM 4651 C CA . GLY A 1 590 ? 9.421 20.948 -29.137 1.00 82.44 590 GLY A CA 1
ATOM 4652 C C . GLY A 1 590 ? 10.247 21.844 -28.203 1.00 82.44 590 GLY A C 1
ATOM 4653 O O . GLY A 1 590 ? 10.160 21.714 -26.980 1.00 82.44 590 GLY A O 1
ATOM 4654 N N . GLN A 1 591 ? 11.059 22.754 -28.745 1.00 84.19 591 GLN A N 1
ATOM 4655 C CA . GLN A 1 591 ? 11.837 23.710 -27.958 1.00 84.19 591 GLN A CA 1
ATOM 4656 C C . GLN A 1 591 ? 10.959 24.820 -27.371 1.00 84.19 591 GLN A C 1
ATOM 4658 O O . GLN A 1 591 ? 11.088 25.120 -26.182 1.00 84.19 591 GLN A O 1
ATOM 4663 N N . THR A 1 592 ? 10.050 25.384 -28.165 1.00 85.44 592 THR A N 1
ATOM 4664 C CA . THR A 1 592 ? 9.105 26.423 -27.724 1.00 85.44 592 THR A CA 1
ATOM 4665 C C . THR A 1 592 ? 8.145 25.894 -26.656 1.00 85.44 592 THR A C 1
ATOM 4667 O O . THR A 1 592 ? 7.997 26.532 -25.617 1.00 85.44 592 THR A O 1
ATOM 4670 N N . GLU A 1 593 ? 7.605 24.679 -26.808 1.00 81.94 593 GLU A N 1
ATOM 4671 C CA . GLU A 1 593 ? 6.773 24.029 -25.780 1.00 81.94 593 GLU A CA 1
ATOM 4672 C C . GLU A 1 593 ? 7.534 23.816 -24.458 1.00 81.94 593 GLU A C 1
ATOM 4674 O O . GLU A 1 593 ? 7.003 24.063 -23.373 1.00 81.94 593 GLU A O 1
ATOM 4679 N N . ARG A 1 594 ? 8.811 23.406 -24.514 1.00 82.25 594 ARG A N 1
ATOM 4680 C CA . ARG A 1 594 ? 9.650 23.257 -23.308 1.00 82.25 594 ARG A CA 1
ATOM 4681 C C . ARG A 1 594 ? 9.949 24.595 -22.641 1.00 82.25 594 ARG A C 1
ATOM 4683 O O . ARG A 1 594 ? 9.978 24.656 -21.412 1.00 82.25 594 ARG A O 1
ATOM 4690 N N . GLN A 1 595 ? 10.189 25.644 -23.426 1.00 84.81 595 GLN A N 1
ATOM 4691 C CA . GLN A 1 595 ? 10.407 26.995 -22.910 1.00 84.81 595 GLN A CA 1
ATOM 4692 C C . GLN A 1 595 ? 9.134 27.555 -22.267 1.00 84.81 595 GLN A C 1
ATOM 4694 O O . GLN A 1 595 ? 9.208 28.059 -21.149 1.00 84.81 595 GLN A O 1
ATOM 4699 N N . ALA A 1 596 ? 7.972 27.375 -22.899 1.00 84.44 596 ALA A N 1
ATOM 4700 C CA . ALA A 1 596 ? 6.676 27.758 -22.345 1.00 84.44 596 ALA A CA 1
ATOM 4701 C C . ALA A 1 596 ? 6.369 27.004 -21.039 1.00 84.44 596 ALA A C 1
ATOM 4703 O O . ALA A 1 596 ? 6.028 27.622 -20.033 1.00 84.44 596 ALA A O 1
ATOM 4704 N N . ALA A 1 597 ? 6.595 25.686 -21.000 1.00 82.31 597 ALA A N 1
ATOM 4705 C CA . ALA A 1 597 ? 6.431 24.889 -19.783 1.00 82.31 597 ALA A CA 1
ATOM 4706 C C . ALA A 1 597 ? 7.399 25.319 -18.665 1.00 82.31 597 ALA A C 1
ATOM 4708 O O . ALA A 1 597 ? 7.030 25.325 -17.491 1.00 82.31 597 ALA A O 1
ATOM 4709 N N . LYS A 1 598 ? 8.639 25.699 -19.007 1.00 86.44 598 LYS A N 1
ATOM 4710 C CA . LYS A 1 598 ? 9.598 26.257 -18.042 1.00 86.44 598 LYS A CA 1
ATOM 4711 C C . LYS A 1 598 ? 9.116 27.613 -17.511 1.00 86.44 598 LYS A C 1
ATOM 4713 O O . LYS A 1 598 ? 9.139 27.816 -16.301 1.00 86.44 598 LYS A O 1
ATOM 4718 N N . ALA A 1 599 ? 8.641 28.503 -18.380 1.00 86.94 599 ALA A N 1
ATOM 4719 C CA . ALA A 1 599 ? 8.110 29.809 -17.992 1.00 86.94 599 ALA A CA 1
ATOM 4720 C C . ALA A 1 599 ? 6.880 29.680 -17.078 1.00 86.94 599 ALA A C 1
ATOM 4722 O O . ALA A 1 599 ? 6.820 30.333 -16.041 1.00 86.94 599 ALA A O 1
ATOM 4723 N N . GLN A 1 600 ? 5.958 28.767 -17.394 1.00 86.00 600 GLN A N 1
ATOM 4724 C CA . GLN A 1 600 ? 4.784 28.485 -16.565 1.00 86.00 600 GLN A CA 1
ATOM 4725 C C . GLN A 1 600 ? 5.170 27.992 -15.162 1.00 86.00 600 GLN A C 1
ATOM 4727 O O . GLN A 1 600 ? 4.616 28.454 -14.169 1.00 86.00 600 GLN A O 1
ATOM 4732 N N . ARG A 1 601 ? 6.144 27.073 -15.057 1.00 88.50 601 ARG A N 1
ATOM 4733 C CA . ARG A 1 601 ? 6.638 26.587 -13.754 1.00 88.50 601 ARG A CA 1
ATOM 4734 C C . ARG A 1 601 ? 7.260 27.706 -12.926 1.00 88.50 601 ARG A C 1
ATOM 4736 O O . ARG A 1 601 ? 7.046 27.737 -11.718 1.00 88.50 601 ARG A O 1
ATOM 4743 N N . LYS A 1 602 ? 8.005 28.608 -13.573 1.00 87.62 602 LYS A N 1
ATOM 4744 C CA . LYS A 1 602 ? 8.591 29.774 -12.911 1.00 87.62 602 LYS A CA 1
ATOM 4745 C C . LYS A 1 602 ? 7.506 30.722 -12.395 1.00 87.62 602 LYS A C 1
ATOM 4747 O O . LYS A 1 602 ? 7.539 31.073 -11.227 1.00 87.62 602 LYS A O 1
ATOM 4752 N N . ALA A 1 603 ? 6.503 31.039 -13.216 1.00 88.19 603 ALA A N 1
ATOM 4753 C CA . ALA A 1 603 ? 5.398 31.912 -12.818 1.00 88.19 603 ALA A CA 1
ATOM 4754 C C . ALA A 1 603 ? 4.651 31.391 -11.575 1.00 88.19 603 ALA A C 1
ATOM 4756 O O . ALA A 1 603 ? 4.383 32.154 -10.655 1.00 88.19 603 ALA A O 1
ATOM 4757 N N . VAL A 1 604 ? 4.391 30.079 -11.505 1.00 87.19 604 VAL A N 1
ATOM 4758 C CA . VAL A 1 604 ? 3.753 29.453 -10.331 1.00 87.19 604 VAL A CA 1
ATOM 4759 C C . VAL A 1 604 ? 4.651 29.504 -9.088 1.00 87.19 604 VAL A C 1
ATOM 4761 O O . VAL A 1 604 ? 4.158 29.678 -7.974 1.00 87.19 604 VAL A O 1
ATOM 4764 N N . LEU A 1 605 ? 5.969 29.345 -9.253 1.00 86.50 605 LEU A N 1
ATOM 4765 C CA . LEU A 1 605 ? 6.923 29.500 -8.152 1.00 86.50 605 LEU A CA 1
ATOM 4766 C C . LEU A 1 605 ? 6.967 30.940 -7.639 1.00 86.50 605 LEU A C 1
ATOM 4768 O O . LEU A 1 605 ? 6.917 31.144 -6.427 1.00 86.50 605 LEU A O 1
ATOM 4772 N N . ASP A 1 606 ? 7.012 31.912 -8.547 1.00 87.31 606 ASP A N 1
ATOM 4773 C CA . ASP A 1 606 ? 7.020 33.335 -8.218 1.00 87.31 606 ASP A CA 1
ATOM 4774 C C . ASP A 1 606 ? 5.729 33.735 -7.487 1.00 87.31 606 ASP A C 1
ATOM 4776 O O . ASP A 1 606 ? 5.797 34.390 -6.450 1.00 87.31 606 ASP A O 1
ATOM 4780 N N . GLU A 1 607 ? 4.567 33.247 -7.933 1.00 87.56 607 GLU A N 1
ATOM 4781 C CA . GLU A 1 607 ? 3.276 33.446 -7.260 1.00 87.56 607 GLU A CA 1
ATOM 4782 C C . GLU A 1 607 ? 3.272 32.879 -5.828 1.00 87.56 607 GLU A C 1
ATOM 4784 O O . GLU A 1 607 ? 2.821 33.537 -4.891 1.00 87.56 607 GLU A O 1
ATOM 4789 N N . CYS A 1 608 ? 3.854 31.691 -5.617 1.00 84.88 608 CYS A N 1
ATOM 4790 C CA . CYS A 1 608 ? 3.973 31.083 -4.285 1.00 84.88 608 CYS A CA 1
ATOM 4791 C C . CYS A 1 608 ? 4.934 31.835 -3.344 1.00 84.88 608 CYS A C 1
ATOM 4793 O O . CYS A 1 608 ? 4.881 31.637 -2.125 1.00 84.88 608 CYS A O 1
ATOM 4795 N N . LEU A 1 609 ? 5.842 32.651 -3.887 1.00 84.94 609 LEU A N 1
ATOM 4796 C CA . LEU A 1 609 ? 6.797 33.452 -3.120 1.00 84.94 609 LEU A CA 1
ATOM 4797 C C . LEU A 1 609 ? 6.231 34.813 -2.693 1.00 84.94 609 LEU A C 1
ATOM 4799 O O . LEU A 1 609 ? 6.828 35.458 -1.822 1.00 84.94 609 LEU A O 1
ATOM 4803 N N . ILE A 1 610 ? 5.088 35.231 -3.245 1.00 83.56 610 ILE A N 1
ATOM 4804 C CA . ILE A 1 610 ? 4.416 36.477 -2.866 1.00 83.56 610 ILE A CA 1
ATOM 4805 C C . ILE A 1 610 ? 3.973 36.388 -1.392 1.00 83.56 610 ILE A C 1
ATOM 4807 O O . ILE A 1 610 ? 3.335 35.407 -0.988 1.00 83.56 610 ILE A O 1
ATOM 4811 N N . PRO A 1 611 ? 4.305 37.384 -0.546 1.00 77.00 611 PRO A N 1
ATOM 4812 C CA . PRO A 1 611 ? 3.822 37.428 0.827 1.00 77.00 611 PRO A CA 1
ATOM 4813 C C . PRO A 1 611 ? 2.290 37.469 0.876 1.00 77.00 611 PRO A C 1
ATOM 4815 O O . PRO A 1 611 ? 1.677 38.401 0.371 1.00 77.00 611 PRO A O 1
ATOM 4818 N N . SER A 1 612 ? 1.681 36.465 1.503 1.00 76.00 612 SER A N 1
ATOM 4819 C CA . SER A 1 612 ? 0.247 36.425 1.805 1.00 76.00 612 SER A CA 1
ATOM 4820 C C . SER A 1 612 ? 0.007 36.006 3.255 1.00 76.00 612 SER A C 1
ATOM 4822 O O . SER A 1 612 ? 0.868 35.359 3.862 1.00 76.00 612 SER A O 1
ATOM 4824 N N . ASP A 1 613 ? -1.179 36.338 3.778 1.00 69.94 613 ASP A N 1
ATOM 4825 C CA . ASP A 1 613 ? -1.661 35.935 5.112 1.00 69.94 613 ASP A CA 1
ATOM 4826 C C . ASP A 1 613 ? -1.993 34.433 5.206 1.00 69.94 613 ASP A C 1
ATOM 4828 O O . ASP A 1 613 ? -2.282 33.898 6.277 1.00 69.94 613 ASP A O 1
ATOM 4832 N N . SER A 1 614 ? -1.947 33.726 4.074 1.00 74.62 614 SER A N 1
ATOM 4833 C CA . SER A 1 614 ? -2.174 32.286 3.996 1.00 74.62 614 SER A CA 1
ATOM 4834 C C . SER A 1 614 ? -0.904 31.488 4.329 1.00 74.62 614 SER A C 1
ATOM 4836 O O . SER A 1 614 ? 0.214 31.942 4.065 1.00 74.62 614 SER A O 1
ATOM 4838 N N . PRO A 1 615 ? -1.040 30.267 4.885 1.00 79.06 615 PRO A N 1
ATOM 4839 C CA . PRO A 1 615 ? 0.110 29.428 5.201 1.00 79.06 615 PRO A CA 1
ATOM 4840 C C . PRO A 1 615 ? 0.928 29.133 3.932 1.00 79.06 615 PRO A C 1
ATOM 4842 O O . PRO A 1 615 ? 0.350 28.761 2.906 1.00 79.06 615 PRO A O 1
ATOM 4845 N N . PRO A 1 616 ? 2.268 29.262 3.978 1.00 84.50 616 PRO A N 1
ATOM 4846 C CA . PRO A 1 616 ? 3.109 29.034 2.812 1.00 84.50 616 PRO A CA 1
ATOM 4847 C C . PRO A 1 616 ? 2.990 27.592 2.314 1.00 84.50 616 PRO A C 1
ATOM 4849 O O . PRO A 1 616 ? 2.909 26.641 3.097 1.00 84.50 616 PRO A O 1
ATOM 4852 N N . VAL A 1 617 ? 3.014 27.427 0.992 1.00 87.00 617 VAL A N 1
ATOM 4853 C CA . VAL A 1 617 ? 2.916 26.120 0.334 1.00 87.00 617 VAL A CA 1
ATOM 4854 C C . VAL A 1 617 ? 4.289 25.447 0.319 1.00 87.00 617 VAL A C 1
ATOM 4856 O O . VAL A 1 617 ? 5.304 26.071 0.019 1.00 87.00 617 VAL A O 1
ATOM 4859 N N . ALA A 1 618 ? 4.344 24.152 0.634 1.00 88.44 618 ALA A N 1
ATOM 4860 C CA . ALA A 1 618 ? 5.594 23.399 0.576 1.00 88.44 618 ALA A CA 1
ATOM 4861 C C . ALA A 1 618 ? 6.045 23.170 -0.879 1.00 88.44 618 ALA A C 1
ATOM 4863 O O . ALA A 1 618 ? 5.226 22.849 -1.743 1.00 88.44 618 ALA A O 1
ATOM 4864 N N . LEU A 1 619 ? 7.359 23.201 -1.131 1.00 87.00 619 LEU A N 1
ATOM 4865 C CA . LEU A 1 619 ? 7.951 22.923 -2.451 1.00 87.00 619 LEU A CA 1
ATOM 4866 C C . LEU A 1 619 ? 7.466 21.591 -3.048 1.00 87.00 619 LEU A C 1
ATOM 4868 O O . LEU A 1 619 ? 7.201 21.491 -4.241 1.00 87.00 619 LEU A O 1
ATOM 4872 N N . THR A 1 620 ? 7.278 20.570 -2.210 1.00 86.25 620 THR A N 1
ATOM 4873 C CA . THR A 1 620 ? 6.767 19.256 -2.629 1.00 86.25 620 THR A CA 1
ATOM 4874 C C . THR A 1 620 ? 5.319 19.304 -3.118 1.00 86.25 620 THR A C 1
ATOM 4876 O O . THR A 1 620 ? 4.936 18.518 -3.982 1.00 86.25 620 THR A O 1
ATOM 4879 N N . GLN A 1 621 ? 4.498 20.212 -2.589 1.00 86.38 621 GLN A N 1
ATOM 4880 C CA . GLN A 1 621 ? 3.116 20.406 -3.020 1.00 86.38 621 GLN A CA 1
ATOM 4881 C C . GLN A 1 621 ? 3.053 21.179 -4.342 1.00 86.38 621 GLN A C 1
ATOM 4883 O O . GLN A 1 621 ? 2.285 20.786 -5.218 1.00 86.38 621 GLN A O 1
ATOM 4888 N N . VAL A 1 622 ? 3.917 22.184 -4.522 1.00 87.31 622 VAL A N 1
ATOM 4889 C CA . VAL A 1 622 ? 4.084 22.902 -5.799 1.00 87.31 622 VAL A CA 1
ATOM 4890 C C . VAL A 1 622 ? 4.634 21.973 -6.890 1.00 87.31 622 VAL A C 1
ATOM 4892 O O . VAL A 1 622 ? 4.132 21.935 -8.008 1.00 87.31 622 VAL A O 1
ATOM 4895 N N . ALA A 1 623 ? 5.610 21.124 -6.564 1.00 86.62 623 ALA A N 1
ATOM 4896 C CA . ALA A 1 623 ? 6.132 20.132 -7.502 1.00 86.62 623 ALA A CA 1
ATOM 4897 C C . ALA A 1 623 ? 5.041 19.139 -7.954 1.00 86.62 623 ALA A C 1
ATOM 4899 O O . ALA A 1 623 ? 4.933 18.818 -9.139 1.00 86.62 623 ALA A O 1
ATOM 4900 N N . ARG A 1 624 ? 4.167 18.710 -7.030 1.00 85.06 624 ARG A N 1
ATOM 4901 C CA . ARG A 1 624 ? 3.018 17.846 -7.348 1.00 85.06 624 ARG A CA 1
ATOM 4902 C C . ARG A 1 624 ? 1.980 18.529 -8.236 1.00 85.06 624 ARG A C 1
ATOM 4904 O O . ARG A 1 624 ? 1.469 17.858 -9.127 1.00 85.06 624 ARG A O 1
ATOM 4911 N N . SER A 1 625 ? 1.656 19.808 -8.018 1.00 83.62 625 SER A N 1
ATOM 4912 C CA . SER A 1 625 ? 0.704 20.525 -8.885 1.00 83.62 625 SER A CA 1
ATOM 4913 C C . SER A 1 625 ? 1.252 20.706 -10.303 1.00 83.62 625 SER A C 1
ATOM 4915 O O . SER A 1 625 ? 0.496 20.633 -11.267 1.00 83.62 625 SER A O 1
ATOM 4917 N N . LEU A 1 626 ? 2.574 20.832 -10.437 1.00 82.19 626 LEU A N 1
ATOM 4918 C CA . LEU A 1 626 ? 3.279 20.964 -11.714 1.00 82.19 626 LEU A CA 1
ATOM 4919 C C . LEU A 1 626 ? 3.677 19.618 -12.361 1.00 82.19 626 LEU A C 1
ATOM 4921 O O . LEU A 1 626 ? 4.373 19.619 -13.377 1.00 82.19 626 LEU A O 1
ATOM 4925 N N . ASN A 1 627 ? 3.259 18.472 -11.797 1.00 79.31 627 ASN A N 1
ATOM 4926 C CA . ASN A 1 627 ? 3.632 17.117 -12.244 1.00 79.31 627 ASN A CA 1
ATOM 4927 C C . ASN A 1 627 ? 5.152 16.915 -12.425 1.00 79.31 627 ASN A C 1
ATOM 4929 O O . ASN A 1 627 ? 5.602 16.232 -13.347 1.00 79.31 627 ASN A O 1
ATOM 4933 N N . THR A 1 628 ? 5.954 17.500 -11.539 1.00 82.06 628 THR A N 1
ATOM 4934 C CA . THR A 1 628 ? 7.414 17.367 -11.533 1.00 82.06 628 THR A CA 1
ATOM 4935 C C . THR A 1 628 ? 7.906 16.840 -10.187 1.00 82.06 628 THR A C 1
ATOM 4937 O O . THR A 1 628 ? 7.191 16.854 -9.185 1.00 82.06 628 THR A O 1
ATOM 4940 N N . SER A 1 629 ? 9.134 16.331 -10.158 1.00 82.56 629 SER A N 1
ATOM 4941 C CA . SER A 1 629 ? 9.815 16.014 -8.900 1.00 82.56 629 SER A CA 1
ATOM 4942 C C . SER A 1 629 ? 10.275 17.292 -8.202 1.00 82.56 629 SER A C 1
ATOM 4944 O O . SER A 1 629 ? 10.669 18.249 -8.868 1.00 82.56 629 SER A O 1
ATOM 4946 N N . ASP A 1 630 ? 10.305 17.263 -6.875 1.00 79.19 630 ASP A N 1
ATOM 4947 C CA . ASP A 1 630 ? 10.935 18.281 -6.032 1.00 79.19 630 ASP A CA 1
ATOM 4948 C C . ASP A 1 630 ? 12.403 18.519 -6.412 1.00 79.19 630 ASP A C 1
ATOM 4950 O O . ASP A 1 630 ? 12.802 19.666 -6.593 1.00 79.19 630 ASP A O 1
ATOM 4954 N N . ALA A 1 631 ? 13.167 17.448 -6.644 1.00 77.88 631 ALA A N 1
ATOM 4955 C CA . ALA A 1 631 ? 14.547 17.515 -7.120 1.00 77.88 631 ALA A CA 1
ATOM 4956 C C . ALA A 1 631 ? 14.650 18.215 -8.484 1.00 77.88 631 ALA A C 1
ATOM 4958 O O . ALA A 1 631 ? 15.453 19.123 -8.655 1.00 77.88 631 ALA A O 1
ATOM 4959 N N . GLY A 1 632 ? 13.788 17.850 -9.436 1.00 81.19 632 GLY A N 1
ATOM 4960 C CA . GLY A 1 632 ? 13.765 18.460 -10.768 1.00 81.19 632 GLY A CA 1
ATOM 4961 C C . GLY A 1 632 ? 13.313 19.925 -10.782 1.00 81.19 632 GLY A C 1
ATOM 4962 O O . GLY A 1 632 ? 13.762 20.685 -11.634 1.00 81.19 632 GLY A O 1
ATOM 4963 N N . LEU A 1 633 ? 12.445 20.343 -9.854 1.00 84.25 633 LEU A N 1
ATOM 4964 C CA . LEU A 1 633 ? 12.064 21.751 -9.704 1.00 84.25 633 LEU A CA 1
ATOM 4965 C C . LEU A 1 633 ? 13.196 22.558 -9.047 1.00 84.25 633 LEU A C 1
ATOM 4967 O O . LEU A 1 633 ? 13.504 23.648 -9.515 1.00 84.25 633 LEU A O 1
ATOM 4971 N N . ALA A 1 634 ? 13.848 21.996 -8.024 1.00 83.19 634 ALA A N 1
ATOM 4972 C CA . ALA A 1 634 ? 14.996 22.606 -7.353 1.00 83.19 634 ALA A CA 1
ATOM 4973 C C . ALA A 1 634 ? 16.232 22.709 -8.265 1.00 83.19 634 ALA A C 1
ATOM 4975 O O . ALA A 1 634 ? 16.982 23.672 -8.175 1.00 83.19 634 ALA A O 1
ATOM 4976 N N . GLU A 1 635 ? 16.432 21.749 -9.170 1.00 84.56 635 GLU A N 1
ATOM 4977 C CA . GLU A 1 635 ? 17.498 21.796 -10.177 1.00 84.56 635 GLU A CA 1
ATOM 4978 C C . GLU A 1 635 ? 17.204 22.835 -11.273 1.00 84.56 635 GLU A C 1
ATOM 4980 O O . GLU A 1 635 ? 18.115 23.501 -11.759 1.00 84.56 635 GLU A O 1
ATOM 4985 N N . GLN A 1 636 ? 15.931 23.008 -11.655 1.00 85.38 636 GLN A N 1
ATOM 4986 C CA . GLN A 1 636 ? 15.526 23.993 -12.667 1.00 85.38 636 GLN A CA 1
ATOM 4987 C C . GLN A 1 636 ? 15.483 25.435 -12.137 1.00 85.38 636 GLN A C 1
ATOM 4989 O O . GLN A 1 636 ? 15.741 26.351 -12.921 1.00 85.38 636 GLN A O 1
ATOM 4994 N N . PHE A 1 637 ? 15.151 25.621 -10.853 1.00 89.50 637 PHE A N 1
ATOM 4995 C CA . PHE A 1 637 ? 14.951 26.913 -10.179 1.00 89.50 637 PHE A CA 1
ATOM 4996 C C . PHE A 1 637 ? 15.513 26.873 -8.741 1.00 89.50 637 PHE A C 1
ATOM 4998 O O . PHE A 1 637 ? 14.754 26.757 -7.770 1.00 89.50 637 PHE A O 1
ATOM 5005 N N . PRO A 1 638 ? 16.849 26.893 -8.577 1.00 86.88 638 PRO A N 1
ATOM 5006 C CA . PRO A 1 638 ? 17.486 26.693 -7.275 1.00 86.88 638 PRO A CA 1
ATOM 5007 C C . PRO A 1 638 ? 17.227 27.842 -6.297 1.00 86.88 638 PRO A C 1
ATOM 5009 O O . PRO A 1 638 ? 17.046 27.596 -5.103 1.00 86.88 638 PRO A O 1
ATOM 5012 N N . GLU A 1 639 ? 17.174 29.084 -6.776 1.00 87.31 639 GLU A N 1
ATOM 5013 C CA . GLU A 1 639 ? 16.966 30.263 -5.932 1.00 87.31 639 GLU A CA 1
ATOM 5014 C C . GLU A 1 639 ? 15.526 30.323 -5.416 1.00 87.31 639 GLU A C 1
ATOM 5016 O O . GLU A 1 639 ? 15.293 30.383 -4.206 1.00 87.31 639 GLU A O 1
ATOM 5021 N N . GLU A 1 640 ? 14.549 30.226 -6.317 1.00 87.38 640 GLU A N 1
ATOM 5022 C CA . GLU A 1 640 ? 13.124 30.259 -5.996 1.00 87.38 640 GLU A CA 1
ATOM 5023 C C . GLU A 1 640 ? 12.725 29.056 -5.128 1.00 87.38 640 GLU A C 1
ATOM 5025 O O . GLU A 1 640 ? 12.022 29.206 -4.123 1.00 87.38 640 GLU A O 1
ATOM 5030 N N . GLY A 1 641 ? 13.246 27.867 -5.454 1.00 86.19 641 GLY A N 1
ATOM 5031 C CA . GLY A 1 641 ? 13.048 26.656 -4.663 1.00 86.19 641 GLY A CA 1
ATOM 5032 C C . GLY A 1 641 ? 13.598 26.786 -3.241 1.00 86.19 641 GLY A C 1
ATOM 5033 O O . GLY A 1 641 ? 12.906 26.442 -2.279 1.00 86.19 641 GLY A O 1
ATOM 5034 N N . THR A 1 642 ? 14.806 27.338 -3.084 1.00 87.75 642 THR A N 1
ATOM 5035 C CA . THR A 1 642 ? 15.424 27.557 -1.765 1.00 87.75 642 THR A CA 1
ATOM 5036 C C . THR A 1 642 ? 14.639 28.575 -0.944 1.00 87.75 642 THR A C 1
ATOM 5038 O O . THR A 1 642 ? 14.347 28.322 0.227 1.00 87.75 642 THR A O 1
ATOM 5041 N N . ARG A 1 643 ? 14.224 29.693 -1.552 1.00 87.69 643 ARG A N 1
ATOM 5042 C CA . ARG A 1 643 ? 13.425 30.729 -0.879 1.00 87.69 643 ARG A CA 1
ATOM 5043 C C . ARG A 1 643 ? 12.081 30.192 -0.391 1.00 87.69 643 ARG A C 1
ATOM 5045 O O . ARG A 1 643 ? 11.677 30.487 0.734 1.00 87.69 643 ARG A O 1
ATOM 5052 N N . LEU A 1 644 ? 11.411 29.360 -1.190 1.00 87.81 644 LEU A N 1
ATOM 5053 C CA . LEU A 1 644 ? 10.133 28.760 -0.804 1.00 87.81 644 LEU A CA 1
ATOM 5054 C C . LEU A 1 644 ? 10.306 27.777 0.364 1.00 87.81 644 LEU A C 1
ATOM 5056 O O . LEU A 1 644 ? 9.519 27.787 1.313 1.00 87.81 644 LEU A O 1
ATOM 5060 N N . VAL A 1 645 ? 11.367 26.962 0.332 1.00 88.19 645 VAL A N 1
ATOM 5061 C CA . VAL A 1 645 ? 11.711 26.048 1.432 1.00 88.19 645 VAL A CA 1
ATOM 5062 C C . VAL A 1 645 ? 12.016 26.821 2.715 1.00 88.19 645 VAL A C 1
ATOM 5064 O O . VAL A 1 645 ? 11.478 26.473 3.765 1.00 88.19 645 VAL A O 1
ATOM 5067 N N . GLN A 1 646 ? 12.813 27.889 2.638 1.00 88.81 646 GLN A N 1
ATOM 5068 C CA . GLN A 1 646 ? 13.133 28.743 3.786 1.00 88.81 646 GLN A CA 1
ATOM 5069 C C . GLN A 1 646 ? 11.880 29.405 4.371 1.00 88.81 646 GLN A C 1
ATOM 5071 O O . GLN A 1 646 ? 11.673 29.348 5.582 1.00 88.81 646 GLN A O 1
ATOM 5076 N N . ARG A 1 647 ? 10.994 29.957 3.528 1.00 87.81 647 ARG A N 1
ATOM 5077 C CA . ARG A 1 647 ? 9.710 30.541 3.960 1.00 87.81 647 ARG A CA 1
ATOM 5078 C C . ARG A 1 647 ? 8.845 29.513 4.692 1.00 87.81 647 ARG A C 1
ATOM 5080 O O . ARG A 1 647 ? 8.308 29.801 5.762 1.00 87.81 647 ARG A O 1
ATOM 5087 N N . TYR A 1 648 ? 8.735 28.302 4.149 1.00 87.75 648 TYR A N 1
ATOM 5088 C CA . TYR A 1 648 ? 7.968 27.223 4.771 1.00 87.75 648 TYR A CA 1
ATOM 5089 C C . TYR A 1 648 ? 8.574 26.764 6.109 1.00 87.75 648 TYR A C 1
ATOM 5091 O O . TYR A 1 648 ? 7.848 26.538 7.079 1.00 87.75 648 TYR A O 1
ATOM 5099 N N . GLN A 1 649 ? 9.904 26.658 6.190 1.00 88.25 649 GLN A N 1
ATOM 5100 C CA . GLN A 1 649 ? 10.612 26.307 7.424 1.00 88.25 649 GLN A CA 1
ATOM 5101 C C . GLN A 1 649 ? 10.457 27.383 8.504 1.00 88.25 649 GLN A C 1
ATOM 5103 O O . GLN A 1 649 ? 10.162 27.040 9.648 1.00 88.25 649 GLN A O 1
ATOM 5108 N N . ALA A 1 650 ? 10.588 28.663 8.147 1.00 88.00 650 ALA A N 1
ATOM 5109 C CA . ALA A 1 650 ? 10.394 29.783 9.065 1.00 88.00 650 ALA A CA 1
ATOM 5110 C C . ALA A 1 650 ? 8.968 29.804 9.638 1.00 88.00 650 ALA A C 1
ATOM 5112 O O . ALA A 1 650 ? 8.791 29.917 10.850 1.00 88.00 650 ALA A O 1
ATOM 5113 N N . TYR A 1 651 ? 7.955 29.584 8.793 1.00 88.62 651 TYR A N 1
ATOM 5114 C CA . TYR A 1 651 ? 6.566 29.447 9.236 1.00 88.62 651 TYR A CA 1
ATOM 5115 C C . TYR A 1 651 ? 6.379 28.282 10.219 1.00 88.62 651 TYR A C 1
ATOM 5117 O O . TYR A 1 651 ? 5.774 28.451 11.276 1.00 88.62 651 TYR A O 1
ATOM 5125 N N . LYS A 1 652 ? 6.947 27.104 9.924 1.00 87.69 652 LYS A N 1
ATOM 5126 C CA . LYS A 1 652 ? 6.868 25.939 10.822 1.00 87.69 652 LYS A CA 1
ATOM 5127 C C . LYS A 1 652 ? 7.604 26.154 12.145 1.00 87.69 652 LYS A C 1
ATOM 5129 O O . LYS A 1 652 ? 7.148 25.663 13.177 1.00 87.69 652 LYS A O 1
ATOM 5134 N N . ALA A 1 653 ? 8.721 26.878 12.128 1.00 87.25 653 ALA A N 1
ATOM 5135 C CA . ALA A 1 653 ? 9.444 27.252 13.337 1.00 87.25 653 ALA A CA 1
ATOM 5136 C C . ALA A 1 653 ? 8.620 28.218 14.206 1.00 87.25 653 ALA A C 1
ATOM 5138 O O . ALA A 1 653 ? 8.492 27.983 15.407 1.00 87.25 653 ALA A O 1
ATOM 5139 N N . ALA A 1 654 ? 7.996 29.235 13.602 1.00 87.94 654 ALA A N 1
ATOM 5140 C CA . ALA A 1 654 ? 7.115 30.174 14.297 1.00 87.94 654 ALA A CA 1
ATOM 5141 C C . ALA A 1 654 ? 5.864 29.488 14.880 1.00 87.94 654 ALA A C 1
ATOM 5143 O O . ALA A 1 654 ? 5.517 29.718 16.038 1.00 87.94 654 ALA A O 1
ATOM 5144 N N . GLU A 1 655 ? 5.231 28.584 14.124 1.00 87.06 655 GLU A N 1
ATOM 5145 C CA . GLU A 1 655 ? 4.093 27.775 14.589 1.00 87.06 655 GLU A CA 1
ATOM 5146 C C . GLU A 1 655 ? 4.485 26.921 15.809 1.00 87.06 655 GLU A C 1
ATOM 5148 O O . GLU A 1 655 ? 3.797 26.915 16.830 1.00 87.06 655 GLU A O 1
ATOM 5153 N N . LYS A 1 656 ? 5.650 26.262 15.753 1.00 87.00 656 LYS A N 1
ATOM 5154 C CA . LYS A 1 656 ? 6.183 25.476 16.873 1.00 87.00 656 LYS A CA 1
ATOM 5155 C C . LYS A 1 656 ? 6.480 26.345 18.103 1.00 87.00 656 LYS A C 1
ATOM 5157 O O . LYS A 1 656 ? 6.195 25.914 19.220 1.00 87.00 656 LYS A O 1
ATOM 5162 N N . GLN A 1 657 ? 7.018 27.550 17.912 1.00 88.88 657 GLN A N 1
ATOM 5163 C CA . GLN A 1 657 ? 7.279 28.496 19.000 1.00 88.88 657 GLN A CA 1
ATOM 5164 C C . GLN A 1 657 ? 5.977 28.978 19.655 1.00 88.88 657 GLN A C 1
ATOM 5166 O O . GLN A 1 657 ? 5.896 29.036 20.880 1.00 88.88 657 GLN A O 1
ATOM 5171 N N . SER A 1 658 ? 4.942 29.254 18.857 1.00 89.00 658 SER A N 1
ATOM 5172 C CA . SER A 1 658 ? 3.603 29.607 19.347 1.00 89.00 658 SER A CA 1
ATOM 5173 C C . SER A 1 658 ? 2.979 28.483 20.184 1.00 89.00 658 SER A C 1
ATOM 5175 O O . SER A 1 658 ? 2.410 28.732 21.246 1.00 89.00 658 SER A O 1
ATOM 5177 N N . TRP A 1 659 ? 3.138 27.222 19.769 1.00 90.62 659 TRP A N 1
ATOM 5178 C CA . TRP A 1 659 ? 2.681 26.080 20.568 1.00 90.62 659 TRP A CA 1
ATOM 5179 C C . TRP A 1 659 ? 3.411 25.974 21.909 1.00 90.62 659 TRP A C 1
ATOM 5181 O O . TRP A 1 659 ? 2.792 25.659 22.927 1.00 90.62 659 TRP A O 1
ATOM 5191 N N . GLN A 1 660 ? 4.722 26.226 21.915 1.00 91.00 660 GLN A N 1
ATOM 5192 C CA . GLN A 1 660 ? 5.526 26.199 23.132 1.00 91.00 660 GLN A CA 1
ATOM 5193 C C . GLN A 1 660 ? 5.113 27.309 24.103 1.00 91.00 660 GLN A C 1
ATOM 5195 O O . GLN A 1 660 ? 4.883 27.019 25.277 1.00 91.00 660 GLN A O 1
ATOM 5200 N N . SER A 1 661 ? 4.967 28.547 23.620 1.00 90.06 661 SER A N 1
ATOM 5201 C CA . SER A 1 661 ? 4.574 29.682 24.460 1.00 90.06 661 SER A CA 1
ATOM 5202 C C . SER A 1 661 ? 3.170 29.508 25.038 1.00 90.06 661 SER A C 1
ATOM 5204 O O . SER A 1 661 ? 2.967 29.776 26.218 1.00 90.06 661 SER A O 1
ATOM 5206 N N . ALA A 1 662 ? 2.219 28.967 24.270 1.00 89.19 662 ALA A N 1
ATOM 5207 C CA . ALA A 1 662 ? 0.870 28.679 24.759 1.00 89.19 662 ALA A CA 1
ATOM 5208 C C . ALA A 1 662 ? 0.848 27.603 25.861 1.00 89.19 662 ALA A C 1
ATOM 5210 O O . ALA A 1 662 ? 0.122 27.734 26.846 1.00 89.19 662 ALA A O 1
ATOM 5211 N N . LEU A 1 663 ? 1.662 26.548 25.731 1.00 89.19 663 LEU A N 1
ATOM 5212 C CA . LEU A 1 663 ? 1.799 25.525 26.774 1.00 89.19 663 LEU A CA 1
ATOM 5213 C C . LEU A 1 663 ? 2.476 26.076 28.036 1.00 89.19 663 LEU A C 1
ATOM 5215 O O . LEU A 1 663 ? 2.058 25.738 29.140 1.00 89.19 663 LEU A O 1
ATOM 5219 N N . GLN A 1 664 ? 3.491 26.929 27.888 1.00 90.62 664 GLN A N 1
ATOM 5220 C CA . GLN A 1 664 ? 4.160 27.583 29.016 1.00 90.62 664 GLN A CA 1
ATOM 5221 C C . GLN A 1 664 ? 3.240 28.585 29.726 1.00 90.62 664 GLN A C 1
ATOM 5223 O O . GLN A 1 664 ? 3.173 28.582 30.951 1.00 90.62 664 GLN A O 1
ATOM 5228 N N . ALA A 1 665 ? 2.468 29.375 28.977 1.00 88.06 665 ALA A N 1
ATOM 5229 C CA . ALA A 1 665 ? 1.464 30.273 29.542 1.00 88.06 665 ALA A CA 1
ATOM 5230 C C . ALA A 1 665 ? 0.390 29.501 30.324 1.00 88.06 665 ALA A C 1
ATOM 5232 O O . ALA A 1 665 ? 0.001 29.921 31.407 1.00 88.06 665 ALA A O 1
ATOM 5233 N N . ALA A 1 666 ? -0.042 28.337 29.824 1.00 86.88 666 ALA A N 1
ATOM 5234 C CA . ALA A 1 666 ? -0.983 27.467 30.529 1.00 86.88 666 ALA A CA 1
ATOM 5235 C C . ALA A 1 666 ? -0.420 26.883 31.838 1.00 86.88 666 ALA A C 1
ATOM 5237 O O . ALA A 1 666 ? -1.188 26.654 32.770 1.00 86.88 666 ALA A O 1
ATOM 5238 N N . LEU A 1 667 ? 0.894 26.641 31.906 1.00 86.19 667 LEU A N 1
ATOM 5239 C CA . LEU A 1 667 ? 1.589 26.173 33.111 1.00 86.19 667 LEU A CA 1
ATOM 5240 C C . LEU A 1 667 ? 1.779 27.283 34.155 1.00 86.19 667 LEU A C 1
ATOM 5242 O O . LEU A 1 667 ? 1.762 27.009 35.351 1.00 86.19 667 LEU A O 1
ATOM 5246 N N . ALA A 1 668 ? 1.931 28.534 33.713 1.00 84.62 668 ALA A N 1
ATOM 5247 C CA . ALA A 1 668 ? 2.135 29.688 34.591 1.00 84.62 668 ALA A CA 1
ATOM 5248 C C . ALA A 1 668 ? 0.873 30.111 35.375 1.00 84.62 668 ALA A C 1
ATOM 5250 O O . ALA A 1 668 ? 0.946 30.958 36.262 1.00 84.62 668 ALA A O 1
ATOM 5251 N N . VAL A 1 669 ? -0.299 29.545 35.063 1.00 81.50 669 VAL A N 1
ATOM 5252 C CA . VAL A 1 669 ? -1.549 29.842 35.776 1.00 81.50 669 VAL A CA 1
ATOM 5253 C C . VAL A 1 669 ? -1.602 29.046 37.085 1.00 81.50 669 VAL A C 1
ATOM 5255 O O . VAL A 1 669 ? -2.010 27.888 37.097 1.00 81.50 669 VAL A O 1
ATOM 5258 N N . GLU A 1 670 ? -1.211 29.671 38.198 1.00 65.56 670 GLU A N 1
ATOM 5259 C CA . GLU A 1 670 ? -1.211 29.031 39.529 1.00 65.56 670 GLU A CA 1
ATOM 5260 C C . GLU A 1 670 ? -2.532 29.200 40.305 1.00 65.56 670 GLU A C 1
ATOM 5262 O O . GLU A 1 670 ? -2.900 28.339 41.099 1.00 65.56 670 GLU A O 1
ATOM 5267 N N . GLN A 1 671 ? -3.283 30.281 40.062 1.00 61.44 671 GLN A N 1
ATOM 5268 C CA . GLN A 1 671 ? -4.454 30.653 40.879 1.00 61.44 671 GLN A CA 1
ATOM 5269 C C . GLN A 1 671 ? -5.787 30.050 40.399 1.00 61.44 671 GLN A C 1
ATOM 5271 O O . GLN A 1 671 ? -6.782 30.093 41.117 1.00 61.44 671 GLN A O 1
ATOM 5276 N N . ASN A 1 672 ? -5.821 29.462 39.201 1.00 72.56 672 ASN A N 1
ATOM 5277 C CA . ASN A 1 672 ? -7.035 28.932 38.577 1.00 72.56 672 ASN A CA 1
ATOM 5278 C C . ASN A 1 672 ? -6.836 27.493 38.107 1.00 72.56 672 ASN A C 1
ATOM 5280 O O . ASN A 1 672 ? -5.714 27.045 37.893 1.00 72.56 672 ASN A O 1
ATOM 5284 N N . LEU A 1 673 ? -7.944 26.779 37.890 1.00 80.25 673 LEU A N 1
ATOM 5285 C CA . LEU A 1 673 ? -7.931 25.420 37.357 1.00 80.25 673 LEU A CA 1
ATOM 5286 C C . LEU A 1 673 ? -7.168 25.370 36.008 1.00 80.25 673 LEU A C 1
ATOM 5288 O O . LEU A 1 673 ? -7.691 25.884 35.013 1.00 80.25 673 LEU A O 1
ATOM 5292 N N . PRO A 1 674 ? -5.998 24.699 35.921 1.00 84.06 674 PRO A N 1
ATOM 5293 C CA . PRO A 1 674 ? -5.171 24.727 34.712 1.00 84.06 674 PRO A CA 1
ATOM 5294 C C . PRO A 1 674 ? -5.901 24.111 33.509 1.00 84.06 674 PRO A C 1
ATOM 5296 O O . PRO A 1 674 ? -6.531 23.057 33.671 1.00 84.06 674 PRO A O 1
ATOM 5299 N N . PRO A 1 675 ? -5.846 24.699 32.300 1.00 87.12 675 PRO A N 1
ATOM 5300 C CA . PRO A 1 675 ? -6.571 24.184 31.141 1.00 87.12 675 PRO A CA 1
ATOM 5301 C C . PRO A 1 675 ? -6.059 22.800 30.721 1.00 87.12 675 PRO A C 1
ATOM 5303 O O . PRO A 1 675 ? -4.911 22.420 30.937 1.00 87.12 675 PRO A O 1
ATOM 5306 N N . THR A 1 676 ? -6.919 22.004 30.092 1.00 88.44 676 THR A N 1
ATOM 5307 C CA . THR A 1 676 ? -6.504 20.719 29.511 1.00 88.44 676 THR A CA 1
ATOM 5308 C C . THR A 1 676 ? -5.674 20.938 28.246 1.00 88.44 676 THR A C 1
ATOM 5310 O O . THR A 1 676 ? -5.917 21.873 27.487 1.00 88.44 676 THR A O 1
ATOM 5313 N N . VAL A 1 677 ? -4.763 20.009 27.934 1.00 89.12 677 VAL A N 1
ATOM 5314 C CA . VAL A 1 677 ? -3.968 20.050 26.686 1.00 89.12 677 VAL A CA 1
ATOM 5315 C C . VAL A 1 677 ? -4.867 20.152 25.440 1.00 89.12 677 VAL A C 1
ATOM 5317 O O . VAL A 1 677 ? -4.503 20.772 24.447 1.00 89.12 677 VAL A O 1
ATOM 5320 N N . THR A 1 678 ? -6.070 19.572 25.487 1.00 89.25 678 THR A N 1
ATOM 5321 C CA . THR A 1 678 ? -7.057 19.673 24.401 1.00 89.25 678 THR A CA 1
ATOM 5322 C C . THR A 1 678 ? -7.689 21.064 24.303 1.00 89.25 678 THR A C 1
ATOM 5324 O O . THR A 1 678 ? -7.958 21.520 23.198 1.00 89.25 678 THR A O 1
ATOM 5327 N N . GLN A 1 679 ? -7.899 21.763 25.422 1.00 87.62 679 GLN A N 1
ATOM 5328 C CA . GLN A 1 679 ? -8.356 23.158 25.412 1.00 87.62 679 GLN A CA 1
ATOM 5329 C C . GLN A 1 679 ? -7.278 24.094 24.856 1.00 87.62 679 GLN A C 1
ATOM 5331 O O . GLN A 1 679 ? -7.597 24.913 24.000 1.00 87.62 679 GLN A O 1
ATOM 5336 N N . VAL A 1 680 ? -6.012 23.908 25.248 1.00 89.12 680 VAL A N 1
ATOM 5337 C CA . VAL A 1 680 ? -4.878 24.669 24.687 1.00 89.12 680 VAL A CA 1
ATOM 5338 C C . VAL A 1 680 ? -4.757 24.430 23.176 1.00 89.12 680 VAL A C 1
ATOM 5340 O O . VAL A 1 680 ? -4.605 25.369 22.404 1.00 89.12 680 VAL A O 1
ATOM 5343 N N . ALA A 1 681 ? -4.914 23.182 22.720 1.00 89.19 681 ALA A N 1
ATOM 5344 C CA . ALA A 1 681 ? -4.914 22.871 21.290 1.00 89.19 681 ALA A CA 1
ATOM 5345 C C . ALA A 1 681 ? -6.054 23.571 20.527 1.00 89.19 681 ALA A C 1
ATOM 5347 O O . ALA A 1 681 ? -5.826 24.100 19.441 1.00 89.19 681 ALA A O 1
ATOM 5348 N N . ARG A 1 682 ? -7.262 23.628 21.105 1.00 88.06 682 ARG A N 1
ATOM 5349 C CA . ARG A 1 682 ? -8.406 24.335 20.503 1.00 88.06 682 ARG A CA 1
ATOM 5350 C C . ARG A 1 682 ? -8.197 25.845 20.431 1.00 88.06 682 ARG A C 1
ATOM 5352 O O . ARG A 1 682 ? -8.567 26.437 19.425 1.00 88.06 682 ARG A O 1
ATOM 5359 N N . GLN A 1 683 ? -7.580 26.450 21.447 1.00 85.62 683 GLN A N 1
ATOM 5360 C CA . GLN A 1 683 ? -7.213 27.875 21.434 1.00 85.62 683 GLN A CA 1
ATOM 5361 C C . GLN A 1 683 ? -6.224 28.208 20.307 1.00 85.62 683 GLN A C 1
ATOM 5363 O O . GLN A 1 683 ? -6.274 29.295 19.747 1.00 85.62 683 GLN A O 1
ATOM 5368 N N . LEU A 1 684 ? -5.381 27.246 19.924 1.00 84.06 684 LEU A N 1
ATOM 5369 C CA . LEU A 1 684 ? -4.451 27.343 18.795 1.00 84.06 684 LEU A CA 1
ATOM 5370 C C . LEU A 1 684 ? -5.081 26.949 17.442 1.00 84.06 684 LEU A C 1
ATOM 5372 O O . LEU A 1 684 ? -4.366 26.765 16.459 1.00 84.06 684 LEU A O 1
ATOM 5376 N N . GLY A 1 685 ? -6.406 26.763 17.373 1.00 80.94 685 GLY A N 1
ATOM 5377 C CA . GLY A 1 685 ? -7.110 26.395 16.139 1.00 80.94 685 GLY A CA 1
ATOM 5378 C C . GLY A 1 685 ? -6.953 24.926 15.725 1.00 80.94 685 GLY A C 1
ATOM 5379 O O . GLY A 1 685 ? -7.203 24.573 14.572 1.00 80.94 685 GLY A O 1
ATOM 5380 N N . HIS A 1 686 ? -6.534 24.040 16.635 1.00 81.88 686 HIS A N 1
ATOM 5381 C CA . HIS A 1 686 ? -6.418 22.606 16.368 1.00 81.88 686 HIS A CA 1
ATOM 5382 C C . HIS A 1 686 ? -7.552 21.795 17.017 1.00 81.88 686 HIS A C 1
ATOM 5384 O O . HIS A 1 686 ? -7.884 22.000 18.186 1.00 81.88 686 HIS A O 1
ATOM 5390 N N . PRO A 1 687 ? -8.129 20.810 16.300 1.00 73.56 687 PRO A N 1
ATOM 5391 C CA . PRO A 1 687 ? -9.228 20.004 16.829 1.00 73.56 687 PRO A CA 1
ATOM 5392 C C . PRO A 1 687 ? -8.776 18.989 17.890 1.00 73.56 687 PRO A C 1
ATOM 5394 O O . PRO A 1 687 ? -9.580 18.592 18.736 1.00 73.56 687 PRO A O 1
ATOM 5397 N N . ASP A 1 688 ? -7.505 18.564 17.860 1.00 80.62 688 ASP A N 1
ATOM 5398 C CA . ASP A 1 688 ? -6.952 17.554 18.762 1.00 80.62 688 ASP A CA 1
ATOM 5399 C C . ASP A 1 688 ? -5.614 17.963 19.401 1.00 80.62 688 ASP A C 1
ATOM 5401 O O . ASP A 1 688 ? -4.907 18.854 18.933 1.00 80.62 688 ASP A O 1
ATOM 5405 N N . SER A 1 689 ? -5.257 17.282 20.497 1.00 86.88 689 SER A N 1
ATOM 5406 C CA . SER A 1 689 ? -3.994 17.496 21.218 1.00 86.88 689 SER A CA 1
ATOM 5407 C C . SER A 1 689 ? -2.838 16.620 20.720 1.00 86.88 689 SER A C 1
ATOM 5409 O O . SER A 1 689 ? -1.778 16.604 21.349 1.00 86.88 689 SER A O 1
ATOM 5411 N N . LYS A 1 690 ? -2.995 15.874 19.612 1.00 87.06 690 LYS A N 1
ATOM 5412 C CA . LYS A 1 690 ? -1.975 14.906 19.165 1.00 87.06 690 LYS A CA 1
ATOM 5413 C C . LYS A 1 690 ? -0.688 15.609 18.753 1.00 87.06 690 LYS A C 1
ATOM 5415 O O . LYS A 1 690 ? 0.389 15.175 19.153 1.00 87.06 690 LYS A O 1
ATOM 5420 N N . LYS A 1 691 ? -0.801 16.722 18.018 1.00 83.81 691 LYS A N 1
ATOM 5421 C CA . LYS A 1 691 ? 0.353 17.526 17.580 1.00 83.81 691 LYS A CA 1
ATOM 5422 C C . LYS A 1 691 ? 1.146 18.078 18.764 1.00 83.81 691 LYS A C 1
ATOM 5424 O O . LYS A 1 691 ? 2.360 17.903 18.821 1.00 83.81 691 LYS A O 1
ATOM 5429 N N . LEU A 1 692 ? 0.457 18.659 19.746 1.00 87.12 692 LEU A N 1
ATOM 5430 C CA . LEU A 1 692 ? 1.093 19.209 20.945 1.00 87.12 692 LEU A CA 1
ATOM 5431 C C . LEU A 1 692 ? 1.790 18.109 21.761 1.00 87.12 692 LEU A C 1
ATOM 5433 O O . LEU A 1 692 ? 2.936 18.281 22.164 1.00 87.12 692 LEU A O 1
ATOM 5437 N N . ARG A 1 693 ? 1.147 16.946 21.939 1.00 88.19 693 ARG A N 1
ATOM 5438 C CA . ARG A 1 693 ? 1.733 15.799 22.660 1.00 88.19 693 ARG A CA 1
ATOM 5439 C C . ARG A 1 693 ? 2.935 15.190 21.941 1.00 88.19 693 ARG A C 1
ATOM 5441 O O . ARG A 1 693 ? 3.836 14.696 22.609 1.00 88.19 693 ARG A O 1
ATOM 5448 N N . PHE A 1 694 ? 2.940 15.211 20.610 1.00 88.50 694 PHE A N 1
ATOM 5449 C CA . PHE A 1 694 ? 4.049 14.709 19.804 1.00 88.50 694 PHE A CA 1
ATOM 5450 C C . PHE A 1 694 ? 5.268 15.636 19.874 1.00 88.50 694 PHE A C 1
ATOM 5452 O O . PHE A 1 694 ? 6.380 15.167 20.093 1.00 88.50 694 PHE A O 1
ATOM 5459 N N . HIS A 1 695 ? 5.064 16.949 19.723 1.00 87.06 695 HIS A N 1
ATOM 5460 C CA . HIS A 1 695 ? 6.166 17.914 19.695 1.00 87.06 695 HIS A CA 1
ATOM 5461 C C . HIS A 1 695 ? 6.664 18.326 21.088 1.00 87.06 695 HIS A C 1
ATOM 5463 O O . HIS A 1 695 ? 7.857 18.573 21.244 1.00 87.06 695 HIS A O 1
ATOM 5469 N N . PHE A 1 696 ? 5.784 18.369 22.095 1.00 91.31 696 PHE A N 1
ATOM 5470 C CA . PHE A 1 696 ? 6.096 18.820 23.458 1.00 91.31 696 PHE A CA 1
ATOM 5471 C C . PHE A 1 696 ? 5.548 17.860 24.534 1.00 91.31 696 PHE A C 1
ATOM 5473 O O . PHE A 1 696 ? 4.719 18.246 25.368 1.00 91.31 696 PHE A O 1
ATOM 5480 N N . PRO A 1 697 ? 6.006 16.593 24.567 1.00 90.38 697 PRO A N 1
ATOM 5481 C CA . PRO A 1 697 ? 5.476 15.573 25.476 1.00 90.38 697 PRO A CA 1
ATOM 5482 C C . PRO A 1 697 ? 5.732 15.871 26.959 1.00 90.38 697 PRO A C 1
ATOM 5484 O O . PRO A 1 697 ? 4.972 15.408 27.809 1.00 90.38 697 PRO A O 1
ATOM 5487 N N . GLN A 1 698 ? 6.801 16.608 27.277 1.00 90.62 698 GLN A N 1
ATOM 5488 C CA . GLN A 1 698 ? 7.159 16.976 28.650 1.00 90.62 698 GLN A CA 1
ATOM 5489 C C . GLN A 1 698 ? 6.253 18.090 29.187 1.00 90.62 698 GLN A C 1
ATOM 5491 O O . GLN A 1 698 ? 5.612 17.883 30.213 1.00 90.62 698 GLN A O 1
ATOM 5496 N N . LEU A 1 699 ? 6.094 19.199 28.450 1.00 90.12 699 LEU A N 1
ATOM 5497 C CA . LEU A 1 699 ? 5.189 20.296 28.832 1.00 90.12 699 LEU A CA 1
ATOM 5498 C C . LEU A 1 699 ? 3.737 19.810 28.966 1.00 90.12 699 LEU A C 1
ATOM 5500 O O . LEU A 1 699 ? 3.044 20.142 29.923 1.00 90.12 699 LEU A O 1
ATOM 5504 N N . CYS A 1 700 ? 3.285 18.940 28.054 1.00 90.62 700 CYS A N 1
ATOM 5505 C CA . CYS A 1 700 ? 1.950 18.339 28.143 1.00 90.62 700 CYS A CA 1
ATOM 5506 C C . CYS A 1 700 ? 1.775 17.454 29.390 1.00 90.62 700 CYS A C 1
ATOM 5508 O O . CYS A 1 700 ? 0.678 17.393 29.947 1.00 90.62 700 CYS A O 1
ATOM 5510 N N . ARG A 1 701 ? 2.832 16.745 29.815 1.00 90.19 701 ARG A N 1
ATOM 5511 C CA . ARG A 1 701 ? 2.823 15.937 31.045 1.00 90.19 701 ARG A CA 1
ATOM 5512 C C . ARG A 1 701 ? 2.796 16.817 32.288 1.00 90.19 701 ARG A C 1
ATOM 5514 O O . ARG A 1 701 ? 1.979 16.553 33.161 1.00 90.19 701 ARG A O 1
ATOM 5521 N N . GLN A 1 702 ? 3.618 17.862 32.327 1.00 90.19 702 GLN A N 1
ATOM 5522 C CA . GLN A 1 702 ? 3.649 18.828 33.428 1.00 90.19 702 GLN A CA 1
ATOM 5523 C C . GLN A 1 702 ? 2.282 19.490 33.626 1.00 90.19 702 GLN A C 1
ATOM 5525 O O . GLN A 1 702 ? 1.775 19.509 34.741 1.00 90.19 702 GLN A O 1
ATOM 5530 N N . LEU A 1 703 ? 1.622 19.916 32.543 1.00 89.44 703 LEU A N 1
ATOM 5531 C CA . LEU A 1 703 ? 0.296 20.539 32.629 1.00 89.44 703 LEU A CA 1
ATOM 5532 C C . LEU A 1 703 ? -0.757 19.548 33.144 1.00 89.44 703 LEU A C 1
ATOM 5534 O O . LEU A 1 703 ? -1.632 19.897 33.935 1.00 89.44 703 LEU A O 1
ATOM 5538 N N . GLY A 1 704 ? -0.651 18.283 32.727 1.00 87.81 704 GLY A N 1
ATOM 5539 C CA . GLY A 1 704 ? -1.474 17.199 33.260 1.00 87.81 704 GLY A CA 1
ATOM 5540 C C . GLY A 1 704 ? -1.256 16.969 34.758 1.00 87.81 704 GLY A C 1
ATOM 5541 O O . GLY A 1 704 ? -2.233 16.850 35.495 1.00 87.81 704 GLY A O 1
ATOM 5542 N N . GLN A 1 705 ? 0.003 16.948 35.205 1.00 88.62 705 GLN A N 1
ATOM 5543 C CA . GLN A 1 705 ? 0.378 16.774 36.611 1.00 88.62 705 GLN A CA 1
ATOM 5544 C C . GLN A 1 705 ? -0.102 17.946 37.472 1.00 88.62 705 GLN A C 1
ATOM 5546 O O . GLN A 1 705 ? -0.798 17.715 38.452 1.00 88.62 705 GLN A O 1
ATOM 5551 N N . GLN A 1 706 ? 0.167 19.191 37.071 1.00 87.56 706 GLN A N 1
ATOM 5552 C CA . GLN A 1 706 ? -0.276 20.392 37.789 1.00 87.56 706 GLN A CA 1
ATOM 5553 C C . GLN A 1 706 ? -1.800 20.422 37.947 1.00 87.56 706 GLN A C 1
ATOM 5555 O O . GLN A 1 706 ? -2.317 20.680 39.034 1.00 87.56 706 GLN A O 1
ATOM 5560 N N . ARG A 1 707 ? -2.541 20.068 36.888 1.00 87.62 707 ARG A N 1
ATOM 5561 C CA . ARG A 1 707 ? -4.002 19.950 36.947 1.00 87.62 707 ARG A CA 1
ATOM 5562 C C . ARG A 1 707 ? -4.456 18.850 37.908 1.00 87.62 707 ARG A C 1
ATOM 5564 O O . ARG A 1 707 ? -5.443 19.037 38.617 1.00 87.62 707 ARG A O 1
ATOM 5571 N N . GLN A 1 708 ? -3.778 17.705 37.919 1.00 85.56 708 GLN A N 1
ATOM 5572 C CA . GLN A 1 708 ? -4.098 16.605 38.828 1.00 85.56 708 GLN A CA 1
ATOM 5573 C C . GLN A 1 708 ? -3.849 17.000 40.289 1.00 85.56 708 GLN A C 1
ATOM 5575 O O . GLN A 1 708 ? -4.722 16.765 41.121 1.00 85.56 708 GLN A O 1
ATOM 5580 N N . THR A 1 709 ? -2.726 17.662 40.579 1.00 87.50 709 THR A N 1
ATOM 5581 C CA . THR A 1 709 ? -2.396 18.186 41.912 1.00 87.50 709 THR A CA 1
ATOM 5582 C C . THR A 1 709 ? -3.406 19.237 42.367 1.00 87.50 709 THR A C 1
ATOM 5584 O O . THR A 1 709 ? -3.940 19.131 43.466 1.00 87.50 709 THR A O 1
ATOM 5587 N N . TYR A 1 710 ? -3.760 20.198 41.505 1.00 86.38 710 TYR A N 1
ATOM 5588 C CA . TYR A 1 710 ? -4.784 21.202 41.816 1.00 86.38 710 TYR A CA 1
ATOM 5589 C C . TYR A 1 710 ? -6.133 20.553 42.155 1.00 86.38 710 TYR A C 1
ATOM 5591 O O . TYR A 1 710 ? -6.762 20.895 43.152 1.00 86.38 710 TYR A O 1
ATOM 5599 N N . LEU A 1 711 ? -6.577 19.577 41.352 1.00 84.06 711 LEU A N 1
ATOM 5600 C CA . LEU A 1 711 ? -7.834 18.865 41.601 1.00 84.06 711 LEU A CA 1
ATOM 5601 C C . LEU A 1 711 ? -7.786 18.007 42.873 1.00 84.06 711 LEU A C 1
ATOM 5603 O O . LEU A 1 711 ? -8.813 17.875 43.536 1.00 84.06 711 LEU A O 1
ATOM 5607 N N . ALA A 1 712 ? -6.632 17.428 43.213 1.00 85.12 712 ALA A N 1
ATOM 5608 C CA . ALA A 1 712 ? -6.441 16.692 44.461 1.00 85.12 712 ALA A CA 1
ATOM 5609 C C . ALA A 1 712 ? -6.531 17.626 45.677 1.00 85.12 712 ALA A C 1
ATOM 5611 O O . ALA A 1 712 ? -7.306 17.348 46.590 1.00 85.12 712 ALA A O 1
ATOM 5612 N N . ASN A 1 713 ? -5.843 18.772 45.639 1.00 86.06 713 ASN A N 1
ATOM 5613 C CA . ASN A 1 713 ? -5.904 19.788 46.692 1.00 86.06 713 ASN A CA 1
ATOM 5614 C C . ASN A 1 713 ? -7.325 20.346 46.846 1.00 86.06 713 ASN A C 1
ATOM 5616 O O . ASN A 1 713 ? -7.848 20.398 47.952 1.00 86.06 713 ASN A O 1
ATOM 5620 N N . TYR A 1 714 ? -7.996 20.669 45.735 1.00 83.50 714 TYR A N 1
ATOM 5621 C CA . TYR A 1 714 ? -9.381 21.144 45.742 1.00 83.50 714 TYR A CA 1
ATOM 5622 C C . TYR A 1 714 ? -10.348 20.127 46.368 1.00 83.50 714 TYR A C 1
ATOM 5624 O O . TYR A 1 714 ? -11.209 20.505 47.162 1.00 83.50 714 TYR A O 1
ATOM 5632 N N . ARG A 1 715 ? -10.197 18.830 46.058 1.00 83.00 715 ARG A N 1
ATOM 5633 C CA . ARG A 1 715 ? -10.970 17.758 46.712 1.00 83.00 715 ARG A CA 1
ATOM 5634 C C . ARG A 1 715 ? -10.667 17.691 48.205 1.00 83.00 715 ARG A C 1
ATOM 5636 O O . ARG A 1 715 ? -11.591 17.642 49.003 1.00 83.00 715 ARG A O 1
ATOM 5643 N N . HIS A 1 716 ? -9.400 17.732 48.595 1.00 84.56 716 HIS A N 1
ATOM 5644 C CA . HIS A 1 716 ? -9.034 17.679 50.007 1.00 84.56 716 HIS A CA 1
ATOM 5645 C C . HIS A 1 716 ? -9.623 18.861 50.799 1.00 84.56 716 HIS A C 1
ATOM 5647 O O . HIS A 1 716 ? -10.258 18.661 51.830 1.00 84.56 716 HIS A O 1
ATOM 5653 N N . THR A 1 717 ? -9.538 20.085 50.267 1.00 85.19 717 THR A N 1
ATOM 5654 C CA . THR A 1 717 ? -10.166 21.269 50.876 1.00 85.19 717 THR A CA 1
ATOM 5655 C C . THR A 1 717 ? -11.691 21.149 50.951 1.00 85.19 717 THR A C 1
ATOM 5657 O O . THR A 1 717 ? -12.288 21.533 51.956 1.00 85.19 717 THR A O 1
ATOM 5660 N N . LEU A 1 718 ? -12.343 20.619 49.909 1.00 83.56 718 LEU A N 1
ATOM 5661 C CA . LEU A 1 718 ? -13.788 20.370 49.932 1.00 83.56 718 LEU A CA 1
ATOM 5662 C C . LEU A 1 718 ? -14.184 19.336 50.987 1.00 83.56 718 LEU A C 1
ATOM 5664 O O . LEU A 1 718 ? -15.213 19.519 51.630 1.00 83.56 718 LEU A O 1
ATOM 5668 N N . GLN A 1 719 ? -13.380 18.289 51.175 1.00 83.81 719 GLN A N 1
ATOM 5669 C CA . GLN A 1 719 ? -13.618 17.269 52.191 1.00 83.81 719 GLN A CA 1
ATOM 5670 C C . GLN A 1 719 ? -13.564 17.866 53.603 1.00 83.81 719 GLN A C 1
ATOM 5672 O O . GLN A 1 719 ? -14.520 17.700 54.352 1.00 83.81 719 GLN A O 1
ATOM 5677 N N . ILE A 1 720 ? -12.522 18.641 53.928 1.00 84.50 720 ILE A N 1
ATOM 5678 C CA . ILE A 1 720 ? -12.392 19.306 55.239 1.00 84.50 720 ILE A CA 1
ATOM 5679 C C . ILE A 1 720 ? -13.593 20.227 55.506 1.00 84.50 720 ILE A C 1
ATOM 5681 O O . ILE A 1 720 ? -14.174 20.225 56.589 1.00 84.50 720 ILE A O 1
ATOM 5685 N N . ARG A 1 721 ? -14.009 21.009 54.500 1.00 85.50 721 ARG A N 1
ATOM 5686 C CA . ARG A 1 721 ? -15.177 21.896 54.625 1.00 85.50 721 ARG A CA 1
ATOM 5687 C C . ARG A 1 721 ? -16.486 21.121 54.778 1.00 85.50 721 ARG A C 1
ATOM 5689 O O . ARG A 1 721 ? -17.375 21.584 55.485 1.00 85.50 721 ARG A O 1
ATOM 5696 N N . LEU A 1 722 ? -16.623 19.976 54.110 1.00 84.50 722 LEU A N 1
ATOM 5697 C CA . LEU A 1 722 ? -17.790 19.106 54.241 1.00 84.50 722 LEU A CA 1
ATOM 5698 C C . LEU A 1 722 ? -17.860 18.521 55.655 1.00 84.50 722 LEU A C 1
ATOM 5700 O O . LEU A 1 722 ? -18.913 18.599 56.276 1.00 84.50 722 LEU A O 1
ATOM 5704 N N . GLU A 1 723 ? -16.748 18.010 56.182 1.00 83.31 723 GLU A N 1
ATOM 5705 C CA . GLU A 1 723 ? -16.650 17.475 57.546 1.00 83.31 723 GLU A CA 1
ATOM 5706 C C . GLU A 1 723 ? -16.993 18.537 58.603 1.00 83.31 723 GLU A C 1
ATOM 5708 O O . GLU A 1 723 ? -17.783 18.261 59.503 1.00 83.31 723 GLU A O 1
ATOM 5713 N N . ALA A 1 724 ? -16.513 19.777 58.444 1.00 83.38 724 ALA A N 1
ATOM 5714 C CA . ALA A 1 724 ? -16.873 20.890 59.327 1.00 83.38 724 ALA A CA 1
ATOM 5715 C C . ALA A 1 724 ? -18.385 21.201 59.311 1.00 83.38 724 ALA A C 1
ATOM 5717 O O . ALA A 1 724 ? -19.005 21.339 60.363 1.00 83.38 724 ALA A O 1
ATOM 5718 N N . ILE A 1 725 ? -19.008 21.243 58.125 1.00 81.75 725 ILE A N 1
ATOM 5719 C CA . ILE A 1 725 ? -20.459 21.472 57.983 1.00 81.75 725 ILE A CA 1
ATOM 5720 C C . ILE A 1 725 ? -21.267 20.329 58.616 1.00 81.75 725 ILE A C 1
ATOM 5722 O O . ILE A 1 725 ? -22.305 20.576 59.234 1.00 81.75 725 ILE A O 1
ATOM 5726 N N . LEU A 1 726 ? -20.811 19.085 58.454 1.00 78.19 726 LEU A N 1
ATOM 5727 C CA . LEU A 1 726 ? -21.449 17.911 59.049 1.00 78.19 726 LEU A CA 1
ATOM 5728 C C . LEU A 1 726 ? -21.334 17.916 60.581 1.00 78.19 726 LEU A C 1
ATOM 5730 O O . LEU A 1 726 ? -22.310 17.587 61.251 1.00 78.19 726 LEU A O 1
ATOM 5734 N N . ALA A 1 727 ? -20.192 18.337 61.133 1.00 77.94 727 ALA A N 1
ATOM 5735 C CA . ALA A 1 727 ? -19.976 18.448 62.577 1.00 77.94 727 ALA A CA 1
ATOM 5736 C C . ALA A 1 727 ? -20.854 19.535 63.226 1.00 77.94 727 ALA A C 1
ATOM 5738 O O . ALA A 1 727 ? -21.476 19.288 64.256 1.00 77.94 727 ALA A O 1
ATOM 5739 N N . GLU A 1 728 ? -20.987 20.707 62.595 1.00 76.00 728 GLU A N 1
ATOM 5740 C CA . GLU A 1 728 ? -21.867 21.793 63.070 1.00 76.00 728 GLU A CA 1
ATOM 5741 C C . GLU A 1 728 ? -23.356 21.407 63.089 1.00 76.00 728 GLU A C 1
ATOM 5743 O O . GLU A 1 728 ? -24.144 21.981 63.836 1.00 76.00 728 GLU A O 1
ATOM 5748 N N . SER A 1 729 ? -23.761 20.442 62.260 1.00 67.88 729 SER A N 1
ATOM 5749 C CA . SER A 1 729 ? -25.167 20.067 62.071 1.00 67.88 729 SER A CA 1
ATOM 5750 C C . SER A 1 729 ? -25.690 19.058 63.106 1.00 67.88 729 SER A C 1
ATOM 5752 O O . SER A 1 729 ? -26.854 18.675 63.033 1.00 67.88 729 SER A O 1
ATOM 5754 N N . GLN A 1 730 ? -24.862 18.624 64.064 1.00 66.50 730 GLN A N 1
ATOM 5755 C CA . GLN A 1 730 ? -25.219 17.599 65.059 1.00 66.50 730 GLN A CA 1
ATOM 5756 C C . GLN A 1 730 ? -26.188 18.091 66.155 1.00 66.50 730 GLN A C 1
ATOM 5758 O O . GLN A 1 730 ? -26.774 17.271 66.855 1.00 66.50 730 GLN A O 1
ATOM 5763 N N . SER A 1 731 ? -26.392 19.405 66.304 1.00 60.03 731 SER A N 1
ATOM 5764 C CA . SER A 1 731 ? -27.217 20.020 67.363 1.00 60.03 731 SER A CA 1
ATOM 5765 C C . SER A 1 731 ? -28.559 20.603 66.882 1.00 60.03 731 SER A C 1
ATOM 5767 O O . SER A 1 731 ? -29.274 21.226 67.666 1.00 60.03 731 SER A O 1
ATOM 5769 N N . GLY A 1 732 ? -28.934 20.405 65.611 1.00 65.88 732 GLY A N 1
ATOM 5770 C CA . GLY A 1 732 ? -30.141 20.980 65.000 1.00 65.88 732 GLY A CA 1
ATOM 5771 C C . GLY A 1 732 ? -30.742 20.115 63.881 1.00 65.88 732 GLY A C 1
ATOM 5772 O O . GLY A 1 732 ? -30.315 18.980 63.680 1.00 65.88 732 GLY A O 1
ATOM 5773 N N . PRO A 1 733 ? -31.754 20.608 63.136 1.00 72.88 733 PRO A N 1
ATOM 5774 C CA . PRO A 1 733 ? -32.341 19.851 62.032 1.00 72.88 733 PRO A CA 1
ATOM 5775 C C . PRO A 1 733 ? -31.295 19.591 60.928 1.00 72.88 733 PRO A C 1
ATOM 5777 O O . PRO A 1 733 ? -30.638 20.538 60.484 1.00 72.88 733 PRO A O 1
ATOM 5780 N N . PRO A 1 734 ? -31.161 18.349 60.425 1.00 79.06 734 PRO A N 1
ATOM 5781 C CA . PRO A 1 734 ? -30.144 17.999 59.435 1.00 79.06 734 PRO A CA 1
ATOM 5782 C C . PRO A 1 734 ? -30.312 18.808 58.129 1.00 79.06 734 PRO A C 1
ATOM 5784 O O . PRO A 1 734 ? -31.427 18.906 57.591 1.00 79.06 734 PRO A O 1
ATOM 5787 N N . PRO A 1 735 ? -29.231 19.403 57.580 1.00 82.25 735 PRO A N 1
ATOM 5788 C CA . PRO A 1 735 ? -29.296 20.281 56.410 1.00 82.25 735 PRO A CA 1
ATOM 5789 C C . PRO A 1 735 ? -29.674 19.524 55.124 1.00 82.25 735 PRO A C 1
ATOM 5791 O O . PRO A 1 735 ? -29.520 18.310 55.016 1.00 82.25 735 PRO A O 1
ATOM 5794 N N . THR A 1 736 ? -30.194 20.228 54.109 1.00 83.50 736 THR A N 1
ATOM 5795 C CA . THR A 1 736 ? -30.430 19.623 52.781 1.00 83.50 736 THR A CA 1
ATOM 5796 C C . THR A 1 736 ? -29.116 19.461 52.022 1.00 83.50 736 THR A C 1
ATOM 5798 O O . THR A 1 736 ? -28.224 20.301 52.144 1.00 83.50 736 THR A O 1
ATOM 5801 N N . LEU A 1 737 ? -29.031 18.464 51.131 1.00 81.56 737 LEU A N 1
ATOM 5802 C CA . LEU A 1 737 ? -27.907 18.341 50.188 1.00 81.56 737 LEU A CA 1
ATOM 5803 C C . LEU A 1 737 ? -27.676 19.631 49.389 1.00 81.56 737 LEU A C 1
ATOM 5805 O O . LEU A 1 737 ? -26.534 20.030 49.175 1.00 81.56 737 LEU A O 1
ATOM 5809 N N . LEU A 1 738 ? -28.753 20.323 49.009 1.00 82.25 738 LEU A N 1
ATOM 5810 C CA . LEU A 1 738 ? -28.680 21.613 48.328 1.00 82.25 738 LEU A CA 1
ATOM 5811 C C . LEU A 1 738 ? -28.089 22.720 49.220 1.00 82.25 738 LEU A C 1
ATOM 5813 O O . LEU A 1 738 ? -27.302 23.533 48.738 1.00 82.25 738 LEU A O 1
ATOM 5817 N N . ALA A 1 739 ? -28.431 22.760 50.512 1.00 82.31 739 ALA A N 1
ATOM 5818 C CA . ALA A 1 739 ? -27.854 23.716 51.459 1.00 82.31 739 ALA A CA 1
ATOM 5819 C C . ALA A 1 739 ? -26.363 23.441 51.702 1.00 82.31 739 ALA A C 1
ATOM 5821 O O . ALA A 1 739 ? -25.561 24.374 51.689 1.00 82.31 739 ALA A O 1
ATOM 5822 N N . VAL A 1 740 ? -25.978 22.169 51.842 1.00 83.69 740 VAL A N 1
ATOM 5823 C CA . VAL A 1 740 ? -24.573 21.753 51.981 1.00 83.69 740 VAL A CA 1
ATOM 5824 C C . VAL A 1 740 ? -23.777 22.104 50.719 1.00 83.69 740 VAL A C 1
ATOM 5826 O O . VAL A 1 740 ? -22.724 22.731 50.811 1.00 83.69 740 VAL A O 1
ATOM 5829 N N . ALA A 1 741 ? -24.310 21.812 49.528 1.00 83.19 741 ALA A N 1
ATOM 5830 C CA . ALA A 1 741 ? -23.677 22.154 48.253 1.00 83.19 741 ALA A CA 1
ATOM 5831 C C . ALA A 1 741 ? -23.481 23.675 48.078 1.00 83.19 741 ALA A C 1
ATOM 5833 O O . ALA A 1 741 ? -22.399 24.122 47.690 1.00 83.19 741 ALA A O 1
ATOM 5834 N N . ARG A 1 742 ? -24.480 24.490 48.454 1.00 83.94 742 ARG A N 1
ATOM 5835 C CA . ARG A 1 742 ? -24.375 25.962 48.442 1.00 83.94 742 ARG A CA 1
ATOM 5836 C C . ARG A 1 742 ? -23.297 26.478 49.395 1.00 83.94 742 ARG A C 1
ATOM 5838 O O . ARG A 1 742 ? -22.499 27.317 48.989 1.00 83.94 742 ARG A O 1
ATOM 5845 N N . ARG A 1 743 ? -23.221 25.950 50.622 1.00 82.06 743 ARG A N 1
ATOM 5846 C CA . ARG A 1 743 ? -22.185 26.323 51.609 1.00 82.06 743 ARG A CA 1
ATOM 5847 C C . ARG A 1 743 ? -20.774 25.922 51.169 1.00 82.06 743 ARG A C 1
ATOM 5849 O O . ARG A 1 743 ? -19.808 26.610 51.492 1.00 82.06 743 ARG A O 1
ATOM 5856 N N . LEU A 1 744 ? -20.649 24.837 50.407 1.00 80.62 744 LEU A N 1
ATOM 5857 C CA . LEU A 1 744 ? -19.386 24.383 49.819 1.00 80.62 744 LEU A CA 1
ATOM 5858 C C . LEU A 1 744 ? -18.992 25.152 48.549 1.00 80.62 744 LEU A C 1
ATOM 5860 O O . LEU A 1 744 ? -17.828 25.103 48.147 1.00 80.62 744 LEU A O 1
ATOM 5864 N N . GLY A 1 745 ? -19.923 25.892 47.938 1.00 78.69 745 GLY A N 1
ATOM 5865 C CA . GLY A 1 745 ? -19.709 26.575 46.661 1.00 78.69 745 GLY A CA 1
ATOM 5866 C C . GLY A 1 745 ? -19.621 25.606 45.477 1.00 78.69 745 GLY A C 1
ATOM 5867 O O . GLY A 1 745 ? -18.892 25.865 44.521 1.00 78.69 745 GLY A O 1
ATOM 5868 N N . CYS A 1 746 ? -20.316 24.465 45.542 1.00 80.69 746 CYS A N 1
ATOM 5869 C CA . CYS A 1 746 ? -20.320 23.445 44.495 1.00 80.69 746 CYS A CA 1
ATOM 5870 C C . CYS A 1 746 ? -21.750 23.036 44.095 1.00 80.69 746 CYS A C 1
ATOM 5872 O O . CYS A 1 746 ? -22.731 23.370 44.756 1.00 80.69 746 CYS A O 1
ATOM 5874 N N . LEU A 1 747 ? -21.884 22.323 42.973 1.00 79.75 747 LEU A N 1
ATOM 5875 C CA . LEU A 1 747 ? -23.170 21.770 42.534 1.00 79.75 747 LEU A CA 1
ATOM 5876 C C . LEU A 1 747 ? -23.508 20.496 43.318 1.00 79.75 747 LEU A C 1
ATOM 5878 O O . LEU A 1 747 ? -22.622 19.691 43.609 1.00 79.75 747 LEU A O 1
ATOM 5882 N N . GLU A 1 748 ? -24.796 20.249 43.561 1.00 80.06 748 GLU A N 1
ATOM 5883 C CA . GLU A 1 748 ? -25.275 19.028 44.232 1.00 80.06 748 GLU A CA 1
ATOM 5884 C C . GLU A 1 748 ? -24.819 17.748 43.503 1.00 80.06 748 GLU A C 1
ATOM 5886 O O . GLU A 1 748 ? -24.433 16.759 44.123 1.00 80.06 748 GLU A O 1
ATOM 5891 N N . THR A 1 749 ? -24.769 17.786 42.169 1.00 76.50 749 THR A N 1
ATOM 5892 C CA . THR A 1 749 ? -24.251 16.693 41.330 1.00 76.50 749 THR A CA 1
ATOM 5893 C C . THR A 1 749 ? -22.758 16.440 41.542 1.00 76.50 749 THR A C 1
ATOM 5895 O O . THR A 1 749 ? -22.304 15.297 41.476 1.00 76.50 749 THR A O 1
ATOM 5898 N N . THR A 1 750 ? -21.980 17.485 41.831 1.00 79.06 750 THR A N 1
ATOM 5899 C CA . THR A 1 750 ? -20.553 17.371 42.152 1.00 79.06 750 THR A CA 1
ATOM 5900 C C . THR A 1 750 ? -20.353 16.717 43.514 1.00 79.06 750 THR A C 1
ATOM 5902 O O . THR A 1 750 ? -19.480 15.859 43.630 1.00 79.06 750 THR A O 1
ATOM 5905 N N . LEU A 1 751 ? -21.188 17.055 44.501 1.00 79.38 751 LEU A N 1
ATOM 5906 C CA . LEU A 1 751 ? -21.170 16.440 45.828 1.00 79.38 751 LEU A CA 1
ATOM 5907 C C . LEU A 1 751 ? -21.519 14.944 45.756 1.00 79.38 751 LEU A C 1
ATOM 5909 O O . LEU A 1 751 ? -20.727 14.125 46.208 1.00 79.38 751 LEU A O 1
ATOM 5913 N N . LYS A 1 752 ? -22.614 14.572 45.073 1.00 81.50 752 LYS A N 1
ATOM 5914 C CA . LYS A 1 752 ? -23.020 13.161 44.880 1.00 81.50 752 LYS A CA 1
ATOM 5915 C C . LYS A 1 752 ? -21.963 12.318 44.163 1.00 81.50 752 LYS A C 1
ATOM 5917 O O . LYS A 1 752 ? -21.815 11.136 44.444 1.00 81.50 752 LYS A O 1
ATOM 5922 N N . ARG A 1 753 ? -21.232 12.916 43.217 1.00 80.69 753 ARG A N 1
ATOM 5923 C CA . ARG A 1 753 ? -20.198 12.217 42.439 1.00 80.69 753 ARG A CA 1
ATOM 5924 C C . ARG A 1 753 ? -18.883 12.046 43.201 1.00 80.69 753 ARG A C 1
ATOM 5926 O O . ARG A 1 753 ? -18.195 11.058 42.974 1.00 80.69 753 ARG A O 1
ATOM 5933 N N . LEU A 1 754 ? -18.483 13.036 44.000 1.00 79.00 754 LEU A N 1
ATOM 5934 C CA . LEU A 1 754 ? -17.195 13.018 44.705 1.00 79.00 754 LEU A CA 1
ATOM 5935 C C . LEU A 1 754 ? -17.287 12.378 46.097 1.00 79.00 754 LEU A C 1
ATOM 5937 O O . LEU A 1 754 ? -16.306 11.786 46.531 1.00 79.00 754 LEU A O 1
ATOM 5941 N N . TYR A 1 755 ? -18.445 12.482 46.754 1.00 83.56 755 TYR A N 1
ATOM 5942 C CA . TYR A 1 755 ? -18.684 12.091 48.148 1.00 83.56 755 TYR A CA 1
ATOM 5943 C C . TYR A 1 755 ? -20.041 11.368 48.285 1.00 83.56 755 TYR A C 1
ATOM 5945 O O . TYR A 1 755 ? -20.962 11.888 48.921 1.00 83.56 755 TYR A O 1
ATOM 5953 N N . PRO A 1 756 ? -20.223 10.207 47.623 1.00 82.81 756 PRO A N 1
ATOM 5954 C CA . PRO A 1 756 ? -21.512 9.516 47.576 1.00 82.81 756 PRO A CA 1
ATOM 5955 C C . PRO A 1 756 ? -21.967 9.023 48.954 1.00 82.81 756 PRO A C 1
ATOM 5957 O O . PRO A 1 756 ? -23.142 9.158 49.281 1.00 82.81 756 PRO A O 1
ATOM 5960 N N . GLU A 1 757 ? -21.039 8.522 49.773 1.00 82.50 757 GLU A N 1
ATOM 5961 C CA . GLU A 1 757 ? -21.333 8.004 51.113 1.00 82.50 757 GLU A CA 1
ATOM 5962 C C . GLU A 1 757 ? -21.814 9.122 52.040 1.00 82.50 757 GLU A C 1
ATOM 5964 O O . GLU A 1 757 ? -22.908 9.026 52.588 1.00 82.50 757 GLU A O 1
ATOM 5969 N N . GLN A 1 758 ? -21.086 10.244 52.125 1.00 82.56 758 GLN A N 1
ATOM 5970 C CA . GLN A 1 758 ? -21.512 11.384 52.946 1.00 82.56 758 GLN A CA 1
ATOM 5971 C C . GLN A 1 758 ? -22.852 11.976 52.475 1.00 82.56 758 GLN A C 1
ATOM 5973 O O . GLN A 1 758 ? -23.663 12.420 53.289 1.00 82.56 758 GLN A O 1
ATOM 5978 N N . ALA A 1 759 ? -23.103 11.988 51.160 1.00 81.12 759 ALA A N 1
ATOM 5979 C CA . ALA A 1 759 ? -24.374 12.449 50.612 1.00 81.12 759 ALA A CA 1
ATOM 5980 C C . ALA A 1 759 ? -25.539 11.516 50.985 1.00 81.12 759 ALA A C 1
ATOM 5982 O O . ALA A 1 759 ? -26.641 11.996 51.249 1.00 81.12 759 ALA A O 1
ATOM 5983 N N . GLN A 1 760 ? -25.297 10.205 51.023 1.00 82.69 760 GLN A N 1
ATOM 5984 C CA . GLN A 1 760 ? -26.282 9.215 51.440 1.00 82.69 760 GLN A CA 1
ATOM 5985 C C . GLN A 1 760 ? -26.562 9.298 52.946 1.00 82.69 760 GLN A C 1
ATOM 5987 O O . GLN A 1 760 ? -27.723 9.382 53.338 1.00 82.69 760 GLN A O 1
ATOM 5992 N N . THR A 1 761 ? -25.523 9.406 53.777 1.00 83.44 761 THR A N 1
ATOM 5993 C CA . THR A 1 761 ? -25.671 9.562 55.232 1.00 83.44 761 THR A CA 1
ATOM 5994 C C . THR A 1 761 ? -26.504 10.795 55.594 1.00 83.44 761 THR A C 1
ATOM 5996 O O . THR A 1 761 ? -27.372 10.726 56.460 1.00 83.44 761 THR A O 1
ATOM 5999 N N . LEU A 1 762 ? -26.313 11.919 54.896 1.00 81.62 762 LEU A N 1
ATOM 6000 C CA . LEU A 1 762 ? -27.129 13.125 55.086 1.00 81.62 762 LEU A CA 1
ATOM 6001 C C . LEU A 1 762 ? -28.614 12.914 54.755 1.00 81.62 762 LEU A C 1
ATOM 6003 O O . LEU A 1 762 ? -29.486 13.478 55.419 1.00 81.62 762 LEU A O 1
ATOM 6007 N N . LEU A 1 763 ? -28.913 12.131 53.715 1.00 82.75 763 LEU A N 1
ATOM 6008 C CA . LEU A 1 763 ? -30.291 11.803 53.344 1.00 82.75 763 LEU A CA 1
ATOM 6009 C C . LEU A 1 763 ? -30.947 10.907 54.398 1.00 82.75 763 LEU A C 1
ATOM 6011 O O . LEU A 1 763 ? -32.081 11.173 54.795 1.00 82.75 763 LEU A O 1
ATOM 6015 N N . GLU A 1 764 ? -30.216 9.908 54.891 1.00 83.44 764 GLU A N 1
ATOM 6016 C CA . GLU A 1 764 ? -30.673 8.983 55.933 1.00 83.44 764 GLU A CA 1
ATOM 6017 C C . GLU A 1 764 ? -30.928 9.710 57.263 1.00 83.44 764 GLU A C 1
ATOM 6019 O O . GLU A 1 764 ? -32.009 9.579 57.839 1.00 83.44 764 GLU A O 1
ATOM 6024 N N . GLN A 1 765 ? -30.000 10.566 57.708 1.00 82.31 765 GLN A N 1
ATOM 6025 C CA . GLN A 1 765 ? -30.167 11.395 58.912 1.00 82.31 765 GLN A CA 1
ATOM 6026 C C . GLN A 1 765 ? -31.402 12.299 58.819 1.00 82.31 765 GLN A C 1
ATOM 6028 O O . GLN A 1 765 ? -32.143 12.478 59.788 1.00 82.31 765 GLN A O 1
ATOM 6033 N N . ARG A 1 766 ? -31.662 12.858 57.633 1.00 80.62 766 ARG A N 1
ATOM 6034 C CA . ARG A 1 766 ? -32.835 13.699 57.391 1.00 80.62 766 ARG A CA 1
ATOM 6035 C C . ARG A 1 766 ? -34.133 12.903 57.432 1.00 80.62 766 ARG A C 1
ATOM 6037 O O . ARG A 1 766 ? -35.108 13.387 58.001 1.00 80.62 766 ARG A O 1
ATOM 6044 N N . GLN A 1 767 ? -34.146 11.699 56.868 1.00 82.75 767 GLN A N 1
ATOM 6045 C CA . GLN A 1 767 ? -35.297 10.804 56.933 1.00 82.75 767 GLN A CA 1
ATOM 6046 C C . GLN A 1 767 ? -35.616 10.419 58.384 1.00 82.75 767 GLN A C 1
ATOM 6048 O O . GLN A 1 767 ? -36.759 10.562 58.814 1.00 82.75 767 GLN A O 1
ATOM 6053 N N . GLN A 1 768 ? -34.599 10.039 59.162 1.00 83.88 768 GLN A N 1
ATOM 6054 C CA . GLN A 1 768 ? -34.743 9.702 60.582 1.00 83.88 768 GLN A CA 1
ATOM 6055 C C . GLN A 1 768 ? -35.285 10.876 61.410 1.00 83.88 768 GLN A C 1
ATOM 6057 O O . GLN A 1 768 ? -36.176 10.687 62.236 1.00 83.88 768 GLN A O 1
ATOM 6062 N N . PHE A 1 769 ? -34.807 12.099 61.160 1.00 83.94 769 PHE A N 1
ATOM 6063 C CA . PHE A 1 769 ? -35.299 13.295 61.849 1.00 83.94 769 PHE A CA 1
ATOM 6064 C C . PHE A 1 769 ? -36.793 13.557 61.594 1.00 83.94 769 PHE A C 1
ATOM 6066 O O . PHE A 1 769 ? -37.528 13.886 62.526 1.00 83.94 769 PHE A O 1
ATOM 6073 N N . PHE A 1 770 ? -37.266 13.407 60.350 1.00 82.25 770 PHE A N 1
ATOM 6074 C CA . PHE A 1 770 ? -38.685 13.601 60.030 1.00 82.25 770 PHE A CA 1
ATOM 6075 C C . PHE A 1 770 ? -39.578 12.494 60.604 1.00 82.25 770 PHE A C 1
ATOM 6077 O O . PHE A 1 770 ? -40.656 12.813 61.103 1.00 82.25 770 PHE A O 1
ATOM 6084 N N . GLU A 1 771 ? -39.125 11.237 60.603 1.00 83.44 771 GLU A N 1
ATOM 6085 C CA . GLU A 1 771 ? -39.844 10.129 61.253 1.00 83.44 771 GLU A CA 1
ATOM 6086 C C . GLU A 1 771 ? -39.964 10.343 62.770 1.00 83.44 771 GLU A C 1
ATOM 6088 O O . GLU A 1 771 ? -41.053 10.222 63.329 1.00 83.44 771 GLU A O 1
ATOM 6093 N N . ALA A 1 772 ? -38.888 10.772 63.440 1.00 83.00 772 ALA A N 1
ATOM 6094 C CA . ALA A 1 772 ? -38.924 11.096 64.868 1.00 83.00 772 ALA A CA 1
ATOM 6095 C C . ALA A 1 772 ? -39.894 12.252 65.179 1.00 83.00 772 ALA A C 1
ATOM 6097 O O . ALA A 1 772 ? -40.654 12.190 66.147 1.00 83.00 772 ALA A O 1
ATOM 6098 N N . LYS A 1 773 ? -39.919 13.294 64.335 1.00 83.38 773 LYS A N 1
ATOM 6099 C CA . LYS A 1 773 ? -40.857 14.418 64.483 1.00 83.38 773 LYS A CA 1
ATOM 6100 C C . LYS A 1 773 ? -42.312 14.000 64.274 1.00 83.38 773 LYS A C 1
ATOM 6102 O O . LYS A 1 773 ? -43.189 14.494 64.979 1.00 83.38 773 LYS A O 1
ATOM 6107 N N . LYS A 1 774 ? -42.562 13.114 63.308 1.00 83.19 774 LYS A N 1
ATOM 6108 C CA . LYS A 1 774 ? -43.886 12.551 63.036 1.00 83.19 774 LYS A CA 1
ATOM 6109 C C . LYS A 1 774 ? -44.378 11.728 64.226 1.00 83.19 774 LYS A C 1
ATOM 6111 O O . LYS A 1 774 ? -45.486 11.967 64.690 1.00 83.19 774 LYS A O 1
ATOM 6116 N N . LEU A 1 775 ? -43.534 10.849 64.771 1.00 83.56 775 LEU A N 1
ATOM 6117 C CA . LEU A 1 775 ? -43.863 10.048 65.951 1.00 83.56 775 LEU A CA 1
ATOM 6118 C C . LEU A 1 775 ? -44.161 10.929 67.175 1.00 83.56 775 LEU A C 1
ATOM 6120 O O . LEU A 1 775 ? -45.143 10.696 67.873 1.00 83.56 775 LEU A O 1
ATOM 6124 N N . ALA A 1 776 ? -43.354 11.968 67.411 1.00 81.88 776 ALA A N 1
ATOM 6125 C CA . ALA A 1 776 ? -43.596 12.923 68.491 1.00 81.88 776 ALA A CA 1
ATOM 6126 C C . ALA A 1 776 ? -44.937 13.659 68.313 1.00 81.88 776 ALA A C 1
ATOM 6128 O O . ALA A 1 776 ? -45.702 13.776 69.266 1.00 81.88 776 ALA A O 1
ATOM 6129 N N . ALA A 1 777 ? -45.262 14.095 67.090 1.00 78.94 777 ALA A N 1
ATOM 6130 C CA . ALA A 1 777 ? -46.545 14.728 66.787 1.00 78.94 777 ALA A CA 1
ATOM 6131 C C . ALA A 1 777 ? -47.732 13.764 66.963 1.00 78.94 777 ALA A C 1
ATOM 6133 O O . ALA A 1 777 ? -48.755 14.161 67.513 1.00 78.94 777 ALA A O 1
ATOM 6134 N N . GLU A 1 778 ? -47.596 12.496 66.561 1.00 81.12 778 GLU A N 1
ATOM 6135 C CA . GLU A 1 778 ? -48.607 11.453 66.787 1.00 81.12 778 GLU A CA 1
ATOM 6136 C C . GLU A 1 778 ? -48.817 11.175 68.283 1.00 81.12 778 GLU A C 1
ATOM 6138 O O . GLU A 1 778 ? -49.953 11.003 68.723 1.00 81.12 778 GLU A O 1
ATOM 6143 N N . GLN A 1 779 ? -47.746 11.171 69.081 1.00 80.56 779 GLN A N 1
ATOM 6144 C CA . GLN A 1 779 ? -47.822 11.038 70.539 1.00 80.56 779 GLN A CA 1
ATOM 6145 C C . GLN A 1 779 ? -48.503 12.248 71.189 1.00 80.56 779 GLN A C 1
ATOM 6147 O O . GLN A 1 779 ? -49.357 12.066 72.052 1.00 80.56 779 GLN A O 1
ATOM 6152 N N . THR A 1 780 ? -48.186 13.471 70.750 1.00 78.81 780 THR A N 1
ATOM 6153 C CA . THR A 1 780 ? -48.866 14.689 71.223 1.00 78.81 780 THR A CA 1
ATOM 6154 C C . THR A 1 780 ? -50.347 14.689 70.842 1.00 78.81 780 THR A C 1
ATOM 6156 O O . THR A 1 780 ? -51.189 14.993 71.678 1.00 78.81 780 THR A O 1
ATOM 6159 N N . LEU A 1 781 ? -50.691 14.286 69.614 1.00 74.31 781 LEU A N 1
ATOM 6160 C CA . LEU A 1 781 ? -52.082 14.183 69.164 1.00 74.31 781 LEU A CA 1
ATOM 6161 C C . LEU A 1 781 ? -52.859 13.134 69.975 1.00 74.31 781 LEU A C 1
ATOM 6163 O O . LEU A 1 781 ? -53.992 13.382 70.372 1.00 74.31 781 LEU A O 1
ATOM 6167 N N . ARG A 1 782 ? -52.241 11.981 70.270 1.00 74.00 782 ARG A N 1
ATOM 6168 C CA . ARG A 1 782 ? -52.825 10.958 71.153 1.00 74.00 782 ARG A CA 1
ATOM 6169 C C . ARG A 1 782 ? -53.031 11.461 72.581 1.00 74.00 782 ARG A C 1
ATOM 6171 O O . ARG A 1 782 ? -54.030 11.095 73.183 1.00 74.00 782 ARG A O 1
ATOM 6178 N N . ALA A 1 783 ? -52.121 12.281 73.108 1.00 72.62 783 ALA A N 1
ATOM 6179 C CA . ALA A 1 783 ? -52.276 12.889 74.428 1.00 72.62 783 ALA A CA 1
ATOM 6180 C C . ALA A 1 783 ? -53.441 13.896 74.462 1.00 72.62 783 ALA A C 1
ATOM 6182 O O . ALA A 1 783 ? -54.248 13.848 75.379 1.00 72.62 783 ALA A O 1
ATOM 6183 N N . ILE A 1 784 ? -53.588 14.733 73.428 1.00 71.56 784 ILE A N 1
ATOM 6184 C CA . ILE A 1 784 ? -54.706 15.688 73.306 1.00 71.56 784 ILE A CA 1
ATOM 6185 C C . ILE A 1 784 ? -56.052 14.956 73.176 1.00 71.56 784 ILE A C 1
ATOM 6187 O O . ILE A 1 784 ? -57.017 15.312 73.841 1.00 71.56 784 ILE A O 1
ATOM 6191 N N . LEU A 1 785 ? -56.111 13.889 72.373 1.00 66.81 785 LEU A N 1
ATOM 6192 C CA . LEU A 1 785 ? -57.319 13.067 72.223 1.00 66.81 785 LEU A CA 1
ATOM 6193 C C . LEU A 1 785 ? -57.676 12.269 73.492 1.00 66.81 785 LEU A C 1
ATOM 6195 O O . LEU A 1 785 ? -58.824 11.860 73.640 1.00 66.81 785 LEU A O 1
ATOM 6199 N N . ALA A 1 786 ? -56.715 12.027 74.389 1.00 62.69 786 ALA A N 1
ATOM 6200 C CA . ALA A 1 786 ? -56.964 11.407 75.689 1.00 62.69 786 ALA A CA 1
ATOM 6201 C C . ALA A 1 786 ? -57.517 12.408 76.725 1.00 62.69 786 ALA A C 1
ATOM 6203 O O . ALA A 1 786 ? -58.295 11.998 77.581 1.00 62.69 786 ALA A O 1
ATOM 6204 N N . ASP A 1 787 ? -57.173 13.697 76.613 1.00 58.06 787 ASP A N 1
ATOM 6205 C CA . ASP A 1 787 ? -57.703 14.784 77.458 1.00 58.06 787 ASP A CA 1
ATOM 6206 C C . ASP A 1 787 ? -59.147 15.188 77.078 1.00 58.06 787 ASP A C 1
ATOM 6208 O O . ASP A 1 787 ? -59.913 15.625 77.931 1.00 58.06 787 ASP A O 1
ATOM 6212 N N . GLU A 1 788 ? -59.572 15.000 75.821 1.00 56.75 788 GLU A N 1
ATOM 6213 C CA . GLU A 1 788 ? -60.955 15.281 75.375 1.00 56.75 788 GLU A CA 1
ATOM 6214 C C . GLU A 1 788 ? -61.967 14.151 75.691 1.00 56.75 788 GLU A C 1
ATOM 6216 O O . GLU A 1 788 ? -63.143 14.246 75.334 1.00 56.75 788 GLU A O 1
ATOM 6221 N N . ALA A 1 789 ? -61.541 13.080 76.374 1.00 48.84 789 ALA A N 1
ATOM 6222 C CA . ALA A 1 789 ? -62.363 11.906 76.691 1.00 48.84 789 ALA A CA 1
ATOM 6223 C C . ALA A 1 789 ? -62.981 11.903 78.111 1.00 48.84 789 ALA A C 1
ATOM 6225 O O . ALA A 1 789 ? -63.445 10.855 78.564 1.00 48.84 789 ALA A O 1
ATOM 6226 N N . GLU A 1 790 ? -63.040 13.043 78.811 1.00 48.50 790 GLU A N 1
ATOM 6227 C CA . GLU A 1 790 ? -63.904 13.212 79.993 1.00 48.50 790 GLU A CA 1
ATOM 6228 C C . GLU A 1 790 ? -65.228 13.906 79.608 1.00 48.50 790 GLU A C 1
ATOM 6230 O O . GLU A 1 790 ? -65.230 15.085 79.246 1.00 48.50 790 GLU A O 1
ATOM 6235 N N . PRO A 1 791 ? -66.390 13.223 79.676 1.00 44.53 791 PRO A N 1
ATOM 6236 C CA . PRO A 1 791 ? -67.674 13.869 79.432 1.00 44.53 791 PRO A CA 1
ATOM 6237 C C . PRO A 1 791 ? -68.063 14.778 80.615 1.00 44.53 791 PRO A C 1
ATOM 6239 O O . PRO A 1 791 ? -67.944 14.365 81.772 1.00 44.53 791 PRO A O 1
ATOM 6242 N N . PRO A 1 792 ? -68.606 15.989 80.375 1.00 45.28 792 PRO A N 1
ATOM 6243 C CA . PRO A 1 792 ? -69.124 16.820 81.451 1.00 45.28 792 PRO A CA 1
ATOM 6244 C C . PRO A 1 792 ? -70.374 16.168 82.054 1.00 45.28 792 PRO A C 1
ATOM 6246 O O . PRO A 1 792 ? -71.336 15.846 81.355 1.00 45.28 792 PRO A O 1
ATOM 6249 N N . ALA A 1 793 ? -70.367 15.992 83.376 1.00 45.56 793 ALA A N 1
ATOM 6250 C CA . ALA A 1 793 ? -71.505 15.511 84.145 1.00 45.56 793 ALA A CA 1
ATOM 6251 C C . ALA A 1 793 ? -72.715 16.455 83.988 1.00 45.56 793 ALA A C 1
ATOM 6253 O O . ALA A 1 793 ? -72.799 17.512 84.619 1.00 45.56 793 ALA A O 1
ATOM 6254 N N . LEU A 1 794 ? -73.677 16.056 83.155 1.00 41.03 794 LEU A N 1
ATOM 6255 C CA . LEU A 1 794 ? -74.997 16.672 83.067 1.00 41.03 794 LEU A CA 1
ATOM 6256 C C . LEU A 1 794 ? -75.833 16.269 84.289 1.00 41.03 794 LEU A C 1
ATOM 6258 O O . LEU A 1 794 ? -76.328 15.148 84.394 1.00 41.03 794 LEU A O 1
ATOM 6262 N N . LYS A 1 795 ? -76.011 17.225 85.206 1.00 47.69 795 LYS A N 1
ATOM 6263 C CA . LYS A 1 795 ? -77.100 17.237 86.190 1.00 47.69 795 LYS A CA 1
ATOM 6264 C C . LYS A 1 795 ? -78.447 17.138 85.466 1.00 47.69 795 LYS A C 1
ATOM 6266 O O . LYS A 1 795 ? -78.750 17.989 84.635 1.00 47.69 795 LYS A O 1
ATOM 6271 N N . THR A 1 796 ? -79.284 16.186 85.863 1.00 40.00 796 THR A N 1
ATOM 6272 C CA . THR A 1 796 ? -80.737 16.229 85.641 1.00 40.00 796 THR A CA 1
ATOM 6273 C C . THR A 1 796 ? -81.448 16.175 86.993 1.00 40.00 796 THR A C 1
ATOM 6275 O O . THR A 1 796 ? -81.271 15.251 87.782 1.00 40.00 796 THR A O 1
ATOM 6278 N N . LEU A 1 797 ? -82.179 17.257 87.271 1.00 38.00 797 LEU A N 1
ATOM 6279 C CA . LEU A 1 797 ? -83.284 17.351 88.219 1.00 38.00 797 LEU A CA 1
ATOM 6280 C C . LEU A 1 797 ? -84.562 16.973 87.455 1.00 38.00 797 LEU A C 1
ATOM 6282 O O . LEU A 1 797 ? -84.750 17.501 86.360 1.00 38.00 797 LEU A O 1
ATOM 6286 N N . ALA A 1 798 ? -85.411 16.178 88.118 1.00 39.09 798 ALA A N 1
ATOM 6287 C CA . ALA A 1 798 ? -86.772 15.745 87.760 1.00 39.09 798 ALA A CA 1
ATOM 6288 C C . ALA A 1 798 ? -86.905 14.734 86.610 1.00 39.09 798 ALA A C 1
ATOM 6290 O O . ALA A 1 798 ? -86.665 15.098 85.438 1.00 39.09 798 ALA A O 1
#

Radius of gyration: 44.54 Å; chains: 1; bounding box: 148×66×152 Å

Sequence (798 aa):
MSPRGLGSSEVESLTSYLTRLAQAHCVPVTKLAELEIAPLLNKNGTLTRTKFSNGAKNLNGWSDWTAMALTALQTLTRVEGLRALTMYPWRQVLAREKLLRPHLAWCSSCYDVWRQSEQPVYNPLLWHLDAVEICPRHQQSLCHCCPHPDCRRQLPLVNNRGQPGYCPFCQRWLGVTGEQIQVTKVDWPWQLWLTNQLAPLFSTVADLPADPSPQTLACNLATCLASASGTNDVIGLARQVGISGGVIYGCLNHAQPIRLDLLARICYQLDQPLLDLLTARADPAQVPLRRTKSQVDIEALEQKLAPFLSEMPPCPAQQVARRLGVNSCVIHHHFPAQYQQLVERYEQYRQRQLRDRNDQLADQLQAFLHSEEMPPPTLRNICRQLQMKPSTLTGACPELCRLITQRHRAYRQGRKTKAEAGLAQILAGDEAPPPSVIEAAARLGEDIKYLYKCFPELCRQITQRRSAYRPAPRVKGQPKDHPTIRCQFMAILAQAETPPPSLREVARRLDCSATTLRQRHAALCDQLKQQEAAFYQAKIADLPARLAEIVAANETSAPSLRAISHRLGVESHLLKKICPDLCYEILQRGQTERQAAKAQRKAVLDECLIPSDSPPVALTQVARSLNTSDAGLAEQFPEEGTRLVQRYQAYKAAEKQSWQSALQAALAVEQNLPPTVTQVARQLGHPDSKKLRFHFPQLCRQLGQQRQTYLANYRHTLQIRLEAILAESQSGPPPTLLAVARRLGCLETTLKRLYPEQAQTLLEQRQQFFEAKKLAAEQTLRAILADEAEPPALKTLA

Secondary structure (DSSP, 8-state):
-PPSSTTSTTPBPHHHHHHHHHHHTTS-HHHHIIIIIHHHT-SS----HHHHHHHHHHHTS-SHHHHHHHHHHHHHH----GGGGSSGGGTTTB-STTTB-SB--B-HHHHHHHHHTTPPP--BGGGGBTT--EETTTTEEPB-B-SSTTT-PBPBSS-TT-BTTB-TTT--BS---S-----TT--HHHHHHHHHHHHHHHHGGGT-SSPPPHHHHHHHHHHHHHHHHSS--HHHHHHHHT--HHHHHHHHHH-PPBPHHHHHHHHHHTT--HHHHHH----GGG-----------HHHHHHHHHHHHH-SSPPPHHHHHHHTTS-HHHHHHH-HHHHHHHHHHHHHHHHHHHHHHHHHHHHHHHHHHH---SSPPPHHHHHHHTT--HHHHHHH-HHHHHHHHHHHHHHHHHHHHHHHHHHHHHHH---SSPPPHHHHHHHHT--HHHHHHH-HHHHHHHHHHHHH--PPPPPPPPPP-HHHHHHHHHHHHHT--SSPPPHHHHHHHTTS-HHHHHHH-HHHHHHHHHHHHHHHHHHHHTHHHHHHHHHHS--SS---HHHHHHHHTS-HHHHHHH-HHHHHHHHHHHHHHHHHHHHHHHHHHHHHHS--SSPPPPHHHHHHHTTS-HHHHHHH-HHHHHHHHHHHHHHHHHHHHHHHHHHHHHHS--SS-PPPHHHHHHHTT-S-SHHHHHH-HHHHHHHHHHHHHHHHHHHHHHHHHHHHHHHHGGGSSPPPHHHHHHHHTS-HHHHHHH-HHHHHHHHHHHHHHHHHHHHHHHHHHHHHHHHTT---------

pLDDT: mean 81.71, std 11.51, range [37.53, 95.81]